Protein AF-0000000066025965 (afdb_homodimer)

Organism: Ganoderma lucidum (NCBI:txid5315)

InterPro domains:
  IPR005935 Diphosphomevalonate/phosphomevalonate decarboxylase [PIRSF015950] (2-389)
  IPR014721 Small ribosomal subunit protein uS5 domain 2-type fold, subgroup [G3DSA:3.30.230.10] (9-185)
  IPR020568 Ribosomal protein uS5 domain 2-type superfamily [SSF54211] (5-191)
  IPR029765 Diphosphomevalonate decarboxylase [TIGR01240] (7-332)
  IPR036554 GHMP kinase, C-terminal domain superfamily [G3DSA:3.30.70.890] (186-383)
  IPR036554 GHMP kinase, C-terminal domain superfamily [SSF55060] (193-396)
  IPR041431 Mvd1, C-terminal [PF18376] (195-385)
  IPR053859 Diphosphomevalonate decarboxylase-like N-terminal domain [PF22700] (10-181)

pLDDT: mean 95.3, std 6.75, range [55.03, 98.94]

Nearest PDB structures (foldseek):
  6xr5-assembly4_D  TM=9.720E-01  e=2.980E-64  Cryptococcus neoformans H99
  6xr5-assembly2_G  TM=9.558E-01  e=7.276E-63  Cryptococcus neoformans H99
  6xr5-assembly4_F  TM=9.600E-01  e=1.412E-62  Cryptococcus neoformans H99
  1fi4-assembly1_A-2  TM=9.049E-01  e=9.651E-51  Saccharomyces cerevisiae
  6n10-assembly1_A-2  TM=9.004E-01  e=1.641E-49  Arabidopsis thaliana

Foldseek 3Di:
DDWLKFKKKWFFWDWLFDFFAAPDLQLLFTLAKTKTFTFAVVFKIKMKMKTFDQVDPAAWEAEPQHTDDDDVSALVNQLLLVLLVQLVVVCVVPVPDDNRSPTHMYMYMYIPDDPPQPRPVQLRGLLRVLVGSCVSSVGPDDLFQSLSSSCSSPNNNQQRQWFGMKMQGSDDDPVCNPGTMDHLDHCVLAFQKKKKKFRFDDDDFPDDSVRLRHQLVVAAPLVVVCSPPVSVVLVVQCSVCSNVVPVQSVQVSSQVSQVVVQVSQQSGVVHGDAADPLLVLLVLLQVLLQVVVCVVPVGGAWHWHDDSHHMIMIMGGNVCVLQSVLQCCQQEPEPDFAPPPPCPPPPVGHHHDHDPPGDPVSDHRDDYRSRHYMRMTTTHGHMDIDDPVPHQADPVSHGD/DDWLKFKKKWFFKDWLFDFFAAPDLQLLFTLAKTKTFTFAVVFWIKMKMKTFDQVDPAAWEAEPQHTDDDDVSALVNQLLLVLLVQLVVVCVVPVPDDNRSPTHMYMYMYIPDDPVQPRPVQLRGLLRVLVGSCVSSVGPDDLFQSLSSSCSSPNNNQQRQWFGMKMQGSDDDPVCNPGTMDHLDHCVLAFQKKKKKFRFDDDDFPDDSVRLRHQLVVAAPLVVVCSPPPSVVLVVQCSVCSNVVPVQSVQVSSQVSQVVVQVSQQSGVVHGDAADPLLVLLVLLQVLLQVVVCVVPVGRAWHWHDDSHHMIMIMGGNVCVLQSVLQCCQQEPEPDFAPPPPCPPPPVGHHHDHDPPGDPVSDHRDDYRSRHYMRMTTTHGHMDTDDPVPHQADPVSHGD

Radius of gyration: 31.08 Å; Cα contacts (8 Å, |Δi|>4): 1855; chains: 2; bounding box: 59×111×73 Å

Sequence (800 aa):
MSVYQATASAPVNIACIKYWGKRDTKLILPTNSSLSVTLDQDHLRSTTTARADPSFQKDRLWLNGTEDEIKDGGRLATCIKEMKALRKQLEDKDASLPKISSYSVHISSRNNFPTAAGLASSASGFAALVASLAALYKLPTSQSDLSRIARQGSGSACRSLFGGFVAWQMGELPDGSDSLAVEIAPREHWPDIHALICVVNDEKKGTSSTAGMQRTVETSPLLQHRIKHVVPARMAAISAAIRTRDFDAFARITMQDSNQFHAVALDTEPPIFYMNDVSRAIIALIVEYNRVAVEKTGKLKAAYTYDAGPNAVIYTPKEHIKEIVELIVKYFPQAENFKDPFGLFGAAGVQGKVVDGFNEAVSKPFGVGAVKGLIHTRVGDGPRTLGPEEALLSPDGLPKMSVYQATASAPVNIACIKYWGKRDTKLILPTNSSLSVTLDQDHLRSTTTARADPSFQKDRLWLNGTEDEIKDGGRLATCIKEMKALRKQLEDKDASLPKISSYSVHISSRNNFPTAAGLASSASGFAALVASLAALYKLPTSQSDLSRIARQGSGSACRSLFGGFVAWQMGELPDGSDSLAVEIAPREHWPDIHALICVVNDEKKGTSSTAGMQRTVETSPLLQHRIKHVVPARMAAISAAIRTRDFDAFARITMQDSNQFHAVALDTEPPIFYMNDVSRAIIALIVEYNRVAVEKTGKLKAAYTYDAGPNAVIYTPKEHIKEIVELIVKYFPQAENFKDPFGLFGAAGVQGKVVDGFNEAVSKPFGVGAVKGLIHTRVGDGPRTLGPEEALLSPDGLPK

Solvent-accessible surface area (backbone atoms only — not comparable to full-atom values): 40570 Å² total; per-residue (Å²): 130,88,80,45,58,22,24,12,32,7,8,31,53,50,61,40,36,69,63,77,29,57,72,33,77,84,66,40,30,42,57,38,48,27,32,26,42,14,28,25,52,93,69,32,31,16,39,17,20,28,32,45,37,80,81,44,89,55,68,45,38,24,52,70,83,40,76,44,86,71,45,85,85,30,37,64,40,46,37,51,50,53,52,30,49,55,36,40,54,49,34,72,76,34,78,86,48,77,74,58,49,79,33,25,34,36,33,27,33,39,61,71,52,71,68,89,56,69,63,48,52,59,21,7,41,32,18,4,46,50,48,6,47,36,56,47,58,65,54,88,70,52,59,42,61,50,9,42,42,16,14,39,52,26,54,66,3,14,34,10,47,36,23,10,30,22,29,34,41,32,49,83,52,92,86,42,84,60,22,29,27,44,73,74,39,53,29,81,77,57,58,54,38,24,33,41,33,38,40,40,65,68,71,82,76,90,68,55,64,70,62,46,20,52,43,23,64,74,52,14,72,56,40,58,49,37,47,71,56,48,47,60,54,48,54,54,53,41,52,51,18,61,75,66,67,34,59,47,57,36,26,52,51,21,32,52,36,25,31,35,54,52,12,31,34,25,32,14,71,76,60,47,80,48,62,46,64,67,36,51,41,51,50,40,50,51,53,46,54,26,51,42,35,28,74,73,71,69,38,57,58,62,20,50,33,49,66,96,29,42,33,41,35,34,36,25,47,57,90,49,48,64,60,51,52,19,37,47,39,51,34,27,32,43,82,56,78,78,77,55,90,81,60,80,52,62,91,82,44,84,63,55,43,75,64,88,82,58,68,70,80,69,47,76,67,51,57,74,36,54,28,48,43,66,47,75,49,34,50,8,52,35,55,41,82,50,57,80,89,69,45,38,51,40,96,87,60,41,73,108,131,87,79,45,59,22,23,11,32,7,9,31,55,48,61,41,36,70,64,75,29,58,73,32,77,84,65,39,32,40,59,39,47,28,30,25,42,15,28,26,52,92,71,34,32,16,39,17,22,31,31,45,35,81,84,44,88,55,68,44,38,25,52,71,83,40,75,44,86,71,46,85,86,30,38,65,40,46,37,52,50,52,51,30,49,57,37,40,55,51,33,72,76,35,78,86,48,77,74,59,49,77,33,24,34,34,33,28,34,38,62,72,53,70,67,92,56,68,62,46,53,59,21,8,41,32,19,4,47,49,48,6,46,37,56,46,57,64,55,89,69,51,57,41,62,50,10,42,43,16,15,39,53,27,55,66,3,13,38,11,48,36,22,10,30,23,28,34,41,32,50,83,53,92,85,40,85,59,23,28,27,43,74,73,39,53,30,82,77,56,59,53,37,23,35,40,34,38,38,41,67,68,73,82,78,89,67,55,66,72,62,47,22,50,43,23,64,74,52,13,72,55,41,58,49,38,49,73,58,49,48,61,53,46,54,54,52,41,52,50,17,59,76,65,67,34,59,47,58,35,25,52,52,21,31,52,36,26,32,36,53,51,13,30,34,24,32,13,72,77,60,47,80,48,62,46,65,66,37,52,39,52,50,41,50,53,53,46,54,26,49,44,34,29,75,74,72,70,40,58,57,62,21,49,34,48,69,96,29,41,32,41,36,34,38,25,46,56,91,48,47,64,59,52,52,19,37,48,37,53,35,28,33,42,83,57,78,78,77,53,90,81,62,81,50,61,92,83,44,86,63,55,45,75,64,88,82,57,69,69,80,70,49,78,67,52,57,74,36,55,29,49,45,65,47,74,49,34,52,7,52,36,55,42,82,52,57,79,89,68,44,38,51,40,98,86,59,41,73,110

Secondary structure (DSSP, 8-state):
---EEEEEEEE-EEEEE----EEETTTTEESS-EEEEEBPTTTSEEEEEEEEETT--S-EEEETTEEE---TTSHHHHHHHHHHHHHHHHHHH-TTS--GGGSEEEEEEEESS-GGG-S-HHHHHHHHHHHHHHHHTT----HHHHHHHHHHH-GGGGGGGSSSEEEE---S-TT-TT--EEEEE-GGGSTTEEEEEEEE-----SS-HHHHHHHHHHH-HHHHHIIIIIHHHHHHHHHHHHHTT-HHHHHHHHHHHHHHHHHHHHTSSS------HHHHHHHHHHHHHHHHHHHHHSS---EEEE-SSS-EEEEEEGGGHHHHHHHHHHHS--SSPP--TT-SSGGG-------TT--GGG-PPPPTTSEEEEEEEEB----EEE-GGG--B-TTSSB-/---EEEEEEEE-EEEEE----EEETTTTEESS-EEEEEBPTTTSEEEEEEEEETT--S-EEEETTEEE---TTSHHHHHHHHHHHHHHHHHHH-TTS--GGGSEEEEEEEESS-GGG-S-HHHHHHHHHHHHHHHHTT----HHHHHHHHHHH-GGGGGGGSSSEEEE---S-TT-TT--EEEEE-GGGSTTEEEEEEEE-----SS-HHHHHHHHHHH-HHHHHIIIIIHHHHHHHHHHHHHTT-HHHHHHHHHHHHHHHHHHHHTSSS------HHHHHHHHHHHHHHHHHHHHHSS---EEEE-SSS-EEEEEEGGGHHHHHHHHHHHS--SSPP--TT-SSGGG-------TT--GGG-PPPPTTSEEEEEEEEB----EEE-GGG--B-TTSSB-

Structure (mmCIF, N/CA/C/O backbone):
data_AF-0000000066025965-model_v1
#
loop_
_entity.id
_entity.type
_entity.pdbx_description
1 polymer 'Diphosphomevalonate decarboxylase'
#
loop_
_atom_site.group_PDB
_atom_site.id
_atom_site.type_symbol
_atom_site.label_atom_id
_atom_site.label_alt_id
_atom_site.label_comp_id
_atom_site.label_asym_id
_atom_site.label_entity_id
_atom_site.label_seq_id
_atom_site.pdbx_PDB_ins_code
_atom_site.Cartn_x
_atom_site.Cartn_y
_atom_site.Cartn_z
_atom_site.occupancy
_atom_site.B_iso_or_equiv
_atom_site.auth_seq_id
_atom_site.auth_comp_id
_atom_site.auth_asym_id
_atom_site.auth_atom_id
_atom_site.pdbx_PDB_model_num
ATOM 1 N N . MET A 1 1 ? 12.047 50.906 28.297 1 57.75 1 MET A N 1
ATOM 2 C CA . MET A 1 1 ? 12.312 50.562 26.906 1 57.75 1 MET A CA 1
ATOM 3 C C . MET A 1 1 ? 11.18 49.719 26.328 1 57.75 1 MET A C 1
ATOM 5 O O . MET A 1 1 ? 10.531 48.969 27.047 1 57.75 1 MET A O 1
ATOM 9 N N . SER A 1 2 ? 10.75 50.031 25.125 1 80.62 2 SER A N 1
ATOM 10 C CA . SER A 1 2 ? 9.625 49.344 24.5 1 80.62 2 SER A CA 1
ATOM 11 C C . SER A 1 2 ? 9.945 47.875 24.25 1 80.62 2 SER A C 1
ATOM 13 O O . SER A 1 2 ? 11.062 47.562 23.844 1 80.62 2 SER A O 1
ATOM 15 N N . VAL A 1 3 ? 9.156 47.062 24.812 1 89.38 3 VAL A N 1
ATOM 16 C CA . VAL A 1 3 ? 9.305 45.656 24.594 1 89.38 3 VAL A CA 1
ATOM 17 C C . VAL A 1 3 ? 8.609 45.25 23.281 1 89.38 3 VAL A C 1
ATOM 19 O O . VAL A 1 3 ? 7.406 45.469 23.125 1 89.38 3 VAL A O 1
ATOM 22 N N . TYR A 1 4 ? 9.398 44.875 22.297 1 96.94 4 TYR A N 1
ATOM 23 C CA . TYR A 1 4 ? 8.859 44.375 21.047 1 96.94 4 TYR A CA 1
ATOM 24 C C . TYR A 1 4 ? 8.703 42.844 21.062 1 96.94 4 TYR A C 1
ATOM 26 O O . TYR A 1 4 ? 9.648 42.125 20.75 1 96.94 4 TYR A O 1
ATOM 34 N N . GLN A 1 5 ? 7.535 42.406 21.438 1 97.94 5 GLN A N 1
ATOM 35 C CA . GLN A 1 5 ? 7.254 41 21.609 1 97.94 5 GLN A CA 1
ATOM 36 C C . GLN A 1 5 ? 5.824 40.656 21.188 1 97.94 5 GLN A C 1
ATOM 38 O O . GLN A 1 5 ? 4.914 41.469 21.375 1 97.94 5 GLN A O 1
ATOM 43 N N . ALA A 1 6 ? 5.672 39.531 20.609 1 98.38 6 ALA A N 1
ATOM 44 C CA . ALA A 1 6 ? 4.336 39.031 20.297 1 98.38 6 ALA A CA 1
ATOM 45 C C . ALA A 1 6 ? 4.281 37.5 20.453 1 98.38 6 ALA A C 1
ATOM 47 O O . ALA A 1 6 ? 5.262 36.812 20.188 1 98.38 6 ALA A O 1
ATOM 48 N N . THR A 1 7 ? 3.172 37.031 20.922 1 98.62 7 THR A N 1
ATOM 49 C CA . THR A 1 7 ? 2.879 35.625 21.047 1 98.62 7 THR A CA 1
ATOM 50 C C . THR A 1 7 ? 1.687 35.25 20.172 1 98.62 7 THR A C 1
ATOM 52 O O . THR A 1 7 ? 0.68 35.938 20.141 1 98.62 7 THR A O 1
ATOM 55 N N . ALA A 1 8 ? 1.883 34.219 19.422 1 98.75 8 ALA A N 1
ATOM 56 C CA . ALA A 1 8 ? 0.799 33.688 18.594 1 98.75 8 ALA A CA 1
ATOM 57 C C . ALA A 1 8 ? 0.705 32.188 18.672 1 98.75 8 ALA A C 1
ATOM 59 O O . ALA A 1 8 ? 1.686 31.516 18.984 1 98.75 8 ALA A O 1
ATOM 60 N N . SER A 1 9 ? -0.475 31.672 18.484 1 98.56 9 SER A N 1
ATOM 61 C CA . SER A 1 9 ? -0.678 30.234 18.297 1 98.56 9 SER A CA 1
ATOM 62 C C . SER A 1 9 ? -1.191 29.922 16.891 1 98.56 9 SER A C 1
ATOM 64 O O . SER A 1 9 ? -1.806 30.781 16.25 1 98.56 9 SER A O 1
ATOM 66 N N . ALA A 1 10 ? -0.86 28.812 16.422 1 98.31 10 ALA A N 1
ATOM 67 C CA . ALA A 1 10 ? -1.322 28.344 15.117 1 98.31 10 ALA A CA 1
ATOM 68 C C . ALA A 1 10 ? -1.787 26.891 15.18 1 98.31 10 ALA A C 1
ATOM 70 O O . ALA A 1 10 ? -1.273 26.109 15.977 1 98.31 10 ALA A O 1
ATOM 71 N N . PRO A 1 11 ? -2.754 26.594 14.352 1 97.75 11 PRO A N 1
ATOM 72 C CA . PRO A 1 11 ? -3.398 25.281 14.406 1 97.75 11 PRO A CA 1
ATOM 73 C C . PRO A 1 11 ? -2.645 24.219 13.602 1 97.75 11 PRO A C 1
ATOM 75 O O . PRO A 1 11 ? -1.873 24.562 12.695 1 97.75 11 PRO A O 1
ATOM 78 N N . VAL A 1 12 ? -2.949 22.984 13.984 1 96.19 12 VAL A N 1
ATOM 79 C CA . VAL A 1 12 ? -2.609 21.828 13.164 1 96.19 12 VAL A CA 1
ATOM 80 C C . VAL A 1 12 ? -3.631 21.672 12.039 1 96.19 12 VAL A C 1
ATOM 82 O O . VAL A 1 12 ? -4.809 21.984 12.211 1 96.19 12 VAL A O 1
ATOM 85 N N . ASN A 1 13 ? -3.17 21.359 10.883 1 96.69 13 ASN A N 1
ATOM 86 C CA . ASN A 1 13 ? -4.086 20.969 9.812 1 96.69 13 ASN A CA 1
ATOM 87 C C . ASN A 1 13 ? -3.816 19.531 9.336 1 96.69 13 ASN A C 1
ATOM 89 O O . ASN A 1 13 ? -2.676 19.078 9.375 1 96.69 13 ASN A O 1
ATOM 93 N N . ILE A 1 14 ? -4.852 18.828 8.938 1 96.94 14 ILE A N 1
ATOM 94 C CA . ILE A 1 14 ? -4.73 17.484 8.391 1 96.94 14 ILE A CA 1
ATOM 95 C C . ILE A 1 14 ? -5.266 17.469 6.961 1 96.94 14 ILE A C 1
ATOM 97 O O . ILE A 1 14 ? -6.418 17.828 6.715 1 96.94 14 ILE A O 1
ATOM 101 N N . ALA A 1 15 ? -4.449 17.016 6.074 1 97.19 15 ALA A N 1
ATOM 102 C CA . ALA A 1 15 ? -4.773 17.047 4.652 1 97.19 15 ALA A CA 1
ATOM 103 C C . ALA A 1 15 ? -5.809 15.977 4.309 1 97.19 15 ALA A C 1
ATOM 105 O O . ALA A 1 15 ? -5.727 14.844 4.789 1 97.19 15 ALA A O 1
ATOM 106 N N . CYS A 1 16 ? -6.809 16.359 3.527 1 98.38 16 CYS A N 1
ATOM 107 C CA . CYS A 1 16 ? -7.754 15.461 2.879 1 98.38 16 CYS A CA 1
ATOM 108 C C . CYS A 1 16 ? -7.277 15.086 1.479 1 98.38 16 CYS A C 1
ATOM 110 O O . CYS A 1 16 ? -7.602 14.008 0.975 1 98.38 16 CYS A O 1
ATOM 112 N N . ILE A 1 17 ? -6.707 16.031 0.802 1 98.69 17 ILE A N 1
ATOM 113 C CA . ILE A 1 17 ? -5.949 15.812 -0.427 1 98.69 17 ILE A CA 1
ATOM 114 C C . ILE A 1 17 ? -4.465 16.047 -0.162 1 98.69 17 ILE A C 1
ATOM 116 O O . ILE A 1 17 ? -4.051 17.156 0.183 1 98.69 17 ILE A O 1
ATOM 120 N N . LYS A 1 18 ? -3.701 15.023 -0.365 1 97.5 18 LYS A N 1
ATOM 121 C CA . LYS A 1 18 ? -2.299 15.055 0.041 1 97.5 18 LYS A CA 1
ATOM 122 C C . LYS A 1 18 ? -1.429 15.688 -1.042 1 97.5 18 LYS A C 1
ATOM 124 O O . LYS A 1 18 ? -1.668 15.484 -2.234 1 97.5 18 LYS A O 1
ATOM 129 N N . TYR A 1 19 ? -0.544 16.422 -0.573 1 94.12 19 TYR A N 1
ATOM 130 C CA . TYR A 1 19 ? 0.591 16.766 -1.421 1 94.12 19 TYR A CA 1
ATOM 131 C C . TYR A 1 19 ? 1.782 15.859 -1.133 1 94.12 19 TYR A C 1
ATOM 133 O O . TYR A 1 19 ? 2.182 15.703 0.023 1 94.12 19 TYR A O 1
ATOM 141 N N . TRP A 1 20 ? 2.355 15.297 -2.158 1 95.94 20 TRP A N 1
ATOM 142 C CA . TRP A 1 20 ? 3.471 14.367 -1.99 1 95.94 20 TRP A CA 1
ATOM 143 C C . TRP A 1 20 ? 4.5 14.547 -3.102 1 95.94 20 TRP A C 1
ATOM 145 O O . TRP A 1 20 ? 4.543 13.758 -4.047 1 95.94 20 TRP A O 1
ATOM 155 N N . GLY A 1 21 ? 5.336 15.523 -2.951 1 95.31 21 GLY A N 1
ATOM 156 C CA . GLY A 1 21 ? 6.391 15.852 -3.9 1 95.31 21 GLY A CA 1
ATOM 157 C C . GLY A 1 21 ? 6.586 17.344 -4.074 1 95.31 21 GLY A C 1
ATOM 158 O O . GLY A 1 21 ? 5.641 18.125 -3.924 1 95.31 21 GLY A O 1
ATOM 159 N N . LYS A 1 22 ? 7.75 17.688 -4.398 1 95.81 22 LYS A N 1
ATOM 160 C CA . LYS A 1 22 ? 8.078 19.094 -4.641 1 95.81 22 LYS A CA 1
ATOM 161 C C . LYS A 1 22 ? 8.672 19.281 -6.035 1 95.81 22 LYS A C 1
ATOM 163 O O . LYS A 1 22 ? 9.586 18.547 -6.43 1 95.81 22 LYS A O 1
ATOM 168 N N . ARG A 1 23 ? 8.094 20.203 -6.785 1 96 23 ARG A N 1
ATOM 169 C CA . ARG A 1 23 ? 8.68 20.531 -8.086 1 96 23 ARG A CA 1
ATOM 170 C C . ARG A 1 23 ? 9.875 21.469 -7.93 1 96 23 ARG A C 1
ATOM 172 O O . ARG A 1 23 ? 10.68 21.609 -8.852 1 96 23 ARG A O 1
ATOM 179 N N . ASP A 1 24 ? 9.961 22.141 -6.812 1 96 24 ASP A N 1
ATOM 180 C CA . ASP A 1 24 ? 11.086 23 -6.43 1 96 24 ASP A CA 1
ATOM 181 C C . ASP A 1 24 ? 11.391 22.875 -4.938 1 96 24 ASP A C 1
ATOM 183 O O . ASP A 1 24 ? 10.633 23.359 -4.102 1 96 24 ASP A O 1
ATOM 187 N N . THR A 1 25 ? 12.523 22.344 -4.598 1 93.06 25 THR A N 1
ATOM 188 C CA . THR A 1 25 ? 12.844 22.047 -3.209 1 93.06 25 THR A CA 1
ATOM 189 C C . THR A 1 25 ? 13.344 23.281 -2.48 1 93.06 25 THR A C 1
ATOM 191 O O . THR A 1 25 ? 13.219 23.391 -1.259 1 93.06 25 THR A O 1
ATOM 194 N N . LYS A 1 26 ? 13.906 24.203 -3.162 1 92.06 26 LYS A N 1
ATOM 195 C CA . LYS A 1 26 ? 14.398 25.422 -2.539 1 92.06 26 LYS A CA 1
ATOM 196 C C . LYS A 1 26 ? 13.242 26.328 -2.111 1 92.06 26 LYS A C 1
ATOM 198 O O . LYS A 1 26 ? 13.227 26.828 -0.986 1 92.06 26 LYS A O 1
ATOM 203 N N . LEU A 1 27 ? 12.242 26.484 -2.986 1 95.12 27 LEU A N 1
ATOM 204 C CA . LEU A 1 27 ? 11.086 27.328 -2.717 1 95.12 27 LEU A CA 1
ATOM 205 C C . LEU A 1 27 ? 9.961 26.531 -2.082 1 95.12 27 LEU A C 1
ATOM 207 O O . LEU A 1 27 ? 8.914 27.094 -1.729 1 95.12 27 LEU A O 1
ATOM 211 N N . ILE A 1 28 ? 10.133 25.234 -2.012 1 95.69 28 ILE A N 1
ATOM 212 C CA . ILE A 1 28 ? 9.156 24.297 -1.47 1 95.69 28 ILE A CA 1
ATOM 213 C C . ILE A 1 28 ? 7.84 24.422 -2.242 1 95.69 28 ILE A C 1
ATOM 215 O O . ILE A 1 28 ? 6.777 24.594 -1.644 1 95.69 28 ILE A O 1
ATOM 219 N N . LEU A 1 29 ? 7.941 24.359 -3.521 1 97.56 29 LEU A N 1
ATOM 220 C CA . LEU A 1 29 ? 6.77 24.344 -4.391 1 97.56 29 LEU A CA 1
ATOM 221 C C . LEU A 1 29 ? 6.312 22.906 -4.652 1 97.56 29 LEU A C 1
ATOM 223 O O . LEU A 1 29 ? 7.117 22.047 -5.02 1 97.56 29 LEU A O 1
ATOM 227 N N . PRO A 1 30 ? 5.082 22.656 -4.426 1 97.5 30 PRO A N 1
ATOM 228 C CA . PRO A 1 30 ? 4.594 21.281 -4.52 1 97.5 30 PRO A CA 1
ATOM 229 C C . PRO A 1 30 ? 4.367 20.844 -5.965 1 97.5 30 PRO A C 1
ATOM 231 O O . PRO A 1 30 ? 4.266 21.672 -6.863 1 97.5 30 PRO A O 1
ATOM 234 N N . THR A 1 31 ? 4.266 19.5 -6.199 1 97.5 31 THR A N 1
ATOM 235 C CA . THR A 1 31 ? 3.939 18.922 -7.5 1 97.5 31 THR A CA 1
ATOM 236 C C . THR A 1 31 ? 2.434 18.969 -7.75 1 97.5 31 THR A C 1
ATOM 238 O O . THR A 1 31 ? 1.982 18.797 -8.883 1 97.5 31 THR A O 1
ATOM 241 N N . ASN A 1 32 ? 1.647 19.188 -6.746 1 98.12 32 ASN A N 1
ATOM 242 C CA . ASN A 1 32 ? 0.198 19.297 -6.867 1 98.12 32 ASN A CA 1
ATOM 243 C C . ASN A 1 32 ? -0.399 20.094 -5.711 1 98.12 32 ASN A C 1
ATOM 245 O O . ASN A 1 32 ? 0.225 20.234 -4.656 1 98.12 32 ASN A O 1
ATOM 249 N N . SER A 1 33 ? -1.613 20.609 -5.941 1 98.31 33 SER A N 1
ATOM 250 C CA . SER A 1 33 ? -2.363 21.281 -4.887 1 98.31 33 SER A CA 1
ATOM 251 C C . SER A 1 33 ? -2.828 20.297 -3.82 1 98.31 33 SER A C 1
ATOM 253 O O . SER A 1 33 ? -2.791 19.078 -4.035 1 98.31 33 SER A O 1
ATOM 255 N N . SER A 1 34 ? -3.17 20.828 -2.701 1 98.56 34 SER A N 1
ATOM 256 C CA . SER A 1 34 ? -3.662 20.031 -1.581 1 98.56 34 SER A CA 1
ATOM 257 C C . SER A 1 34 ? -4.738 20.781 -0.804 1 98.56 34 SER A C 1
ATOM 259 O O . SER A 1 34 ? -4.973 21.969 -1.039 1 98.56 34 SER A O 1
ATOM 261 N N . LEU A 1 35 ? -5.457 20.031 0.041 1 98.81 35 LEU A N 1
ATOM 262 C CA . LEU A 1 35 ? -6.539 20.609 0.834 1 98.81 35 LEU A CA 1
ATOM 263 C C . LEU A 1 35 ? -6.621 19.938 2.201 1 98.81 35 LEU A C 1
ATOM 265 O O . LEU A 1 35 ? -6.477 18.719 2.309 1 98.81 35 LEU A O 1
ATOM 269 N N . SER A 1 36 ? -6.82 20.766 3.24 1 98.5 36 SER A N 1
ATOM 270 C CA . SER A 1 36 ? -6.844 20.203 4.59 1 98.5 36 SER A CA 1
ATOM 271 C C . SER A 1 36 ? -7.984 20.797 5.41 1 98.5 36 SER A C 1
ATOM 273 O O . SER A 1 36 ? -8.625 21.766 4.984 1 98.5 36 SER A O 1
ATOM 275 N N . VAL A 1 37 ? -8.234 20.156 6.492 1 98.56 37 VAL A N 1
ATOM 276 C CA . VAL A 1 37 ? -9.078 20.688 7.559 1 98.56 37 VAL A CA 1
ATOM 277 C C . VAL A 1 37 ? -8.195 21.188 8.703 1 98.56 37 VAL A C 1
ATOM 279 O O . VAL A 1 37 ? -7.309 20.484 9.172 1 98.56 37 VAL A O 1
ATOM 282 N N . THR A 1 38 ? -8.398 22.422 9.023 1 98.19 38 THR A N 1
ATOM 283 C CA . THR A 1 38 ? -7.711 22.984 10.18 1 98.19 38 THR A CA 1
ATOM 284 C C . THR A 1 38 ? -8.359 22.516 11.477 1 98.19 38 THR A C 1
ATOM 286 O O . THR A 1 38 ? -9.586 22.547 11.609 1 98.19 38 THR A O 1
ATOM 289 N N . LEU A 1 39 ? -7.543 22.109 12.43 1 97.38 39 LEU A N 1
ATOM 290 C CA . LEU A 1 39 ? -8.078 21.547 13.672 1 97.38 39 LEU A CA 1
ATOM 291 C C . LEU A 1 39 ? -8.125 22.609 14.766 1 97.38 39 LEU A C 1
ATOM 293 O O . LEU A 1 39 ? -7.398 23.609 14.695 1 97.38 39 LEU A O 1
ATOM 297 N N . ASP A 1 40 ? -8.93 22.359 15.719 1 97.56 40 ASP A N 1
ATOM 298 C CA . ASP A 1 40 ? -9.227 23.344 16.766 1 97.56 40 ASP A CA 1
ATOM 299 C C . ASP A 1 40 ? -8.023 23.547 17.672 1 97.56 40 ASP A C 1
ATOM 301 O O . ASP A 1 40 ? -7.547 22.594 18.297 1 97.56 40 ASP A O 1
ATOM 305 N N . GLN A 1 41 ? -7.625 24.781 17.906 1 96.69 41 GLN A N 1
ATOM 306 C CA . GLN A 1 41 ? -6.422 25.141 18.641 1 96.69 41 GLN A CA 1
ATOM 307 C C . GLN A 1 41 ? -6.621 24.938 20.141 1 96.69 41 GLN A C 1
ATOM 309 O O . GLN A 1 41 ? -5.652 24.938 20.906 1 96.69 41 GLN A O 1
ATOM 314 N N . ASP A 1 42 ? -7.855 24.766 20.578 1 95.5 42 ASP A N 1
ATOM 315 C CA . ASP A 1 42 ? -8.086 24.484 21.984 1 95.5 42 ASP A CA 1
ATOM 316 C C . ASP A 1 42 ? -7.613 23.094 22.359 1 95.5 42 ASP A C 1
ATOM 318 O O . ASP A 1 42 ? -7.426 22.781 23.547 1 95.5 42 ASP A O 1
ATOM 322 N N . HIS A 1 43 ? -7.414 22.328 21.344 1 93.81 43 HIS A N 1
ATOM 323 C CA . HIS A 1 43 ? -7.004 20.938 21.594 1 93.81 43 HIS A CA 1
ATOM 324 C C . HIS A 1 43 ? -5.59 20.688 21.078 1 93.81 43 HIS A C 1
ATOM 326 O O . HIS A 1 43 ? -4.836 19.922 21.688 1 93.81 43 HIS A O 1
ATOM 332 N N . LEU A 1 44 ? -5.285 21.266 19.969 1 94 44 LEU A N 1
ATOM 333 C CA . LEU A 1 44 ? -3.973 21.094 19.344 1 94 44 LEU A CA 1
ATOM 334 C C . LEU A 1 44 ? -3.459 22.422 18.781 1 94 44 LEU A C 1
ATOM 336 O O . LEU A 1 44 ? -4.109 23.031 17.938 1 94 44 LEU A O 1
ATOM 340 N N . ARG A 1 45 ? -2.273 22.766 19.172 1 95.88 45 ARG A N 1
ATOM 341 C CA . ARG A 1 45 ? -1.713 24 18.625 1 95.88 45 ARG A CA 1
ATOM 342 C C . ARG A 1 45 ? -0.216 24.094 18.906 1 95.88 45 ARG A C 1
ATOM 344 O O . ARG A 1 45 ? 0.293 23.438 19.812 1 95.88 45 ARG A O 1
ATOM 351 N N . SER A 1 46 ? 0.42 24.859 18.125 1 96.81 46 SER A N 1
ATOM 352 C CA . SER A 1 46 ? 1.744 25.406 18.422 1 96.81 46 SER A CA 1
ATOM 353 C C . SER A 1 46 ? 1.66 26.844 18.891 1 96.81 46 SER A C 1
ATOM 355 O O . SER A 1 46 ? 0.88 27.641 18.359 1 96.81 46 SER A O 1
ATOM 357 N N . THR A 1 47 ? 2.336 27.141 19.938 1 98.12 47 THR A N 1
ATOM 358 C CA . THR A 1 47 ? 2.445 28.5 20.438 1 98.12 47 THR A CA 1
ATOM 359 C C . THR A 1 47 ? 3.875 29.016 20.297 1 98.12 47 THR A C 1
ATOM 361 O O . THR A 1 47 ? 4.832 28.328 20.641 1 98.12 47 THR A O 1
ATOM 364 N N . THR A 1 48 ? 4.023 30.203 19.75 1 98.5 48 THR A N 1
ATOM 365 C CA . THR A 1 48 ? 5.344 30.797 19.547 1 98.5 48 THR A CA 1
ATOM 366 C C . THR A 1 48 ? 5.383 32.25 20.031 1 98.5 48 THR A C 1
ATOM 368 O O . THR A 1 48 ? 4.461 33 19.766 1 98.5 48 THR A O 1
ATOM 371 N N . THR A 1 49 ? 6.383 32.562 20.797 1 98.75 49 THR A N 1
ATOM 372 C CA . THR A 1 49 ? 6.691 33.938 21.156 1 98.75 49 THR A CA 1
ATOM 373 C C . THR A 1 49 ? 7.941 34.438 20.438 1 98.75 49 THR A C 1
ATOM 375 O O . THR A 1 49 ? 8.977 33.75 20.453 1 98.75 49 THR A O 1
ATOM 378 N N . ALA A 1 50 ? 7.824 35.562 19.828 1 98.62 50 ALA A N 1
ATOM 379 C CA . ALA A 1 50 ? 8.961 36.219 19.188 1 98.62 50 ALA A CA 1
ATOM 380 C C . ALA A 1 50 ? 9.242 37.562 19.828 1 98.62 50 ALA A C 1
ATOM 382 O O . ALA A 1 50 ? 8.32 38.344 20.109 1 98.62 50 ALA A O 1
ATOM 383 N N . ARG A 1 51 ? 10.531 37.812 20.031 1 98.38 51 ARG A N 1
ATOM 384 C CA . ARG A 1 51 ? 10.953 39.062 20.609 1 98.38 51 ARG A CA 1
ATOM 385 C C . ARG A 1 51 ? 12.125 39.656 19.828 1 98.38 51 ARG A C 1
ATOM 387 O O . ARG A 1 51 ? 13.062 38.938 19.469 1 98.38 51 ARG A O 1
ATOM 394 N N . ALA A 1 52 ? 11.984 40.875 19.5 1 98.06 52 ALA A N 1
ATOM 395 C CA . ALA A 1 52 ? 13.094 41.625 18.906 1 98.06 52 ALA A CA 1
ATOM 396 C C . ALA A 1 52 ? 13.734 42.562 19.938 1 98.06 52 ALA A C 1
ATOM 398 O O . ALA A 1 52 ? 13.031 43.281 20.672 1 98.06 52 ALA A O 1
ATOM 399 N N . ASP A 1 53 ? 15.039 42.562 19.969 1 97.25 53 ASP A N 1
ATOM 400 C CA . ASP A 1 53 ? 15.773 43.406 20.922 1 97.25 53 ASP A CA 1
ATOM 401 C C . ASP A 1 53 ? 17.156 43.75 20.375 1 97.25 53 ASP A C 1
ATOM 403 O O . ASP A 1 53 ? 17.859 42.906 19.844 1 97.25 53 ASP A O 1
ATOM 407 N N . PRO A 1 54 ? 17.453 45 20.484 1 95.69 54 PRO A N 1
ATOM 408 C CA . PRO A 1 54 ? 18.75 45.438 19.953 1 95.69 54 PRO A CA 1
ATOM 409 C C . PRO A 1 54 ? 19.922 44.812 20.688 1 95.69 54 PRO A C 1
ATOM 411 O O . PRO A 1 54 ? 21.047 44.75 20.156 1 95.69 54 PRO A O 1
ATOM 414 N N . SER A 1 55 ? 19.672 44.344 21.875 1 95.75 55 SER A N 1
ATOM 415 C CA . SER A 1 55 ? 20.75 43.75 22.672 1 95.75 55 SER A CA 1
ATOM 416 C C . SER A 1 55 ? 21.031 42.312 22.219 1 95.75 55 SER A C 1
ATOM 418 O O . SER A 1 55 ? 22.047 41.719 22.578 1 95.75 55 SER A O 1
ATOM 420 N N . PHE A 1 56 ? 20.062 41.719 21.547 1 97.12 56 PHE A N 1
ATOM 421 C CA . PHE A 1 56 ? 20.266 40.344 21.078 1 97.12 56 PHE A CA 1
ATOM 422 C C . PHE A 1 56 ? 21.391 40.281 20.047 1 97.12 56 PHE A C 1
ATOM 424 O O . PHE A 1 56 ? 21.453 41.125 19.141 1 97.12 56 PHE A O 1
ATOM 431 N N . GLN A 1 57 ? 22.266 39.375 20.109 1 96 57 GLN A N 1
ATOM 432 C CA . GLN A 1 57 ? 23.453 39.281 19.25 1 96 57 GLN A CA 1
ATOM 433 C C . GLN A 1 57 ? 23.125 38.531 17.969 1 96 57 GLN A C 1
ATOM 435 O O . GLN A 1 57 ? 23.75 38.75 16.922 1 96 57 GLN A O 1
ATOM 440 N N . LYS A 1 58 ? 22.234 37.594 18.109 1 96.56 58 LYS A N 1
ATOM 441 C CA . LYS A 1 58 ? 21.844 36.781 16.953 1 96.56 58 LYS A CA 1
ATOM 442 C C . LYS A 1 58 ? 20.422 36.25 17.109 1 96.56 58 LYS A C 1
ATOM 444 O O . LYS A 1 58 ? 19.875 36.25 18.219 1 96.56 58 LYS A O 1
ATOM 449 N N . ASP A 1 59 ? 19.828 35.875 15.969 1 97.69 59 ASP A N 1
ATOM 450 C CA . ASP A 1 59 ? 18.547 35.156 16.031 1 97.69 59 ASP A CA 1
ATOM 451 C C . ASP A 1 59 ? 18.688 33.812 16.734 1 97.69 59 ASP A C 1
ATOM 453 O O . ASP A 1 59 ? 19.625 33.062 16.469 1 97.69 59 ASP A O 1
ATOM 457 N N . ARG A 1 60 ? 17.75 33.5 17.609 1 97.94 60 ARG A N 1
ATOM 458 C CA . ARG A 1 60 ? 17.75 32.219 18.328 1 97.94 60 ARG A CA 1
ATOM 459 C C . ARG A 1 60 ? 16.344 31.625 18.391 1 97.94 60 ARG A C 1
ATOM 461 O O . ARG A 1 60 ? 15.359 32.375 18.406 1 97.94 60 ARG A O 1
ATOM 468 N N . LEU A 1 61 ? 16.312 30.312 18.375 1 97.62 61 LEU A N 1
ATOM 469 C CA . LEU A 1 61 ? 15.031 29.625 18.453 1 97.62 61 LEU A CA 1
ATOM 470 C C . LEU A 1 61 ? 15.094 28.484 19.469 1 97.62 61 LEU A C 1
ATOM 472 O O . LEU A 1 61 ? 16.078 27.75 19.531 1 97.62 61 LEU A O 1
ATOM 476 N N . TRP A 1 62 ? 14.148 28.406 20.328 1 97.5 62 TRP A N 1
ATOM 477 C CA . TRP A 1 62 ? 13.945 27.281 21.25 1 97.5 62 TRP A CA 1
ATOM 478 C C . TRP A 1 62 ? 12.648 26.547 20.922 1 97.5 62 TRP A C 1
ATOM 480 O O . TRP A 1 62 ? 11.586 27.172 20.844 1 97.5 62 TRP A O 1
ATOM 490 N N . LEU A 1 63 ? 12.742 25.25 20.719 1 93.38 63 LEU A N 1
ATOM 491 C CA . LEU A 1 63 ? 11.586 24.391 20.547 1 93.38 63 LEU A CA 1
ATOM 492 C C . LEU A 1 63 ? 11.367 23.516 21.766 1 93.38 63 LEU A C 1
ATOM 494 O O . LEU A 1 63 ? 12.211 22.688 22.109 1 93.38 63 LEU A O 1
ATOM 498 N N . ASN A 1 64 ? 10.289 23.703 22.391 1 91.44 64 ASN A N 1
ATOM 499 C CA . ASN A 1 64 ? 9.992 22.969 23.625 1 91.44 64 ASN A CA 1
ATOM 500 C C . ASN A 1 64 ? 11.133 23.078 24.625 1 91.44 64 ASN A C 1
ATOM 502 O O . ASN A 1 64 ? 11.57 22.062 25.188 1 91.44 64 ASN A O 1
ATOM 506 N N . GLY A 1 65 ? 11.688 24.188 24.656 1 91.25 65 GLY A N 1
ATOM 507 C CA . GLY A 1 65 ? 12.688 24.484 25.672 1 91.25 65 GLY A CA 1
ATOM 508 C C . GLY A 1 65 ? 14.102 24.172 25.219 1 91.25 65 GLY A C 1
ATOM 509 O O . GLY A 1 65 ? 15.07 24.547 25.891 1 91.25 65 GLY A O 1
ATOM 510 N N . THR A 1 66 ? 14.227 23.516 24.172 1 94.38 66 THR A N 1
ATOM 511 C CA . THR A 1 66 ? 15.539 23.141 23.672 1 94.38 66 THR A CA 1
ATOM 512 C C . THR A 1 66 ? 15.938 24.031 22.484 1 94.38 66 THR A C 1
ATOM 514 O O . THR A 1 66 ? 15.172 24.188 21.531 1 94.38 66 THR A O 1
ATOM 517 N N . GLU A 1 67 ? 17.078 24.547 22.531 1 95.56 67 GLU A N 1
ATOM 518 C CA . GLU A 1 67 ? 17.531 25.422 21.469 1 95.56 67 GLU A CA 1
ATOM 519 C C . GLU A 1 67 ? 17.797 24.641 20.172 1 95.56 67 GLU A C 1
ATOM 521 O O . GLU A 1 67 ? 18.359 23.547 20.219 1 95.56 67 GLU A O 1
ATOM 526 N N . ASP A 1 68 ? 17.297 25.188 19.203 1 93.38 68 ASP A N 1
ATOM 527 C CA . ASP A 1 68 ? 17.531 24.656 17.875 1 93.38 68 ASP A CA 1
ATOM 528 C C . ASP A 1 68 ? 18.328 25.625 17.016 1 93.38 68 ASP A C 1
ATOM 530 O O . ASP A 1 68 ? 18.031 26.828 16.969 1 93.38 68 ASP A O 1
ATOM 534 N N . GLU A 1 69 ? 19.25 25.109 16.359 1 93.38 69 GLU A N 1
ATOM 535 C CA . GLU A 1 69 ? 20.125 25.953 15.547 1 93.38 69 GLU A CA 1
ATOM 536 C C . GLU A 1 69 ? 19.391 26.5 14.32 1 93.38 69 GLU A C 1
ATOM 538 O O . GLU A 1 69 ? 18.688 25.766 13.633 1 93.38 69 GLU A O 1
ATOM 543 N N . ILE A 1 70 ? 19.531 27.75 14.125 1 96.06 70 ILE A N 1
ATOM 544 C CA . ILE A 1 70 ? 19.047 28.375 12.898 1 96.06 70 ILE A CA 1
ATOM 545 C C . ILE A 1 70 ? 20.172 28.375 11.852 1 96.06 70 ILE A C 1
ATOM 547 O O . ILE A 1 70 ? 21.047 29.234 11.875 1 96.06 70 ILE A O 1
ATOM 551 N N . LYS A 1 71 ? 20.078 27.5 10.969 1 91.5 71 LYS A N 1
ATOM 552 C CA . LYS A 1 71 ? 21.109 27.375 9.945 1 91.5 71 LYS A CA 1
ATOM 553 C C . LYS A 1 71 ? 20.953 28.453 8.875 1 91.5 71 LYS A C 1
ATOM 555 O O . LYS A 1 71 ? 19.859 28.688 8.367 1 91.5 71 LYS A O 1
ATOM 560 N N . ASP A 1 72 ? 22.047 28.984 8.531 1 90.62 72 ASP A N 1
ATOM 561 C CA . ASP A 1 72 ? 22.047 29.984 7.465 1 90.62 72 ASP A CA 1
ATOM 562 C C . ASP A 1 72 ? 21.516 29.375 6.16 1 90.62 72 ASP A C 1
ATOM 564 O O . ASP A 1 72 ? 21.969 28.312 5.734 1 90.62 72 ASP A O 1
ATOM 568 N N . GLY A 1 73 ? 20.641 30.156 5.645 1 89.88 73 GLY A N 1
ATOM 569 C CA . GLY A 1 73 ? 20.078 29.672 4.395 1 89.88 73 GLY A CA 1
ATOM 570 C C . GLY A 1 73 ? 19.047 28.578 4.586 1 89.88 73 GLY A C 1
ATOM 571 O O . GLY A 1 73 ? 18.453 28.094 3.619 1 89.88 73 GLY A O 1
ATOM 572 N N . GLY A 1 74 ? 18.906 28.172 5.754 1 93.25 74 GLY A N 1
ATOM 573 C CA . GLY A 1 74 ? 17.922 27.141 6.043 1 93.25 74 GLY A CA 1
ATOM 574 C C . GLY A 1 74 ? 16.5 27.672 6.035 1 93.25 74 GLY A C 1
ATOM 575 O O . GLY A 1 74 ? 16.266 28.859 5.828 1 93.25 74 GLY A O 1
ATOM 576 N N . ARG A 1 75 ? 15.586 26.812 6.242 1 92.75 75 ARG A N 1
ATOM 577 C CA . ARG A 1 75 ? 14.156 27.094 6.164 1 92.75 75 ARG A CA 1
ATOM 578 C C . ARG A 1 75 ? 13.758 28.172 7.176 1 92.75 75 ARG A C 1
ATOM 580 O O . ARG A 1 75 ? 13.055 29.125 6.836 1 92.75 75 ARG A O 1
ATOM 587 N N . LEU A 1 76 ? 14.227 27.984 8.398 1 95 76 LEU A N 1
ATOM 588 C CA . LEU A 1 76 ? 13.898 28.938 9.461 1 95 76 LEU A CA 1
ATOM 589 C C . LEU A 1 76 ? 14.477 30.312 9.156 1 95 76 LEU A C 1
ATOM 591 O O . LEU A 1 76 ? 13.781 31.328 9.297 1 95 76 LEU A O 1
ATOM 595 N N . ALA A 1 77 ? 15.719 30.328 8.812 1 96.75 77 ALA A N 1
ATOM 596 C CA . ALA A 1 77 ? 16.391 31.578 8.477 1 96.75 77 ALA A CA 1
ATOM 597 C C . ALA A 1 77 ? 15.672 32.312 7.344 1 96.75 77 ALA A C 1
ATOM 599 O O . ALA A 1 77 ? 15.555 33.531 7.359 1 96.75 77 ALA A O 1
ATOM 600 N N . THR A 1 78 ? 15.234 31.547 6.414 1 96.56 78 THR A N 1
ATOM 601 C CA . THR A 1 78 ? 14.539 32.125 5.266 1 96.56 78 THR A CA 1
ATOM 602 C C . THR A 1 78 ? 13.234 32.781 5.699 1 96.56 78 THR A C 1
ATOM 604 O O . THR A 1 78 ? 12.938 33.906 5.27 1 96.56 78 THR A O 1
ATOM 607 N N . CYS A 1 79 ? 12.508 32.156 6.508 1 97.38 79 CYS A N 1
ATOM 608 C CA . CYS A 1 79 ? 11.258 32.719 6.984 1 97.38 79 CYS A CA 1
ATOM 609 C C . CYS A 1 79 ? 11.5 34.031 7.758 1 97.38 79 CYS A C 1
ATOM 611 O O . CYS A 1 79 ? 10.828 35.031 7.527 1 97.38 79 CYS A O 1
ATOM 613 N N . ILE A 1 80 ? 12.484 34 8.641 1 98.19 80 ILE A N 1
ATOM 614 C CA . ILE A 1 80 ? 12.805 35.156 9.461 1 98.19 80 ILE A CA 1
ATOM 615 C C . ILE A 1 80 ? 13.242 36.312 8.562 1 98.19 80 ILE A C 1
ATOM 617 O O . ILE A 1 80 ? 12.766 37.438 8.719 1 98.19 80 ILE A O 1
ATOM 621 N N . LYS A 1 81 ? 14.07 35.969 7.648 1 97.88 81 LYS A N 1
ATOM 622 C CA . LYS A 1 81 ? 14.578 37 6.727 1 97.88 81 LYS A CA 1
ATOM 623 C C . LYS A 1 81 ? 13.445 37.625 5.945 1 97.88 81 LYS A C 1
ATOM 625 O O . LYS A 1 81 ? 13.414 38.875 5.789 1 97.88 81 LYS A O 1
ATOM 630 N N . GLU A 1 82 ? 12.57 36.844 5.441 1 97.31 82 GLU A N 1
ATOM 631 C CA . GLU A 1 82 ? 11.445 37.344 4.664 1 97.31 82 GLU A CA 1
ATOM 632 C C . GLU A 1 82 ? 10.539 38.219 5.52 1 97.31 82 GLU A C 1
ATOM 634 O O . GLU A 1 82 ? 10.039 39.25 5.051 1 97.31 82 GLU A O 1
ATOM 639 N N . MET A 1 83 ? 10.359 37.844 6.711 1 98.44 83 MET A N 1
ATOM 640 C CA . MET A 1 83 ? 9.516 38.625 7.613 1 98.44 83 MET A CA 1
ATOM 641 C C . MET A 1 83 ? 10.172 39.969 7.941 1 98.44 83 MET A C 1
ATOM 643 O O . MET A 1 83 ? 9.508 41 7.965 1 98.44 83 MET A O 1
ATOM 647 N N . LYS A 1 84 ? 11.422 39.938 8.227 1 98.44 84 LYS A N 1
ATOM 648 C CA . LYS A 1 84 ? 12.172 41.188 8.469 1 98.44 84 LYS A CA 1
ATOM 649 C C . LYS A 1 84 ? 12.109 42.094 7.25 1 98.44 84 LYS A C 1
ATOM 651 O O . LYS A 1 84 ? 12.008 43.312 7.395 1 98.44 84 LYS A O 1
ATOM 656 N N . ALA A 1 85 ? 12.195 41.469 6.105 1 98.06 85 ALA A N 1
ATOM 657 C CA . ALA A 1 85 ? 12.141 42.25 4.871 1 98.06 85 ALA A CA 1
ATOM 658 C C . ALA A 1 85 ? 10.812 42.969 4.742 1 98.06 85 ALA A C 1
ATOM 660 O O . ALA A 1 85 ? 10.766 44.125 4.297 1 98.06 85 ALA A O 1
ATOM 661 N N . LEU A 1 86 ? 9.766 42.312 5.023 1 98.06 86 LEU A N 1
ATOM 662 C CA . LEU A 1 86 ? 8.453 42.938 4.984 1 98.06 86 LEU A CA 1
ATOM 663 C C . LEU A 1 86 ? 8.383 44.125 5.949 1 98.06 86 LEU A C 1
ATOM 665 O O . LEU A 1 86 ? 7.852 45.188 5.609 1 98.06 86 LEU A O 1
ATOM 669 N N . ARG A 1 87 ? 8.906 43.938 7.172 1 98.44 87 ARG A N 1
ATOM 670 C CA . ARG A 1 87 ? 8.922 45.031 8.148 1 98.44 87 ARG A CA 1
ATOM 671 C C . ARG A 1 87 ? 9.781 46.188 7.664 1 98.44 87 ARG A C 1
ATOM 673 O O . ARG A 1 87 ? 9.414 47.375 7.836 1 98.44 87 ARG A O 1
ATOM 680 N N . LYS A 1 88 ? 10.852 45.875 7.082 1 98.44 88 LYS A N 1
ATOM 681 C CA . LYS A 1 88 ? 11.742 46.906 6.551 1 98.44 88 LYS A CA 1
ATOM 682 C C . LYS A 1 88 ? 11.031 47.75 5.508 1 98.44 88 LYS A C 1
ATOM 684 O O . LYS A 1 88 ? 11.211 48.969 5.465 1 98.44 88 LYS A O 1
ATOM 689 N N . GLN A 1 89 ? 10.312 47.094 4.703 1 97.75 89 GLN A N 1
ATOM 690 C CA . GLN A 1 89 ? 9.547 47.844 3.699 1 97.75 89 GLN A CA 1
ATOM 691 C C . GLN A 1 89 ? 8.609 48.844 4.352 1 97.75 89 GLN A C 1
ATOM 693 O O . GLN A 1 89 ? 8.43 49.938 3.84 1 97.75 89 GLN A O 1
ATOM 698 N N . LEU A 1 90 ? 7.988 48.469 5.453 1 97.19 90 LEU A N 1
ATOM 699 C CA . LEU A 1 90 ? 7.129 49.406 6.195 1 97.19 90 LEU A CA 1
ATOM 700 C C . LEU A 1 90 ? 7.938 50.562 6.773 1 97.19 90 LEU A C 1
ATOM 702 O O . LEU A 1 90 ? 7.508 51.719 6.711 1 97.19 90 LEU A O 1
ATOM 706 N N . GLU A 1 91 ? 9.039 50.219 7.297 1 98 91 GLU A N 1
ATOM 707 C CA . GLU A 1 91 ? 9.898 51.219 7.922 1 98 91 GLU A CA 1
ATOM 708 C C . GLU A 1 91 ? 10.43 52.219 6.891 1 98 91 GLU A C 1
ATOM 710 O O . GLU A 1 91 ? 10.633 53.375 7.203 1 98 91 GLU A O 1
ATOM 715 N N . ASP A 1 92 ? 10.672 51.719 5.742 1 97.69 92 ASP A N 1
ATOM 716 C CA . ASP A 1 92 ? 11.164 52.562 4.664 1 97.69 92 ASP A CA 1
ATOM 717 C C . ASP A 1 92 ? 10.078 53.531 4.215 1 97.69 92 ASP A C 1
ATOM 719 O O . ASP A 1 92 ? 10.391 54.656 3.768 1 97.69 92 ASP A O 1
ATOM 723 N N . LYS A 1 93 ? 8.867 53.156 4.32 1 97.25 93 LYS A N 1
ATOM 724 C CA . LYS A 1 93 ? 7.746 54 3.895 1 97.25 93 LYS A CA 1
ATOM 725 C C . LYS A 1 93 ? 7.324 54.969 5.004 1 97.25 93 LYS A C 1
ATOM 727 O O . LYS A 1 93 ? 6.723 56 4.73 1 97.25 93 LYS A O 1
ATOM 732 N N . ASP A 1 94 ? 7.578 54.625 6.254 1 97 94 ASP A N 1
ATOM 733 C CA . ASP A 1 94 ? 7.203 55.406 7.414 1 97 94 ASP A CA 1
ATOM 734 C C . ASP A 1 94 ? 8.375 55.562 8.383 1 97 94 ASP A C 1
ATOM 736 O O . ASP A 1 94 ? 8.602 54.688 9.227 1 97 94 ASP A O 1
ATOM 740 N N . ALA A 1 95 ? 8.992 56.594 8.375 1 95.31 95 ALA A N 1
ATOM 741 C CA . ALA A 1 95 ? 10.203 56.875 9.141 1 95.31 95 ALA A CA 1
ATOM 742 C C . ALA A 1 95 ? 9.906 56.938 10.633 1 95.31 95 ALA A C 1
ATOM 744 O O . ALA A 1 95 ? 10.812 56.844 11.461 1 95.31 95 ALA A O 1
ATOM 745 N N . SER A 1 96 ? 8.672 57.156 10.977 1 96.62 96 SER A N 1
ATOM 746 C CA . SER A 1 96 ? 8.297 57.281 12.383 1 96.62 96 SER A CA 1
ATOM 747 C C . SER A 1 96 ? 8.289 55.906 13.078 1 96.62 96 SER A C 1
ATOM 749 O O . SER A 1 96 ? 8.297 55.844 14.305 1 96.62 96 SER A O 1
ATOM 751 N N . LEU A 1 97 ? 8.305 54.875 12.336 1 96.38 97 LEU A N 1
ATOM 752 C CA . LEU A 1 97 ? 8.281 53.531 12.906 1 96.38 97 LEU A CA 1
ATOM 753 C C . LEU A 1 97 ? 9.656 53.156 13.461 1 96.38 97 LEU A C 1
ATOM 755 O O . LEU A 1 97 ? 10.68 53.469 12.852 1 96.38 97 LEU A O 1
ATOM 759 N N . PRO A 1 98 ? 9.664 52.531 14.648 1 96.12 98 PRO A N 1
ATOM 760 C CA . PRO A 1 98 ? 10.945 52 15.109 1 96.12 98 PRO A CA 1
ATOM 761 C C . PRO A 1 98 ? 11.562 51 14.133 1 96.12 98 PRO A C 1
ATOM 763 O O . PRO A 1 98 ? 10.852 50.188 13.531 1 96.12 98 PRO A O 1
ATOM 766 N N . LYS A 1 99 ? 12.883 51.031 14.023 1 96.69 99 LYS A N 1
ATOM 767 C CA . LYS A 1 99 ? 13.594 50.188 13.062 1 96.69 99 LYS A CA 1
ATOM 768 C C . LYS A 1 99 ? 13.867 48.781 13.641 1 96.69 99 LYS A C 1
ATOM 770 O O . LYS A 1 99 ? 15.008 48.344 13.664 1 96.69 99 LYS A O 1
ATOM 775 N N . ILE A 1 100 ? 12.836 48.094 13.969 1 97.75 100 ILE A N 1
ATOM 776 C CA . ILE A 1 100 ? 12.992 46.844 14.688 1 97.75 100 ILE A CA 1
ATOM 777 C C . ILE A 1 100 ? 13.328 45.719 13.703 1 97.75 100 ILE A C 1
ATOM 779 O O . ILE A 1 100 ? 13.719 44.625 14.109 1 97.75 100 ILE A O 1
ATOM 783 N N . SER A 1 101 ? 13.219 45.906 12.383 1 98 101 SER A N 1
ATOM 784 C CA . SER A 1 101 ? 13.586 44.938 11.367 1 98 101 SER A CA 1
ATOM 785 C C . SER A 1 101 ? 15.07 44.594 11.445 1 98 101 SER A C 1
ATOM 787 O O . SER A 1 101 ? 15.5 43.531 10.984 1 98 101 SER A O 1
ATOM 789 N N . SER A 1 102 ? 15.859 45.469 11.977 1 97.56 102 SER A N 1
ATOM 790 C CA . SER A 1 102 ? 17.312 45.281 12.039 1 97.56 102 SER A CA 1
ATOM 791 C C . SER A 1 102 ? 17.719 44.531 13.305 1 97.56 102 SER A C 1
ATOM 793 O O . SER A 1 102 ? 18.859 44.094 13.438 1 97.56 102 SER A O 1
ATOM 795 N N . TYR A 1 103 ? 16.781 44.375 14.273 1 98.12 103 TYR A N 1
ATOM 796 C CA . TYR A 1 103 ? 17.094 43.688 15.523 1 98.12 103 TYR A CA 1
ATOM 797 C C . TYR A 1 103 ? 17.109 42.156 15.32 1 98.12 103 TYR A C 1
ATOM 799 O O . TYR A 1 103 ? 16.375 41.625 14.484 1 98.12 103 TYR A O 1
ATOM 807 N N . SER A 1 104 ? 17.953 41.531 16.109 1 97.81 104 SER A N 1
ATOM 808 C CA . SER A 1 104 ? 17.844 40.062 16.188 1 97.81 104 SER A CA 1
ATOM 809 C C . SER A 1 104 ? 16.609 39.656 16.969 1 97.81 104 SER A C 1
ATOM 811 O O . SER A 1 104 ? 16.078 40.438 17.766 1 97.81 104 SER A O 1
ATOM 813 N N . VAL A 1 105 ? 16.203 38.438 16.672 1 98.38 105 VAL A N 1
ATOM 814 C CA . VAL A 1 105 ? 14.984 37.969 17.328 1 98.38 105 VAL A CA 1
ATOM 815 C C . VAL A 1 105 ? 15.289 36.719 18.141 1 98.38 105 VAL A C 1
ATOM 817 O O . VAL A 1 105 ? 16.094 35.875 17.719 1 98.38 105 VAL A O 1
ATOM 820 N N . HIS A 1 106 ? 14.695 36.625 19.297 1 98.5 106 HIS A N 1
ATOM 821 C CA . HIS A 1 106 ? 14.578 35.406 20.062 1 98.5 106 HIS A CA 1
ATOM 822 C C . HIS A 1 106 ? 13.18 34.812 19.938 1 98.5 106 HIS A C 1
ATOM 824 O O . HIS A 1 106 ? 12.188 35.5 20.109 1 98.5 106 HIS A O 1
ATOM 830 N N . ILE A 1 107 ? 13.141 33.531 19.609 1 98.5 107 ILE A N 1
ATOM 831 C CA . ILE A 1 107 ? 11.875 32.875 19.344 1 98.5 107 ILE A CA 1
ATOM 832 C C . ILE A 1 107 ? 11.773 31.609 20.203 1 98.5 107 ILE A C 1
ATOM 834 O O . ILE A 1 107 ? 12.695 30.797 20.234 1 98.5 107 ILE A O 1
ATOM 838 N N . SER A 1 108 ? 10.719 31.469 20.906 1 98.38 108 SER A N 1
ATOM 839 C CA . SER A 1 108 ? 10.414 30.266 21.656 1 98.38 108 SER A CA 1
ATOM 840 C C . SER A 1 108 ? 9.078 29.656 21.234 1 98.38 108 SER A C 1
ATOM 842 O O . SER A 1 108 ? 8.062 30.359 21.172 1 98.38 108 SER A O 1
ATOM 844 N N . SER A 1 109 ? 9.117 28.422 20.875 1 97.12 109 SER A N 1
ATOM 845 C CA . SER A 1 109 ? 7.926 27.719 20.391 1 97.12 109 SER A CA 1
ATOM 846 C C . SER A 1 109 ? 7.66 26.453 21.203 1 97.12 109 SER A C 1
ATOM 848 O O . SER A 1 109 ? 8.602 25.797 21.656 1 97.12 109 SER A O 1
ATOM 850 N N . ARG A 1 110 ? 6.398 26.156 21.375 1 95.69 110 ARG A N 1
ATOM 851 C CA . ARG A 1 110 ? 5.973 24.969 22.125 1 95.69 110 ARG A CA 1
ATOM 852 C C . ARG A 1 110 ? 4.734 24.344 21.5 1 95.69 110 ARG A C 1
ATOM 854 O O . ARG A 1 110 ? 3.824 25.062 21.062 1 95.69 110 ARG A O 1
ATOM 861 N N . ASN A 1 111 ? 4.711 23.016 21.406 1 92.5 111 ASN A N 1
ATOM 862 C CA . ASN A 1 111 ? 3.521 22.266 21.016 1 92.5 111 ASN A CA 1
ATOM 863 C C . ASN A 1 111 ? 2.797 21.672 22.219 1 92.5 111 ASN A C 1
ATOM 865 O O . ASN A 1 111 ? 3.436 21.25 23.188 1 92.5 111 ASN A O 1
ATOM 869 N N . ASN A 1 112 ? 1.485 21.656 22.219 1 91.62 112 ASN A N 1
ATOM 870 C CA . ASN A 1 112 ? 0.765 21.047 23.328 1 91.62 112 ASN A CA 1
ATOM 871 C C . ASN A 1 112 ? 0.364 19.609 23 1 91.62 112 ASN A C 1
ATOM 873 O O . ASN A 1 112 ? -0.55 19.062 23.625 1 91.62 112 ASN A O 1
ATOM 877 N N . PHE A 1 113 ? 0.824 19.047 22 1 83.88 113 PHE A N 1
ATOM 878 C CA . PHE A 1 113 ? 0.632 17.656 21.609 1 83.88 113 PHE A CA 1
ATOM 879 C C . PHE A 1 113 ? 1.973 16.969 21.391 1 83.88 113 PHE A C 1
ATOM 881 O O . PHE A 1 113 ? 2.998 17.625 21.219 1 83.88 113 PHE A O 1
ATOM 888 N N . PRO A 1 114 ? 1.883 15.625 21.469 1 71.5 114 PRO A N 1
ATOM 889 C CA . PRO A 1 114 ? 3.17 14.945 21.328 1 71.5 114 PRO A CA 1
ATOM 890 C C . PRO A 1 114 ? 3.812 15.164 19.953 1 71.5 114 PRO A C 1
ATOM 892 O O . PRO A 1 114 ? 3.162 14.969 18.922 1 71.5 114 PRO A O 1
ATOM 895 N N . THR A 1 115 ? 5 15.68 19.875 1 59.06 115 THR A N 1
ATOM 896 C CA . THR A 1 115 ? 5.734 15.961 18.641 1 59.06 115 THR A CA 1
ATOM 897 C C . THR A 1 115 ? 5.93 14.68 17.828 1 59.06 115 THR A C 1
ATOM 899 O O . THR A 1 115 ? 5.77 14.688 16.609 1 59.06 115 THR A O 1
ATOM 902 N N . ALA A 1 116 ? 6.234 13.641 18.406 1 55.03 116 ALA A N 1
ATOM 903 C CA . ALA A 1 116 ? 6.578 12.406 17.703 1 55.03 116 ALA A CA 1
ATOM 904 C C . ALA A 1 116 ? 5.328 11.648 17.281 1 55.03 116 ALA A C 1
ATOM 906 O O . ALA A 1 116 ? 5.406 10.492 16.859 1 55.03 116 ALA A O 1
ATOM 907 N N . ALA A 1 117 ? 4.281 12.43 17.375 1 57.47 117 ALA A N 1
ATOM 908 C CA . ALA A 1 117 ? 3.064 11.672 17.109 1 57.47 117 ALA A CA 1
ATOM 909 C C . ALA A 1 117 ? 2.688 11.75 15.633 1 57.47 117 ALA A C 1
ATOM 911 O O . ALA A 1 117 ? 1.655 11.219 15.219 1 57.47 117 ALA A O 1
ATOM 912 N N . GLY A 1 118 ? 3.549 12.281 14.859 1 62.84 118 GLY A N 1
ATOM 913 C CA . GLY A 1 118 ? 3.219 12.367 13.445 1 62.84 118 GLY A CA 1
ATOM 914 C C . GLY A 1 118 ? 2.049 13.289 13.164 1 62.84 118 GLY A C 1
ATOM 915 O O . GLY A 1 118 ? 1.341 13.109 12.172 1 62.84 118 GLY A O 1
ATOM 916 N N . LEU A 1 119 ? 1.815 14.164 14.031 1 67.62 119 LEU A N 1
ATOM 917 C CA . LEU A 1 119 ? 0.665 15.047 13.891 1 67.62 119 LEU A CA 1
ATOM 918 C C . LEU A 1 119 ? 1.082 16.391 13.297 1 67.62 119 LEU A C 1
ATOM 920 O O . LEU A 1 119 ? 0.629 17.438 13.75 1 67.62 119 LEU A O 1
ATOM 924 N N . ALA A 1 120 ? 1.853 16.391 12.336 1 73.94 120 ALA A N 1
ATOM 925 C CA . ALA A 1 120 ? 2.193 17.562 11.516 1 73.94 120 ALA A CA 1
ATOM 926 C C . ALA A 1 120 ? 2.734 18.688 12.383 1 73.94 120 ALA A C 1
ATOM 928 O O . ALA A 1 120 ? 2.305 19.844 12.242 1 73.94 120 ALA A O 1
ATOM 929 N N . SER A 1 121 ? 3.584 18.5 13.219 1 82.31 121 SER A N 1
ATOM 930 C CA . SER A 1 121 ? 4.129 19.484 14.148 1 82.31 121 SER A CA 1
ATOM 931 C C . SER A 1 121 ? 4.902 20.562 13.398 1 82.31 121 SER A C 1
ATOM 933 O O . SER A 1 121 ? 4.898 21.734 13.805 1 82.31 121 SER A O 1
ATOM 935 N N . SER A 1 122 ? 5.375 20.219 12.289 1 88.12 122 SER A N 1
ATOM 936 C CA . SER A 1 122 ? 6.137 21.203 11.523 1 88.12 122 SER A CA 1
ATOM 937 C C . SER A 1 122 ? 5.219 22.25 10.906 1 88.12 122 SER A C 1
ATOM 939 O O . SER A 1 122 ? 5.574 23.422 10.836 1 88.12 122 SER A O 1
ATOM 941 N N . ALA A 1 123 ? 4.098 21.844 10.5 1 93.38 123 ALA A N 1
ATOM 942 C CA . ALA A 1 123 ? 3.154 22.766 9.859 1 93.38 123 ALA A CA 1
ATOM 943 C C . ALA A 1 123 ? 2.666 23.812 10.844 1 93.38 123 ALA A C 1
ATOM 945 O O . ALA A 1 123 ? 2.818 25.016 10.602 1 93.38 123 ALA A O 1
ATOM 946 N N . SER A 1 124 ? 2.201 23.453 11.961 1 96.19 124 SER A N 1
ATOM 947 C CA . SER A 1 124 ? 1.708 24.391 12.953 1 96.19 124 SER A CA 1
ATOM 948 C C . SER A 1 124 ? 2.844 25.234 13.531 1 96.19 124 SER A C 1
ATOM 950 O O . SER A 1 124 ? 2.66 26.422 13.82 1 96.19 124 SER A O 1
ATOM 952 N N . GLY A 1 125 ? 3.973 24.656 13.656 1 96.06 125 GLY A N 1
ATOM 953 C CA . GLY A 1 125 ? 5.121 25.375 14.18 1 96.06 125 GLY A CA 1
ATOM 954 C C . GLY A 1 125 ? 5.547 26.547 13.312 1 96.06 125 GLY A C 1
ATOM 955 O O . GLY A 1 125 ? 5.691 27.672 13.797 1 96.06 125 GLY A O 1
ATOM 956 N N . PHE A 1 126 ? 5.707 26.297 12.047 1 97.19 126 PHE A N 1
ATOM 957 C CA . PHE A 1 126 ? 6.137 27.359 11.141 1 97.19 126 PHE A CA 1
ATOM 958 C C . PHE A 1 126 ? 5.031 28.391 10.953 1 97.19 126 PHE A C 1
ATOM 960 O O . PHE A 1 126 ? 5.305 29.578 10.773 1 97.19 126 PHE A O 1
ATOM 967 N N . ALA A 1 127 ? 3.855 27.906 10.938 1 98.31 127 ALA A N 1
ATOM 968 C CA . ALA A 1 127 ? 2.744 28.859 10.875 1 98.31 127 ALA A CA 1
ATOM 969 C C . ALA A 1 127 ? 2.738 29.781 12.086 1 98.31 127 ALA A C 1
ATOM 971 O O . ALA A 1 127 ? 2.531 30.984 11.953 1 98.31 127 ALA A O 1
ATOM 972 N N . ALA A 1 128 ? 2.973 29.203 13.266 1 98.44 128 ALA A N 1
ATOM 973 C CA . ALA A 1 128 ? 3.029 30.016 14.492 1 98.44 128 ALA A CA 1
ATOM 974 C C . ALA A 1 128 ? 4.191 31 14.445 1 98.44 128 ALA A C 1
ATOM 976 O O . ALA A 1 128 ? 4.07 32.125 14.922 1 98.44 128 ALA A O 1
ATOM 977 N N . LEU A 1 129 ? 5.273 30.562 13.945 1 98.25 129 LEU A N 1
ATOM 978 C CA . LEU A 1 129 ? 6.434 31.438 13.773 1 98.25 129 LEU A CA 1
ATOM 979 C C . LEU A 1 129 ? 6.086 32.656 12.914 1 98.25 129 LEU A C 1
ATOM 981 O O . LEU A 1 129 ? 6.305 33.781 13.328 1 98.25 129 LEU A O 1
ATOM 985 N N . VAL A 1 130 ? 5.551 32.406 11.781 1 98.69 130 VAL A N 1
ATOM 986 C CA . VAL A 1 130 ? 5.223 33.469 10.836 1 98.69 130 VAL A CA 1
ATOM 987 C C . VAL A 1 130 ? 4.152 34.375 11.43 1 98.69 130 VAL A C 1
ATOM 989 O O . VAL A 1 130 ? 4.242 35.594 11.32 1 98.69 130 VAL A O 1
ATOM 992 N N . ALA A 1 131 ? 3.197 33.75 12.062 1 98.69 131 ALA A N 1
ATOM 993 C CA . ALA A 1 131 ? 2.139 34.562 12.695 1 98.69 131 ALA A CA 1
ATOM 994 C C . ALA A 1 131 ? 2.695 35.438 13.805 1 98.69 131 ALA A C 1
ATOM 996 O O . ALA A 1 131 ? 2.305 36.594 13.938 1 98.69 131 ALA A O 1
ATOM 997 N N . SER A 1 132 ? 3.555 34.906 14.641 1 98.75 132 SER A N 1
ATOM 998 C CA . SER A 1 132 ? 4.145 35.656 15.742 1 98.75 132 SER A CA 1
ATOM 999 C C . SER A 1 132 ? 4.992 36.844 15.227 1 98.75 132 SER A C 1
ATOM 1001 O O . SER A 1 132 ? 4.922 37.938 15.758 1 98.75 132 SER A O 1
ATOM 1003 N N . LEU A 1 133 ? 5.758 36.562 14.25 1 98.75 133 LEU A N 1
ATOM 1004 C CA . LEU A 1 133 ? 6.586 37.625 13.672 1 98.75 133 LEU A CA 1
ATOM 1005 C C . LEU A 1 133 ? 5.719 38.688 12.992 1 98.75 133 LEU A C 1
ATOM 1007 O O . LEU A 1 133 ? 6.035 39.875 13.039 1 98.75 133 LEU A O 1
ATOM 1011 N N . ALA A 1 134 ? 4.711 38.188 12.273 1 98.75 134 ALA A N 1
ATOM 1012 C CA . ALA A 1 134 ? 3.793 39.156 11.656 1 98.75 134 ALA A CA 1
ATOM 1013 C C . ALA A 1 134 ? 3.184 40.094 12.703 1 98.75 134 ALA A C 1
ATOM 1015 O O . ALA A 1 134 ? 3.049 41.281 12.469 1 98.75 134 ALA A O 1
ATOM 1016 N N . ALA A 1 135 ? 2.799 39.5 13.82 1 98.38 135 ALA A N 1
ATOM 1017 C CA . ALA A 1 135 ? 2.242 40.312 14.922 1 98.38 135 ALA A CA 1
ATOM 1018 C C . ALA A 1 135 ? 3.295 41.219 15.523 1 98.38 135 ALA A C 1
ATOM 1020 O O . ALA A 1 135 ? 3.016 42.406 15.805 1 98.38 135 ALA A O 1
ATOM 1021 N N . LEU A 1 136 ? 4.457 40.688 15.758 1 98.31 136 LEU A N 1
ATOM 1022 C CA . LEU A 1 136 ? 5.566 41.469 16.297 1 98.31 136 LEU A CA 1
ATOM 1023 C C . LEU A 1 136 ? 5.848 42.688 15.445 1 98.31 136 LEU A C 1
ATOM 1025 O O . LEU A 1 136 ? 6.008 43.812 15.977 1 98.31 136 LEU A O 1
ATOM 1029 N N . TYR A 1 137 ? 5.82 42.5 14.172 1 98.25 137 TYR A N 1
ATOM 1030 C CA . TYR A 1 137 ? 6.207 43.531 13.227 1 98.25 137 TYR A CA 1
ATOM 1031 C C . TYR A 1 137 ? 4.992 44.344 12.773 1 98.25 137 TYR A C 1
ATOM 1033 O O . TYR A 1 137 ? 5.109 45.25 11.953 1 98.25 137 TYR A O 1
ATOM 1041 N N . LYS A 1 138 ? 3.771 43.969 13.234 1 96.94 138 LYS A N 1
ATOM 1042 C CA . LYS A 1 138 ? 2.525 44.625 12.883 1 96.94 138 LYS A CA 1
ATOM 1043 C C . LYS A 1 138 ? 2.371 44.75 11.367 1 96.94 138 LYS A C 1
ATOM 1045 O O . LYS A 1 138 ? 2.145 45.844 10.844 1 96.94 138 LYS A O 1
ATOM 1050 N N . LEU A 1 139 ? 2.508 43.625 10.75 1 97.56 139 LEU A N 1
ATOM 1051 C CA . LEU A 1 139 ? 2.477 43.594 9.289 1 97.56 139 LEU A CA 1
ATOM 1052 C C . LEU A 1 139 ? 1.041 43.625 8.773 1 97.56 139 LEU A C 1
ATOM 1054 O O . LEU A 1 139 ? 0.193 42.875 9.234 1 97.56 139 LEU A O 1
ATOM 1058 N N . PRO A 1 140 ? 0.729 44.531 7.824 1 95.94 140 PRO A N 1
ATOM 1059 C CA . PRO A 1 140 ? -0.594 44.562 7.199 1 95.94 140 PRO A CA 1
ATOM 1060 C C . PRO A 1 140 ? -0.768 43.5 6.141 1 95.94 140 PRO A C 1
ATOM 1062 O O . PRO A 1 140 ? -1.784 43.469 5.441 1 95.94 140 PRO A O 1
ATOM 1065 N N . THR A 1 141 ? 0.094 42.594 5.977 1 94 141 THR A N 1
ATOM 1066 C CA . THR A 1 141 ? 0.158 41.562 4.953 1 94 141 THR A CA 1
ATOM 1067 C C . THR A 1 141 ? -1 40.562 5.102 1 94 141 THR A C 1
ATOM 1069 O O . THR A 1 141 ? -1.35 40.188 6.219 1 94 141 THR A O 1
ATOM 1072 N N . SER A 1 142 ? -1.564 40.156 3.947 1 95.19 142 SER A N 1
ATOM 1073 C CA . SER A 1 142 ? -2.67 39.219 3.971 1 95.19 142 SER A CA 1
ATOM 1074 C C . SER A 1 142 ? -2.199 37.812 4.406 1 95.19 142 SER A C 1
ATOM 1076 O O . SER A 1 142 ? -1.02 37.5 4.273 1 95.19 142 SER A O 1
ATOM 1078 N N . GLN A 1 143 ? -3.133 37 4.898 1 95.44 143 GLN A N 1
ATOM 1079 C CA . GLN A 1 143 ? -2.807 35.625 5.297 1 95.44 143 GLN A CA 1
ATOM 1080 C C . GLN A 1 143 ? -2.27 34.844 4.117 1 95.44 143 GLN A C 1
ATOM 1082 O O . GLN A 1 143 ? -1.37 34 4.281 1 95.44 143 GLN A O 1
ATOM 1087 N N . SER A 1 144 ? -2.807 35 2.953 1 95.94 144 SER A N 1
ATOM 1088 C CA . SER A 1 144 ? -2.332 34.312 1.764 1 95.94 144 SER A CA 1
ATOM 1089 C C . SER A 1 144 ? -0.889 34.688 1.441 1 95.94 144 SER A C 1
ATOM 1091 O O . SER A 1 144 ? -0.09 33.812 1.064 1 95.94 144 SER A O 1
ATOM 1093 N N . ASP A 1 145 ? -0.585 35.969 1.624 1 95.62 145 ASP A N 1
ATOM 1094 C CA . ASP A 1 145 ? 0.791 36.375 1.39 1 95.62 145 ASP A CA 1
ATOM 1095 C C . ASP A 1 145 ? 1.729 35.812 2.453 1 95.62 145 ASP A C 1
ATOM 1097 O O . ASP A 1 145 ? 2.863 35.438 2.152 1 95.62 145 ASP A O 1
ATOM 1101 N N . LEU A 1 146 ? 1.272 35.812 3.67 1 97.94 146 LEU A N 1
ATOM 1102 C CA . LEU A 1 146 ? 2.064 35.219 4.738 1 97.94 146 LEU A CA 1
ATOM 1103 C C . LEU A 1 146 ? 2.244 33.719 4.508 1 97.94 146 LEU A C 1
ATOM 1105 O O . LEU A 1 146 ? 3.273 33.156 4.875 1 97.94 146 LEU A O 1
ATOM 1109 N N . SER A 1 147 ? 1.227 33.094 3.885 1 98.19 147 SER A N 1
ATOM 1110 C CA . SER A 1 147 ? 1.289 31.672 3.627 1 98.19 147 SER A CA 1
ATOM 1111 C C . SER A 1 147 ? 2.438 31.328 2.686 1 98.19 147 SER A C 1
ATOM 1113 O O . SER A 1 147 ? 3.041 30.266 2.797 1 98.19 147 SER A O 1
ATOM 1115 N N . ARG A 1 148 ? 2.789 32.188 1.776 1 97.44 148 ARG A N 1
ATOM 1116 C CA . ARG A 1 148 ? 3.918 31.984 0.878 1 97.44 148 ARG A CA 1
ATOM 1117 C C . ARG A 1 148 ? 5.227 31.891 1.656 1 97.44 148 ARG A C 1
ATOM 1119 O O . ARG A 1 148 ? 6.121 31.125 1.291 1 97.44 148 ARG A O 1
ATOM 1126 N N . ILE A 1 149 ? 5.281 32.656 2.695 1 97.5 149 ILE A N 1
ATOM 1127 C CA . ILE A 1 149 ? 6.488 32.688 3.516 1 97.5 149 ILE A CA 1
ATOM 1128 C C . ILE A 1 149 ? 6.531 31.422 4.391 1 97.5 149 ILE A C 1
ATOM 1130 O O . ILE A 1 149 ? 7.562 30.75 4.473 1 97.5 149 ILE A O 1
ATOM 1134 N N . ALA A 1 150 ? 5.379 31.094 5.02 1 98.06 150 ALA A N 1
ATOM 1135 C CA . ALA A 1 150 ? 5.305 29.891 5.852 1 98.06 150 ALA A CA 1
ATOM 1136 C C . ALA A 1 150 ? 5.641 28.641 5.039 1 98.06 150 ALA A C 1
ATOM 1138 O O . ALA A 1 150 ? 6.277 27.719 5.547 1 98.06 150 ALA A O 1
ATOM 1139 N N . ARG A 1 151 ? 5.23 28.625 3.787 1 97.38 151 ARG A N 1
ATOM 1140 C CA . ARG A 1 151 ? 5.484 27.516 2.869 1 97.38 151 ARG A CA 1
ATOM 1141 C C . ARG A 1 151 ? 6.973 27.203 2.785 1 97.38 151 ARG A C 1
ATOM 1143 O O . ARG A 1 151 ? 7.363 26.031 2.693 1 97.38 151 ARG A O 1
ATOM 1150 N N . GLN A 1 152 ? 7.773 28.188 2.861 1 95.88 152 GLN A N 1
ATOM 1151 C CA . GLN A 1 152 ? 9.219 28.031 2.703 1 95.88 152 GLN A CA 1
ATOM 1152 C C . GLN A 1 152 ? 9.828 27.328 3.914 1 95.88 152 GLN A C 1
ATOM 1154 O O . GLN A 1 152 ? 10.938 26.797 3.84 1 95.88 152 GLN A O 1
ATOM 1159 N N . GLY A 1 153 ? 9.164 27.438 5.039 1 95 153 GLY A N 1
ATOM 1160 C CA . GLY A 1 153 ? 9.562 26.656 6.203 1 95 153 GLY A CA 1
ATOM 1161 C C . GLY A 1 153 ? 9.141 25.203 6.121 1 95 153 GLY A C 1
ATOM 1162 O O . GLY A 1 153 ? 9.977 24.297 6.25 1 95 153 GLY A O 1
ATOM 1163 N N . SER A 1 154 ? 7.844 25.047 5.914 1 94.19 154 SER A N 1
ATOM 1164 C CA . SER A 1 154 ? 7.191 23.766 5.68 1 94.19 154 SER A CA 1
ATOM 1165 C C . SER A 1 154 ? 6.016 23.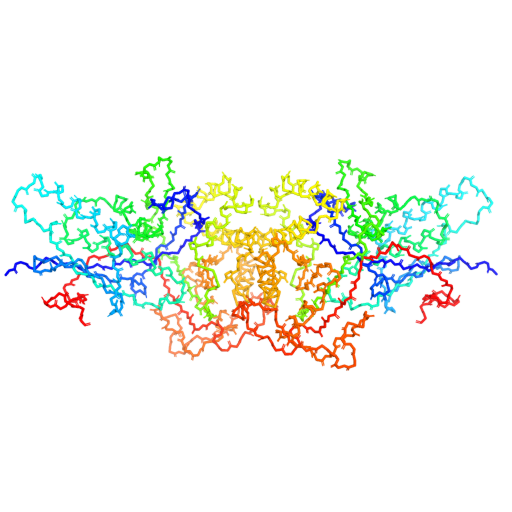906 4.723 1 94.19 154 SER A C 1
ATOM 1167 O O . SER A 1 154 ? 5.148 24.766 4.918 1 94.19 154 SER A O 1
ATOM 1169 N N . GLY A 1 155 ? 5.973 23.125 3.738 1 94.19 155 GLY A N 1
ATOM 1170 C CA . GLY A 1 155 ? 4.922 23.234 2.738 1 94.19 155 GLY A CA 1
ATOM 1171 C C . GLY A 1 155 ? 3.531 23.328 3.34 1 94.19 155 GLY A C 1
ATOM 1172 O O . GLY A 1 155 ? 2.807 24.297 3.092 1 94.19 155 GLY A O 1
ATOM 1173 N N . SER A 1 156 ? 3.207 22.469 4.195 1 94 156 SER A N 1
ATOM 1174 C CA . SER A 1 156 ? 1.85 22.391 4.723 1 94 156 SER A CA 1
ATOM 1175 C C . SER A 1 156 ? 1.576 23.5 5.723 1 94 156 SER A C 1
ATOM 1177 O O . SER A 1 156 ? 0.429 23.734 6.113 1 94 156 SER A O 1
ATOM 1179 N N . ALA A 1 157 ? 2.594 24.281 6.141 1 96.69 157 ALA A N 1
ATOM 1180 C CA . ALA A 1 157 ? 2.402 25.391 7.07 1 96.69 157 ALA A CA 1
ATOM 1181 C C . ALA A 1 157 ? 1.519 26.469 6.457 1 96.69 157 ALA A C 1
ATOM 1183 O O . ALA A 1 157 ? 0.889 27.25 7.176 1 96.69 157 ALA A O 1
ATOM 1184 N N . CYS A 1 158 ? 1.529 26.516 5.117 1 96.69 158 CYS A N 1
ATOM 1185 C CA . CYS A 1 158 ? 0.713 27.516 4.43 1 96.69 158 CYS A CA 1
ATOM 1186 C C . CYS A 1 158 ? -0.753 27.375 4.824 1 96.69 158 CYS A C 1
ATOM 1188 O O . CYS A 1 158 ? -1.416 28.375 5.102 1 96.69 158 CYS A O 1
ATOM 1190 N N . ARG A 1 159 ? -1.159 26.141 4.969 1 97.88 159 ARG A N 1
ATOM 1191 C CA . ARG A 1 159 ? -2.576 25.906 5.234 1 97.88 159 ARG A CA 1
ATOM 1192 C C . ARG A 1 159 ? -2.914 26.172 6.695 1 97.88 159 ARG A C 1
ATOM 1194 O O . ARG A 1 159 ? -4.07 26.438 7.031 1 97.88 159 ARG A O 1
ATOM 1201 N N . SER A 1 160 ? -1.942 26.172 7.574 1 97.94 160 SER A N 1
ATOM 1202 C CA . SER A 1 160 ? -2.156 26.438 8.992 1 97.94 160 SER A CA 1
ATOM 1203 C C . SER A 1 160 ? -2.312 27.922 9.266 1 97.94 160 SER A C 1
ATOM 1205 O O . SER A 1 160 ? -2.518 28.328 10.414 1 97.94 160 SER A O 1
ATOM 1207 N N . LEU A 1 161 ? -2.256 28.75 8.219 1 98.38 161 LEU A N 1
ATOM 1208 C CA . LEU A 1 161 ? -2.449 30.188 8.375 1 98.38 161 LEU A CA 1
ATOM 1209 C C . LEU A 1 161 ? -3.922 30.562 8.242 1 98.38 161 LEU A C 1
ATOM 1211 O O . LEU A 1 161 ? -4.285 31.734 8.344 1 98.38 161 LEU A O 1
ATOM 1215 N N . PHE A 1 162 ? -4.758 29.562 8.016 1 98.19 162 PHE A N 1
ATOM 1216 C CA . PHE A 1 162 ? -6.195 29.75 7.91 1 98.19 162 PHE A CA 1
ATOM 1217 C C . PHE A 1 162 ? -6.945 28.766 8.805 1 98.19 162 PHE A C 1
ATOM 1219 O O . PHE A 1 162 ? -6.387 27.75 9.211 1 98.19 162 PHE A O 1
ATOM 1226 N N . GLY A 1 163 ? -8.18 29.125 9.141 1 98 163 GLY A N 1
ATOM 1227 C CA . GLY A 1 163 ? -9.125 28.203 9.75 1 98 163 GLY A CA 1
ATOM 1228 C C . GLY A 1 163 ? -10.039 27.531 8.742 1 98 163 GLY A C 1
ATOM 1229 O O . GLY A 1 163 ? -10.062 27.906 7.57 1 98 163 GLY A O 1
ATOM 1230 N N . GLY A 1 164 ? -10.742 26.562 9.211 1 98.62 164 GLY A N 1
ATOM 1231 C CA . GLY A 1 164 ? -11.734 25.906 8.383 1 98.62 164 GLY A CA 1
ATOM 1232 C C . GLY A 1 164 ? -11.141 24.922 7.395 1 98.62 164 GLY A C 1
ATOM 1233 O O . GLY A 1 164 ? -10.367 24.031 7.785 1 98.62 164 GLY A O 1
ATOM 1234 N N . PHE A 1 165 ? -11.57 25.062 6.164 1 98.88 165 PHE A N 1
ATOM 1235 C CA . PHE A 1 165 ? -11.117 24.234 5.055 1 98.88 165 PHE A CA 1
ATOM 1236 C C . PHE A 1 165 ? -10.234 25.031 4.105 1 98.88 165 PHE A C 1
ATOM 1238 O O . PHE A 1 165 ? -10.648 26.062 3.576 1 98.88 165 PHE A O 1
ATOM 1245 N N . VAL A 1 166 ? -9.016 24.531 3.922 1 98.81 166 VAL A N 1
ATOM 1246 C CA . VAL A 1 166 ? -8.008 25.391 3.299 1 98.81 166 VAL A CA 1
ATOM 1247 C C . VAL A 1 166 ? -7.301 24.625 2.184 1 98.81 166 VAL A C 1
ATOM 1249 O O . VAL A 1 166 ? -6.898 23.469 2.371 1 98.81 166 VAL A O 1
ATOM 1252 N N . ALA A 1 167 ? -7.156 25.266 1.033 1 98.69 167 ALA A N 1
ATOM 1253 C CA . ALA A 1 167 ? -6.387 24.703 -0.074 1 98.69 167 ALA A CA 1
ATOM 1254 C C . ALA A 1 167 ? -5.012 25.359 -0.172 1 98.69 167 ALA A C 1
ATOM 1256 O O . ALA A 1 167 ? -4.875 26.562 0.061 1 98.69 167 ALA A O 1
ATOM 1257 N N . TRP A 1 168 ? -4.035 24.594 -0.377 1 98.62 168 TRP A N 1
ATOM 1258 C CA . TRP A 1 168 ? -2.756 25.062 -0.888 1 98.62 168 TRP A CA 1
ATOM 1259 C C . TRP A 1 168 ? -2.688 24.922 -2.404 1 98.62 168 TRP A C 1
ATOM 1261 O O . TRP A 1 168 ? -2.582 23.812 -2.928 1 98.62 168 TRP A O 1
ATOM 1271 N N . GLN A 1 169 ? -2.748 26.078 -3.051 1 98.19 169 GLN A N 1
ATOM 1272 C CA . GLN A 1 169 ? -2.629 26.094 -4.504 1 98.19 169 GLN A CA 1
ATOM 1273 C C . GLN A 1 169 ? -1.178 25.906 -4.941 1 98.19 169 GLN A C 1
ATOM 1275 O O . GLN A 1 169 ? -0.287 26.609 -4.473 1 98.19 169 GLN A O 1
ATOM 1280 N N . MET A 1 170 ? -0.959 25.016 -5.809 1 97.56 170 MET A N 1
ATOM 1281 C CA . MET A 1 170 ? 0.404 24.672 -6.207 1 97.56 170 MET A CA 1
ATOM 1282 C C . MET A 1 170 ? 1.066 25.844 -6.926 1 97.56 170 MET A C 1
ATOM 1284 O O . MET A 1 170 ? 2.273 26.062 -6.797 1 97.56 170 MET A O 1
ATOM 1288 N N . GLY A 1 171 ? 0.245 26.578 -7.668 1 96.94 171 GLY A N 1
ATOM 1289 C CA . GLY A 1 171 ? 0.791 27.641 -8.492 1 96.94 171 GLY A CA 1
ATOM 1290 C C . GLY A 1 171 ? 1.444 27.141 -9.766 1 96.94 171 GLY A C 1
ATOM 1291 O O . GLY A 1 171 ? 1.676 25.938 -9.914 1 96.94 171 GLY A O 1
ATOM 1292 N N . GLU A 1 172 ? 1.762 28.094 -10.664 1 96.38 172 GLU A N 1
ATOM 1293 C CA . GLU A 1 172 ? 2.355 27.734 -11.953 1 96.38 172 GLU A CA 1
ATOM 1294 C C . GLU A 1 172 ? 3.627 28.547 -12.211 1 96.38 172 GLU A C 1
ATOM 1296 O O . GLU A 1 172 ? 4.434 28.172 -13.07 1 96.38 172 GLU A O 1
ATOM 1301 N N . LEU A 1 173 ? 3.744 29.609 -11.484 1 97.44 173 LEU A N 1
ATOM 1302 C CA . LEU A 1 173 ? 4.863 30.5 -11.742 1 97.44 173 LEU A CA 1
ATOM 1303 C C . LEU A 1 173 ? 6.152 29.953 -11.148 1 97.44 173 LEU A C 1
ATOM 1305 O O . LEU A 1 173 ? 6.145 29.391 -10.055 1 97.44 173 LEU A O 1
ATOM 1309 N N . PRO A 1 174 ? 7.305 30.156 -11.789 1 96.56 174 PRO A N 1
ATOM 1310 C CA . PRO A 1 174 ? 8.586 29.625 -11.32 1 96.56 174 PRO A CA 1
ATOM 1311 C C . PRO A 1 174 ? 9.031 30.234 -9.992 1 96.56 174 PRO A C 1
ATOM 1313 O O . PRO A 1 174 ? 9.719 29.578 -9.203 1 96.56 174 PRO A O 1
ATOM 1316 N N . ASP A 1 175 ? 8.641 31.453 -9.773 1 96.31 175 ASP A N 1
ATOM 1317 C CA . ASP A 1 175 ? 9.086 32.125 -8.555 1 96.31 175 ASP A CA 1
ATOM 1318 C C . ASP A 1 175 ? 8.172 31.781 -7.375 1 96.31 175 ASP A C 1
ATOM 1320 O O . ASP A 1 175 ? 8.406 32.219 -6.25 1 96.31 175 ASP A O 1
ATOM 1324 N N . GLY A 1 176 ? 7.078 31.094 -7.609 1 97 176 GLY A N 1
ATOM 1325 C CA . GLY A 1 176 ? 6.191 30.578 -6.574 1 97 176 GLY A CA 1
ATOM 1326 C C . GLY A 1 176 ? 5.266 31.641 -6.008 1 97 176 GLY A C 1
ATOM 1327 O O . GLY A 1 176 ? 4.625 31.422 -4.977 1 97 176 GLY A O 1
ATOM 1328 N N . SER A 1 177 ? 5.156 32.781 -6.617 1 96.88 177 SER A N 1
ATOM 1329 C CA . SER A 1 177 ? 4.363 33.875 -6.09 1 96.88 177 SER A CA 1
ATOM 1330 C C . SER A 1 177 ? 2.877 33.562 -6.105 1 96.88 177 SER A C 1
ATOM 1332 O O . SER A 1 177 ? 2.094 34.156 -5.367 1 96.88 177 SER A O 1
ATOM 1334 N N . ASP A 1 178 ? 2.482 32.562 -6.961 1 97.75 178 ASP A N 1
ATOM 1335 C CA . ASP A 1 178 ? 1.074 32.188 -7.059 1 97.75 178 ASP A CA 1
ATOM 1336 C C . ASP A 1 178 ? 0.798 30.906 -6.305 1 97.75 178 ASP A C 1
ATOM 1338 O O . ASP A 1 178 ? -0.286 30.328 -6.426 1 97.75 178 ASP A O 1
ATOM 1342 N N . SER A 1 179 ? 1.792 30.391 -5.648 1 98.19 179 SER A N 1
ATOM 1343 C CA . SER A 1 179 ? 1.594 29.234 -4.773 1 98.19 179 SER A CA 1
ATOM 1344 C C . SER A 1 179 ? 1.287 29.672 -3.346 1 98.19 179 SER A C 1
ATOM 1346 O O . SER A 1 179 ? 2.199 29.984 -2.576 1 98.19 179 SER A O 1
ATOM 1348 N N . LEU A 1 180 ? 0.048 29.656 -2.969 1 97.75 180 LEU A N 1
ATOM 1349 C CA . LEU A 1 180 ? -0.388 30.203 -1.687 1 97.75 180 LEU A CA 1
ATOM 1350 C C . LEU A 1 180 ? -1.626 29.469 -1.181 1 97.75 180 LEU A C 1
ATOM 1352 O O . LEU A 1 180 ? -2.236 28.688 -1.918 1 97.75 180 LEU A O 1
ATOM 1356 N N . ALA A 1 181 ? -1.925 29.641 0.054 1 98.38 181 ALA A N 1
ATOM 1357 C CA . ALA A 1 181 ? -3.102 29.031 0.668 1 98.38 181 ALA A CA 1
ATOM 1358 C C . ALA A 1 181 ? -4.344 29.891 0.439 1 98.38 181 ALA A C 1
ATOM 1360 O O . ALA A 1 181 ? -4.266 31.109 0.417 1 98.38 181 ALA A O 1
ATOM 1361 N N . VAL A 1 182 ? -5.402 29.234 0.222 1 97.69 182 VAL A N 1
ATOM 1362 C CA . VAL A 1 182 ? -6.699 29.891 0.044 1 97.69 182 VAL A CA 1
ATOM 1363 C C . VAL A 1 182 ? -7.75 29.188 0.899 1 97.69 182 VAL A C 1
ATOM 1365 O O . VAL A 1 182 ? -7.848 27.953 0.89 1 97.69 182 VAL A O 1
ATOM 1368 N N . GLU A 1 183 ? -8.508 29.969 1.644 1 98.25 183 GLU A N 1
ATOM 1369 C CA . GLU A 1 183 ? -9.617 29.422 2.416 1 98.25 183 GLU A CA 1
ATOM 1370 C C . GLU A 1 183 ? -10.766 29 1.508 1 98.25 183 GLU A C 1
ATOM 1372 O O . GLU A 1 183 ? -11.305 29.812 0.758 1 98.25 183 GLU A O 1
ATOM 1377 N N . ILE A 1 184 ? -11.109 27.734 1.524 1 98.62 184 ILE A N 1
ATOM 1378 C CA . ILE A 1 184 ? -12.234 27.234 0.743 1 98.62 184 ILE A CA 1
ATOM 1379 C C . ILE A 1 184 ? -13.547 27.562 1.447 1 98.62 184 ILE A C 1
ATOM 1381 O O . ILE A 1 184 ? -14.523 27.953 0.803 1 98.62 184 ILE A O 1
ATOM 1385 N N . ALA A 1 185 ? -13.562 27.344 2.781 1 98.75 185 ALA A N 1
ATOM 1386 C CA . ALA A 1 185 ? -14.68 27.703 3.652 1 98.75 185 ALA A CA 1
ATOM 1387 C C . ALA A 1 185 ? -14.211 27.891 5.09 1 98.75 185 ALA A C 1
ATOM 1389 O O . ALA A 1 185 ? -13.336 27.172 5.57 1 98.75 185 ALA A O 1
ATOM 1390 N N . PRO A 1 186 ? -14.812 28.875 5.773 1 98.19 186 PRO A N 1
ATOM 1391 C CA . PRO A 1 186 ? -14.438 29.094 7.176 1 98.19 186 PRO A CA 1
ATOM 1392 C C . PRO A 1 186 ? -14.984 28 8.102 1 98.19 186 PRO A C 1
ATOM 1394 O O . PRO A 1 186 ? -15.812 27.188 7.688 1 98.19 186 PRO A O 1
ATOM 1397 N N . ARG A 1 187 ? -14.453 27.984 9.266 1 97.5 187 ARG A N 1
ATOM 1398 C CA . ARG A 1 187 ? -14.867 26.969 10.242 1 97.5 187 ARG A CA 1
ATOM 1399 C C . ARG A 1 187 ? -16.375 27.016 10.469 1 97.5 187 ARG A C 1
ATOM 1401 O O . ARG A 1 187 ? -17.016 25.984 10.68 1 97.5 187 ARG A O 1
ATOM 1408 N N . GLU A 1 188 ? -17 28.219 10.375 1 97.94 188 GLU A N 1
ATOM 1409 C CA . GLU A 1 188 ? -18.422 28.406 10.641 1 97.94 188 GLU A CA 1
ATOM 1410 C C . GLU A 1 188 ? -19.281 27.766 9.555 1 97.94 188 GLU A C 1
ATOM 1412 O O . GLU A 1 188 ? -20.469 27.531 9.758 1 97.94 188 GLU A O 1
ATOM 1417 N N . HIS A 1 189 ? -18.734 27.562 8.445 1 98 189 HIS A N 1
ATOM 1418 C CA . HIS A 1 189 ? -19.469 26.984 7.328 1 98 189 HIS A CA 1
ATOM 1419 C C . HIS A 1 189 ? -19.922 25.562 7.645 1 98 189 HIS A C 1
ATOM 1421 O O . HIS A 1 189 ? -21.016 25.156 7.262 1 98 189 HIS A O 1
ATOM 1427 N N . TRP A 1 190 ? -19.109 24.781 8.258 1 97.69 190 TRP A N 1
ATOM 1428 C CA . TRP A 1 190 ? -19.359 23.375 8.539 1 97.69 190 TRP A CA 1
ATOM 1429 C C . TRP A 1 190 ? -18.812 22.984 9.906 1 97.69 190 TRP A C 1
ATOM 1431 O O . TRP A 1 190 ? -17.953 22.109 10.008 1 97.69 190 TRP A O 1
ATOM 1441 N N . PRO A 1 191 ? -19.375 23.562 10.945 1 93.69 191 PRO A N 1
ATOM 1442 C CA . PRO A 1 191 ? -18.828 23.391 12.289 1 93.69 191 PRO A CA 1
ATOM 1443 C C . PRO A 1 191 ? -19.109 22 12.867 1 93.69 191 PRO A C 1
ATOM 1445 O O . PRO A 1 191 ? -18.469 21.609 13.852 1 93.69 191 PRO A O 1
ATOM 1448 N N . ASP A 1 192 ? -19.984 21.281 12.273 1 96.12 192 ASP A N 1
ATOM 1449 C CA . ASP A 1 192 ? -20.438 20 12.828 1 96.12 192 ASP A CA 1
ATOM 1450 C C . ASP A 1 192 ? -19.5 18.875 12.438 1 96.12 192 ASP A C 1
ATOM 1452 O O . ASP A 1 192 ? -19.719 17.719 12.82 1 96.12 192 ASP A O 1
ATOM 1456 N N . ILE A 1 193 ? -18.438 19.156 11.703 1 98.31 193 ILE A N 1
ATOM 1457 C CA . ILE A 1 193 ? -17.438 18.141 11.398 1 98.31 193 ILE A CA 1
ATOM 1458 C C . ILE A 1 193 ? -16.453 18.016 12.562 1 98.31 193 ILE A C 1
ATOM 1460 O O . ILE A 1 193 ? -15.891 19.016 13.008 1 98.31 193 ILE A O 1
ATOM 1464 N N . HIS A 1 194 ? -16.328 16.797 13.102 1 98.5 194 HIS A N 1
ATOM 1465 C CA . HIS A 1 194 ? -15.359 16.484 14.148 1 98.5 194 HIS A CA 1
ATOM 1466 C C . HIS A 1 194 ? -14.273 15.555 13.633 1 98.5 194 HIS A C 1
ATOM 1468 O O . HIS A 1 194 ? -14.406 14.984 12.547 1 98.5 194 HIS A O 1
ATOM 1474 N N . ALA A 1 195 ? -13.195 15.516 14.367 1 98.12 195 ALA A N 1
ATOM 1475 C CA . ALA A 1 195 ? -12.07 14.641 14.047 1 98.12 195 ALA A CA 1
ATOM 1476 C C . ALA A 1 195 ? -11.641 13.828 15.258 1 98.12 195 ALA A C 1
ATOM 1478 O O . ALA A 1 195 ? -11.547 14.359 16.375 1 98.12 195 ALA A O 1
ATOM 1479 N N . LEU A 1 196 ? -11.484 12.547 15.102 1 98.31 196 LEU A N 1
ATOM 1480 C CA . LEU A 1 196 ? -10.867 11.672 16.094 1 98.31 196 LEU A CA 1
ATOM 1481 C C . LEU A 1 196 ? -9.5 11.195 15.609 1 98.31 196 LEU A C 1
ATOM 1483 O O . LEU A 1 196 ? -9.391 10.5 14.594 1 98.31 196 LEU A O 1
ATOM 1487 N N . ILE A 1 197 ? -8.477 11.57 16.281 1 96.56 197 ILE A N 1
ATOM 1488 C CA . ILE A 1 197 ? -7.121 11.141 15.961 1 96.56 197 ILE A CA 1
ATOM 1489 C C . ILE A 1 197 ? -6.758 9.914 16.797 1 96.56 197 ILE A C 1
ATOM 1491 O O . ILE A 1 197 ? -6.832 9.945 18.016 1 96.56 197 ILE A O 1
ATOM 1495 N N . CYS A 1 198 ? -6.473 8.852 16.141 1 96.44 198 CYS A N 1
ATOM 1496 C CA . CYS A 1 198 ? -5.957 7.648 16.797 1 96.44 198 CYS A CA 1
ATOM 1497 C C . CYS A 1 198 ? -4.434 7.641 16.797 1 96.44 198 CYS A C 1
ATOM 1499 O O . CYS A 1 198 ? -3.809 7.383 15.766 1 96.44 198 CYS A O 1
ATOM 1501 N N . VAL A 1 199 ? -3.883 7.824 17.906 1 93.88 199 VAL A N 1
ATOM 1502 C CA . VAL A 1 199 ? -2.43 7.863 18.031 1 93.88 199 VAL A CA 1
ATOM 1503 C C . VAL A 1 199 ? -1.885 6.441 18.172 1 93.88 199 VAL A C 1
ATOM 1505 O O . VAL A 1 199 ? -2.01 5.82 19.219 1 93.88 199 VAL A O 1
ATOM 1508 N N . VAL A 1 200 ? -1.323 6 17.125 1 92.56 200 VAL A N 1
ATOM 1509 C CA . VAL A 1 200 ? -0.844 4.625 17.047 1 92.56 200 VAL A CA 1
ATOM 1510 C C . VAL A 1 200 ? 0.585 4.543 17.578 1 92.56 200 VAL A C 1
ATOM 1512 O O . VAL A 1 200 ? 1.378 5.469 17.391 1 92.56 200 VAL A O 1
ATOM 1515 N N . ASN A 1 201 ? 0.844 3.484 18.219 1 77.81 201 ASN A N 1
ATOM 1516 C CA . ASN A 1 201 ? 2.186 3.254 18.75 1 77.81 201 ASN A CA 1
ATOM 1517 C C . ASN A 1 201 ? 3.207 3.088 17.625 1 77.81 201 ASN A C 1
ATOM 1519 O O . ASN A 1 201 ? 3.078 2.191 16.797 1 77.81 201 ASN A O 1
ATOM 1523 N N . ASP A 1 202 ? 3.871 4.129 17.594 1 66.12 202 ASP A N 1
ATOM 1524 C CA . ASP A 1 202 ? 4.797 4.07 16.453 1 66.12 202 ASP A CA 1
ATOM 1525 C C . ASP A 1 202 ? 6.242 3.951 16.938 1 66.12 202 ASP A C 1
ATOM 1527 O O . ASP A 1 202 ? 6.602 4.504 17.984 1 66.12 202 ASP A O 1
ATOM 1531 N N . GLU A 1 203 ? 6.781 2.953 16.406 1 62.91 203 GLU A N 1
ATOM 1532 C CA . GLU A 1 203 ? 8.242 2.986 16.422 1 62.91 203 GLU A CA 1
ATOM 1533 C C . GLU A 1 203 ? 8.789 4.043 15.477 1 62.91 203 GLU A C 1
ATOM 1535 O O . GLU A 1 203 ? 8.031 4.66 14.727 1 62.91 203 GLU A O 1
ATOM 1540 N N . LYS A 1 204 ? 10.055 4.25 15.461 1 58.22 204 LYS A N 1
ATOM 1541 C CA . LYS A 1 204 ? 10.719 5.246 14.625 1 58.22 204 LYS A CA 1
ATOM 1542 C C . LYS A 1 204 ? 10.406 5.027 13.148 1 58.22 204 LYS A C 1
ATOM 1544 O O . LYS A 1 204 ? 10.398 3.889 12.68 1 58.22 204 LYS A O 1
ATOM 1549 N N . LYS A 1 205 ? 10.008 6.172 12.523 1 62.44 205 LYS A N 1
ATOM 1550 C CA . LYS A 1 205 ? 9.836 6.191 11.07 1 62.44 205 LYS A CA 1
ATOM 1551 C C . LYS A 1 205 ? 11.086 5.668 10.359 1 62.44 205 LYS A C 1
ATOM 1553 O O . LYS A 1 205 ? 12.203 6.055 10.695 1 62.44 205 LYS A O 1
ATOM 1558 N N . GLY A 1 206 ? 10.852 4.793 9.406 1 64.75 206 GLY A N 1
ATOM 1559 C CA . GLY A 1 206 ? 11.977 4.316 8.625 1 64.75 206 GLY A CA 1
ATOM 1560 C C . GLY A 1 206 ? 12.484 5.34 7.629 1 64.75 206 GLY A C 1
ATOM 1561 O O . GLY A 1 206 ? 13.695 5.496 7.453 1 64.75 206 GLY A O 1
ATOM 1562 N N . THR A 1 207 ? 11.523 6.105 6.926 1 77.38 207 THR A N 1
ATOM 1563 C CA . THR A 1 207 ? 11.883 7.105 5.926 1 77.38 207 THR A CA 1
ATOM 1564 C C . THR A 1 207 ? 11.234 8.453 6.246 1 77.38 207 THR A C 1
ATOM 1566 O O . THR A 1 207 ? 10.039 8.516 6.52 1 77.38 207 THR A O 1
ATOM 1569 N N . SER A 1 208 ? 12.047 9.477 6.234 1 81.25 208 SER A N 1
ATOM 1570 C CA . SER A 1 208 ? 11.5 10.812 6.438 1 81.25 208 SER A CA 1
ATOM 1571 C C . SER A 1 208 ? 10.578 11.219 5.293 1 81.25 208 SER A C 1
ATOM 1573 O O . SER A 1 208 ? 10.734 10.734 4.168 1 81.25 208 SER A O 1
ATOM 1575 N N . SER A 1 209 ? 9.703 12.07 5.59 1 84.56 209 SER A N 1
ATOM 1576 C CA . SER A 1 209 ? 8.758 12.516 4.57 1 84.56 209 SER A CA 1
ATOM 1577 C C . SER A 1 209 ? 9.469 13.258 3.443 1 84.56 209 SER A C 1
ATOM 1579 O O . SER A 1 209 ? 9.141 13.07 2.27 1 84.56 209 SER A O 1
ATOM 1581 N N . THR A 1 210 ? 10.445 14.023 3.781 1 84.38 210 THR A N 1
ATOM 1582 C CA . THR A 1 210 ? 11.164 14.797 2.779 1 84.38 210 THR A CA 1
ATOM 1583 C C . THR A 1 210 ? 11.898 13.883 1.803 1 84.38 210 THR A C 1
ATOM 1585 O O . THR A 1 210 ? 11.75 14.023 0.586 1 84.38 210 THR A O 1
ATOM 1588 N N . ALA A 1 211 ? 12.578 12.969 2.32 1 89.38 211 ALA A N 1
ATOM 1589 C CA . ALA A 1 211 ? 13.305 12.023 1.474 1 89.38 211 ALA A CA 1
ATOM 1590 C C . ALA A 1 211 ? 12.344 11.133 0.698 1 89.38 211 ALA A C 1
ATOM 1592 O O . ALA A 1 211 ? 12.57 10.828 -0.475 1 89.38 211 ALA A O 1
ATOM 1593 N N . GLY A 1 212 ? 11.312 10.789 1.36 1 94 212 GLY A N 1
ATOM 1594 C CA . GLY A 1 212 ? 10.32 9.938 0.725 1 94 212 GLY A CA 1
ATOM 1595 C C . GLY A 1 212 ? 9.633 10.594 -0.454 1 94 212 GLY A C 1
ATOM 1596 O O . GLY A 1 212 ? 9.461 9.977 -1.506 1 94 212 GLY A O 1
ATOM 1597 N N . MET A 1 213 ? 9.352 11.852 -0.302 1 94.06 213 MET A N 1
ATOM 1598 C CA . MET A 1 213 ? 8.672 12.602 -1.353 1 94.06 213 MET A CA 1
ATOM 1599 C C . MET A 1 213 ? 9.523 12.672 -2.613 1 94.06 213 MET A C 1
ATOM 1601 O O . MET A 1 213 ? 9.039 12.391 -3.713 1 94.06 213 MET A O 1
ATOM 1605 N N . GLN A 1 214 ? 10.703 13.016 -2.398 1 94.5 214 GLN A N 1
ATOM 1606 C CA . GLN A 1 214 ? 11.586 13.195 -3.549 1 94.5 214 GLN A CA 1
ATOM 1607 C C . GLN A 1 214 ? 11.852 11.867 -4.254 1 94.5 214 GLN A C 1
ATOM 1609 O O . GLN A 1 214 ? 11.883 11.805 -5.484 1 94.5 214 GLN A O 1
ATOM 1614 N N . ARG A 1 215 ? 12.039 10.812 -3.512 1 96.31 215 ARG A N 1
ATOM 1615 C CA . ARG A 1 215 ? 12.234 9.492 -4.102 1 96.31 215 ARG A CA 1
ATOM 1616 C C . ARG A 1 215 ? 11.008 9.062 -4.902 1 96.31 215 ARG A C 1
ATOM 1618 O O . ARG A 1 215 ? 11.133 8.461 -5.969 1 96.31 215 ARG A O 1
ATOM 1625 N N . THR A 1 216 ? 9.859 9.367 -4.379 1 98.12 216 THR A N 1
ATOM 1626 C CA . THR A 1 216 ? 8.617 9.016 -5.066 1 98.12 216 THR A CA 1
ATOM 1627 C C . THR A 1 216 ? 8.5 9.773 -6.387 1 98.12 216 THR A C 1
ATOM 1629 O O . THR A 1 216 ? 8.156 9.188 -7.414 1 98.12 216 THR A O 1
ATOM 1632 N N . VAL A 1 217 ? 8.828 11.055 -6.352 1 97.5 217 VAL A N 1
ATOM 1633 C CA . VAL A 1 217 ? 8.773 11.867 -7.559 1 97.5 217 VAL A CA 1
ATOM 1634 C C . VAL A 1 217 ? 9.703 11.289 -8.617 1 97.5 217 VAL A C 1
ATOM 1636 O O . VAL A 1 217 ? 9.352 11.227 -9.805 1 97.5 217 VAL A O 1
ATOM 1639 N N . GLU A 1 218 ? 10.789 10.805 -8.164 1 97.12 218 GLU A N 1
ATOM 1640 C CA . GLU A 1 218 ? 11.836 10.344 -9.078 1 97.12 218 GLU A CA 1
ATOM 1641 C C . GLU A 1 218 ? 11.516 8.953 -9.625 1 97.12 218 GLU A C 1
ATOM 1643 O O . GLU A 1 218 ? 11.898 8.617 -10.742 1 97.12 218 GLU A O 1
ATOM 1648 N N . THR A 1 219 ? 10.75 8.148 -8.883 1 97.94 219 THR A N 1
ATOM 1649 C CA . THR A 1 219 ? 10.805 6.734 -9.234 1 97.94 219 THR A CA 1
ATOM 1650 C C . THR A 1 219 ? 9.398 6.188 -9.484 1 97.94 219 THR A C 1
ATOM 1652 O O . THR A 1 219 ? 9.25 5.113 -10.07 1 97.94 219 THR A O 1
ATOM 1655 N N . SER A 1 220 ? 8.344 6.801 -9.039 1 98 220 SER A N 1
ATOM 1656 C CA . SER A 1 220 ? 7.004 6.23 -9.117 1 98 220 SER A CA 1
ATOM 1657 C C . SER A 1 220 ? 6.293 6.66 -10.398 1 98 220 SER A C 1
ATOM 1659 O O . SER A 1 220 ? 5.918 7.824 -10.547 1 98 220 SER A O 1
ATOM 1661 N N . PRO A 1 221 ? 6 5.793 -11.328 1 97.19 221 PRO A N 1
ATOM 1662 C CA . PRO A 1 221 ? 5.191 6.148 -12.492 1 97.19 221 PRO A CA 1
ATOM 1663 C C . PRO A 1 221 ? 3.746 6.488 -12.133 1 97.19 221 PRO A C 1
ATOM 1665 O O . PRO A 1 221 ? 3.109 7.293 -12.812 1 97.19 221 PRO A O 1
ATOM 1668 N N . LEU A 1 222 ? 3.217 5.926 -11.07 1 98.5 222 LEU A N 1
ATOM 1669 C CA . LEU A 1 222 ? 1.836 6.164 -10.664 1 98.5 222 LEU A CA 1
ATOM 1670 C C . LEU A 1 222 ? 1.662 7.582 -10.133 1 98.5 222 LEU A C 1
ATOM 1672 O O . LEU A 1 222 ? 0.608 8.195 -10.32 1 98.5 222 LEU A O 1
ATOM 1676 N N . LEU A 1 223 ? 2.738 8.07 -9.445 1 98.31 223 LEU A N 1
ATOM 1677 C CA . LEU A 1 223 ? 2.648 9.438 -8.93 1 98.31 223 LEU A CA 1
ATOM 1678 C C . LEU A 1 223 ? 2.471 10.438 -10.062 1 98.31 223 LEU A C 1
ATOM 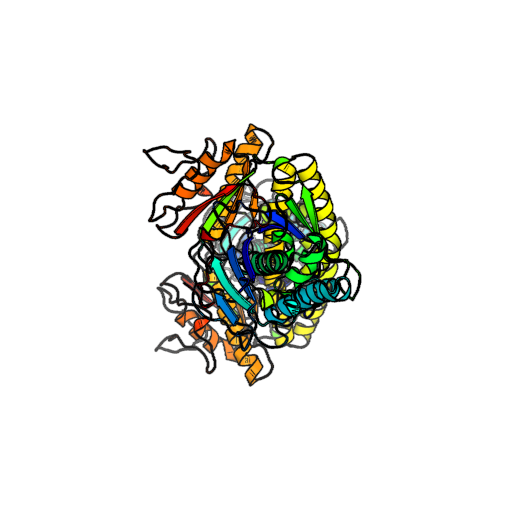1680 O O . LEU A 1 223 ? 1.719 11.406 -9.938 1 98.31 223 LEU A O 1
ATOM 1684 N N . GLN A 1 224 ? 3.152 10.234 -11.172 1 96.5 224 GLN A N 1
ATOM 1685 C CA . GLN A 1 224 ? 3.059 11.148 -12.312 1 96.5 224 GLN A CA 1
ATOM 1686 C C . GLN A 1 224 ? 1.628 11.227 -12.836 1 96.5 224 GLN A C 1
ATOM 1688 O O . GLN A 1 224 ? 1.142 12.305 -13.172 1 96.5 224 GLN A O 1
ATOM 1693 N N . HIS A 1 225 ? 0.981 10.086 -12.875 1 97.5 225 HIS A N 1
ATOM 1694 C CA . HIS A 1 225 ? -0.418 10.055 -13.289 1 97.5 225 HIS A CA 1
ATOM 1695 C C . HIS A 1 225 ? -1.312 10.742 -12.273 1 97.5 225 HIS A C 1
ATOM 1697 O O . HIS A 1 225 ? -2.215 11.5 -12.641 1 97.5 225 HIS A O 1
ATOM 1703 N N . ARG A 1 226 ? -1.104 10.5 -11.016 1 98.31 226 ARG A N 1
ATOM 1704 C CA . ARG A 1 226 ? -1.865 11.102 -9.922 1 98.31 226 ARG A CA 1
ATOM 1705 C C . ARG A 1 226 ? -1.813 12.625 -9.992 1 98.31 226 ARG A C 1
ATOM 1707 O O . ARG A 1 226 ? -2.852 13.289 -9.953 1 98.31 226 ARG A O 1
ATOM 1714 N N . ILE A 1 227 ? -0.595 13.172 -10.133 1 97.38 227 ILE A N 1
ATOM 1715 C CA . ILE A 1 227 ? -0.365 14.609 -10.117 1 97.38 227 ILE A CA 1
ATOM 1716 C C . ILE A 1 227 ? -1.044 15.258 -11.328 1 97.38 227 ILE A C 1
ATOM 1718 O O . ILE A 1 227 ? -1.646 16.328 -11.211 1 97.38 227 ILE A O 1
ATOM 1722 N N . LYS A 1 228 ? -1.012 14.602 -12.438 1 96.12 228 LYS A N 1
ATOM 1723 C CA . LYS A 1 228 ? -1.448 15.211 -13.688 1 96.12 228 LYS A CA 1
ATOM 1724 C C . LYS A 1 228 ? -2.957 15.078 -13.867 1 96.12 228 LYS A C 1
ATOM 1726 O O . LYS A 1 228 ? -3.607 15.984 -14.391 1 96.12 228 LYS A O 1
ATOM 1731 N N . HIS A 1 229 ? -3.523 14 -13.352 1 96.88 229 HIS A N 1
ATOM 1732 C CA . HIS A 1 229 ? -4.891 13.719 -13.773 1 96.88 229 HIS A CA 1
ATOM 1733 C C . HIS A 1 229 ? -5.816 13.547 -12.57 1 96.88 229 HIS A C 1
ATOM 1735 O O . HIS A 1 229 ? -6.961 14.008 -12.602 1 96.88 229 HIS A O 1
ATOM 1741 N N . VAL A 1 230 ? -5.387 12.977 -11.555 1 98.19 230 VAL A N 1
ATOM 1742 C CA . VAL A 1 230 ? -6.285 12.562 -10.477 1 98.19 230 VAL A CA 1
ATOM 1743 C C . VAL A 1 230 ? -6.512 13.734 -9.523 1 98.19 230 VAL A C 1
ATOM 1745 O O . VAL A 1 230 ? -7.652 14.078 -9.211 1 98.19 230 VAL A O 1
ATOM 1748 N N . VAL A 1 231 ? -5.441 14.406 -9.086 1 98.56 231 VAL A N 1
ATOM 1749 C CA . VAL A 1 231 ? -5.496 15.383 -8 1 98.56 231 VAL A CA 1
ATOM 1750 C C . VAL A 1 231 ? -6.301 16.609 -8.445 1 98.56 231 VAL A C 1
ATOM 1752 O O . VAL A 1 231 ? -7.145 17.109 -7.695 1 98.56 231 VAL A O 1
ATOM 1755 N N . PRO A 1 232 ? -6.109 17.141 -9.703 1 98.25 232 PRO A N 1
ATOM 1756 C CA . PRO A 1 232 ? -6.91 18.297 -10.094 1 98.25 232 PRO A CA 1
ATOM 1757 C C . PRO A 1 232 ? -8.414 18.031 -10.016 1 98.25 232 PRO A C 1
ATOM 1759 O O . PRO A 1 232 ? -9.164 18.891 -9.531 1 98.25 232 PRO A O 1
ATOM 1762 N N . ALA A 1 233 ? -8.812 16.859 -10.422 1 98.44 233 ALA A N 1
ATOM 1763 C CA . ALA A 1 233 ? -10.227 16.5 -10.352 1 98.44 233 ALA A CA 1
ATOM 1764 C C . ALA A 1 233 ? -10.688 16.375 -8.906 1 98.44 233 ALA A C 1
ATOM 1766 O O . ALA A 1 233 ? -11.797 16.797 -8.562 1 98.44 233 ALA A O 1
ATOM 1767 N N . ARG A 1 234 ? -9.906 15.82 -8.055 1 98.62 234 ARG A N 1
ATOM 1768 C CA . ARG A 1 234 ? -10.258 15.641 -6.648 1 98.62 234 ARG A CA 1
ATOM 1769 C C . ARG A 1 234 ? -10.344 16.984 -5.93 1 98.62 234 ARG A C 1
ATOM 1771 O O . ARG A 1 234 ? -11.195 17.188 -5.062 1 98.62 234 ARG A O 1
ATOM 1778 N N . MET A 1 235 ? -9.391 17.891 -6.27 1 98.81 235 MET A N 1
ATOM 1779 C CA . MET A 1 235 ? -9.414 19.234 -5.684 1 98.81 235 MET A CA 1
ATOM 1780 C C . MET A 1 235 ? -10.734 19.938 -5.98 1 98.81 235 MET A C 1
ATOM 1782 O O . MET A 1 235 ? -11.336 20.531 -5.086 1 98.81 235 MET A O 1
ATOM 1786 N N . ALA A 1 236 ? -11.148 19.844 -7.258 1 98.75 236 ALA A N 1
ATOM 1787 C CA . ALA A 1 236 ? -12.414 20.469 -7.648 1 98.75 236 ALA A CA 1
ATOM 1788 C C . ALA A 1 236 ? -13.586 19.812 -6.93 1 98.75 236 ALA A C 1
ATOM 1790 O O . ALA A 1 236 ? -14.461 20.5 -6.402 1 98.75 236 ALA A O 1
ATOM 1791 N N . ALA A 1 237 ? -13.609 18.5 -6.871 1 98.81 237 ALA A N 1
ATOM 1792 C CA . ALA A 1 237 ? -14.727 17.734 -6.316 1 98.81 237 ALA A CA 1
ATOM 1793 C C . ALA A 1 237 ? -14.844 17.953 -4.812 1 98.81 237 ALA A C 1
ATOM 1795 O O . ALA A 1 237 ? -15.953 18.141 -4.293 1 98.81 237 ALA A O 1
ATOM 1796 N N . ILE A 1 238 ? -13.734 17.953 -4.133 1 98.88 238 ILE A N 1
ATOM 1797 C CA . ILE A 1 238 ? -13.805 18.062 -2.68 1 98.88 238 ILE A CA 1
ATOM 1798 C C . ILE A 1 238 ? -14.148 19.484 -2.275 1 98.88 238 ILE A C 1
ATOM 1800 O O . ILE A 1 238 ? -14.852 19.703 -1.283 1 98.88 238 ILE A O 1
ATOM 1804 N N . SER A 1 239 ? -13.625 20.469 -3.008 1 98.88 239 SER A N 1
ATOM 1805 C CA . SER A 1 239 ? -14.016 21.859 -2.754 1 98.88 239 SER A CA 1
ATOM 1806 C C . SER A 1 239 ? -15.523 22.047 -2.893 1 98.88 239 SER A C 1
ATOM 1808 O O . SER A 1 239 ? -16.156 22.703 -2.066 1 98.88 239 SER A O 1
ATOM 1810 N N . ALA A 1 240 ? -16.062 21.453 -3.934 1 98.81 240 ALA A N 1
ATOM 1811 C CA . ALA A 1 240 ? -17.5 21.516 -4.133 1 98.81 240 ALA A CA 1
ATOM 1812 C C . ALA A 1 240 ? -18.25 20.828 -2.984 1 98.81 240 ALA A C 1
ATOM 1814 O O . ALA A 1 240 ? -19.266 21.328 -2.512 1 98.81 240 ALA A O 1
ATOM 1815 N N . ALA A 1 241 ? -17.75 19.672 -2.566 1 98.88 241 ALA A N 1
ATOM 1816 C CA . ALA A 1 241 ? -18.359 18.938 -1.457 1 98.88 241 ALA A CA 1
ATOM 1817 C C . ALA A 1 241 ? -18.375 19.797 -0.189 1 98.88 241 ALA A C 1
ATOM 1819 O O . ALA A 1 241 ? -19.375 19.797 0.542 1 98.88 241 ALA A O 1
ATOM 1820 N N . ILE A 1 242 ? -17.312 20.484 0.085 1 98.88 242 ILE A N 1
ATOM 1821 C CA . ILE A 1 242 ? -17.188 21.344 1.267 1 98.88 242 ILE A CA 1
ATOM 1822 C C . ILE A 1 242 ? -18.172 22.516 1.154 1 98.88 242 ILE A C 1
ATOM 1824 O O . ILE A 1 242 ? -18.906 22.812 2.096 1 98.88 242 ILE A O 1
ATOM 1828 N N . ARG A 1 243 ? -18.219 23.172 0.036 1 98.75 243 ARG A N 1
ATOM 1829 C CA . ARG A 1 243 ? -19.094 24.328 -0.168 1 98.75 243 ARG A CA 1
ATOM 1830 C C . ARG A 1 243 ? -20.562 23.953 0.001 1 98.75 243 ARG A C 1
ATOM 1832 O O . ARG A 1 243 ? -21.359 24.766 0.475 1 98.75 243 ARG A O 1
ATOM 1839 N N . THR A 1 244 ? -20.875 22.719 -0.335 1 98.62 244 THR A N 1
ATOM 1840 C CA . THR A 1 244 ? -22.266 22.297 -0.283 1 98.62 244 THR A CA 1
ATOM 1841 C C . THR A 1 244 ? -22.516 21.438 0.953 1 98.62 244 THR A C 1
ATOM 1843 O O . THR A 1 244 ? -23.609 20.875 1.111 1 98.62 244 THR A O 1
ATOM 1846 N N . ARG A 1 245 ? -21.578 21.234 1.771 1 98.44 245 ARG A N 1
ATOM 1847 C CA . ARG A 1 245 ? -21.656 20.438 2.994 1 98.44 245 ARG A CA 1
ATOM 1848 C C . ARG A 1 245 ? -22.125 19.016 2.695 1 98.44 245 ARG A C 1
ATOM 1850 O O . ARG A 1 245 ? -23.016 18.5 3.365 1 98.44 245 ARG A O 1
ATOM 1857 N N . ASP A 1 246 ? -21.609 18.5 1.608 1 98.38 246 ASP A N 1
ATOM 1858 C CA . ASP A 1 246 ? -21.859 17.109 1.196 1 98.38 246 ASP A CA 1
ATOM 1859 C C . ASP A 1 246 ? -20.859 16.156 1.839 1 98.38 246 ASP A C 1
ATOM 1861 O O . ASP A 1 246 ? -19.844 15.828 1.241 1 98.38 246 ASP A O 1
ATOM 1865 N N . PHE A 1 247 ? -21.25 15.562 2.998 1 98.62 247 PHE A N 1
ATOM 1866 C CA . PHE A 1 247 ? -20.312 14.727 3.742 1 98.62 247 PHE A CA 1
ATOM 1867 C C . PHE A 1 247 ? -20 13.445 2.977 1 98.62 247 PHE A C 1
ATOM 1869 O O . PHE A 1 247 ? -18.875 12.953 3.02 1 98.62 247 PHE A O 1
ATOM 1876 N N . ASP A 1 248 ? -20.969 12.938 2.336 1 98.56 248 ASP A N 1
ATOM 1877 C CA . ASP A 1 248 ? -20.781 11.703 1.578 1 98.56 248 ASP A CA 1
ATOM 1878 C C . ASP A 1 248 ? -19.641 11.859 0.563 1 98.56 248 ASP A C 1
ATOM 1880 O O . ASP A 1 248 ? -18.719 11.039 0.526 1 98.56 248 ASP A O 1
ATOM 1884 N N . ALA A 1 249 ? -19.719 12.875 -0.235 1 98.56 249 ALA A N 1
ATOM 1885 C CA . ALA A 1 249 ? -18.688 13.156 -1.229 1 98.56 249 ALA A CA 1
ATOM 1886 C C . ALA A 1 249 ? -17.344 13.469 -0.558 1 98.56 249 ALA A C 1
ATOM 1888 O O . ALA A 1 249 ? -16.297 12.969 -0.979 1 98.56 249 ALA A O 1
ATOM 1889 N N . PHE A 1 250 ? -17.375 14.297 0.51 1 98.88 250 PHE A N 1
ATOM 1890 C CA . PHE A 1 250 ? -16.172 14.656 1.266 1 98.88 250 PHE A CA 1
ATOM 1891 C C . PHE A 1 250 ? -15.477 13.406 1.787 1 98.88 250 PHE A C 1
ATOM 1893 O O . PHE A 1 250 ? -14.258 13.273 1.642 1 98.88 250 PHE A O 1
ATOM 1900 N N . ALA A 1 251 ? -16.281 12.492 2.352 1 98.88 251 ALA A N 1
ATOM 1901 C CA . ALA A 1 251 ? -15.742 11.289 2.969 1 98.88 251 ALA A CA 1
ATOM 1902 C C . ALA A 1 251 ? -15.109 10.375 1.923 1 98.88 251 ALA A C 1
ATOM 1904 O O . ALA A 1 251 ? -13.984 9.891 2.104 1 98.88 251 ALA A O 1
ATOM 1905 N N . ARG A 1 252 ? -15.828 10.172 0.856 1 98.62 252 ARG A N 1
ATOM 1906 C CA . ARG A 1 252 ? -15.352 9.289 -0.206 1 98.62 252 ARG A CA 1
ATOM 1907 C C . ARG A 1 252 ? -14.023 9.781 -0.773 1 98.62 252 ARG A C 1
ATOM 1909 O O . ARG A 1 252 ? -13.07 9.016 -0.888 1 98.62 252 ARG A O 1
ATOM 1916 N N . ILE A 1 253 ? -13.953 11.047 -1.106 1 98.81 253 ILE A N 1
ATOM 1917 C CA . ILE A 1 253 ? -12.766 11.633 -1.733 1 98.81 253 ILE A CA 1
ATOM 1918 C C . ILE A 1 253 ? -11.594 11.602 -0.755 1 98.81 253 ILE A C 1
ATOM 1920 O O . ILE A 1 253 ? -10.469 11.281 -1.138 1 98.81 253 ILE A O 1
ATOM 1924 N N . THR A 1 254 ? -11.852 11.875 0.51 1 98.94 254 THR A N 1
ATOM 1925 C CA . THR A 1 254 ? -10.82 11.898 1.542 1 98.94 254 THR A CA 1
ATOM 1926 C C . THR A 1 254 ? -10.195 10.516 1.71 1 98.94 254 THR A C 1
ATOM 1928 O O . THR A 1 254 ? -8.969 10.383 1.73 1 98.94 254 THR A O 1
ATOM 1931 N N . MET A 1 255 ? -11.008 9.5 1.779 1 98.88 255 MET A N 1
ATOM 1932 C CA . MET A 1 255 ? -10.516 8.141 1.98 1 98.88 255 MET A CA 1
ATOM 1933 C C . MET A 1 255 ? -9.766 7.645 0.749 1 98.88 255 MET A C 1
ATOM 1935 O O . MET A 1 255 ? -8.688 7.055 0.867 1 98.88 255 MET A O 1
ATOM 1939 N N . GLN A 1 256 ? -10.344 7.949 -0.422 1 98.69 256 GLN A N 1
ATOM 1940 C CA . GLN A 1 256 ? -9.703 7.547 -1.67 1 98.69 256 GLN A CA 1
ATOM 1941 C C . GLN A 1 256 ? -8.328 8.188 -1.81 1 98.69 256 GLN A C 1
ATOM 1943 O O . GLN A 1 256 ? -7.379 7.539 -2.258 1 98.69 256 GLN A O 1
ATOM 1948 N N . ASP A 1 257 ? -8.25 9.43 -1.452 1 98.81 257 ASP A N 1
ATOM 1949 C CA . ASP A 1 257 ? -6.977 10.133 -1.585 1 98.81 257 ASP A CA 1
ATOM 1950 C C . ASP A 1 257 ? -5.945 9.594 -0.595 1 98.81 257 ASP A C 1
ATOM 1952 O O . ASP A 1 257 ? -4.77 9.453 -0.932 1 98.81 257 ASP A O 1
ATOM 1956 N N . SER A 1 258 ? -6.387 9.305 0.61 1 98.5 258 SER A N 1
ATOM 1957 C CA . SER A 1 258 ? -5.512 8.703 1.606 1 98.5 258 SER A CA 1
ATOM 1958 C C . SER A 1 258 ? -4.922 7.387 1.102 1 98.5 258 SER A C 1
ATOM 1960 O O . SER A 1 258 ? -3.713 7.172 1.179 1 98.5 258 SER A O 1
ATOM 1962 N N . ASN A 1 259 ? -5.785 6.602 0.57 1 98.69 259 ASN A N 1
ATOM 1963 C CA . ASN A 1 259 ? -5.348 5.32 0.032 1 98.69 259 ASN A CA 1
ATOM 1964 C C . ASN A 1 259 ?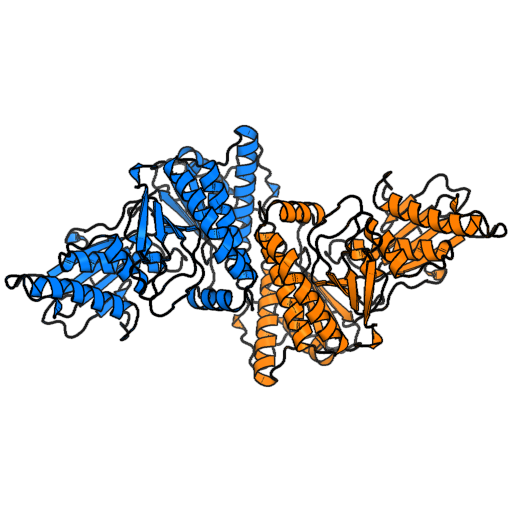 -4.359 5.5 -1.118 1 98.69 259 ASN A C 1
ATOM 1966 O O . ASN A 1 259 ? -3.348 4.801 -1.188 1 98.69 259 ASN A O 1
ATOM 1970 N N . GLN A 1 260 ? -4.664 6.395 -1.991 1 98.75 260 GLN A N 1
ATOM 1971 C CA . GLN A 1 260 ? -3.836 6.594 -3.176 1 98.75 260 GLN A CA 1
ATOM 1972 C C . GLN A 1 260 ? -2.48 7.191 -2.809 1 98.75 260 GLN A C 1
ATOM 1974 O O . GLN A 1 260 ? -1.467 6.875 -3.436 1 98.75 260 GLN A O 1
ATOM 1979 N N . PHE A 1 261 ? -2.471 8.062 -1.838 1 98.31 261 PHE A N 1
ATOM 1980 C CA . PHE A 1 261 ? -1.209 8.578 -1.317 1 98.31 261 PHE A CA 1
ATOM 1981 C C . PHE A 1 261 ? -0.291 7.438 -0.899 1 98.31 261 PHE A C 1
ATOM 1983 O O . PHE A 1 261 ? 0.866 7.375 -1.321 1 98.31 261 PHE A O 1
ATOM 1990 N N . HIS A 1 262 ? -0.792 6.547 -0.158 1 98.19 262 HIS A N 1
ATOM 1991 C CA . HIS A 1 262 ? 0.016 5.43 0.314 1 98.19 262 HIS A CA 1
ATOM 1992 C C . HIS A 1 262 ? 0.317 4.449 -0.817 1 98.19 262 HIS A C 1
ATOM 1994 O O . HIS A 1 262 ? 1.339 3.762 -0.792 1 98.19 262 HIS A O 1
ATOM 2000 N N . ALA A 1 263 ? -0.551 4.41 -1.813 1 98.75 263 ALA A N 1
ATOM 2001 C CA . ALA A 1 263 ? -0.284 3.6 -3 1 98.75 263 ALA A CA 1
ATOM 2002 C C . ALA A 1 263 ? 0.954 4.098 -3.738 1 98.75 263 ALA A C 1
ATOM 2004 O O . ALA A 1 263 ? 1.835 3.312 -4.09 1 98.75 263 ALA A O 1
ATOM 2005 N N . VAL A 1 264 ? 1.055 5.402 -3.971 1 98.62 264 VAL A N 1
ATOM 2006 C CA . VAL A 1 264 ? 2.201 5.922 -4.707 1 98.62 264 VAL A CA 1
ATOM 2007 C C . VAL A 1 264 ? 3.461 5.805 -3.854 1 98.62 264 VAL A C 1
ATOM 2009 O O . VAL A 1 264 ? 4.559 5.605 -4.379 1 98.62 264 VAL A O 1
ATOM 2012 N N . ALA A 1 265 ? 3.324 5.895 -2.494 1 98.12 265 ALA A N 1
ATOM 2013 C CA . ALA A 1 265 ? 4.461 5.613 -1.62 1 98.12 265 ALA A CA 1
ATOM 2014 C C . ALA A 1 265 ? 4.949 4.176 -1.801 1 98.12 265 ALA A C 1
ATOM 2016 O O . ALA A 1 265 ? 6.152 3.932 -1.884 1 98.12 265 ALA A O 1
ATOM 2017 N N . LEU A 1 266 ? 3.996 3.283 -1.909 1 98.44 266 LEU A N 1
ATOM 2018 C CA . LEU A 1 266 ? 4.309 1.87 -2.094 1 98.44 266 LEU A CA 1
ATOM 2019 C C . LEU A 1 266 ? 4.914 1.622 -3.471 1 98.44 266 LEU A C 1
ATOM 2021 O O . LEU A 1 266 ? 5.73 0.713 -3.639 1 98.44 266 LEU A O 1
ATOM 2025 N N . ASP A 1 267 ? 4.52 2.406 -4.445 1 98.62 267 ASP A N 1
ATOM 2026 C CA . ASP A 1 267 ? 5.012 2.285 -5.812 1 98.62 267 ASP A CA 1
ATOM 2027 C C . ASP A 1 267 ? 6.406 2.889 -5.953 1 98.62 267 ASP A C 1
ATOM 2029 O O . ASP A 1 267 ? 7.023 2.805 -7.016 1 98.62 267 ASP A O 1
ATOM 2033 N N . THR A 1 268 ? 6.992 3.43 -4.902 1 98.5 268 THR A N 1
ATOM 2034 C CA . THR A 1 268 ? 8.312 4.043 -4.875 1 98.5 268 THR A CA 1
ATOM 2035 C C . THR A 1 268 ? 9.406 2.975 -4.863 1 98.5 268 THR A C 1
ATOM 2037 O O . THR A 1 268 ? 9.156 1.828 -4.488 1 98.5 268 THR A O 1
ATOM 2040 N N . GLU A 1 269 ? 10.633 3.305 -5.258 1 97.25 269 GLU A N 1
ATOM 2041 C CA . GLU A 1 269 ? 11.758 2.375 -5.277 1 97.25 269 GLU A CA 1
ATOM 2042 C C . GLU A 1 269 ? 12.914 2.889 -4.422 1 97.25 269 GLU A C 1
ATOM 2044 O O . GLU A 1 269 ? 13.547 3.887 -4.762 1 97.25 269 GLU A O 1
ATOM 2049 N N . PRO A 1 270 ? 13.258 2.271 -3.352 1 96.94 270 PRO A N 1
ATOM 2050 C CA . PRO A 1 270 ? 12.508 1.205 -2.68 1 96.94 270 PRO A CA 1
ATOM 2051 C C . PRO A 1 270 ? 11.188 1.692 -2.092 1 96.94 270 PRO A C 1
ATOM 2053 O O . PRO A 1 270 ? 10.992 2.896 -1.909 1 96.94 270 PRO A O 1
ATOM 2056 N N . PRO A 1 271 ? 10.32 0.763 -1.871 1 97.88 271 PRO A N 1
ATOM 2057 C CA . PRO A 1 271 ? 8.984 1.171 -1.414 1 97.88 271 PRO A CA 1
ATOM 2058 C C . PRO A 1 271 ? 9.008 1.796 -0.021 1 97.88 271 PRO A C 1
ATOM 2060 O O . PRO A 1 271 ? 9.891 1.488 0.784 1 97.88 271 PRO A O 1
ATOM 2063 N N . ILE A 1 272 ? 8.031 2.66 0.201 1 97 272 ILE A N 1
ATOM 2064 C CA . ILE A 1 272 ? 7.879 3.33 1.488 1 97 272 ILE A CA 1
ATOM 2065 C C . ILE A 1 272 ? 6.59 2.865 2.166 1 97 272 ILE A C 1
ATOM 2067 O O . ILE A 1 272 ? 5.527 2.852 1.543 1 97 272 ILE A O 1
ATOM 2071 N N . PHE A 1 273 ? 6.734 2.473 3.416 1 94.75 273 PHE A N 1
ATOM 2072 C CA . PHE A 1 273 ? 5.59 2.041 4.211 1 94.75 273 PHE A CA 1
ATOM 2073 C C . PHE A 1 273 ? 5.406 2.941 5.426 1 94.75 273 PHE A C 1
ATOM 2075 O O . PHE A 1 273 ? 6.277 2.998 6.301 1 94.75 273 PHE A O 1
ATOM 2082 N N . TYR A 1 274 ? 4.27 3.588 5.48 1 93 274 TYR A N 1
ATOM 2083 C CA . TYR A 1 274 ? 3.992 4.418 6.645 1 93 274 TYR A CA 1
ATOM 2084 C C . TYR A 1 274 ? 2.957 3.76 7.551 1 93 274 TYR A C 1
ATOM 2086 O O . TYR A 1 274 ? 3.002 3.918 8.773 1 93 274 TYR A O 1
ATOM 2094 N N . MET A 1 275 ? 2.057 3.012 6.992 1 94.31 275 MET A N 1
ATOM 2095 C CA . MET A 1 275 ? 0.985 2.357 7.738 1 94.31 275 MET A CA 1
ATOM 2096 C C . MET A 1 275 ? 1.438 1 8.266 1 94.31 275 MET A C 1
ATOM 2098 O O . MET A 1 275 ? 2.309 0.36 7.672 1 94.31 275 MET A O 1
ATOM 2102 N N . ASN A 1 276 ? 0.899 0.571 9.32 1 93.38 276 ASN A N 1
ATOM 2103 C CA . ASN A 1 276 ? 1.173 -0.748 9.883 1 93.38 276 ASN A CA 1
ATOM 2104 C C . ASN A 1 276 ? -0.111 -1.548 10.086 1 93.38 276 ASN A C 1
ATOM 2106 O O . ASN A 1 276 ? -1.159 -1.197 9.539 1 93.38 276 ASN A O 1
ATOM 2110 N N . ASP A 1 277 ? -0.015 -2.629 10.758 1 93.06 277 ASP A N 1
ATOM 2111 C CA . ASP A 1 277 ? -1.156 -3.527 10.906 1 93.06 277 ASP A CA 1
ATOM 2112 C C . ASP A 1 277 ? -2.289 -2.857 11.68 1 93.06 277 ASP A C 1
ATOM 2114 O O . ASP A 1 277 ? -3.465 -3.117 11.414 1 93.06 277 ASP A O 1
ATOM 2118 N N . VAL A 1 278 ? -1.938 -1.993 12.656 1 95.88 278 VAL A N 1
ATOM 2119 C CA . VAL A 1 278 ? -2.939 -1.254 13.422 1 95.88 278 VAL A CA 1
ATOM 2120 C C . VAL A 1 278 ? -3.674 -0.28 12.5 1 95.88 278 VAL A C 1
ATOM 2122 O O . VAL A 1 278 ? -4.902 -0.185 12.539 1 95.88 278 VAL A O 1
ATOM 2125 N N . SER A 1 279 ? -2.928 0.408 11.656 1 96.69 279 SER A N 1
ATOM 2126 C CA . SER A 1 279 ? -3.508 1.32 10.672 1 96.69 279 SER A CA 1
ATOM 2127 C C . SER A 1 279 ? -4.531 0.609 9.797 1 96.69 279 SER A C 1
ATOM 2129 O O . SER A 1 279 ? -5.648 1.096 9.617 1 96.69 279 SER A O 1
ATOM 2131 N N . ARG A 1 280 ? -4.156 -0.512 9.305 1 96.38 280 ARG A N 1
ATOM 2132 C CA . ARG A 1 280 ? -5.008 -1.274 8.398 1 96.38 280 ARG A CA 1
ATOM 2133 C C . ARG A 1 280 ? -6.266 -1.766 9.109 1 96.38 280 ARG A C 1
ATOM 2135 O O . ARG A 1 280 ? -7.344 -1.816 8.516 1 96.38 280 ARG A O 1
ATOM 2142 N N . ALA A 1 281 ? -6.074 -2.139 10.336 1 97.25 281 ALA A N 1
ATOM 2143 C CA . ALA A 1 281 ? -7.223 -2.578 11.117 1 97.25 281 ALA A CA 1
ATOM 2144 C C . ALA A 1 281 ? -8.227 -1.443 11.297 1 97.25 281 ALA A C 1
ATOM 2146 O O . ALA A 1 281 ? -9.438 -1.659 11.203 1 97.25 281 ALA A O 1
ATOM 2147 N N . ILE A 1 282 ? -7.734 -0.279 11.57 1 98.56 282 ILE A N 1
ATOM 2148 C CA . ILE A 1 282 ? -8.617 0.869 11.734 1 98.56 282 ILE A CA 1
ATOM 2149 C C . ILE A 1 282 ? -9.367 1.135 10.43 1 98.56 282 ILE A C 1
ATOM 2151 O O . ILE A 1 282 ? -10.57 1.412 10.445 1 98.56 282 ILE A O 1
ATOM 2155 N N . ILE A 1 283 ? -8.688 1.031 9.32 1 98.62 283 ILE A N 1
ATOM 2156 C CA . ILE A 1 283 ? -9.336 1.194 8.023 1 98.62 283 ILE A CA 1
ATOM 2157 C C . ILE A 1 283 ? -10.453 0.167 7.867 1 98.62 283 ILE A C 1
ATOM 2159 O O . ILE A 1 283 ? -11.57 0.509 7.469 1 98.62 283 ILE A O 1
ATOM 2163 N N . ALA A 1 284 ? -10.164 -1.071 8.203 1 97.88 284 ALA A N 1
ATOM 2164 C CA . ALA A 1 284 ? -11.164 -2.133 8.086 1 97.88 284 ALA A CA 1
ATOM 2165 C C . ALA A 1 284 ? -12.398 -1.818 8.922 1 97.88 284 ALA A C 1
ATOM 2167 O O . ALA A 1 284 ? -13.523 -2.051 8.484 1 97.88 284 ALA A O 1
ATOM 2168 N N . LEU A 1 285 ? -12.203 -1.332 10.102 1 98.69 285 LEU A N 1
ATOM 2169 C CA . LEU A 1 285 ? -13.305 -0.993 10.992 1 98.69 285 LEU A CA 1
ATOM 2170 C C . LEU A 1 285 ? -14.164 0.119 10.406 1 98.69 285 LEU A C 1
ATOM 2172 O O . LEU A 1 285 ? -15.391 0.034 10.414 1 98.69 285 LEU A O 1
ATOM 2176 N N . ILE A 1 286 ? -13.531 1.154 9.922 1 98.88 286 ILE A N 1
ATOM 2177 C CA . ILE A 1 286 ? -14.266 2.303 9.406 1 98.88 286 ILE A CA 1
ATOM 2178 C C . ILE A 1 286 ? -15 1.91 8.125 1 98.88 286 ILE A C 1
ATOM 2180 O O . ILE A 1 286 ? -16.125 2.352 7.887 1 98.88 286 ILE A O 1
ATOM 2184 N N . VAL A 1 287 ? -14.359 1.101 7.281 1 98.5 287 VAL A N 1
ATOM 2185 C CA . VAL A 1 287 ? -15.008 0.599 6.074 1 98.5 287 VAL A CA 1
ATOM 2186 C C . VAL A 1 287 ? -16.281 -0.169 6.445 1 98.5 287 VAL A C 1
ATOM 2188 O O . VAL A 1 287 ? -17.328 0.024 5.832 1 98.5 287 VAL A O 1
ATOM 2191 N N . GLU A 1 288 ? -16.156 -1.014 7.426 1 98.56 288 GLU A N 1
ATOM 2192 C CA . GLU A 1 288 ? -17.312 -1.803 7.863 1 98.56 288 GLU A CA 1
ATOM 2193 C C . GLU A 1 288 ? -18.391 -0.914 8.477 1 98.56 288 GLU A C 1
ATOM 2195 O O . GLU A 1 288 ? -19.578 -1.119 8.234 1 98.56 288 GLU A O 1
ATOM 2200 N N . TYR A 1 289 ? -17.969 0.035 9.328 1 98.81 289 TYR A N 1
ATOM 2201 C CA . TYR A 1 289 ? -18.891 0.996 9.914 1 98.81 289 TYR A CA 1
ATOM 2202 C C . TYR A 1 289 ? -19.688 1.719 8.836 1 98.81 289 TYR A C 1
ATOM 2204 O O . TYR A 1 289 ? -20.906 1.862 8.938 1 98.81 289 TYR A O 1
ATOM 2212 N N . ASN A 1 290 ? -19 2.162 7.766 1 98.81 290 ASN A N 1
ATOM 2213 C CA . ASN A 1 290 ? -19.641 2.842 6.641 1 98.81 290 ASN A CA 1
ATOM 2214 C C . ASN A 1 290 ? -20.547 1.897 5.855 1 98.81 290 ASN A C 1
ATOM 2216 O O . ASN A 1 290 ? -21.578 2.312 5.34 1 98.81 290 ASN A O 1
ATOM 2220 N N . ARG A 1 291 ? -20.078 0.631 5.711 1 98.31 291 ARG A N 1
ATOM 2221 C CA . ARG A 1 291 ? -20.938 -0.337 5.023 1 98.31 291 ARG A CA 1
ATOM 2222 C C . ARG A 1 291 ? -22.297 -0.43 5.684 1 98.31 291 ARG A C 1
ATOM 2224 O O . ARG A 1 291 ? -23.328 -0.378 5.008 1 98.31 291 ARG A O 1
ATOM 2231 N N . VAL A 1 292 ? -22.344 -0.556 6.977 1 98.56 292 VAL A N 1
ATOM 2232 C CA . VAL A 1 292 ? -23.594 -0.625 7.738 1 98.56 292 VAL A CA 1
ATOM 2233 C C . VAL A 1 292 ? -24.391 0.663 7.543 1 98.56 292 VAL A C 1
ATOM 2235 O O . VAL A 1 292 ? -25.609 0.622 7.344 1 98.56 292 VAL A O 1
ATOM 2238 N N . ALA A 1 293 ? -23.703 1.79 7.633 1 98.5 293 ALA A N 1
ATOM 2239 C CA . ALA A 1 293 ? -24.344 3.09 7.488 1 98.5 293 ALA A CA 1
ATOM 2240 C C . ALA A 1 293 ? -25.016 3.217 6.125 1 98.5 293 ALA A C 1
ATOM 2242 O O . ALA A 1 293 ? -26.156 3.666 6.031 1 98.5 293 ALA A O 1
ATOM 2243 N N . VAL A 1 294 ? -24.312 2.857 5.082 1 98.25 294 VAL A N 1
ATOM 2244 C CA . VAL A 1 294 ? -24.828 2.955 3.721 1 98.25 294 VAL A CA 1
ATOM 2245 C C . VAL A 1 294 ? -26.047 2.041 3.566 1 98.25 294 VAL A C 1
ATOM 2247 O O . VAL A 1 294 ? -27.031 2.414 2.932 1 98.25 294 VAL A O 1
ATOM 2250 N N . GLU A 1 295 ? -25.984 0.866 4.102 1 98 295 GLU A N 1
ATOM 2251 C CA . GLU A 1 295 ? -27.094 -0.071 4.051 1 98 295 GLU A CA 1
ATOM 2252 C C . GLU A 1 295 ? -28.344 0.522 4.699 1 98 295 GLU A C 1
ATOM 2254 O O . GLU A 1 295 ? -29.453 0.349 4.195 1 98 295 GLU A O 1
ATOM 2259 N N . LYS A 1 296 ? -28.125 1.227 5.703 1 97.19 296 LYS A N 1
ATOM 2260 C CA . LYS A 1 296 ? -29.25 1.734 6.492 1 97.19 296 LYS A CA 1
ATOM 2261 C C . LYS A 1 296 ? -29.719 3.09 5.973 1 97.19 296 LYS A C 1
ATOM 2263 O O . LYS A 1 296 ? -30.906 3.385 5.984 1 97.19 296 LYS A O 1
ATOM 2268 N N . THR A 1 297 ? -28.812 3.961 5.504 1 96.44 297 THR A N 1
ATOM 2269 C CA . THR A 1 297 ? -29.188 5.348 5.25 1 96.44 297 THR A CA 1
ATOM 2270 C C . THR A 1 297 ? -28.781 5.766 3.84 1 96.44 297 THR A C 1
ATOM 2272 O O . THR A 1 297 ? -29.172 6.832 3.363 1 96.44 297 THR A O 1
ATOM 2275 N N . GLY A 1 298 ? -27.906 4.992 3.176 1 97.38 298 GLY A N 1
ATOM 2276 C CA . GLY A 1 298 ? -27.422 5.328 1.846 1 97.38 298 GLY A CA 1
ATOM 2277 C C . GLY A 1 298 ? -26.25 6.297 1.861 1 97.38 298 GLY A C 1
ATOM 2278 O O . GLY A 1 298 ? -25.797 6.754 0.808 1 97.38 298 GLY A O 1
ATOM 2279 N N . LYS A 1 299 ? -25.734 6.602 3.098 1 97.69 299 LYS A N 1
ATOM 2280 C CA . LYS A 1 299 ? -24.688 7.617 3.199 1 97.69 299 LYS A CA 1
ATOM 2281 C C . LYS A 1 299 ? -23.531 7.145 4.082 1 97.69 299 LYS A C 1
ATOM 2283 O O . LYS A 1 299 ? -23.734 6.352 5.004 1 97.69 299 LYS A O 1
ATOM 2288 N N . LEU A 1 300 ? -22.375 7.633 3.783 1 98.56 300 LEU A N 1
ATOM 2289 C CA . LEU A 1 300 ? -21.219 7.398 4.637 1 98.56 300 LEU A CA 1
ATOM 2290 C C . LEU A 1 300 ? -21.312 8.211 5.922 1 98.56 300 LEU A C 1
ATOM 2292 O O . LEU A 1 300 ? -21.953 9.273 5.945 1 98.56 300 LEU A O 1
ATOM 2296 N N . LYS A 1 301 ? -20.625 7.695 7.004 1 98.44 301 LYS A N 1
ATOM 2297 C CA . LYS A 1 301 ? -20.703 8.391 8.289 1 98.44 301 LYS A CA 1
ATOM 2298 C C . LYS A 1 301 ? -19.297 8.766 8.781 1 98.44 301 LYS A C 1
ATOM 2300 O O . LYS A 1 301 ? -19.156 9.57 9.703 1 98.44 301 LYS A O 1
ATOM 2305 N N . ALA A 1 302 ? -18.281 8.25 8.141 1 98.81 302 ALA A N 1
ATOM 2306 C CA . ALA A 1 302 ? -16.922 8.492 8.633 1 98.81 302 ALA A CA 1
ATOM 2307 C C . ALA A 1 302 ? -15.922 8.516 7.48 1 98.81 302 ALA A C 1
ATOM 2309 O O . ALA A 1 302 ? -16.109 7.84 6.469 1 98.81 302 ALA A O 1
ATOM 2310 N N . ALA A 1 303 ? -14.898 9.297 7.613 1 98.88 303 ALA A N 1
ATOM 2311 C CA . ALA A 1 303 ? -13.805 9.383 6.648 1 98.88 303 ALA A CA 1
ATOM 2312 C C . ALA A 1 303 ? -12.453 9.281 7.344 1 98.88 303 ALA A C 1
ATOM 2314 O O . ALA A 1 303 ? -12.094 10.141 8.156 1 98.88 303 ALA A O 1
ATOM 2315 N N . TYR A 1 304 ? -11.734 8.258 7.031 1 98.88 304 TYR A N 1
ATOM 2316 C CA . TYR A 1 304 ? -10.383 8.18 7.574 1 98.88 304 TYR A CA 1
ATOM 2317 C C . TYR A 1 304 ? -9.375 8.789 6.609 1 98.88 304 TYR A C 1
ATOM 2319 O O . TYR A 1 304 ? -9.594 8.805 5.395 1 98.88 304 TYR A O 1
ATOM 2327 N N . THR A 1 305 ? -8.305 9.25 7.129 1 98.56 305 THR A N 1
ATOM 2328 C CA . THR A 1 305 ? -7.156 9.68 6.344 1 98.56 305 THR A CA 1
ATOM 2329 C C . THR A 1 305 ? -5.863 9.477 7.121 1 98.56 305 THR A C 1
ATOM 2331 O O . THR A 1 305 ? -5.863 9.5 8.352 1 98.56 305 THR A O 1
ATOM 2334 N N . TYR A 1 306 ? -4.848 9.211 6.375 1 96.31 306 TYR A N 1
ATOM 2335 C CA . TYR A 1 306 ? -3.508 9 6.914 1 96.31 306 TYR A CA 1
ATOM 2336 C C . TYR A 1 306 ? -2.498 9.914 6.223 1 96.31 306 TYR A C 1
ATOM 2338 O O . TYR A 1 306 ? -2.508 10.039 4.996 1 96.31 306 TYR A O 1
ATOM 2346 N N . ASP A 1 307 ? -1.685 10.508 7.012 1 93.06 307 ASP A N 1
ATOM 2347 C CA . ASP A 1 307 ? -0.509 11.195 6.477 1 93.06 307 ASP A CA 1
ATOM 2348 C C . ASP A 1 307 ? 0.693 10.258 6.422 1 93.06 307 ASP A C 1
ATOM 2350 O O . ASP A 1 307 ? 0.536 9.047 6.223 1 93.06 307 ASP A O 1
ATOM 2354 N N . ALA A 1 308 ? 1.9 10.844 6.453 1 91.38 308 ALA A N 1
ATOM 2355 C CA . ALA A 1 308 ? 3.107 10.023 6.387 1 91.38 308 ALA A CA 1
ATOM 2356 C C . ALA A 1 308 ? 3.406 9.383 7.734 1 91.38 308 ALA A C 1
ATOM 2358 O O . ALA A 1 308 ? 4.473 9.602 8.312 1 91.38 308 ALA A O 1
ATOM 2359 N N . GLY A 1 309 ? 2.516 8.594 8.234 1 91.25 309 GLY A N 1
ATOM 2360 C CA . GLY A 1 309 ? 2.631 7.875 9.492 1 91.25 309 GLY A CA 1
ATOM 2361 C C . GLY A 1 309 ? 1.449 6.969 9.766 1 91.25 309 GLY A C 1
ATOM 2362 O O . GLY A 1 309 ? 0.521 6.879 8.961 1 91.25 309 GLY A O 1
ATOM 2363 N N . PRO A 1 310 ? 1.448 6.34 10.867 1 93.44 310 PRO A N 1
ATOM 2364 C CA . PRO A 1 310 ? 0.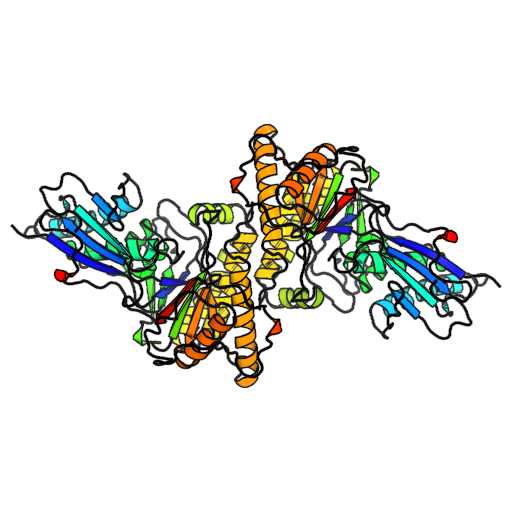456 5.293 11.133 1 93.44 310 PRO A CA 1
ATOM 2365 C C . PRO A 1 310 ? -0.802 5.832 11.805 1 93.44 310 PRO A C 1
ATOM 2367 O O . PRO A 1 310 ? -1.78 5.102 11.977 1 93.44 310 PRO A O 1
ATOM 2370 N N . ASN A 1 311 ? -0.867 7.113 12.156 1 94.25 311 ASN A N 1
ATOM 2371 C CA . ASN A 1 311 ? -1.989 7.672 12.906 1 94.25 311 ASN A CA 1
ATOM 2372 C C . ASN A 1 311 ? -3.211 7.875 12.008 1 94.25 311 ASN A C 1
ATOM 2374 O O . ASN A 1 311 ? -3.111 8.484 10.945 1 94.25 311 ASN A O 1
ATOM 2378 N N . ALA A 1 312 ? -4.316 7.438 12.5 1 96.88 312 ALA A N 1
ATOM 2379 C CA . ALA A 1 312 ? -5.559 7.664 11.766 1 96.88 312 ALA A CA 1
ATOM 2380 C C . ALA A 1 312 ? -6.223 8.969 12.203 1 96.88 312 ALA A C 1
ATOM 2382 O O . ALA A 1 312 ? -6.238 9.297 13.391 1 96.88 312 ALA A O 1
ATOM 2383 N N . VAL A 1 313 ? -6.613 9.695 11.305 1 97.94 313 VAL A N 1
ATOM 2384 C CA . VAL A 1 313 ? -7.559 10.781 11.562 1 97.94 313 VAL A CA 1
ATOM 2385 C C . VAL A 1 313 ? -8.914 10.445 10.945 1 97.94 313 VAL A C 1
ATOM 2387 O O . VAL A 1 313 ? -9.008 10.18 9.75 1 97.94 313 VAL A O 1
ATOM 2390 N N . ILE A 1 314 ? -9.938 10.422 11.781 1 98.88 314 ILE A N 1
ATOM 2391 C CA . ILE A 1 314 ? -11.281 10.07 11.336 1 98.88 314 ILE A CA 1
ATOM 2392 C C . ILE A 1 314 ? -12.188 11.289 11.43 1 98.88 314 ILE A C 1
ATOM 2394 O O . ILE A 1 314 ? -12.492 11.766 12.523 1 98.88 314 ILE A O 1
ATOM 2398 N N . TYR A 1 315 ? -12.594 11.828 10.289 1 98.88 315 TYR A N 1
ATOM 2399 C CA . TYR A 1 315 ? -13.578 12.898 10.234 1 98.88 315 TYR A CA 1
ATOM 2400 C C . TYR A 1 315 ? -15 12.336 10.258 1 98.88 315 TYR A C 1
ATOM 2402 O O . TYR A 1 315 ? -15.281 11.32 9.633 1 98.88 315 TYR A O 1
ATOM 2410 N N . THR A 1 316 ? -15.828 12.977 10.938 1 98.81 316 THR A N 1
ATOM 2411 C CA . THR A 1 316 ? -17.219 12.539 11.023 1 98.81 316 THR A CA 1
ATOM 2412 C C . THR A 1 316 ? -18.109 13.68 11.508 1 98.81 316 THR A C 1
ATOM 2414 O O . THR A 1 316 ? -17.656 14.555 12.25 1 98.81 316 THR A O 1
ATOM 2417 N N . PRO A 1 317 ? -19.359 13.68 11.008 1 98.5 317 PRO A N 1
ATOM 2418 C CA . PRO A 1 317 ? -20.312 14.562 11.695 1 98.5 317 PRO A CA 1
ATOM 2419 C C . PRO A 1 317 ? -20.391 14.297 13.195 1 98.5 317 PRO A C 1
ATOM 2421 O O . PRO A 1 317 ? -20.328 13.141 13.625 1 98.5 317 PRO A O 1
ATOM 2424 N N . LYS A 1 318 ? -20.578 15.336 13.984 1 97.88 318 LYS A N 1
ATOM 2425 C CA . LYS A 1 318 ? -20.5 15.281 15.445 1 97.88 318 LYS A CA 1
ATOM 2426 C C . LYS A 1 318 ? -21.453 14.25 16.016 1 97.88 318 LYS A C 1
ATOM 2428 O O . LYS A 1 318 ? -21.172 13.625 17.047 1 97.88 318 LYS A O 1
ATOM 2433 N N . GLU A 1 319 ? -22.562 14.031 15.352 1 97.31 319 GLU A N 1
ATOM 2434 C CA . GLU A 1 319 ? -23.594 13.141 15.875 1 97.31 319 GLU A CA 1
ATOM 2435 C C . GLU A 1 319 ? -23.125 11.688 15.867 1 97.31 319 GLU A C 1
ATOM 2437 O O . GLU A 1 319 ? -23.703 10.836 16.562 1 97.31 319 GLU A O 1
ATOM 2442 N N . HIS A 1 320 ? -22.016 11.359 15.117 1 98 320 HIS A N 1
ATOM 2443 C CA . HIS A 1 320 ? -21.594 9.977 14.977 1 98 320 HIS A CA 1
ATOM 2444 C C . HIS A 1 320 ? -20.312 9.711 15.758 1 98 320 HIS A C 1
ATOM 2446 O O . HIS A 1 320 ? -19.859 8.562 15.844 1 98 320 HIS A O 1
ATOM 2452 N N . ILE A 1 321 ? -19.688 10.664 16.359 1 98.12 321 ILE A N 1
ATOM 2453 C CA . ILE A 1 321 ? -18.375 10.539 17 1 98.12 321 ILE A CA 1
ATOM 2454 C C . ILE A 1 321 ? -18.438 9.539 18.141 1 98.12 321 ILE A C 1
ATOM 2456 O O . ILE A 1 321 ? -17.484 8.789 18.375 1 98.12 321 ILE A O 1
ATOM 2460 N N . LYS A 1 322 ? -19.547 9.516 18.859 1 97.62 322 LYS A N 1
ATOM 2461 C CA . LYS A 1 322 ? -19.688 8.609 20 1 97.62 322 LYS A CA 1
ATOM 2462 C C . LYS A 1 322 ? -19.547 7.156 19.562 1 97.62 322 LYS A C 1
ATOM 2464 O O . LYS A 1 322 ? -18.812 6.387 20.188 1 97.62 322 LYS A O 1
ATOM 2469 N N . GLU A 1 323 ? -20.203 6.809 18.484 1 98.38 323 GLU A N 1
ATOM 2470 C CA . GLU A 1 323 ? -20.141 5.445 17.953 1 98.38 323 GLU A CA 1
ATOM 2471 C C . GLU A 1 323 ? -18.719 5.074 17.547 1 98.38 323 GLU A C 1
ATOM 2473 O O . GLU A 1 323 ? -18.281 3.938 17.75 1 98.38 323 GLU A O 1
ATOM 2478 N N . ILE A 1 324 ? -18 6.016 16.969 1 98.69 324 ILE A N 1
ATOM 2479 C CA . ILE A 1 324 ? -16.672 5.758 16.453 1 98.69 324 ILE A CA 1
ATOM 2480 C C . ILE A 1 324 ? -15.695 5.559 17.609 1 98.69 324 ILE A C 1
ATOM 2482 O O . ILE A 1 324 ? -14.844 4.672 17.562 1 98.69 324 ILE A O 1
ATOM 2486 N N . VAL A 1 325 ? -15.859 6.375 18.641 1 98.5 325 VAL A N 1
ATOM 2487 C CA . VAL A 1 325 ? -15.016 6.223 19.812 1 98.5 325 VAL A CA 1
ATOM 2488 C C . VAL A 1 325 ? -15.25 4.852 20.438 1 98.5 325 VAL A C 1
ATOM 2490 O O . VAL A 1 325 ? -14.297 4.141 20.781 1 98.5 325 VAL A O 1
ATOM 2493 N N . GLU A 1 326 ? -16.516 4.453 20.594 1 98.31 326 GLU A N 1
ATOM 2494 C CA . GLU A 1 326 ? -16.859 3.148 21.141 1 98.31 326 GLU A CA 1
ATOM 2495 C C . GLU A 1 326 ? -16.266 2.018 20.312 1 98.31 326 GLU A C 1
ATOM 2497 O O . GLU A 1 326 ? -15.719 1.053 20.859 1 98.31 326 GLU A O 1
ATOM 2502 N N . LEU A 1 327 ? -16.375 2.17 19.031 1 98.69 327 LEU A N 1
ATOM 2503 C CA . LEU A 1 327 ? -15.852 1.185 18.078 1 98.69 327 LEU A CA 1
ATOM 2504 C C . LEU A 1 327 ? -14.344 1.026 18.25 1 98.69 327 LEU A C 1
ATOM 2506 O O . LEU A 1 327 ? -13.844 -0.094 18.359 1 98.69 327 LEU A O 1
ATOM 2510 N N . ILE A 1 328 ? -13.594 2.156 18.281 1 98.5 328 ILE A N 1
ATOM 2511 C CA . ILE A 1 328 ? -12.141 2.129 18.359 1 98.5 328 ILE A CA 1
ATOM 2512 C C . ILE A 1 328 ? -11.711 1.558 19.719 1 98.5 328 ILE A C 1
ATOM 2514 O O . ILE A 1 328 ? -10.781 0.746 19.781 1 98.5 328 ILE A O 1
ATOM 2518 N N . VAL A 1 329 ? -12.383 1.911 20.75 1 97.69 329 VAL A N 1
ATOM 2519 C CA . VAL A 1 329 ? -12.023 1.462 22.094 1 97.69 329 VAL A CA 1
ATOM 2520 C C . VAL A 1 329 ? -12.242 -0.046 22.203 1 97.69 329 VAL A C 1
ATOM 2522 O O . VAL A 1 329 ? -11.469 -0.739 22.875 1 97.69 329 VAL A O 1
ATOM 2525 N N . LYS A 1 330 ? -13.25 -0.547 21.594 1 97.81 330 LYS A N 1
ATOM 2526 C CA . LYS A 1 330 ? -13.523 -1.98 21.641 1 97.81 330 LYS A CA 1
ATOM 2527 C C . LYS A 1 330 ? -12.352 -2.781 21.078 1 97.81 330 LYS A C 1
ATOM 2529 O O . LYS A 1 330 ? -11.984 -3.826 21.625 1 97.81 330 LYS A O 1
ATOM 2534 N N . TYR A 1 331 ? -11.766 -2.287 20 1 98.19 331 TYR A N 1
ATOM 2535 C CA . TYR A 1 331 ? -10.758 -3.062 19.281 1 98.19 331 TYR A CA 1
ATOM 2536 C C . TYR A 1 331 ? -9.359 -2.65 19.703 1 98.19 331 TYR A C 1
ATOM 2538 O O . TYR A 1 331 ? -8.391 -3.393 19.484 1 98.19 331 TYR A O 1
ATOM 2546 N N . PHE A 1 332 ? -9.25 -1.444 20.25 1 97.75 332 PHE A N 1
ATOM 2547 C CA . PHE A 1 332 ? -7.953 -0.911 20.656 1 97.75 332 PHE A CA 1
ATOM 2548 C C . PHE A 1 332 ? -8.039 -0.291 22.047 1 97.75 332 PHE A C 1
ATOM 2550 O O . PHE A 1 332 ? -7.926 0.928 22.188 1 97.75 332 PHE A O 1
ATOM 2557 N N . PRO A 1 333 ? -8.109 -1.132 23.016 1 95.75 333 PRO A N 1
ATOM 2558 C CA . PRO A 1 333 ? -8.164 -0.565 24.359 1 95.75 333 PRO A CA 1
ATOM 2559 C C . PRO A 1 333 ? -6.902 0.226 24.719 1 95.75 333 PRO A C 1
ATOM 2561 O O . PRO A 1 333 ? -5.797 -0.161 24.328 1 95.75 333 PRO A O 1
ATOM 2564 N N . GLN A 1 334 ? -7.07 1.327 25.391 1 93.69 334 GLN A N 1
ATOM 2565 C CA . GLN A 1 334 ? -5.961 2.188 25.781 1 93.69 334 GLN A CA 1
ATOM 2566 C C . GLN A 1 334 ? -5.652 2.029 27.266 1 93.69 334 GLN A C 1
ATOM 2568 O O . GLN A 1 334 ? -6.523 1.646 28.062 1 93.69 334 GLN A O 1
ATOM 2573 N N . ALA A 1 335 ? -4.422 2.326 27.562 1 92.44 335 ALA A N 1
ATOM 2574 C CA . ALA A 1 335 ? -4.02 2.279 28.969 1 92.44 335 ALA A CA 1
ATOM 2575 C C . ALA A 1 335 ? -4.711 3.375 29.781 1 92.44 335 ALA A C 1
ATOM 2577 O O . ALA A 1 335 ? -5.141 3.145 30.906 1 92.44 335 ALA A O 1
ATOM 2578 N N . GLU A 1 336 ? -4.816 4.562 29.156 1 91 336 GLU A N 1
ATOM 2579 C CA . GLU A 1 336 ? -5.496 5.695 29.781 1 91 336 GLU A CA 1
ATOM 2580 C C . GLU A 1 336 ? -6.898 5.879 29.219 1 91 336 GLU A C 1
ATOM 2582 O O . GLU A 1 336 ? -7.133 5.617 28.031 1 91 336 GLU A O 1
ATOM 2587 N N . ASN A 1 337 ? -7.719 6.359 30.031 1 90.38 337 ASN A N 1
ATOM 2588 C CA . ASN A 1 337 ? -9.094 6.594 29.594 1 90.38 337 ASN A CA 1
ATOM 2589 C C . ASN A 1 337 ? -9.172 7.723 28.578 1 90.38 337 ASN A C 1
ATOM 2591 O O . ASN A 1 337 ? -8.367 8.656 28.609 1 90.38 337 ASN A O 1
ATOM 2595 N N . PHE A 1 338 ? -10.141 7.555 27.75 1 93 338 PHE A N 1
ATOM 2596 C CA . PHE A 1 338 ? -10.461 8.609 26.797 1 93 338 PHE A CA 1
ATOM 2597 C C . PHE A 1 338 ? -10.773 9.914 27.516 1 93 338 PHE A C 1
ATOM 2599 O O . PHE A 1 338 ? -11.602 9.945 28.438 1 93 338 PHE A O 1
ATOM 2606 N N . LYS A 1 339 ? -10.109 11.078 27.219 1 90.38 339 LYS A N 1
ATOM 2607 C CA . LYS A 1 339 ? -10.242 12.352 27.922 1 90.38 339 LYS A CA 1
ATOM 2608 C C . LYS A 1 339 ? -11.633 12.945 27.719 1 90.38 339 LYS A C 1
ATOM 2610 O O . LYS A 1 339 ? -12.133 13.68 28.562 1 90.38 339 LYS A O 1
ATOM 2615 N N . ASP A 1 340 ? -12.367 12.711 26.781 1 94.25 340 ASP A N 1
ATOM 2616 C CA . ASP A 1 340 ? -13.727 13.094 26.438 1 94.25 340 ASP A CA 1
ATOM 2617 C C . ASP A 1 340 ? -13.938 14.594 26.578 1 94.25 340 ASP A C 1
ATOM 2619 O O . ASP A 1 340 ? -14.789 15.039 27.359 1 94.25 340 ASP A O 1
ATOM 2623 N N . PRO A 1 341 ? -13.273 15.391 25.781 1 93.94 341 PRO A N 1
ATOM 2624 C CA . PRO A 1 341 ? -13.32 16.844 25.938 1 93.94 341 PRO A CA 1
ATOM 2625 C C . PRO A 1 341 ? -14.711 17.422 25.672 1 93.94 341 PRO A C 1
ATOM 2627 O O . PRO A 1 341 ? -15.008 18.547 26.109 1 93.94 341 PRO A O 1
ATOM 2630 N N . PHE A 1 342 ? -15.586 16.672 25.047 1 95.56 342 PHE A N 1
ATOM 2631 C CA . PHE A 1 342 ? -16.906 17.188 24.703 1 95.56 342 PHE A CA 1
ATOM 2632 C C . PHE A 1 342 ? -17.984 16.547 25.578 1 95.56 342 PHE A C 1
ATOM 2634 O O . PHE A 1 342 ? -19.172 16.719 25.328 1 95.56 342 PHE A O 1
ATOM 2641 N N . GLY A 1 343 ? -17.625 15.727 26.547 1 95.19 343 GLY A N 1
ATOM 2642 C CA . GLY A 1 343 ? -18.531 15.156 27.531 1 95.19 343 GLY A CA 1
ATOM 2643 C C . GLY A 1 343 ? -19.531 14.188 26.938 1 95.19 343 GLY A C 1
ATOM 2644 O O . GLY A 1 343 ? -20.703 14.195 27.312 1 95.19 343 GLY A O 1
ATOM 2645 N N . LEU A 1 344 ? -19.062 13.391 26.047 1 95.44 344 LEU A N 1
ATOM 2646 C CA . LEU A 1 344 ? -19.938 12.477 25.344 1 95.44 344 LEU A CA 1
ATOM 2647 C C . LEU A 1 344 ? -20.359 11.312 26.234 1 95.44 344 LEU A C 1
ATOM 2649 O O . LEU A 1 344 ? -21.422 10.711 26.047 1 95.44 344 LEU A O 1
ATOM 2653 N N . PHE A 1 345 ? -19.594 10.852 27.172 1 95.56 345 PHE A N 1
ATOM 2654 C CA . PHE A 1 345 ? -19.781 9.578 27.859 1 95.56 345 PHE A CA 1
ATOM 2655 C C . PHE A 1 345 ? -20.016 9.789 29.344 1 95.56 345 PHE A C 1
ATOM 2657 O O . PHE A 1 345 ? -20.359 8.852 30.062 1 95.56 345 PHE A O 1
ATOM 2664 N N . GLY A 1 346 ? -19.891 10.867 29.875 1 89.19 346 GLY A N 1
ATOM 2665 C CA . GLY A 1 346 ? -20.141 11.148 31.281 1 89.19 346 GLY A CA 1
ATOM 2666 C C . GLY A 1 346 ? -19.141 10.484 32.219 1 89.19 346 GLY A C 1
ATOM 2667 O O . GLY A 1 346 ? -18.031 10.164 31.812 1 89.19 346 GLY A O 1
ATOM 2668 N N . ALA A 1 347 ? -19.547 10.203 33.469 1 87.38 347 ALA A N 1
ATOM 2669 C CA . ALA A 1 347 ? -18.656 9.719 34.5 1 87.38 347 ALA A CA 1
ATOM 2670 C C . ALA A 1 347 ? -18.328 8.242 34.312 1 87.38 347 ALA A C 1
ATOM 2672 O O . ALA A 1 347 ? -17.266 7.777 34.719 1 87.38 347 ALA A O 1
ATOM 2673 N N . ALA A 1 348 ? -19.219 7.559 33.625 1 87.69 348 ALA A N 1
ATOM 2674 C CA . ALA A 1 348 ? -19.031 6.125 33.406 1 87.69 348 ALA A CA 1
ATOM 2675 C C . ALA A 1 348 ? -17.891 5.867 32.438 1 87.69 348 ALA A C 1
ATOM 2677 O O . ALA A 1 348 ? -17.297 4.785 32.438 1 87.69 348 ALA A O 1
ATOM 2678 N N . GLY A 1 349 ? -17.578 6.891 31.641 1 91.94 349 GLY A N 1
ATOM 2679 C CA . GLY A 1 349 ? -16.547 6.73 30.625 1 91.94 349 GLY A CA 1
ATOM 2680 C C . GLY A 1 349 ? -17.016 5.945 29.422 1 91.94 349 GLY A C 1
ATOM 2681 O O . GLY A 1 349 ? -18.203 5.625 29.297 1 91.94 349 GLY A O 1
ATOM 2682 N N . VAL A 1 350 ? -16.125 5.637 28.5 1 95.62 350 VAL A N 1
ATOM 2683 C CA . VAL A 1 350 ? -16.453 4.977 27.25 1 95.62 350 VAL A CA 1
ATOM 2684 C C . VAL A 1 350 ? -16.375 3.463 27.422 1 95.62 350 VAL A C 1
ATOM 2686 O O . VAL A 1 350 ? -15.469 2.959 28.094 1 95.62 350 VAL A O 1
ATOM 2689 N N . GLN A 1 351 ? -17.328 2.707 26.953 1 95 351 GLN A N 1
ATOM 2690 C CA . GLN A 1 351 ? -17.312 1.255 26.812 1 95 351 GLN A CA 1
ATOM 2691 C C . GLN A 1 351 ? -17.312 0.835 25.344 1 95 351 GLN A C 1
ATOM 2693 O O . GLN A 1 351 ? -18.062 1.382 24.547 1 95 351 GLN A O 1
ATOM 2698 N N . GLY A 1 352 ? -16.453 -0.096 25.047 1 96.12 352 GLY A N 1
ATOM 2699 C CA . GLY A 1 352 ? -16.359 -0.566 23.672 1 96.12 352 GLY A CA 1
ATOM 2700 C C . GLY A 1 352 ? -17.625 -1.251 23.188 1 96.12 352 GLY A C 1
ATOM 2701 O O . GLY A 1 352 ? -18.172 -2.104 23.875 1 96.12 352 GLY A O 1
ATOM 2702 N N . LYS A 1 353 ? -18.062 -0.92 22 1 96.94 353 LYS A N 1
ATOM 2703 C CA . LYS A 1 353 ? -19.219 -1.541 21.375 1 96.94 353 LYS A CA 1
ATOM 2704 C C . LYS A 1 353 ? -19.25 -1.289 19.859 1 96.94 353 LYS A C 1
ATOM 2706 O O . LYS A 1 353 ? -18.531 -0.414 19.375 1 96.94 353 LYS A O 1
ATOM 2711 N N . VAL A 1 354 ? -19.969 -2.084 19.141 1 98.19 354 VAL A N 1
ATOM 2712 C CA . VAL A 1 354 ? -20.141 -1.895 17.703 1 98.19 354 VAL A CA 1
ATOM 2713 C C . VAL A 1 354 ? -21.609 -1.622 17.406 1 98.19 354 VAL A C 1
ATOM 2715 O O . VAL A 1 354 ? -22.484 -1.896 18.234 1 98.19 354 VAL A O 1
ATOM 2718 N N . VAL A 1 355 ? -21.906 -1.03 16.281 1 98.31 355 VAL A N 1
ATOM 2719 C CA . VAL A 1 355 ? -23.266 -0.739 15.867 1 98.31 355 VAL A CA 1
ATOM 2720 C C . VAL A 1 355 ? -23.953 -2.021 15.398 1 98.31 355 VAL A C 1
ATOM 2722 O O . VAL A 1 355 ? -23.281 -3 15.062 1 98.31 355 VAL A O 1
ATOM 2725 N N . ASP A 1 356 ? -25.281 -2.035 15.367 1 97.94 356 ASP A N 1
ATOM 2726 C CA . ASP A 1 356 ? -26.062 -3.168 14.867 1 97.94 356 ASP A CA 1
ATOM 2727 C C . ASP A 1 356 ? -25.734 -3.449 13.406 1 97.94 356 ASP A C 1
ATOM 2729 O O . ASP A 1 356 ? -25.703 -2.531 12.578 1 97.94 356 ASP A O 1
ATOM 2733 N N . GLY A 1 357 ? -25.484 -4.656 13.109 1 98.19 357 GLY A N 1
ATOM 2734 C CA . GLY A 1 357 ? -25.188 -5.043 11.734 1 98.19 357 GLY A CA 1
ATOM 2735 C C . GLY A 1 357 ? -23.703 -5.082 11.438 1 98.19 357 GLY A C 1
ATOM 2736 O O . GLY A 1 357 ? -23.297 -5.488 10.344 1 98.19 357 GLY A O 1
ATOM 2737 N N . PHE A 1 358 ? -22.906 -4.738 12.422 1 98.38 358 PHE A N 1
ATOM 2738 C CA . PHE A 1 358 ? -21.469 -4.684 12.25 1 98.38 358 PHE A CA 1
ATOM 2739 C C . PHE A 1 358 ? -20.859 -6.09 12.242 1 98.38 358 PHE A C 1
ATOM 2741 O O . PHE A 1 358 ? -21.156 -6.902 13.117 1 98.38 358 PHE A O 1
ATOM 2748 N N . ASN A 1 359 ? -20.078 -6.445 11.227 1 97.75 359 ASN A N 1
ATOM 2749 C CA . ASN A 1 359 ? -19.344 -7.703 11.18 1 97.75 359 ASN A CA 1
ATOM 2750 C C . ASN A 1 359 ? -18.078 -7.645 12.023 1 97.75 359 ASN A C 1
ATOM 2752 O O . ASN A 1 359 ? -17.047 -7.105 11.586 1 97.75 359 ASN A O 1
ATOM 2756 N N . GLU A 1 360 ? -18.047 -8.281 13.086 1 96.94 360 GLU A N 1
ATOM 2757 C CA . GLU A 1 360 ? -16.938 -8.164 14.039 1 96.94 360 GLU A CA 1
ATOM 2758 C C . GLU A 1 360 ? -15.711 -8.938 13.562 1 96.94 360 GLU A C 1
ATOM 2760 O O . GLU A 1 360 ? -14.625 -8.789 14.117 1 96.94 360 GLU A O 1
ATOM 2765 N N . ALA A 1 361 ? -15.852 -9.672 12.5 1 94.19 361 ALA A N 1
ATOM 2766 C CA . ALA A 1 361 ? -14.773 -10.531 12.023 1 94.19 361 ALA A CA 1
ATOM 2767 C C . ALA A 1 361 ? -13.789 -9.742 11.156 1 94.19 361 ALA A C 1
ATOM 2769 O O . ALA A 1 361 ? -12.727 -10.25 10.789 1 94.19 361 ALA A O 1
ATOM 2770 N N . VAL A 1 362 ? -14.078 -8.461 10.859 1 94.81 362 VAL A N 1
ATOM 2771 C CA . VAL A 1 362 ? -13.258 -7.684 9.945 1 94.81 362 VAL A CA 1
ATOM 2772 C C . VAL A 1 362 ? -11.906 -7.383 10.594 1 94.81 362 VAL A C 1
ATOM 2774 O O . VAL A 1 362 ? -10.945 -7.012 9.906 1 94.81 362 VAL A O 1
ATOM 2777 N N . SER A 1 363 ? -11.898 -7.465 11.93 1 93.88 363 SER A N 1
ATOM 2778 C CA . SER A 1 363 ? -10.641 -7.305 12.656 1 93.88 363 SER A CA 1
ATOM 2779 C C . SER A 1 363 ? -10.695 -8 14.016 1 93.88 363 SER A C 1
ATOM 2781 O O . SER A 1 363 ? -11.766 -8.094 14.625 1 93.88 363 SER A O 1
ATOM 2783 N N . LYS A 1 364 ? -9.555 -8.469 14.43 1 92.69 364 LYS A N 1
ATOM 2784 C CA . LYS A 1 364 ? -9.43 -8.93 15.812 1 92.69 364 LYS A CA 1
ATOM 2785 C C . LYS A 1 364 ? -9.062 -7.773 16.734 1 92.69 364 LYS A C 1
ATOM 2787 O O . LYS A 1 364 ? -8.422 -6.809 16.312 1 92.69 364 LYS A O 1
ATOM 2792 N N . PRO A 1 365 ? -9.453 -7.879 17.984 1 95.44 365 PRO A N 1
ATOM 2793 C CA . PRO A 1 365 ? -9 -6.855 18.938 1 95.44 365 PRO A CA 1
ATOM 2794 C C . PRO A 1 365 ? -7.488 -6.879 19.141 1 95.44 365 PRO A C 1
ATOM 2796 O O . PRO A 1 365 ? -6.879 -7.949 19.156 1 95.44 365 PRO A O 1
ATOM 2799 N N . PHE A 1 366 ? -6.969 -5.746 19.25 1 95.94 366 PHE A N 1
ATOM 2800 C CA . PHE A 1 366 ? -5.543 -5.605 19.531 1 95.94 366 PHE A CA 1
ATOM 2801 C C . PHE A 1 366 ? -5.305 -5.445 21.031 1 95.94 366 PHE A C 1
ATOM 2803 O O . PHE A 1 366 ? -6.254 -5.281 21.797 1 95.94 366 PHE A O 1
ATOM 2810 N N . GLY A 1 367 ? -4.023 -5.57 21.438 1 94.31 367 GLY A N 1
ATOM 2811 C CA . GLY A 1 367 ? -3.67 -5.41 22.828 1 94.31 367 GLY A CA 1
ATOM 2812 C C . GLY A 1 367 ? -3.666 -3.961 23.281 1 94.31 367 GLY A C 1
ATOM 2813 O O . GLY A 1 367 ? -3.711 -3.047 22.453 1 94.31 367 GLY A O 1
ATOM 2814 N N . VAL A 1 368 ? -3.623 -3.814 24.594 1 95.38 368 VAL A N 1
ATOM 2815 C CA . VAL A 1 368 ? -3.59 -2.482 25.203 1 95.38 368 VAL A CA 1
ATOM 2816 C C . VAL A 1 368 ? -2.371 -1.719 24.688 1 95.38 368 VAL A C 1
ATOM 2818 O O . VAL A 1 368 ? -1.254 -2.242 24.703 1 95.38 368 VAL A O 1
ATOM 2821 N N . GLY A 1 369 ? -2.682 -0.551 24.125 1 91.88 369 GLY A N 1
ATOM 2822 C CA . GLY A 1 369 ? -1.558 0.302 23.781 1 91.88 369 GLY A CA 1
ATOM 2823 C C . GLY A 1 369 ? -1.272 0.324 22.281 1 91.88 369 GLY A C 1
ATOM 2824 O O . GLY A 1 369 ? -0.469 1.132 21.812 1 91.88 369 GLY A O 1
ATOM 2825 N N . ALA A 1 370 ? -1.887 -0.57 21.469 1 94.56 370 ALA A N 1
ATOM 2826 C CA . ALA A 1 370 ? -1.741 -0.484 20.031 1 94.56 370 ALA A CA 1
ATOM 2827 C C . ALA A 1 370 ? -2.125 0.902 19.516 1 94.56 370 ALA A C 1
ATOM 2829 O O . ALA A 1 370 ? -1.454 1.457 18.641 1 94.56 370 ALA A O 1
ATOM 2830 N N . VAL A 1 371 ? -3.217 1.368 20 1 95.06 371 VAL A N 1
ATOM 2831 C CA . VAL A 1 371 ? -3.553 2.787 19.969 1 95.06 371 VAL A CA 1
ATOM 2832 C C . VAL A 1 371 ? -3.344 3.398 21.359 1 95.06 371 VAL A C 1
ATOM 2834 O O . VAL A 1 371 ? -4.059 3.064 22.297 1 95.06 371 VAL A O 1
ATOM 2837 N N . LYS A 1 372 ? -2.402 4.242 21.453 1 92.62 372 LYS A N 1
ATOM 2838 C CA . LYS A 1 372 ? -1.969 4.77 22.75 1 92.62 372 LYS A CA 1
ATOM 2839 C C . LYS A 1 372 ? -3.008 5.723 23.328 1 92.62 372 LYS A C 1
ATOM 2841 O O . LYS A 1 372 ? -3.148 5.824 24.547 1 92.62 372 LYS A O 1
ATOM 2846 N N . GLY A 1 373 ? -3.666 6.434 22.453 1 92.62 373 GLY A N 1
ATOM 2847 C CA . GLY A 1 373 ? -4.645 7.418 22.875 1 92.62 373 GLY A CA 1
ATOM 2848 C C . GLY A 1 373 ? -5.473 7.973 21.734 1 92.62 373 GLY A C 1
ATOM 2849 O O . GLY A 1 373 ? -5.195 7.699 20.562 1 92.62 373 GLY A O 1
ATOM 2850 N N . LEU A 1 374 ? -6.492 8.641 22.156 1 95.19 374 LEU A N 1
ATOM 2851 C CA . LEU A 1 374 ? -7.414 9.266 21.219 1 95.19 374 LEU A CA 1
ATOM 2852 C C . LEU A 1 374 ? -7.516 10.766 21.469 1 95.19 374 LEU A C 1
ATOM 2854 O O . LEU A 1 374 ? -7.543 11.211 22.625 1 95.19 374 LEU A O 1
ATOM 2858 N N . ILE A 1 375 ? -7.445 11.539 20.422 1 94.94 375 ILE A N 1
ATOM 2859 C CA . ILE A 1 375 ? -7.676 12.977 20.516 1 94.94 375 ILE A CA 1
ATOM 2860 C C . ILE A 1 375 ? -8.945 13.344 19.734 1 94.94 375 ILE A C 1
ATOM 2862 O O . ILE A 1 375 ? -9.031 13.125 18.531 1 94.94 375 ILE A O 1
ATOM 2866 N N . HIS A 1 376 ? -9.922 13.781 20.453 1 97.06 376 HIS A N 1
ATOM 2867 C CA . HIS A 1 376 ? -11.18 14.242 19.875 1 97.06 376 HIS A CA 1
ATOM 2868 C C . HIS A 1 376 ? -11.195 15.766 19.734 1 97.06 376 HIS A C 1
ATOM 2870 O O . HIS A 1 376 ? -10.992 16.484 20.703 1 97.06 376 HIS A O 1
ATOM 2876 N N . THR A 1 377 ? -11.344 16.25 18.484 1 97.12 377 THR A N 1
ATOM 2877 C CA . THR A 1 377 ? -11.344 17.688 18.234 1 97.12 377 THR A CA 1
ATOM 2878 C C . THR A 1 377 ? -12.352 18.047 17.141 1 97.12 377 THR A C 1
ATOM 2880 O O . THR A 1 377 ? -13.242 17.25 16.828 1 97.12 377 THR A O 1
ATOM 2883 N N . ARG A 1 378 ? -12.375 19.281 16.703 1 98 378 ARG A N 1
ATOM 2884 C CA . ARG A 1 378 ? -13.297 19.781 15.68 1 98 378 ARG A CA 1
ATOM 2885 C C . ARG A 1 378 ? -12.594 20.75 14.742 1 98 378 ARG A C 1
ATOM 2887 O O . ARG A 1 378 ? -11.375 20.953 14.844 1 98 378 ARG A O 1
ATOM 2894 N N . VAL A 1 379 ? -13.336 21.281 13.734 1 98.25 379 VAL A N 1
ATOM 2895 C CA . VAL A 1 379 ? -12.789 22.266 12.812 1 98.25 379 VAL A CA 1
ATOM 2896 C C . VAL A 1 379 ? -12.398 23.531 13.578 1 98.25 379 VAL A C 1
ATOM 2898 O O . VAL A 1 379 ? -13.125 23.969 14.469 1 98.25 379 VAL A O 1
ATOM 2901 N N . GLY A 1 380 ? -11.25 24.031 13.242 1 98.19 380 GLY A N 1
ATOM 2902 C CA . GLY A 1 380 ? -10.719 25.125 14.047 1 98.19 380 GLY A CA 1
ATOM 2903 C C . GLY A 1 380 ? -10.492 26.391 13.258 1 98.19 380 GLY A C 1
ATOM 2904 O O . GLY A 1 380 ? -10.812 26.453 12.062 1 98.19 380 GLY A O 1
ATOM 2905 N N . ASP A 1 381 ? -10.055 27.438 13.969 1 97.88 381 ASP A N 1
ATOM 2906 C CA . ASP A 1 381 ? -9.766 28.734 13.375 1 97.88 381 ASP A CA 1
ATOM 2907 C C . ASP A 1 381 ? -8.281 28.859 13.031 1 97.88 381 ASP A C 1
ATOM 2909 O O . ASP A 1 381 ? -7.504 27.938 13.273 1 97.88 381 ASP A O 1
ATOM 2913 N N . GLY A 1 382 ? -7.91 29.938 12.336 1 97.94 382 GLY A N 1
ATOM 2914 C CA . GLY A 1 382 ? -6.527 30.234 12 1 97.94 382 GLY A CA 1
ATOM 2915 C C . GLY A 1 382 ? -5.719 30.734 13.18 1 97.94 382 GLY A C 1
ATOM 2916 O O . GLY A 1 382 ? -6.152 30.625 14.328 1 97.94 382 GLY A O 1
ATOM 2917 N N . PRO A 1 383 ? -4.57 31.281 12.938 1 98.44 383 PRO A N 1
ATOM 2918 C CA . PRO A 1 383 ? -3.674 31.734 14 1 98.44 383 PRO A CA 1
ATOM 2919 C C . PRO A 1 383 ? -4.324 32.781 14.914 1 98.44 383 PRO A C 1
ATOM 2921 O O . PRO A 1 383 ? -5.168 33.562 14.461 1 98.44 383 PRO A O 1
ATOM 2924 N N . ARG A 1 384 ? -3.926 32.719 16.188 1 98.38 384 ARG A N 1
ATOM 2925 C CA . ARG A 1 384 ? -4.387 33.656 17.203 1 98.38 384 ARG A CA 1
ATOM 2926 C C . ARG A 1 384 ? -3.232 34.5 17.734 1 98.38 384 ARG A C 1
ATOM 2928 O O . ARG A 1 384 ? -2.146 33.969 17.984 1 98.38 384 ARG A O 1
ATOM 2935 N N . THR A 1 385 ? -3.436 35.781 17.828 1 98.25 385 THR A N 1
ATOM 2936 C CA . THR A 1 385 ? -2.533 36.562 18.641 1 98.25 385 THR A CA 1
ATOM 2937 C C . THR A 1 385 ? -2.92 36.5 20.125 1 98.25 385 THR A C 1
ATOM 2939 O O . THR A 1 385 ? -4.074 36.719 20.484 1 98.25 385 THR A O 1
ATOM 2942 N N . LEU A 1 386 ? -1.959 36.156 20.922 1 98.19 386 LEU A N 1
ATOM 2943 C CA . LEU A 1 386 ? -2.25 35.875 22.328 1 98.19 386 LEU A CA 1
ATOM 2944 C C . LEU A 1 386 ? -1.761 37 23.219 1 98.19 386 LEU A C 1
ATOM 2946 O O . LEU A 1 386 ? -0.947 37.812 22.797 1 98.19 386 LEU A O 1
ATOM 2950 N N . GLY A 1 387 ? -2.246 37 24.469 1 96.31 387 GLY A N 1
ATOM 2951 C CA . GLY A 1 387 ? -1.857 38 25.438 1 96.31 387 GLY A CA 1
ATOM 2952 C C . GLY A 1 387 ? -0.503 37.719 26.062 1 96.31 387 GLY A C 1
ATOM 2953 O O . GLY A 1 387 ? 0.085 36.656 25.859 1 96.31 387 GLY A O 1
ATOM 2954 N N . PRO A 1 388 ? -0.027 38.688 26.766 1 94.38 388 PRO A N 1
ATOM 2955 C CA . PRO A 1 388 ? 1.305 38.594 27.359 1 94.38 388 PRO A CA 1
ATOM 2956 C C . PRO A 1 388 ? 1.418 37.406 28.328 1 94.38 388 PRO A C 1
ATOM 2958 O O . PRO A 1 388 ? 2.516 36.906 28.562 1 94.38 388 PRO A O 1
ATOM 2961 N N . GLU A 1 389 ? 0.281 37 28.891 1 95.06 389 GLU A N 1
ATOM 2962 C CA . GLU A 1 389 ? 0.286 35.906 29.859 1 95.06 389 GLU A CA 1
ATOM 2963 C C . GLU A 1 389 ? 0.695 34.594 29.203 1 95.06 389 GLU A C 1
ATOM 2965 O O . GLU A 1 389 ? 1.132 33.656 29.875 1 95.06 389 GLU A O 1
ATOM 2970 N N . GLU A 1 390 ? 0.614 34.531 27.891 1 96.56 390 GLU A N 1
ATOM 2971 C CA . GLU A 1 390 ? 0.925 33.312 27.156 1 96.56 390 GLU A CA 1
ATOM 2972 C C . GLU A 1 390 ? 2.348 33.344 26.609 1 96.56 390 GLU A C 1
ATOM 2974 O O . GLU A 1 390 ? 2.771 32.406 25.922 1 96.56 390 GLU A O 1
ATOM 2979 N N . ALA A 1 391 ? 3.131 34.344 26.938 1 97.38 391 ALA A N 1
ATOM 2980 C CA . ALA A 1 391 ? 4.484 34.469 26.406 1 97.38 391 ALA A CA 1
ATOM 2981 C C . ALA A 1 391 ? 5.391 33.344 26.906 1 97.38 391 ALA A C 1
ATOM 2983 O O . ALA A 1 391 ? 5.309 32.969 28.078 1 97.38 391 ALA A O 1
ATOM 2984 N N . LEU A 1 392 ? 6.219 32.938 26.016 1 98.19 392 LEU A N 1
ATOM 2985 C CA . LEU A 1 392 ? 7.113 31.812 26.328 1 98.19 392 LEU A CA 1
ATOM 2986 C C . LEU A 1 392 ? 8.508 32.312 26.672 1 98.19 392 LEU A C 1
ATOM 2988 O O . LEU A 1 392 ? 9.398 31.531 27 1 98.19 392 LEU A O 1
ATOM 2992 N N . LEU A 1 393 ? 8.719 33.594 26.594 1 97.25 393 LEU A N 1
ATOM 2993 C CA . LEU A 1 393 ? 10.016 34.188 26.906 1 97.25 393 LEU A CA 1
ATOM 2994 C C . LEU A 1 393 ? 9.93 35.031 28.172 1 97.25 393 LEU A C 1
ATOM 2996 O O . LEU A 1 393 ? 8.922 35.688 28.422 1 97.25 393 LEU A O 1
ATOM 3000 N N . SER A 1 394 ? 11.016 35.031 28.969 1 94.69 394 SER A N 1
ATOM 3001 C CA . SER A 1 394 ? 11.172 35.906 30.141 1 94.69 394 SER A CA 1
ATOM 3002 C C . SER A 1 394 ? 11.516 37.312 29.734 1 94.69 394 SER A C 1
ATOM 3004 O O . SER A 1 394 ? 11.727 37.594 28.547 1 94.69 394 SER A O 1
ATOM 3006 N N . PRO A 1 395 ? 11.562 38.188 30.703 1 91.69 395 PRO A N 1
ATOM 3007 C CA . PRO A 1 395 ? 11.898 39.594 30.391 1 91.69 395 PRO A CA 1
ATOM 3008 C C . PRO A 1 395 ? 13.281 39.719 29.75 1 91.69 395 PRO A C 1
ATOM 3010 O O . PRO A 1 395 ? 13.531 40.688 29.047 1 91.69 395 PRO A O 1
ATOM 3013 N N . ASP A 1 396 ? 14.14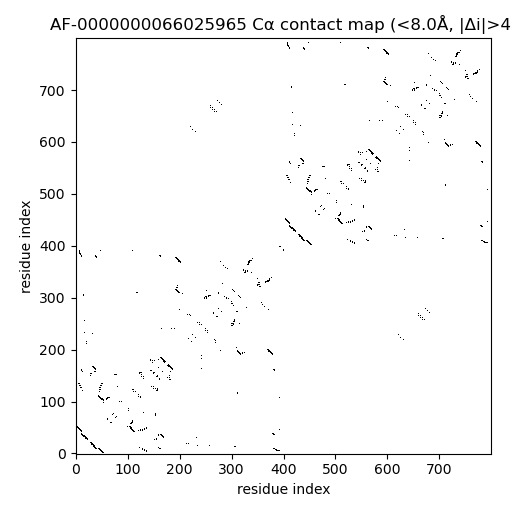1 38.75 30 1 91.5 396 ASP A N 1
ATOM 3014 C CA . ASP A 1 396 ? 15.492 38.844 29.438 1 91.5 396 ASP A CA 1
ATOM 3015 C C . ASP A 1 396 ? 15.539 38.281 28.031 1 91.5 396 ASP A C 1
ATOM 3017 O O . ASP A 1 396 ? 16.594 38.25 27.406 1 91.5 396 ASP A O 1
ATOM 3021 N N . GLY A 1 397 ? 14.414 37.75 27.578 1 93.69 397 GLY A N 1
ATOM 3022 C CA . GLY A 1 397 ? 14.359 37.25 26.203 1 93.69 397 GLY A CA 1
ATOM 3023 C C . GLY A 1 397 ? 14.789 35.812 26.094 1 93.69 397 GLY A C 1
ATOM 3024 O O . GLY A 1 397 ? 15.156 35.344 25.016 1 93.69 397 GLY A O 1
ATOM 3025 N N . LEU A 1 398 ? 14.82 35.094 27.188 1 95.06 398 LEU A N 1
ATOM 3026 C CA . LEU A 1 398 ? 15.141 33.688 27.219 1 95.06 398 LEU A CA 1
ATOM 3027 C C . LEU A 1 398 ? 13.906 32.875 27.578 1 95.06 398 LEU A C 1
ATOM 3029 O O . LEU A 1 398 ? 12.945 33.375 28.156 1 95.06 398 LEU A O 1
ATOM 3033 N N . PRO A 1 399 ? 13.922 31.625 27.141 1 95.75 399 PRO A N 1
ATOM 3034 C CA . PRO A 1 399 ? 12.742 30.797 27.422 1 95.75 399 PRO A CA 1
ATOM 3035 C C . PRO A 1 399 ? 12.43 30.703 28.922 1 95.75 399 PRO A C 1
ATOM 3037 O O . PRO A 1 399 ? 13.352 30.656 29.75 1 95.75 399 PRO A O 1
ATOM 3040 N N . LYS A 1 400 ? 11.156 30.656 29.234 1 93.5 400 LYS A N 1
ATOM 3041 C CA . LYS A 1 400 ? 10.703 30.469 30.609 1 93.5 400 LYS A CA 1
ATOM 3042 C C . LYS A 1 400 ? 10.977 29.047 31.094 1 93.5 400 LYS A C 1
ATOM 3044 O O . LYS A 1 400 ? 10.992 28.109 30.297 1 93.5 400 LYS A O 1
ATOM 3049 N N . MET B 1 1 ? -10.508 -55.156 -20.328 1 56.88 1 MET B N 1
ATOM 3050 C CA . MET B 1 1 ? -11.016 -53.875 -20.812 1 56.88 1 MET B CA 1
ATOM 3051 C C . MET B 1 1 ? -9.938 -52.812 -20.75 1 56.88 1 MET B C 1
ATOM 3053 O O . MET B 1 1 ? -9.086 -52.844 -19.859 1 56.88 1 MET B O 1
ATOM 3057 N N . SER B 1 2 ? -9.781 -52.031 -21.797 1 79.94 2 SER B N 1
ATOM 3058 C CA . SER B 1 2 ? -8.742 -51 -21.875 1 79.94 2 SER B CA 1
ATOM 3059 C C . SER B 1 2 ? -8.961 -49.906 -20.828 1 79.94 2 SER B C 1
ATOM 3061 O O . SER B 1 2 ? -10.094 -49.5 -20.594 1 79.94 2 SER B O 1
ATOM 3063 N N . VAL B 1 3 ? -8.016 -49.781 -20 1 89.19 3 VAL B N 1
ATOM 3064 C CA . VAL B 1 3 ? -8.07 -48.719 -19 1 89.19 3 VAL B CA 1
ATOM 3065 C C . VAL B 1 3 ? -7.602 -47.406 -19.609 1 89.19 3 VAL B C 1
ATOM 3067 O O . VAL B 1 3 ? -6.473 -47.312 -20.094 1 89.19 3 VAL B O 1
ATOM 3070 N N . TYR B 1 4 ? -8.523 -46.469 -19.75 1 96.88 4 TYR B N 1
ATOM 3071 C CA . TYR B 1 4 ? -8.188 -45.125 -20.234 1 96.88 4 TYR B CA 1
ATOM 3072 C C . TYR B 1 4 ? -7.891 -44.188 -19.078 1 96.88 4 TYR B C 1
ATOM 3074 O O . TYR B 1 4 ? -8.805 -43.562 -18.516 1 96.88 4 TYR B O 1
ATOM 3082 N N . GLN B 1 5 ? -6.645 -44.094 -18.734 1 97.94 5 GLN B N 1
ATOM 3083 C CA . GLN B 1 5 ? -6.199 -43.312 -17.578 1 97.94 5 GLN B CA 1
ATOM 3084 C C . GLN B 1 5 ? -4.855 -42.656 -17.844 1 97.94 5 GLN B C 1
ATOM 3086 O O . GLN B 1 5 ? -4.004 -43.219 -18.547 1 97.94 5 GLN B O 1
ATOM 3091 N N . ALA B 1 6 ? -4.711 -41.469 -17.375 1 98.38 6 ALA B N 1
ATOM 3092 C CA . ALA B 1 6 ? -3.418 -40.781 -17.422 1 98.38 6 ALA B CA 1
ATOM 3093 C C . ALA B 1 6 ? -3.193 -39.938 -16.172 1 98.38 6 ALA B C 1
ATOM 3095 O O . ALA B 1 6 ? -4.141 -39.406 -15.602 1 98.38 6 ALA B O 1
ATOM 3096 N N . THR B 1 7 ? -1.979 -39.906 -15.727 1 98.62 7 THR B N 1
ATOM 3097 C CA . THR B 1 7 ? -1.538 -39.094 -14.609 1 98.62 7 THR B CA 1
ATOM 3098 C C . THR B 1 7 ? -0.507 -38.062 -15.07 1 98.62 7 THR B C 1
ATOM 3100 O O . THR B 1 7 ? 0.402 -38.406 -15.836 1 98.62 7 THR B O 1
ATOM 3103 N N . ALA B 1 8 ? -0.747 -36.875 -14.68 1 98.75 8 ALA B N 1
ATOM 3104 C CA . ALA B 1 8 ? 0.195 -35.781 -15 1 98.75 8 ALA B CA 1
ATOM 3105 C C . ALA B 1 8 ? 0.445 -34.906 -13.789 1 98.75 8 ALA B C 1
ATOM 3107 O O . ALA B 1 8 ? -0.39 -34.812 -12.891 1 98.75 8 ALA B O 1
ATOM 3108 N N . SER B 1 9 ? 1.606 -34.312 -13.727 1 98.5 9 SER B N 1
ATOM 3109 C CA . SER B 1 9 ? 1.903 -33.25 -12.758 1 98.5 9 SER B CA 1
ATOM 3110 C C . SER B 1 9 ? 2.162 -31.938 -13.461 1 98.5 9 SER B C 1
ATOM 3112 O O . SER B 1 9 ? 2.562 -31.906 -14.625 1 98.5 9 SER B O 1
ATOM 3114 N N . ALA B 1 10 ? 1.849 -30.906 -12.82 1 98.25 10 ALA B N 1
ATOM 3115 C CA . ALA B 1 10 ? 2.088 -29.562 -13.344 1 98.25 10 ALA B CA 1
ATOM 3116 C C . ALA B 1 10 ? 2.688 -28.656 -12.266 1 98.25 10 ALA B C 1
ATOM 3118 O O . ALA B 1 10 ? 2.412 -28.828 -11.078 1 98.25 10 ALA B O 1
ATOM 3119 N N . PRO B 1 11 ? 3.502 -27.734 -12.703 1 97.62 11 PRO B N 1
ATOM 3120 C CA . PRO B 1 11 ? 4.262 -26.891 -11.781 1 97.62 11 PRO B CA 1
ATOM 3121 C C . PRO B 1 11 ? 3.469 -25.688 -11.297 1 97.62 11 PRO B C 1
ATOM 3123 O O . PRO B 1 11 ? 2.508 -25.266 -11.945 1 97.62 11 PRO B O 1
ATOM 3126 N N . VAL B 1 12 ? 3.951 -25.172 -10.164 1 96 12 VAL B N 1
ATOM 3127 C CA . VAL B 1 12 ? 3.566 -23.844 -9.703 1 96 12 VAL B CA 1
ATOM 3128 C C . VAL B 1 12 ? 4.359 -22.781 -10.461 1 96 12 VAL B C 1
ATOM 3130 O O . VAL B 1 12 ? 5.516 -23 -10.828 1 96 12 VAL B O 1
ATOM 3133 N N . ASN B 1 13 ? 3.721 -21.719 -10.805 1 96.62 13 ASN B N 1
ATOM 3134 C CA . ASN B 1 13 ? 4.441 -20.562 -11.328 1 96.62 13 ASN B CA 1
ATOM 3135 C C . ASN B 1 13 ? 4.219 -19.328 -10.461 1 96.62 13 ASN B C 1
ATOM 3137 O O . ASN B 1 13 ? 3.156 -19.172 -9.859 1 96.62 13 ASN B O 1
ATOM 3141 N N . ILE B 1 14 ? 5.219 -18.484 -10.359 1 96.88 14 ILE B N 1
ATOM 3142 C CA . ILE B 1 14 ? 5.117 -17.234 -9.625 1 96.88 14 ILE B CA 1
ATOM 3143 C C . ILE B 1 14 ? 5.363 -16.047 -10.562 1 96.88 14 ILE B C 1
ATOM 3145 O O . ILE B 1 14 ? 6.406 -15.984 -11.219 1 96.88 14 ILE B O 1
ATOM 3149 N N . ALA B 1 15 ? 4.441 -15.156 -10.586 1 97.12 15 ALA B N 1
ATOM 3150 C CA . ALA B 1 15 ? 4.48 -14.039 -11.531 1 97.12 15 ALA B CA 1
ATOM 3151 C C . ALA B 1 15 ? 5.527 -13.008 -11.109 1 97.12 15 ALA B C 1
ATOM 3153 O O . ALA B 1 15 ? 5.641 -12.68 -9.922 1 97.12 15 ALA B O 1
ATOM 3154 N N . CYS B 1 16 ? 6.32 -12.547 -12.062 1 98.44 16 CYS B N 1
ATOM 3155 C CA . CYS B 1 16 ? 7.199 -11.398 -11.93 1 98.44 16 CYS B CA 1
ATOM 3156 C C . CYS B 1 16 ? 6.5 -10.125 -12.391 1 98.44 16 CYS B C 1
ATOM 3158 O O . CYS B 1 16 ? 6.812 -9.031 -11.914 1 98.44 16 CYS B O 1
ATOM 3160 N N . ILE B 1 17 ? 5.727 -10.227 -13.43 1 98.69 17 ILE B N 1
ATOM 3161 C CA . ILE B 1 17 ? 4.77 -9.219 -13.859 1 98.69 17 ILE B CA 1
ATOM 3162 C C . ILE B 1 17 ? 3.348 -9.703 -13.586 1 98.69 17 ILE B C 1
ATOM 3164 O O . ILE B 1 17 ? 2.906 -10.703 -14.156 1 98.69 17 ILE B O 1
ATOM 3168 N N . LYS B 1 18 ? 2.666 -8.977 -12.766 1 97.5 18 LYS B N 1
ATOM 3169 C CA . LYS B 1 18 ? 1.372 -9.445 -12.281 1 97.5 18 LYS B CA 1
ATOM 3170 C C . LYS B 1 18 ? 0.254 -9.086 -13.25 1 97.5 18 LYS B C 1
ATOM 3172 O O . LYS B 1 18 ? 0.279 -8.008 -13.859 1 97.5 18 LYS B O 1
ATOM 3177 N N . TYR B 1 19 ? -0.598 -9.977 -13.375 1 94.25 19 TYR B N 1
ATOM 3178 C CA . TYR B 1 19 ? -1.903 -9.633 -13.93 1 94.25 19 TYR B CA 1
ATOM 3179 C C . TYR B 1 19 ? -2.924 -9.414 -12.82 1 94.25 19 TYR B C 1
ATOM 3181 O O . TYR B 1 19 ? -3.074 -10.25 -11.922 1 94.25 19 TYR B O 1
ATOM 3189 N N . TRP B 1 20 ? -3.639 -8.328 -12.875 1 95.88 20 TRP B N 1
ATOM 3190 C CA . TRP B 1 20 ? -4.605 -7.984 -11.836 1 95.88 20 TRP B CA 1
ATOM 3191 C C . TRP B 1 20 ? -5.844 -7.332 -12.438 1 95.88 20 TRP B C 1
ATOM 3193 O O . TRP B 1 20 ? -6.012 -6.109 -12.367 1 95.88 20 TRP B O 1
ATOM 3203 N N . GLY B 1 21 ? -6.707 -8.125 -12.961 1 95.31 21 GLY B N 1
ATOM 3204 C CA . GLY B 1 21 ? -7.949 -7.699 -13.586 1 95.31 21 GLY B CA 1
ATOM 3205 C C . GLY B 1 21 ? -8.312 -8.516 -14.812 1 95.31 21 GLY B C 1
ATOM 3206 O O . GLY B 1 21 ? -7.438 -9.016 -15.516 1 95.31 21 GLY B O 1
ATOM 3207 N N . LYS B 1 22 ? -9.555 -8.602 -15.039 1 95.75 22 LYS B N 1
ATOM 3208 C CA . LYS B 1 22 ? -10.055 -9.32 -16.203 1 95.75 22 LYS B CA 1
ATOM 3209 C C . LYS B 1 22 ? -10.93 -8.414 -17.078 1 95.75 22 LYS B C 1
ATOM 3211 O O . LYS B 1 22 ? -11.82 -7.734 -16.562 1 95.75 22 LYS B O 1
ATOM 3216 N N . ARG B 1 23 ? -10.602 -8.367 -18.359 1 96 23 ARG B N 1
ATOM 3217 C CA . ARG B 1 23 ? -11.453 -7.621 -19.281 1 96 23 ARG B CA 1
ATOM 3218 C C . ARG B 1 23 ? -12.672 -8.438 -19.688 1 96 23 ARG B C 1
ATOM 3220 O O . ARG B 1 23 ? -13.648 -7.895 -20.188 1 96 23 ARG B O 1
ATOM 3227 N N . ASP B 1 24 ? -12.609 -9.734 -19.516 1 96 24 ASP B N 1
ATOM 3228 C CA . ASP B 1 24 ? -13.711 -10.672 -19.719 1 96 24 ASP B CA 1
ATOM 3229 C C . ASP B 1 24 ? -13.703 -11.773 -18.672 1 96 24 ASP B C 1
ATOM 3231 O O . ASP B 1 24 ? -12.844 -12.656 -18.688 1 96 24 ASP B O 1
ATOM 3235 N N . THR B 1 25 ? -14.695 -11.82 -17.844 1 93.06 25 THR B N 1
ATOM 3236 C CA . THR B 1 25 ? -14.711 -12.742 -16.719 1 93.06 25 THR B CA 1
ATOM 3237 C C . THR B 1 25 ? -15.172 -14.125 -17.141 1 93.06 25 THR B C 1
ATOM 3239 O O . THR B 1 25 ? -14.805 -15.125 -16.516 1 93.06 25 THR B O 1
ATOM 3242 N N . LYS B 1 26 ? -15.938 -14.227 -18.141 1 92.25 26 LYS B N 1
ATOM 3243 C CA . LYS B 1 26 ? -16.406 -15.523 -18.625 1 92.25 26 LYS B CA 1
ATOM 3244 C C . LYS B 1 26 ? -15.281 -16.312 -19.281 1 92.25 26 LYS B C 1
ATOM 3246 O O . LYS B 1 26 ? -15.086 -17.5 -19 1 92.25 26 LYS B O 1
ATOM 3251 N N . LEU B 1 27 ? -14.484 -15.633 -20.125 1 95.19 27 LEU B N 1
ATOM 3252 C CA . LEU B 1 27 ? -13.383 -16.266 -20.844 1 95.19 27 LEU B CA 1
ATOM 3253 C C . LEU B 1 27 ? -12.086 -16.141 -20.062 1 95.19 27 LEU B C 1
ATOM 3255 O O . LEU B 1 27 ? -11.047 -16.656 -20.484 1 95.19 27 LEU B O 1
ATOM 3259 N N . ILE B 1 28 ? -12.125 -15.406 -18.984 1 95.69 28 ILE B N 1
ATOM 3260 C CA . ILE B 1 28 ? -10.969 -15.141 -18.125 1 95.69 28 ILE B CA 1
ATOM 3261 C C . ILE B 1 28 ? -9.852 -14.492 -18.938 1 95.69 28 ILE B C 1
ATOM 3263 O O . ILE B 1 28 ? -8.711 -14.961 -18.922 1 95.69 28 ILE B O 1
ATOM 3267 N N . LEU B 1 29 ? -10.195 -13.469 -19.656 1 97.56 29 LEU B N 1
ATOM 3268 C CA . LEU B 1 29 ? -9.219 -12.672 -20.391 1 97.56 29 LEU B CA 1
ATOM 3269 C C . LEU B 1 29 ? -8.688 -11.531 -19.516 1 97.56 29 LEU B C 1
ATOM 3271 O O . LEU B 1 29 ? -9.469 -10.781 -18.922 1 97.56 29 LEU B O 1
ATOM 3275 N N . PRO B 1 30 ? -7.426 -11.438 -19.438 1 97.56 30 PRO B N 1
ATOM 3276 C CA . PRO B 1 30 ? -6.836 -10.453 -18.516 1 97.56 30 PRO B CA 1
ATOM 3277 C C . PRO B 1 30 ? -6.852 -9.039 -19.094 1 97.56 30 PRO B C 1
ATOM 3279 O O . PRO B 1 30 ? -7.012 -8.852 -20.297 1 97.56 30 PRO B O 1
ATOM 3282 N N . THR B 1 31 ? -6.664 -8.008 -18.219 1 97.5 31 THR B N 1
ATOM 3283 C CA . THR B 1 31 ? -6.547 -6.609 -18.625 1 97.5 31 THR B CA 1
ATOM 3284 C C . THR B 1 31 ? -5.129 -6.301 -19.094 1 97.5 31 THR B C 1
ATOM 3286 O O . THR B 1 31 ? -4.891 -5.27 -19.734 1 97.5 31 THR B O 1
ATOM 3289 N N . ASN B 1 32 ? -4.191 -7.141 -18.812 1 98.06 32 ASN B N 1
ATOM 3290 C CA . ASN B 1 32 ? -2.811 -6.984 -19.25 1 98.06 32 ASN B CA 1
ATOM 3291 C C . ASN B 1 32 ? -2.08 -8.328 -19.297 1 98.06 32 ASN B C 1
ATOM 3293 O O . ASN B 1 32 ? -2.5 -9.289 -18.656 1 98.06 32 ASN B O 1
ATOM 3297 N N . SER B 1 33 ? -0.984 -8.367 -20.062 1 98.31 33 SER B N 1
ATOM 3298 C CA . SER B 1 33 ? -0.111 -9.531 -20.094 1 98.31 33 SER B CA 1
ATOM 3299 C C . SER B 1 33 ? 0.642 -9.695 -18.781 1 98.31 33 SER B C 1
ATOM 3301 O O . SER B 1 33 ? 0.677 -8.773 -17.953 1 98.31 33 SER B O 1
ATOM 3303 N N . SER B 1 34 ? 1.147 -10.859 -18.562 1 98.56 34 SER B N 1
ATOM 3304 C CA . SER B 1 34 ? 1.921 -11.18 -17.375 1 98.56 34 SER B CA 1
ATOM 3305 C C . SER B 1 34 ? 3.055 -12.148 -17.688 1 98.56 34 SER B C 1
ATOM 3307 O O . SER B 1 34 ? 3.121 -12.695 -18.797 1 98.56 34 SER B O 1
ATOM 3309 N N . LEU B 1 35 ? 3.99 -12.273 -16.75 1 98.81 35 LEU B N 1
ATOM 3310 C CA . LEU B 1 35 ? 5.148 -13.141 -16.922 1 98.81 35 LEU B CA 1
ATOM 3311 C C . LEU B 1 35 ? 5.555 -13.773 -15.602 1 98.81 35 LEU B C 1
ATOM 3313 O O . LEU B 1 35 ? 5.551 -13.109 -14.562 1 98.81 35 LEU B O 1
ATOM 3317 N N . SER B 1 36 ? 5.871 -15.078 -15.656 1 98.44 36 SER B N 1
ATOM 3318 C CA . SER B 1 36 ? 6.207 -15.781 -14.414 1 98.44 36 SER B CA 1
ATOM 3319 C C . SER B 1 36 ? 7.426 -16.672 -14.602 1 98.44 36 SER B C 1
ATOM 3321 O O . SER B 1 36 ? 7.883 -16.891 -15.727 1 98.44 36 SER B O 1
ATOM 3323 N N . VAL B 1 37 ? 7.938 -17.078 -13.5 1 98.56 37 VAL B N 1
ATOM 3324 C CA . VAL B 1 37 ? 8.914 -18.172 -13.438 1 98.56 37 VAL B CA 1
ATOM 3325 C C . VAL B 1 37 ? 8.234 -19.453 -12.969 1 98.56 37 VAL B C 1
ATOM 3327 O O . VAL B 1 37 ? 7.527 -19.453 -11.961 1 98.56 37 VAL B O 1
ATOM 3330 N N . THR B 1 38 ? 8.375 -20.453 -13.75 1 98.19 38 THR B N 1
ATOM 3331 C CA . THR B 1 38 ? 7.879 -21.766 -13.359 1 98.19 38 THR B CA 1
ATOM 3332 C C . THR B 1 38 ? 8.805 -22.422 -12.336 1 98.19 38 THR B C 1
ATOM 3334 O O . THR B 1 38 ? 10.023 -22.422 -12.516 1 98.19 38 THR B O 1
ATOM 3337 N N . LEU B 1 39 ? 8.227 -22.969 -11.289 1 97.31 39 LEU B N 1
ATOM 3338 C CA . LEU B 1 39 ? 9.039 -23.531 -10.219 1 97.31 39 LEU B CA 1
ATOM 3339 C C . LEU B 1 39 ? 9.195 -25.047 -10.391 1 97.31 39 LEU B C 1
ATOM 3341 O O . LEU B 1 39 ? 8.383 -25.688 -11.062 1 97.31 39 LEU B O 1
ATOM 3345 N N . ASP B 1 40 ? 10.195 -25.562 -9.781 1 97.5 40 ASP B N 1
ATOM 3346 C CA . ASP B 1 40 ? 10.594 -26.938 -9.977 1 97.5 40 ASP B CA 1
ATOM 3347 C C . ASP B 1 40 ? 9.578 -27.906 -9.359 1 97.5 40 ASP B C 1
ATOM 3349 O O . ASP B 1 40 ? 9.312 -27.844 -8.156 1 97.5 40 ASP B O 1
ATOM 3353 N N . GLN B 1 41 ? 9.117 -28.875 -10.094 1 96.5 41 GLN B N 1
ATOM 3354 C CA . GLN B 1 41 ? 8.055 -29.797 -9.695 1 96.5 41 GLN B CA 1
ATOM 3355 C C . GLN B 1 41 ? 8.555 -30.812 -8.672 1 96.5 41 GLN B C 1
ATOM 3357 O O . GLN B 1 41 ? 7.762 -31.5 -8.039 1 96.5 41 GLN B O 1
ATOM 3362 N N . ASP B 1 42 ? 9.867 -30.922 -8.523 1 95.25 42 ASP B N 1
ATOM 3363 C CA . ASP B 1 42 ? 10.391 -31.828 -7.5 1 95.25 42 ASP B CA 1
ATOM 3364 C C . ASP B 1 42 ? 10.117 -31.281 -6.098 1 95.25 42 ASP B C 1
ATOM 3366 O O . ASP B 1 42 ? 10.188 -32.031 -5.117 1 95.25 42 ASP B O 1
ATOM 3370 N N . HIS B 1 43 ? 9.797 -30.047 -6.07 1 93.44 43 HIS B N 1
ATOM 3371 C CA . HIS B 1 43 ? 9.578 -29.406 -4.773 1 93.44 43 HIS B CA 1
ATOM 3372 C C . HIS B 1 43 ? 8.117 -28.984 -4.613 1 93.44 43 HIS B C 1
ATOM 3374 O O . HIS B 1 43 ? 7.566 -29.047 -3.51 1 93.44 43 HIS B O 1
ATOM 3380 N N . LEU B 1 44 ? 7.547 -28.516 -5.676 1 93.81 44 LEU B N 1
ATOM 3381 C CA . LEU B 1 44 ? 6.164 -28.047 -5.66 1 93.81 44 LEU B CA 1
ATOM 3382 C C . LEU B 1 44 ? 5.43 -28.484 -6.922 1 93.81 44 LEU B C 1
ATOM 3384 O O . LEU B 1 44 ? 5.844 -28.156 -8.039 1 93.81 44 LEU B O 1
ATOM 3388 N N . ARG B 1 45 ? 4.316 -29.125 -6.746 1 95.69 45 ARG B N 1
ATOM 3389 C CA . ARG B 1 45 ? 3.549 -29.516 -7.922 1 95.69 45 ARG B CA 1
ATOM 3390 C C . ARG B 1 45 ? 2.133 -29.938 -7.539 1 95.69 45 ARG B C 1
ATOM 3392 O O . ARG B 1 45 ? 1.871 -30.281 -6.383 1 95.69 45 ARG B O 1
ATOM 3399 N N . SER B 1 46 ? 1.29 -29.875 -8.477 1 96.62 46 SER B N 1
ATOM 3400 C CA . SER B 1 46 ? 0.006 -30.562 -8.461 1 96.62 46 SER B CA 1
ATOM 3401 C C . SER B 1 46 ? 0.046 -31.828 -9.32 1 96.62 46 SER B C 1
ATOM 3403 O O . SER B 1 46 ? 0.629 -31.828 -10.406 1 96.62 46 SER B O 1
ATOM 3405 N N . THR B 1 47 ? -0.437 -32.875 -8.797 1 98.06 47 THR B N 1
ATOM 3406 C CA . THR B 1 47 ? -0.572 -34.125 -9.531 1 98.06 47 THR B CA 1
ATOM 3407 C C . THR B 1 47 ? -2.043 -34.469 -9.742 1 98.06 47 THR B C 1
ATOM 3409 O O . THR B 1 47 ? -2.846 -34.406 -8.812 1 98.06 47 THR B O 1
ATOM 3412 N N . THR B 1 48 ? -2.408 -34.812 -10.969 1 98.44 48 THR B N 1
ATOM 3413 C CA . THR B 1 48 ? -3.793 -35.156 -11.289 1 98.44 48 THR B CA 1
ATOM 3414 C C . THR B 1 48 ? -3.867 -36.438 -12.109 1 98.44 48 THR B C 1
ATOM 3416 O O . THR B 1 48 ? -3.084 -36.625 -13.047 1 98.44 48 THR B O 1
ATOM 3419 N N . THR B 1 49 ? -4.723 -37.344 -11.711 1 98.75 49 THR B N 1
ATOM 3420 C CA . THR B 1 49 ? -5.082 -38.5 -12.508 1 98.75 49 THR B CA 1
ATOM 3421 C C . THR B 1 49 ? -6.484 -38.344 -13.086 1 98.75 49 THR B C 1
ATOM 3423 O O . THR B 1 49 ? -7.434 -38.031 -12.359 1 98.75 49 THR B O 1
ATOM 3426 N N . ALA B 1 50 ? -6.605 -38.594 -14.352 1 98.62 50 ALA B N 1
ATOM 3427 C CA . ALA B 1 50 ? -7.898 -38.594 -15.031 1 98.62 50 ALA B CA 1
ATOM 3428 C C . ALA B 1 50 ? -8.18 -39.969 -15.641 1 98.62 50 ALA B C 1
ATOM 3430 O O . ALA B 1 50 ? -7.289 -40.594 -16.234 1 98.62 50 ALA B O 1
ATOM 3431 N N . ARG B 1 51 ? -9.414 -40.406 -15.438 1 98.38 51 ARG B N 1
ATOM 3432 C CA . ARG B 1 51 ? -9.844 -41.688 -15.992 1 98.38 51 ARG B CA 1
ATOM 3433 C C . ARG B 1 51 ? -11.188 -41.562 -16.688 1 98.38 51 ARG B C 1
ATOM 3435 O O . ARG B 1 51 ? -12.109 -40.906 -16.172 1 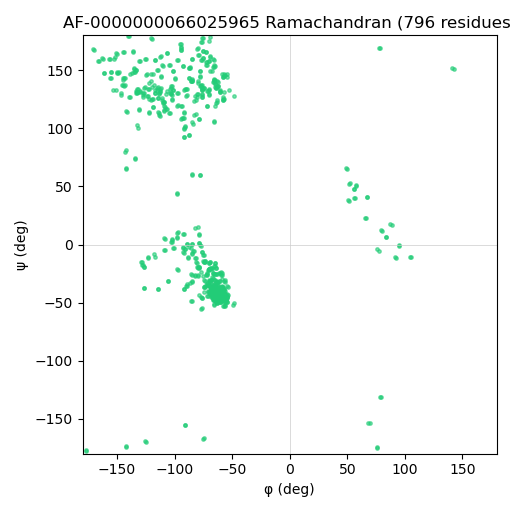98.38 51 ARG B O 1
ATOM 3442 N N . ALA B 1 52 ? -11.227 -42.062 -17.875 1 98.06 52 ALA B N 1
ATOM 3443 C CA . ALA B 1 52 ? -12.492 -42.156 -18.594 1 98.06 52 ALA B CA 1
ATOM 3444 C C . ALA B 1 52 ? -13 -43.594 -18.578 1 98.06 52 ALA B C 1
ATOM 3446 O O . ALA B 1 52 ? -12.242 -44.562 -18.812 1 98.06 52 ALA B O 1
ATOM 3447 N N . ASP B 1 53 ? -14.273 -43.75 -18.281 1 97.25 53 ASP B N 1
ATOM 3448 C CA . ASP B 1 53 ? -14.883 -45.062 -18.219 1 97.25 53 ASP B CA 1
ATOM 3449 C C . ASP B 1 53 ? -16.375 -45 -18.578 1 97.25 53 ASP B C 1
ATOM 3451 O O . ASP B 1 53 ? -17.094 -44.125 -18.094 1 97.25 53 ASP B O 1
ATOM 3455 N N . PRO B 1 54 ? -16.766 -45.906 -19.422 1 95.69 54 PRO B N 1
ATOM 3456 C CA . PRO B 1 54 ? -18.172 -45.875 -19.812 1 95.69 54 PRO B CA 1
ATOM 3457 C C . PRO B 1 54 ? -19.125 -46.156 -18.656 1 95.69 54 PRO B C 1
ATOM 3459 O O . PRO B 1 54 ? -20.312 -45.844 -18.719 1 95.69 54 PRO B O 1
ATOM 3462 N N . SER B 1 55 ? -18.594 -46.781 -17.625 1 95.75 55 SER B N 1
ATOM 3463 C CA . SER B 1 55 ? -19.438 -47.125 -16.484 1 95.75 55 SER B CA 1
ATOM 3464 C C . SER B 1 55 ? -19.672 -45.906 -15.586 1 95.75 55 SER B C 1
ATOM 3466 O O . SER B 1 55 ? -20.531 -45.906 -14.711 1 95.75 55 SER B O 1
ATOM 3468 N N . PHE B 1 56 ? -18.781 -44.906 -15.711 1 97.12 56 PHE B N 1
ATOM 3469 C CA . PHE B 1 56 ? -18.953 -43.719 -14.883 1 97.12 56 PHE B CA 1
ATOM 3470 C C . PHE B 1 56 ? -20.25 -43 -15.25 1 97.12 56 PHE B C 1
ATOM 3472 O O . PHE B 1 56 ? -20.562 -42.812 -16.422 1 97.12 56 PHE B O 1
ATOM 3479 N N . GLN B 1 57 ? -21 -42.531 -14.336 1 96 57 GLN B N 1
ATOM 3480 C CA . GLN B 1 57 ? -22.312 -41.938 -14.555 1 96 57 GLN B CA 1
ATOM 3481 C C . GLN B 1 57 ? -22.172 -40.438 -14.812 1 96 57 GLN B C 1
ATOM 3483 O O . GLN B 1 57 ? -23 -39.844 -15.516 1 96 57 GLN B O 1
ATOM 3488 N N . LYS B 1 58 ? -21.203 -39.844 -14.164 1 96.56 58 LYS B N 1
ATOM 3489 C CA . LYS B 1 58 ? -20.953 -38.438 -14.32 1 96.56 58 LYS B CA 1
ATOM 3490 C C . LYS B 1 58 ? -19.484 -38.094 -14.078 1 96.56 58 LYS B C 1
ATOM 3492 O O . LYS B 1 58 ? -18.734 -38.906 -13.531 1 96.56 58 LYS B O 1
ATOM 3497 N N . ASP B 1 59 ? -19.094 -36.906 -14.586 1 97.69 59 ASP B N 1
ATOM 3498 C CA . ASP B 1 59 ? -17.766 -36.406 -14.258 1 97.69 59 ASP B CA 1
ATOM 3499 C C . ASP B 1 59 ? -17.641 -36.125 -12.758 1 97.69 59 ASP B C 1
ATOM 3501 O O . ASP B 1 59 ? -18.547 -35.531 -12.164 1 97.69 59 ASP B O 1
ATOM 3505 N N . ARG B 1 60 ? -16.531 -36.5 -12.156 1 97.94 60 ARG B N 1
ATOM 3506 C CA . ARG B 1 60 ? -16.281 -36.25 -10.734 1 97.94 60 ARG B CA 1
ATOM 3507 C C . ARG B 1 60 ? -14.844 -35.812 -10.5 1 97.94 60 ARG B C 1
ATOM 3509 O O . ARG B 1 60 ? -13.938 -36.219 -11.25 1 97.94 60 ARG B O 1
ATOM 3516 N N . LEU B 1 61 ? -14.688 -34.969 -9.516 1 97.62 61 LEU B N 1
ATOM 3517 C CA . LEU B 1 61 ? -13.359 -34.469 -9.18 1 97.62 61 LEU B CA 1
ATOM 3518 C C . LEU B 1 61 ? -13.117 -34.562 -7.676 1 97.62 61 LEU B C 1
ATOM 3520 O O . LEU B 1 61 ? -14 -34.25 -6.879 1 97.62 61 LEU B O 1
ATOM 3524 N N . TRP B 1 62 ? -12.023 -35.094 -7.266 1 97.44 62 TRP B N 1
ATOM 3525 C CA . TRP B 1 62 ? -11.547 -35.062 -5.887 1 97.44 62 TRP B CA 1
ATOM 3526 C C . TRP B 1 62 ? -10.273 -34.25 -5.758 1 97.44 62 TRP B C 1
ATOM 3528 O O . TRP B 1 62 ? -9.305 -34.469 -6.492 1 97.44 62 TRP B O 1
ATOM 3538 N N . LEU B 1 63 ? -10.281 -33.281 -4.871 1 93.38 63 LEU B N 1
ATOM 3539 C CA . LEU B 1 63 ? -9.109 -32.5 -4.527 1 93.38 63 LEU B CA 1
ATOM 3540 C C . LEU B 1 63 ? -8.578 -32.875 -3.15 1 93.38 63 LEU B C 1
ATOM 3542 O O . LEU B 1 63 ? -9.266 -32.688 -2.145 1 93.38 63 LEU B O 1
ATOM 3546 N N . ASN B 1 64 ? -7.41 -33.375 -3.129 1 91.31 64 ASN B N 1
ATOM 3547 C CA . ASN B 1 64 ? -6.816 -33.844 -1.881 1 91.31 64 ASN B CA 1
ATOM 3548 C C . ASN B 1 64 ? -7.746 -34.781 -1.137 1 91.31 64 ASN B C 1
ATOM 3550 O O . ASN B 1 64 ? -7.973 -34.625 0.065 1 91.31 64 ASN B O 1
ATOM 3554 N N . GLY B 1 65 ? -8.383 -35.562 -1.864 1 91.31 65 GLY B N 1
ATOM 3555 C CA . GLY B 1 65 ? -9.195 -36.625 -1.297 1 91.31 65 GLY B CA 1
ATOM 3556 C C . GLY B 1 65 ? -10.633 -36.219 -1.049 1 91.31 65 GLY B C 1
ATOM 3557 O O . GLY B 1 65 ? -11.477 -37.062 -0.75 1 91.31 65 GLY B O 1
ATOM 3558 N N . THR B 1 66 ? -10.891 -35 -1.148 1 94.31 66 THR B N 1
ATOM 3559 C CA . THR B 1 66 ? -12.242 -34.5 -0.91 1 94.31 66 THR B CA 1
ATOM 3560 C C . THR B 1 66 ? -12.938 -34.188 -2.227 1 94.31 66 THR B C 1
ATOM 3562 O O . THR B 1 66 ? -12.391 -33.469 -3.064 1 94.31 66 THR B O 1
ATOM 3565 N N . GLU B 1 67 ? -14.102 -34.656 -2.393 1 95.44 67 GLU B N 1
ATOM 3566 C CA . GLU B 1 67 ? -14.828 -34.406 -3.633 1 95.44 67 GLU B CA 1
ATOM 3567 C C . GLU B 1 67 ? -15.25 -32.938 -3.75 1 95.44 67 GLU B C 1
ATOM 3569 O O . GLU B 1 67 ? -15.695 -32.344 -2.77 1 95.44 67 GLU B O 1
ATOM 3574 N N . ASP B 1 68 ? -15.008 -32.5 -4.848 1 93.31 68 ASP B N 1
ATOM 3575 C CA . ASP B 1 68 ? -15.43 -31.156 -5.195 1 93.31 68 ASP B CA 1
ATOM 3576 C C . ASP B 1 68 ? -16.469 -31.172 -6.312 1 93.31 68 ASP B C 1
ATOM 3578 O O . ASP B 1 68 ? -16.281 -31.828 -7.332 1 93.31 68 ASP B O 1
ATOM 3582 N N . GLU B 1 69 ? -17.438 -30.438 -6.133 1 93.5 69 GLU B N 1
ATOM 3583 C CA . GLU B 1 69 ? -18.531 -30.422 -7.105 1 93.5 69 GLU B CA 1
ATOM 3584 C C . GLU B 1 69 ? -18.109 -29.734 -8.406 1 93.5 69 GLU B C 1
ATOM 3586 O O . GLU B 1 69 ? -17.484 -28.672 -8.383 1 93.5 69 GLU B O 1
ATOM 3591 N N . ILE B 1 70 ? -18.406 -30.391 -9.469 1 96.12 70 ILE B N 1
ATOM 3592 C CA . ILE B 1 70 ? -18.234 -29.781 -10.781 1 96.12 70 ILE B CA 1
ATOM 3593 C C . ILE B 1 70 ? -19.516 -29.078 -11.195 1 96.12 70 ILE B C 1
ATOM 3595 O O . ILE B 1 70 ? -20.453 -29.719 -11.672 1 96.12 70 ILE B O 1
ATOM 3599 N N . LYS B 1 71 ? -19.531 -27.828 -11.055 1 91.69 71 LYS B N 1
ATOM 3600 C CA . LYS B 1 71 ? -20.719 -27.062 -11.375 1 91.69 71 LYS B CA 1
ATOM 3601 C C . LYS B 1 71 ? -20.875 -26.891 -12.883 1 91.69 71 LYS B C 1
ATOM 3603 O O . LYS B 1 71 ? -19.922 -26.531 -13.578 1 91.69 71 LYS B O 1
ATOM 3608 N N . ASP B 1 72 ? -22.062 -27.062 -13.297 1 90.88 72 ASP B N 1
ATOM 3609 C CA . ASP B 1 72 ? -22.344 -26.859 -14.719 1 90.88 72 ASP B CA 1
ATOM 3610 C C . ASP B 1 72 ? -22.031 -25.422 -15.133 1 90.88 72 ASP B C 1
ATOM 3612 O O . ASP B 1 72 ? -22.469 -24.469 -14.484 1 90.88 72 ASP B O 1
ATOM 3616 N N . GLY B 1 73 ? -21.344 -25.406 -16.219 1 90 73 GLY B N 1
ATOM 3617 C CA . GLY B 1 73 ? -20.984 -24.094 -16.719 1 90 73 GLY B CA 1
ATOM 3618 C C . GLY B 1 73 ? -19.859 -23.453 -15.93 1 90 73 GLY B C 1
ATOM 3619 O O . GLY B 1 73 ? -19.422 -22.344 -16.266 1 90 73 GLY B O 1
ATOM 3620 N N . GLY B 1 74 ? -19.453 -24.078 -14.938 1 93.5 74 GLY B N 1
ATOM 3621 C CA . GLY B 1 74 ? -18.344 -23.562 -14.156 1 93.5 74 GLY B CA 1
ATOM 3622 C C . GLY B 1 74 ? -17 -23.766 -14.828 1 93.5 74 GLY B C 1
ATOM 3623 O O . GLY B 1 74 ? -16.922 -24.344 -15.922 1 93.5 74 GLY B O 1
ATOM 3624 N N . ARG B 1 75 ? -15.977 -23.297 -14.219 1 92.94 75 ARG B N 1
ATOM 3625 C CA . ARG B 1 75 ? -14.625 -23.297 -14.766 1 92.94 75 ARG B CA 1
ATOM 3626 C C . ARG B 1 75 ? -14.141 -24.703 -15.055 1 92.94 75 ARG B C 1
ATOM 3628 O O . ARG B 1 75 ? -13.609 -24.969 -16.141 1 92.94 75 ARG B O 1
ATOM 3635 N N . LEU B 1 76 ? -14.359 -25.594 -14.094 1 95.12 76 LEU B N 1
ATOM 3636 C CA . LEU B 1 76 ? -13.922 -26.984 -14.25 1 95.12 76 LEU B CA 1
ATOM 3637 C C . LEU B 1 76 ? -14.664 -27.656 -15.398 1 95.12 76 LEU B C 1
ATOM 3639 O O . LEU B 1 76 ? -14.055 -28.328 -16.234 1 95.12 76 LEU B O 1
ATOM 3643 N N . ALA B 1 77 ? -15.953 -27.516 -15.375 1 96.88 77 ALA B N 1
ATOM 3644 C CA . ALA B 1 77 ? -16.797 -28.094 -16.422 1 96.88 77 ALA B CA 1
ATOM 3645 C C . ALA B 1 77 ? -16.375 -27.594 -17.797 1 96.88 77 ALA B C 1
ATOM 3647 O O . ALA B 1 77 ? -16.359 -28.359 -18.766 1 96.88 77 ALA B O 1
ATOM 3648 N N . THR B 1 78 ? -16.047 -26.359 -17.859 1 96.62 78 THR B N 1
ATOM 3649 C CA . THR B 1 78 ? -15.641 -25.75 -19.125 1 96.62 78 THR B CA 1
ATOM 3650 C C . THR B 1 78 ? -14.352 -26.391 -19.641 1 96.62 78 THR B C 1
ATOM 3652 O O . THR B 1 78 ? -14.242 -26.734 -20.812 1 96.62 78 THR B O 1
ATOM 3655 N N . CYS B 1 79 ? -13.422 -26.562 -18.812 1 97.44 79 CYS B N 1
ATOM 3656 C CA . CYS B 1 79 ? -12.156 -27.172 -19.203 1 97.44 79 CYS B CA 1
ATOM 3657 C C . CYS B 1 79 ? -12.375 -28.609 -19.688 1 97.44 79 CYS B C 1
ATOM 3659 O O . CYS B 1 79 ? -11.852 -28.984 -20.734 1 97.44 79 CYS B O 1
ATOM 3661 N N . ILE B 1 80 ? -13.156 -29.375 -18.953 1 98.25 80 ILE B N 1
ATOM 3662 C CA . ILE B 1 80 ? -13.422 -30.766 -19.312 1 98.25 80 ILE B CA 1
ATOM 3663 C C . ILE B 1 80 ? -14.125 -30.828 -20.656 1 98.25 80 ILE B C 1
ATOM 3665 O O . ILE B 1 80 ? -13.742 -31.609 -21.531 1 98.25 80 ILE B O 1
ATOM 3669 N N . LYS B 1 81 ? -15.086 -29.984 -20.766 1 97.94 81 LYS B N 1
ATOM 3670 C CA . LYS B 1 81 ? -15.852 -29.938 -22.016 1 97.94 81 LYS B CA 1
ATOM 3671 C C . LYS B 1 81 ? -14.953 -29.641 -23.203 1 97.94 81 LYS B C 1
ATOM 3673 O O . LYS B 1 81 ? -15.07 -30.281 -24.25 1 97.94 81 LYS B O 1
ATOM 3678 N N . GLU B 1 82 ? -14.125 -28.656 -23.062 1 97.38 82 GLU B N 1
ATOM 3679 C CA . GLU B 1 82 ? -13.227 -28.281 -24.141 1 97.38 82 GLU B CA 1
ATOM 3680 C C . GLU B 1 82 ? -12.258 -29.406 -24.484 1 97.38 82 GLU B C 1
ATOM 3682 O O . GLU B 1 82 ? -11.961 -29.641 -25.672 1 97.38 82 GLU B O 1
ATOM 3687 N N . MET B 1 83 ? -11.812 -30.078 -23.516 1 98.44 83 MET B N 1
ATOM 3688 C CA . MET B 1 83 ? -10.891 -31.188 -23.734 1 98.44 83 MET B CA 1
ATOM 3689 C C . MET B 1 83 ? -11.594 -32.344 -24.453 1 98.44 83 MET B C 1
ATOM 3691 O O . MET B 1 83 ? -11.031 -32.938 -25.375 1 98.44 83 MET B O 1
ATOM 3695 N N . LYS B 1 84 ? -12.766 -32.656 -24.016 1 98.44 84 LYS B N 1
ATOM 3696 C CA . LYS B 1 84 ? -13.562 -33.688 -24.688 1 98.44 84 LYS B CA 1
ATOM 3697 C C . LYS B 1 84 ? -13.82 -33.312 -26.141 1 98.44 84 LYS B C 1
ATOM 3699 O O . LYS B 1 84 ? -13.812 -34.188 -27.031 1 98.44 84 LYS B O 1
ATOM 3704 N N . ALA B 1 85 ? -14.062 -32.031 -26.328 1 98.12 85 ALA B N 1
ATOM 3705 C CA . ALA B 1 85 ? -14.328 -31.562 -27.672 1 98.12 85 ALA B CA 1
ATOM 3706 C C . ALA B 1 85 ? -13.125 -31.797 -28.578 1 98.12 85 ALA B C 1
ATOM 3708 O O . ALA B 1 85 ? -13.273 -32.156 -29.75 1 98.12 85 ALA B O 1
ATOM 3709 N N . LEU B 1 86 ? -11.984 -31.5 -28.109 1 98 86 LEU B N 1
ATOM 3710 C CA . LEU B 1 86 ? -10.766 -31.75 -28.875 1 98 86 LEU B CA 1
ATOM 3711 C C . LEU B 1 86 ? -10.633 -33.219 -29.219 1 98 86 LEU B C 1
ATOM 3713 O O . LEU B 1 86 ? -10.273 -33.562 -30.359 1 98 86 LEU B O 1
ATOM 3717 N N . ARG B 1 87 ? -10.883 -34.125 -28.25 1 98.44 87 ARG B N 1
ATOM 3718 C CA . ARG B 1 87 ? -10.805 -35.562 -28.5 1 98.44 87 ARG B CA 1
ATOM 3719 C C . ARG B 1 87 ? -11.844 -36 -29.531 1 98.44 87 ARG B C 1
ATOM 3721 O O . ARG B 1 87 ? -11.562 -36.812 -30.391 1 98.44 87 ARG B O 1
ATOM 3728 N N . LYS B 1 88 ? -12.984 -35.438 -29.406 1 98.44 88 LYS B N 1
ATOM 3729 C CA . LYS B 1 88 ? -14.055 -35.75 -30.344 1 98.44 88 LYS B CA 1
ATOM 3730 C C . LYS B 1 88 ? -13.641 -35.406 -31.781 1 98.44 88 LYS B C 1
ATOM 3732 O O . LYS B 1 88 ? -13.945 -36.156 -32.719 1 98.44 88 LYS B O 1
ATOM 3737 N N . GLN B 1 89 ? -13.031 -34.312 -31.906 1 97.69 89 GLN B N 1
ATOM 3738 C CA . GLN B 1 89 ? -12.547 -33.906 -33.219 1 97.69 89 GLN B CA 1
ATOM 3739 C C . GLN B 1 89 ? -11.602 -34.969 -33.781 1 97.69 89 GLN B C 1
ATOM 3741 O O . GLN B 1 89 ? -11.633 -35.25 -35 1 97.69 89 GLN B O 1
ATOM 3746 N N . LEU B 1 90 ? -10.734 -35.531 -32.969 1 97.19 90 LEU B N 1
ATOM 3747 C CA . LEU B 1 90 ? -9.836 -36.594 -33.406 1 97.19 90 LEU B CA 1
ATOM 3748 C C . LEU B 1 90 ? -10.625 -37.844 -33.781 1 97.19 90 LEU B C 1
ATOM 3750 O O . LEU B 1 90 ? -10.328 -38.469 -34.812 1 97.19 90 LEU B O 1
ATOM 3754 N N . GLU B 1 91 ? -11.57 -38.156 -33 1 98 91 GLU B N 1
ATOM 3755 C CA . GLU B 1 91 ? -12.383 -39.344 -33.219 1 98 91 GLU B CA 1
ATOM 3756 C C . GLU B 1 91 ? -13.195 -39.219 -34.5 1 98 91 GLU B C 1
ATOM 3758 O O . GLU B 1 91 ? -13.438 -40.188 -35.188 1 98 91 GLU B O 1
ATOM 3763 N N . ASP B 1 92 ? -13.609 -38.031 -34.75 1 97.69 92 ASP B N 1
ATOM 3764 C CA . ASP B 1 92 ? -14.375 -37.781 -35.969 1 97.69 92 ASP B CA 1
ATOM 3765 C C . ASP B 1 92 ? -13.5 -37.938 -37.219 1 97.69 92 ASP B C 1
ATOM 3767 O O . ASP B 1 92 ? -13.992 -38.312 -38.281 1 97.69 92 ASP B O 1
ATOM 3771 N N . LYS B 1 93 ? -12.266 -37.656 -37.094 1 97.25 93 LYS B N 1
ATOM 3772 C CA . LYS B 1 93 ? -11.328 -37.75 -38.219 1 97.25 93 LYS B CA 1
ATOM 3773 C C . LYS B 1 93 ? -10.797 -39.156 -38.375 1 97.25 93 LYS B C 1
ATOM 3775 O O . LYS B 1 93 ? -10.352 -39.531 -39.469 1 97.25 93 LYS B O 1
ATOM 3780 N N . ASP B 1 94 ? -10.75 -39.938 -37.312 1 97 94 ASP B N 1
ATOM 3781 C CA . ASP B 1 94 ? -10.234 -41.312 -37.312 1 97 94 ASP B CA 1
ATOM 3782 C C . ASP B 1 94 ? -11.203 -42.25 -36.594 1 97 94 ASP B C 1
ATOM 3784 O O . ASP B 1 94 ? -11.18 -42.406 -35.375 1 97 94 ASP B O 1
ATOM 3788 N N . ALA B 1 95 ? -11.914 -42.969 -37.312 1 95.12 95 ALA B N 1
ATOM 3789 C CA . ALA B 1 95 ? -12.977 -43.844 -36.781 1 95.12 95 ALA B CA 1
ATOM 3790 C C . ALA B 1 95 ? -12.398 -45 -36 1 95.12 95 ALA B C 1
ATOM 3792 O O . ALA B 1 95 ? -13.117 -45.656 -35.25 1 95.12 95 ALA B O 1
ATOM 3793 N N . SER B 1 96 ? -11.148 -45.312 -36.219 1 96.5 96 SER B N 1
ATOM 3794 C CA . SER B 1 96 ? -10.523 -46.438 -35.531 1 96.5 96 SER B CA 1
ATOM 3795 C C . SER B 1 96 ? -10.242 -46.125 -34.062 1 96.5 96 SER B C 1
ATOM 3797 O O . SER B 1 96 ? -10 -47.031 -33.281 1 96.5 96 SER B O 1
ATOM 3799 N N . LEU B 1 97 ? -10.305 -44.906 -33.719 1 96.31 97 LEU B N 1
ATOM 3800 C CA . LEU B 1 97 ? -10.047 -44.5 -32.344 1 96.31 97 LEU B CA 1
ATOM 3801 C C . LEU B 1 97 ? -11.234 -44.812 -31.453 1 96.31 97 LEU B C 1
ATOM 3803 O O . LEU B 1 97 ? -12.391 -44.625 -31.859 1 96.31 97 LEU B O 1
ATOM 3807 N N . PRO B 1 98 ? -10.953 -45.344 -30.25 1 96.12 98 PRO B N 1
ATOM 3808 C CA . PRO B 1 98 ? -12.07 -45.5 -29.312 1 96.12 98 PRO B CA 1
ATOM 3809 C C . PRO B 1 98 ? -12.773 -44.188 -29 1 96.12 98 PRO B C 1
ATOM 3811 O O . PRO B 1 98 ? -12.117 -43.125 -28.891 1 96.12 98 PRO B O 1
ATOM 3814 N N . LYS B 1 99 ? -14.078 -44.219 -28.828 1 96.62 99 LYS B N 1
ATOM 3815 C CA . LYS B 1 99 ? -14.891 -43.031 -28.625 1 96.62 99 LYS B CA 1
ATOM 3816 C C . LYS B 1 99 ? -14.914 -42.625 -27.141 1 96.62 99 LYS B C 1
ATOM 3818 O O . LYS B 1 99 ? -15.992 -42.469 -26.562 1 96.62 99 LYS B O 1
ATOM 3823 N N . ILE B 1 100 ? -13.789 -42.344 -26.594 1 97.75 100 ILE B N 1
ATOM 3824 C CA . ILE B 1 100 ? -13.688 -42.125 -25.156 1 97.75 100 ILE B CA 1
ATOM 3825 C C . ILE B 1 100 ? -14.102 -40.688 -24.828 1 97.75 100 ILE B C 1
ATOM 3827 O O . ILE B 1 100 ? -14.305 -40.375 -23.656 1 97.75 100 ILE B O 1
ATOM 3831 N N . SER B 1 101 ? -14.266 -39.781 -25.797 1 98 101 SER B N 1
ATOM 3832 C CA . SER B 1 101 ? -14.734 -38.406 -25.578 1 98 101 SER B CA 1
ATOM 3833 C C . SER B 1 101 ? -16.141 -38.406 -24.984 1 98 101 SER B C 1
ATOM 3835 O O . SER B 1 101 ? -16.547 -37.438 -24.359 1 98 101 SER B O 1
ATOM 3837 N N . SER B 1 102 ? -16.891 -39.438 -25.203 1 97.56 102 SER B N 1
ATOM 3838 C CA . SER B 1 102 ? -18.266 -39.5 -24.75 1 97.56 102 SER B CA 1
ATOM 3839 C C . SER B 1 102 ? -18.359 -40.062 -23.328 1 97.56 102 SER B C 1
ATOM 3841 O O . SER B 1 102 ? -19.406 -40 -22.703 1 97.56 102 SER B O 1
ATOM 3843 N N . TYR B 1 103 ? -17.25 -40.625 -22.781 1 98.12 103 TYR B N 1
ATOM 3844 C CA . TYR B 1 103 ? -17.25 -41.188 -21.438 1 98.12 103 TYR B CA 1
ATOM 3845 C C . TYR B 1 103 ? -17.156 -40.094 -20.375 1 98.12 103 TYR B C 1
ATOM 3847 O O . TYR B 1 103 ? -16.562 -39.031 -20.609 1 98.12 103 TYR B O 1
ATOM 3855 N N . SER B 1 104 ? -17.75 -40.375 -19.266 1 97.88 104 SER B N 1
ATOM 3856 C CA . SER B 1 104 ? -17.5 -39.531 -18.109 1 97.88 104 SER B CA 1
ATOM 3857 C C . SER B 1 104 ? -16.094 -39.75 -17.547 1 97.88 104 SER B C 1
ATOM 3859 O O . SER B 1 104 ? -15.5 -40.812 -17.766 1 97.88 104 SER B O 1
ATOM 3861 N N . VAL B 1 105 ? -15.656 -38.75 -16.859 1 98.38 105 VAL B N 1
ATOM 3862 C CA . VAL B 1 105 ? -14.297 -38.844 -16.328 1 98.38 105 VAL B CA 1
ATOM 3863 C C . VAL B 1 105 ? -14.32 -38.688 -14.812 1 98.38 105 VAL B C 1
ATOM 3865 O O . VAL B 1 105 ? -15.117 -37.938 -14.266 1 98.38 105 VAL B O 1
ATOM 3868 N N . HIS B 1 106 ? -13.516 -39.5 -14.164 1 98.5 106 HIS B N 1
ATOM 3869 C CA . HIS B 1 106 ? -13.141 -39.312 -12.766 1 98.5 106 HIS B CA 1
ATOM 3870 C C . HIS B 1 106 ? -11.742 -38.719 -12.648 1 98.5 106 HIS B C 1
ATOM 3872 O O . HIS B 1 106 ? -10.805 -39.188 -13.297 1 98.5 106 HIS B O 1
ATOM 3878 N N . ILE B 1 107 ? -11.648 -37.656 -11.875 1 98.56 107 ILE B N 1
ATOM 3879 C CA . ILE B 1 107 ? -10.406 -36.906 -11.758 1 98.56 107 ILE B CA 1
ATOM 3880 C C . ILE B 1 107 ? -10.023 -36.75 -10.289 1 98.56 107 ILE B C 1
ATOM 3882 O O . ILE B 1 107 ? -10.844 -36.375 -9.453 1 98.56 107 ILE B O 1
ATOM 3886 N N . SER B 1 108 ? -8.836 -37.125 -9.953 1 98.38 108 SER B N 1
ATOM 3887 C CA . SER B 1 108 ? -8.281 -36.938 -8.617 1 98.38 108 SER B CA 1
ATOM 3888 C C . SER B 1 108 ? -7.012 -36.094 -8.672 1 98.38 108 SER B C 1
ATOM 3890 O O . SER B 1 108 ? -6.09 -36.375 -9.438 1 98.38 108 SER B O 1
ATOM 3892 N N . SER B 1 109 ? -7.004 -35.031 -7.93 1 97.06 109 SER B N 1
ATOM 3893 C CA . SER B 1 109 ? -5.867 -34.125 -7.906 1 97.06 109 SER B CA 1
ATOM 3894 C C . SER B 1 109 ? -5.34 -33.938 -6.488 1 97.06 109 SER B C 1
ATOM 3896 O O . SER B 1 109 ? -6.109 -33.938 -5.527 1 97.06 109 SER B O 1
ATOM 3898 N N . ARG B 1 110 ? -4.039 -33.75 -6.383 1 95.56 110 ARG B N 1
ATOM 3899 C CA . ARG B 1 110 ? -3.371 -33.562 -5.098 1 95.56 110 ARG B CA 1
ATOM 3900 C C . ARG B 1 110 ? -2.223 -32.562 -5.227 1 95.56 110 ARG B C 1
ATOM 3902 O O . ARG B 1 110 ? -1.484 -32.594 -6.211 1 95.56 110 ARG B O 1
ATOM 3909 N N . ASN B 1 111 ? -2.107 -31.656 -4.262 1 92.38 111 ASN B N 1
ATOM 3910 C CA . ASN B 1 111 ? -0.955 -30.766 -4.145 1 92.38 111 ASN B CA 1
ATOM 3911 C C . ASN B 1 111 ? 0.037 -31.281 -3.1 1 92.38 111 ASN B C 1
ATOM 3913 O O . ASN B 1 111 ? -0.363 -31.812 -2.066 1 92.38 111 ASN B O 1
ATOM 3917 N N . ASN B 1 112 ? 1.324 -31.125 -3.328 1 91.44 112 ASN B N 1
ATOM 3918 C CA . ASN B 1 112 ? 2.297 -31.531 -2.32 1 91.44 112 ASN B CA 1
ATOM 3919 C C . ASN B 1 112 ? 2.76 -30.359 -1.474 1 91.44 112 ASN B C 1
ATOM 3921 O O . ASN B 1 112 ? 3.818 -30.406 -0.845 1 91.44 112 ASN B O 1
ATOM 3925 N N . PHE B 1 113 ? 2.172 -29.25 -1.554 1 83.81 113 PHE B N 1
ATOM 3926 C CA . PHE B 1 113 ? 2.418 -28.062 -0.745 1 83.81 113 PHE B CA 1
ATOM 3927 C C . PHE B 1 113 ? 1.132 -27.594 -0.081 1 83.81 113 PHE B C 1
ATOM 3929 O O . PHE B 1 113 ? 0.034 -27.969 -0.5 1 83.81 113 PHE B O 1
ATOM 3936 N N . PRO B 1 114 ? 1.372 -26.797 1.008 1 71.75 114 PRO B N 1
ATOM 3937 C CA . PRO B 1 114 ? 0.156 -26.375 1.708 1 71.75 114 PRO B CA 1
ATOM 3938 C C . PRO B 1 114 ? -0.755 -25.516 0.842 1 71.75 114 PRO B C 1
ATOM 3940 O O . PRO B 1 114 ? -0.298 -24.531 0.242 1 71.75 114 PRO B O 1
ATOM 3943 N N . THR B 1 115 ? -2.041 -25.875 0.636 1 59.09 115 THR B N 1
ATOM 3944 C CA . THR B 1 115 ? -3.02 -25.156 -0.178 1 59.09 115 THR B CA 1
ATOM 3945 C C . THR B 1 115 ? -3.217 -23.734 0.332 1 59.09 115 THR B C 1
ATOM 3947 O O . THR B 1 115 ? -3.301 -22.797 -0.459 1 59.09 115 THR B O 1
ATOM 3950 N N . ALA B 1 116 ? -3.352 -23.531 1.62 1 55.69 116 ALA B N 1
ATOM 3951 C CA . ALA B 1 116 ? -3.68 -22.234 2.221 1 55.69 116 ALA B CA 1
ATOM 3952 C C . ALA B 1 116 ? -2.449 -21.344 2.299 1 55.69 116 ALA B C 1
ATOM 3954 O O . ALA B 1 116 ? -2.482 -20.297 2.938 1 55.69 116 ALA B O 1
ATOM 3955 N N . ALA B 1 117 ? -1.417 -21.844 1.479 1 57.5 117 ALA B N 1
ATOM 3956 C CA . ALA B 1 117 ? -0.197 -21.047 1.648 1 57.5 117 ALA B CA 1
ATOM 3957 C C . ALA B 1 117 ? -0.13 -19.922 0.632 1 57.5 117 ALA B C 1
ATOM 3959 O O . ALA B 1 117 ? 0.857 -19.172 0.581 1 57.5 117 ALA B O 1
ATOM 3960 N N . GLY B 1 118 ? -1.189 -19.734 -0.065 1 62.78 118 GLY B N 1
ATOM 3961 C CA . GLY B 1 118 ? -1.158 -18.656 -1.043 1 62.78 118 GLY B CA 1
ATOM 3962 C C . GLY B 1 118 ? -0.174 -18.906 -2.17 1 62.78 118 GLY B C 1
ATOM 3963 O O . GLY B 1 118 ? 0.334 -17.969 -2.777 1 62.78 118 GLY B O 1
ATOM 3964 N N . LEU B 1 119 ? 0.15 -20.109 -2.387 1 67.5 119 LEU B N 1
ATOM 3965 C CA . LEU B 1 119 ? 1.153 -20.438 -3.393 1 67.5 119 LEU B CA 1
ATOM 3966 C C . LEU B 1 119 ? 0.492 -20.844 -4.703 1 67.5 119 LEU B C 1
ATOM 3968 O O . LEU B 1 119 ? 0.923 -21.812 -5.348 1 67.5 119 LEU B O 1
ATOM 3972 N N . ALA B 1 120 ? -0.461 -20.188 -5.121 1 72.81 120 ALA B N 1
ATOM 3973 C CA . ALA B 1 120 ? -1.078 -20.312 -6.438 1 72.81 120 ALA B CA 1
ATOM 3974 C C . ALA B 1 120 ? -1.536 -21.75 -6.699 1 72.81 120 ALA B C 1
ATOM 3976 O O . ALA B 1 120 ? -1.267 -22.312 -7.766 1 72.81 120 ALA B O 1
ATOM 3977 N N . SER B 1 121 ? -2.172 -22.375 -5.867 1 81.88 121 SER B N 1
ATOM 3978 C CA . SER B 1 121 ? -2.602 -23.766 -5.984 1 81.88 121 SER B CA 1
ATOM 3979 C C . SER B 1 121 ? -3.6 -23.938 -7.125 1 81.88 121 SER B C 1
ATOM 3981 O O . SER B 1 121 ? -3.617 -24.984 -7.785 1 81.88 121 SER B O 1
ATOM 3983 N N . SER B 1 122 ? -4.25 -22.906 -7.426 1 88.12 122 SER B N 1
ATOM 3984 C CA . SER B 1 122 ? -5.23 -23 -8.5 1 88.12 122 SER B CA 1
ATOM 3985 C C . SER B 1 122 ? -4.551 -23.078 -9.859 1 88.12 122 SER B C 1
ATOM 3987 O O . SER B 1 122 ? -5.016 -23.797 -10.75 1 88.12 122 SER B O 1
ATOM 3989 N N . ALA B 1 123 ? -3.5 -22.422 -10.016 1 93.25 123 ALA B N 1
ATOM 3990 C CA . ALA B 1 123 ? -2.783 -22.406 -11.289 1 93.25 123 ALA B CA 1
ATOM 3991 C C . ALA B 1 123 ? -2.213 -23.781 -11.617 1 93.25 123 ALA B C 1
ATOM 3993 O O . ALA B 1 123 ? -2.52 -24.359 -12.664 1 93.25 123 ALA B O 1
ATOM 3994 N N . SER B 1 124 ? -1.504 -24.375 -10.742 1 96.06 124 SER B N 1
ATOM 3995 C CA . SER B 1 124 ? -0.918 -25.688 -10.977 1 96.06 124 SER B CA 1
ATOM 3996 C C . SER B 1 124 ? -1.994 -26.766 -11.062 1 96.06 124 SER B C 1
ATOM 3998 O O . SER B 1 124 ? -1.868 -27.719 -11.844 1 96.06 124 SER B O 1
ATOM 4000 N N . GLY B 1 125 ? -3.023 -26.609 -10.328 1 95.94 125 GLY B N 1
ATOM 4001 C CA . GLY B 1 125 ? -4.109 -27.578 -10.352 1 95.94 125 GLY B CA 1
ATOM 4002 C C . GLY B 1 125 ? -4.801 -27.672 -11.695 1 95.94 125 GLY B C 1
ATOM 4003 O O . GLY B 1 125 ? -4.953 -28.75 -12.25 1 95.94 125 GLY B O 1
ATOM 4004 N N . PHE B 1 126 ? -5.18 -26.547 -12.234 1 97.06 126 PHE B N 1
ATOM 4005 C CA . PHE B 1 126 ? -5.871 -26.547 -13.523 1 97.06 126 PHE B CA 1
ATOM 4006 C C . PHE B 1 126 ? -4.922 -26.938 -14.648 1 97.06 126 PHE B C 1
ATOM 4008 O O . PHE B 1 126 ? -5.332 -27.562 -15.625 1 97.06 126 PHE B O 1
ATOM 4015 N N . ALA B 1 127 ? -3.725 -26.531 -14.508 1 98.31 127 ALA B N 1
ATOM 4016 C CA . ALA B 1 127 ? -2.738 -26.969 -15.492 1 98.31 127 ALA B CA 1
ATOM 4017 C C . ALA B 1 127 ? -2.586 -28.484 -15.484 1 98.31 127 ALA B C 1
ATOM 4019 O O . ALA B 1 127 ? -2.527 -29.109 -16.531 1 98.31 127 ALA B O 1
ATOM 4020 N N . ALA B 1 128 ? -2.533 -29.062 -14.281 1 98.38 128 ALA B N 1
ATOM 4021 C CA . ALA B 1 128 ? -2.428 -30.516 -14.164 1 98.38 128 ALA B CA 1
ATOM 4022 C C . ALA B 1 128 ? -3.664 -31.203 -14.734 1 98.38 128 ALA B C 1
ATOM 4024 O O . ALA B 1 128 ? -3.561 -32.281 -15.344 1 98.38 128 ALA B O 1
ATOM 4025 N N . LEU B 1 129 ? -4.785 -30.641 -14.492 1 98.25 129 LEU B N 1
ATOM 4026 C CA . LEU B 1 129 ? -6.031 -31.172 -15.047 1 98.25 129 LEU B CA 1
ATOM 4027 C C . LEU B 1 129 ? -5.969 -31.234 -16.562 1 98.25 129 LEU B C 1
ATOM 4029 O O . LEU B 1 129 ? -6.207 -32.281 -17.156 1 98.25 129 LEU B O 1
ATOM 4033 N N . VAL B 1 130 ? -5.641 -30.141 -17.172 1 98.69 130 VAL B N 1
ATOM 4034 C CA . VAL B 1 130 ? -5.598 -30.047 -18.625 1 98.69 130 VAL B CA 1
ATOM 4035 C C . VAL B 1 130 ? -4.523 -30.984 -19.172 1 98.69 130 VAL B C 1
ATOM 4037 O O . VAL B 1 130 ? -4.746 -31.672 -20.172 1 98.69 130 VAL B O 1
ATOM 4040 N N . ALA B 1 131 ? -3.408 -31 -18.5 1 98.69 131 ALA B N 1
ATOM 4041 C CA . ALA B 1 131 ? -2.324 -31.875 -18.938 1 98.69 131 ALA B CA 1
ATOM 4042 C C . ALA B 1 131 ? -2.734 -33.344 -18.844 1 98.69 131 ALA B C 1
ATOM 4044 O O . ALA B 1 131 ? -2.436 -34.125 -19.734 1 98.69 131 ALA B O 1
ATOM 4045 N N . SER B 1 132 ? -3.369 -33.75 -17.766 1 98.75 132 SER B N 1
ATOM 4046 C CA . SER B 1 132 ? -3.801 -35.125 -17.578 1 98.75 132 SER B CA 1
ATOM 4047 C C . SER B 1 132 ? -4.836 -35.531 -18.625 1 98.75 132 SER B C 1
ATOM 4049 O O . SER B 1 132 ? -4.766 -36.625 -19.188 1 98.75 132 SER B O 1
ATOM 4051 N N . LEU B 1 133 ? -5.754 -34.688 -18.875 1 98.75 133 LEU B N 1
ATOM 4052 C CA . LEU B 1 133 ? -6.77 -34.969 -19.891 1 98.75 133 LEU B CA 1
ATOM 4053 C C . LEU B 1 133 ? -6.156 -35.031 -21.281 1 98.75 133 LEU B C 1
ATOM 4055 O O . LEU B 1 133 ? -6.559 -35.844 -22.109 1 98.75 133 LEU B O 1
ATOM 4059 N N . ALA B 1 134 ? -5.258 -34.062 -21.531 1 98.75 134 ALA B N 1
ATOM 4060 C CA . ALA B 1 134 ? -4.566 -34.094 -22.828 1 98.75 134 ALA B CA 1
ATOM 4061 C C . ALA B 1 134 ? -3.855 -35.438 -23.031 1 98.75 134 ALA B C 1
ATOM 4063 O O . ALA B 1 134 ? -3.885 -36 -24.125 1 98.75 134 ALA B O 1
ATOM 4064 N N . ALA B 1 135 ? -3.209 -35.906 -21.984 1 98.44 135 ALA B N 1
ATOM 4065 C CA . ALA B 1 135 ? -2.525 -37.219 -22.031 1 98.44 135 ALA B CA 1
ATOM 4066 C C . ALA B 1 135 ? -3.523 -38.344 -22.188 1 98.44 135 ALA B C 1
ATOM 4068 O O . ALA B 1 135 ? -3.307 -39.281 -22.984 1 98.44 135 ALA B O 1
ATOM 4069 N N . LEU B 1 136 ? -4.57 -38.312 -21.406 1 98.31 136 LEU B N 1
ATOM 4070 C CA . LEU B 1 136 ? -5.621 -39.312 -21.469 1 98.31 136 LEU B CA 1
ATOM 4071 C C . LEU B 1 136 ? -6.172 -39.469 -22.875 1 98.31 136 LEU B C 1
ATOM 4073 O O . LEU B 1 136 ? -6.324 -40.562 -23.391 1 98.31 136 LEU B O 1
ATOM 4077 N N . TYR B 1 137 ? -6.375 -38.344 -23.5 1 98.25 137 TYR B N 1
ATOM 4078 C CA . TYR B 1 137 ? -7.023 -38.281 -24.797 1 98.25 137 TYR B CA 1
ATOM 4079 C C . TYR B 1 137 ? -5.996 -38.312 -25.922 1 98.25 137 TYR B C 1
ATOM 4081 O O . TYR B 1 137 ? -6.355 -38.281 -27.109 1 98.25 137 TYR B O 1
ATOM 4089 N N . LYS B 1 138 ? -4.688 -38.344 -25.594 1 96.88 138 LYS B N 1
ATOM 4090 C CA . LYS B 1 138 ? -3.6 -38.375 -26.562 1 96.88 138 LYS B CA 1
ATOM 4091 C C . LYS B 1 138 ? -3.754 -37.25 -27.594 1 96.88 138 LYS B C 1
ATOM 4093 O O . LYS B 1 138 ? -3.73 -37.5 -28.797 1 96.88 138 LYS B O 1
ATOM 4098 N N . LEU B 1 139 ? -3.908 -36.094 -27.094 1 97.5 139 LEU B N 1
ATOM 4099 C CA . LEU B 1 139 ? -4.156 -34.938 -27.938 1 97.5 139 LEU B CA 1
ATOM 4100 C C . LEU B 1 139 ? -2.859 -34.438 -28.562 1 97.5 139 LEU B C 1
ATOM 4102 O O . LEU B 1 139 ? -1.87 -34.219 -27.844 1 97.5 139 LEU B O 1
ATOM 4106 N N . PRO B 1 140 ? -2.822 -34.219 -29.906 1 95.88 140 PRO B N 1
ATOM 4107 C CA . PRO B 1 140 ? -1.652 -33.625 -30.547 1 95.88 140 PRO B CA 1
ATOM 4108 C C . PRO B 1 140 ? -1.588 -32.125 -30.375 1 95.88 140 PRO B C 1
ATOM 4110 O O . PRO B 1 140 ? -0.729 -31.453 -30.984 1 95.88 140 PRO B O 1
ATOM 4113 N N . THR B 1 141 ? -2.379 -31.5 -29.609 1 93.94 141 THR B N 1
ATOM 4114 C CA . THR B 1 141 ? -2.541 -30.062 -29.406 1 93.94 141 THR B CA 1
ATOM 4115 C C . THR B 1 141 ? -1.29 -29.469 -28.781 1 93.94 141 THR B C 1
ATOM 4117 O O . THR B 1 141 ? -0.696 -30.062 -27.875 1 93.94 141 THR B O 1
ATOM 4120 N N . SER B 1 142 ? -0.918 -28.25 -29.266 1 95.19 142 SER B N 1
ATOM 4121 C CA . SER B 1 142 ? 0.255 -27.578 -28.719 1 95.19 142 SER B CA 1
ATOM 4122 C C . SER B 1 142 ? 0.009 -27.094 -27.297 1 95.19 142 SER B C 1
ATOM 4124 O O . SER B 1 142 ? -1.139 -26.906 -26.891 1 95.19 142 SER B O 1
ATOM 4126 N N . GLN B 1 143 ? 1.09 -26.875 -26.531 1 95.56 143 GLN B N 1
ATOM 4127 C CA . GLN B 1 143 ? 0.975 -26.359 -25.172 1 95.56 143 GLN B CA 1
ATOM 4128 C C . GLN B 1 143 ? 0.299 -25 -25.156 1 95.56 143 GLN B C 1
ATOM 4130 O O . GLN B 1 143 ? -0.469 -24.688 -24.234 1 95.56 143 GLN B O 1
ATOM 4135 N N . SER B 1 144 ? 0.579 -24.141 -26.094 1 96 144 SER B N 1
ATOM 4136 C CA . SER B 1 144 ? -0.049 -22.828 -26.172 1 96 144 SER B CA 1
ATOM 4137 C C . SER B 1 144 ? -1.557 -22.953 -26.375 1 96 144 SER B C 1
ATOM 4139 O O . SER B 1 144 ? -2.33 -22.188 -25.781 1 96 144 SER B O 1
ATOM 4141 N N . ASP B 1 145 ? -1.937 -23.922 -27.203 1 95.69 145 ASP B N 1
ATOM 4142 C CA . ASP B 1 145 ? -3.365 -24.125 -27.406 1 95.69 145 ASP B CA 1
ATOM 4143 C C . ASP B 1 145 ? -4.023 -24.688 -26.141 1 95.69 145 ASP B C 1
ATOM 4145 O O . ASP B 1 145 ? -5.152 -24.328 -25.812 1 95.69 145 ASP B O 1
ATOM 4149 N N . LEU B 1 146 ? -3.35 -25.594 -25.5 1 97.94 146 LEU B N 1
ATOM 4150 C CA . LEU B 1 146 ? -3.859 -26.109 -24.234 1 97.94 146 LEU B CA 1
ATOM 4151 C C . LEU B 1 146 ? -3.941 -25.016 -23.188 1 97.94 146 LEU B C 1
ATOM 4153 O O . LEU B 1 146 ? -4.824 -25.047 -22.328 1 97.94 146 LEU B O 1
ATOM 4157 N N . SER B 1 147 ? -3 -24.062 -23.281 1 98.25 147 SER B N 1
ATOM 4158 C CA . SER B 1 147 ? -2.979 -22.969 -22.312 1 98.25 147 SER B CA 1
ATOM 4159 C C . SER B 1 147 ? -4.25 -22.141 -22.391 1 98.25 147 SER B C 1
ATOM 4161 O O . SER B 1 147 ? -4.719 -21.609 -21.391 1 98.25 147 SER B O 1
ATOM 4163 N N . ARG B 1 148 ? -4.852 -22 -23.547 1 97.5 148 ARG B N 1
ATOM 4164 C CA . ARG B 1 148 ? -6.109 -21.281 -23.703 1 97.5 148 ARG B CA 1
ATOM 4165 C C . ARG B 1 148 ? -7.23 -21.938 -22.922 1 97.5 148 ARG B C 1
ATOM 4167 O O . ARG B 1 148 ? -8.102 -21.266 -22.375 1 97.5 148 ARG B O 1
ATOM 4174 N N . ILE B 1 149 ? -7.156 -23.234 -22.875 1 97.56 149 ILE B N 1
ATOM 4175 C CA . ILE B 1 149 ? -8.18 -24 -22.172 1 97.56 149 ILE B CA 1
ATOM 4176 C C . ILE B 1 149 ? -7.938 -23.891 -20.656 1 97.56 149 ILE B C 1
ATOM 4178 O O . ILE B 1 149 ? -8.867 -23.625 -19.891 1 97.56 149 ILE B O 1
ATOM 4182 N N . ALA B 1 150 ? -6.664 -24.062 -20.25 1 98.12 150 ALA B N 1
ATOM 4183 C CA . ALA B 1 150 ? -6.32 -23.953 -18.828 1 98.12 150 ALA B CA 1
ATOM 4184 C C . ALA B 1 150 ? -6.684 -22.578 -18.281 1 98.12 150 ALA B C 1
ATOM 4186 O O . ALA B 1 150 ? -7.125 -22.453 -17.141 1 98.12 150 ALA B O 1
ATOM 4187 N N . ARG B 1 151 ? -6.523 -21.547 -19.094 1 97.38 151 ARG B N 1
ATOM 4188 C CA . ARG B 1 151 ? -6.84 -20.172 -18.75 1 97.38 151 ARG B CA 1
ATOM 4189 C C . ARG B 1 151 ? -8.281 -20.047 -18.25 1 97.38 151 ARG B C 1
ATOM 4191 O O . ARG B 1 151 ? -8.562 -19.281 -17.328 1 97.38 151 ARG B O 1
ATOM 4198 N N . GLN B 1 152 ? -9.141 -20.797 -18.828 1 96 152 GLN B N 1
ATOM 4199 C CA . GLN B 1 152 ? -10.562 -20.703 -18.516 1 96 152 GLN B CA 1
ATOM 4200 C C . GLN B 1 152 ? -10.867 -21.266 -17.125 1 96 152 GLN B C 1
ATOM 4202 O O . GLN B 1 152 ? -11.914 -20.984 -16.547 1 96 152 GLN B O 1
ATOM 4207 N N . GLY B 1 153 ? -10.016 -22.141 -16.656 1 95 153 GLY B N 1
ATOM 4208 C CA . GLY B 1 153 ? -10.109 -22.609 -15.281 1 95 153 GLY B CA 1
ATOM 4209 C C . GLY B 1 153 ? -9.578 -21.594 -14.281 1 95 153 GLY B C 1
ATOM 4210 O O . GLY B 1 153 ? -10.281 -21.203 -13.344 1 95 153 GLY B O 1
ATOM 4211 N N . SER B 1 154 ? -8.328 -21.219 -14.547 1 94.19 154 SER B N 1
ATOM 4212 C CA . SER B 1 154 ? -7.621 -20.172 -13.812 1 94.19 154 SER B CA 1
ATOM 4213 C C . SER B 1 154 ? -6.668 -19.406 -14.727 1 94.19 154 SER B C 1
ATOM 4215 O O . SER B 1 154 ? -5.859 -20.016 -15.43 1 94.19 154 SER B O 1
ATOM 4217 N N . GLY B 1 155 ? -6.734 -18.141 -14.703 1 94.12 155 GLY B N 1
ATOM 4218 C CA . GLY B 1 155 ? -5.91 -17.344 -15.594 1 94.12 155 GLY B CA 1
ATOM 4219 C C . GLY B 1 155 ? -4.449 -17.75 -15.578 1 94.12 155 GLY B C 1
ATOM 4220 O O . GLY B 1 155 ? -3.885 -18.094 -16.609 1 94.12 155 GLY B O 1
ATOM 4221 N N . SER B 1 156 ? -3.877 -17.828 -14.453 1 93.88 156 SER B N 1
ATOM 4222 C CA . SER B 1 156 ? -2.441 -18.062 -14.344 1 93.88 156 SER B CA 1
ATOM 4223 C C . SER B 1 156 ? -2.092 -19.516 -14.664 1 93.88 156 SER B C 1
ATOM 4225 O O . SER B 1 156 ? -0.917 -19.859 -14.82 1 93.88 156 SER B O 1
ATOM 4227 N N . ALA B 1 157 ? -3.072 -20.422 -14.812 1 96.62 157 ALA B N 1
ATOM 4228 C CA . ALA B 1 157 ? -2.814 -21.812 -15.156 1 96.62 157 ALA B CA 1
ATOM 4229 C C . ALA B 1 157 ? -2.174 -21.922 -16.547 1 96.62 157 ALA B C 1
ATOM 4231 O O . ALA B 1 157 ? -1.495 -22.922 -16.844 1 96.62 157 ALA B O 1
ATOM 4232 N N . CYS B 1 158 ? -2.453 -20.906 -17.375 1 96.56 158 CYS B N 1
ATOM 4233 C CA . CYS B 1 158 ? -1.879 -20.922 -18.719 1 96.56 158 CYS B CA 1
ATOM 4234 C C . CYS B 1 158 ? -0.358 -21 -18.656 1 96.56 158 CYS B C 1
ATOM 4236 O O . CYS B 1 158 ? 0.25 -21.781 -19.391 1 96.56 158 CYS B O 1
ATOM 4238 N N . ARG B 1 159 ? 0.178 -20.297 -17.688 1 97.81 159 ARG B N 1
ATOM 4239 C CA . ARG B 1 159 ? 1.634 -20.219 -17.625 1 97.81 159 ARG B CA 1
ATOM 4240 C C . ARG B 1 159 ? 2.221 -21.5 -17.016 1 97.81 159 ARG B C 1
ATOM 4242 O O . ARG B 1 159 ? 3.389 -21.812 -17.25 1 97.81 159 ARG B O 1
ATOM 4249 N N . SER B 1 160 ? 1.45 -22.281 -16.297 1 97.88 160 SER B N 1
ATOM 4250 C CA . SER B 1 160 ? 1.91 -23.516 -15.688 1 97.88 160 SER B CA 1
ATOM 4251 C C . SER B 1 160 ? 1.977 -24.656 -16.703 1 97.88 160 SER B C 1
ATOM 4253 O O . SER B 1 160 ? 2.357 -25.766 -16.375 1 97.88 160 SER B O 1
ATOM 4255 N N . LEU B 1 161 ? 1.642 -24.359 -17.969 1 98.38 161 LEU B N 1
ATOM 4256 C CA . LEU B 1 161 ? 1.726 -25.359 -19.031 1 98.38 161 LEU B CA 1
ATOM 4257 C C . LEU B 1 161 ? 3.104 -25.359 -19.688 1 98.38 161 LEU B C 1
ATOM 4259 O O . LEU B 1 161 ? 3.369 -26.125 -20.594 1 98.38 161 LEU B O 1
ATOM 4263 N N . PHE B 1 162 ? 3.971 -24.484 -19.203 1 98.19 162 PHE B N 1
ATOM 4264 C CA . PHE B 1 162 ? 5.34 -24.391 -19.703 1 98.19 162 PHE B CA 1
ATOM 4265 C C . PHE B 1 162 ? 6.332 -24.391 -18.547 1 98.19 162 PHE B C 1
ATOM 4267 O O . PHE B 1 162 ? 5.965 -24.125 -17.391 1 98.19 162 PHE B O 1
ATOM 4274 N N . GLY B 1 163 ? 7.57 -24.766 -18.844 1 98 163 GLY B N 1
ATOM 4275 C CA . GLY B 1 163 ? 8.695 -24.578 -17.938 1 98 163 GLY B CA 1
ATOM 4276 C C . GLY B 1 163 ? 9.461 -23.297 -18.203 1 98 163 GLY B C 1
ATOM 4277 O O . GLY B 1 163 ? 9.211 -22.609 -19.203 1 98 163 GLY B O 1
ATOM 4278 N N . GLY B 1 164 ? 10.32 -22.969 -17.312 1 98.62 164 GLY B N 1
ATOM 4279 C CA . GLY B 1 164 ? 11.195 -21.828 -17.5 1 98.62 164 GLY B CA 1
ATOM 4280 C C . GLY B 1 164 ? 10.516 -20.5 -17.203 1 98.62 164 GLY B C 1
ATOM 4281 O O . GLY B 1 164 ? 9.914 -20.328 -16.141 1 98.62 164 GLY B O 1
ATOM 4282 N N . PHE B 1 165 ? 10.68 -19.594 -18.141 1 98.88 165 PHE B N 1
ATOM 4283 C CA . PHE B 1 165 ? 10.102 -18.266 -18.078 1 98.88 165 PHE B CA 1
ATOM 4284 C C . PHE B 1 165 ? 8.977 -18.109 -19.094 1 98.88 165 PHE B C 1
ATOM 4286 O O . PHE B 1 165 ? 9.188 -18.297 -20.297 1 98.88 165 PHE B O 1
ATOM 4293 N N . VAL B 1 166 ? 7.805 -17.766 -18.594 1 98.81 166 VAL B N 1
ATOM 4294 C CA . VAL B 1 166 ? 6.621 -17.906 -19.438 1 98.81 166 VAL B CA 1
ATOM 4295 C C . VAL B 1 166 ? 5.785 -16.625 -19.375 1 98.81 166 VAL B C 1
ATOM 4297 O O . VAL B 1 166 ? 5.535 -16.094 -18.297 1 98.81 166 VAL B O 1
ATOM 4300 N N . ALA B 1 167 ? 5.359 -16.156 -20.531 1 98.69 167 ALA B N 1
ATOM 4301 C CA . ALA B 1 167 ? 4.441 -15.016 -20.609 1 98.69 167 ALA B CA 1
ATOM 4302 C C . ALA B 1 167 ? 3.02 -15.484 -20.922 1 98.69 167 ALA B C 1
ATOM 4304 O O . ALA B 1 167 ? 2.82 -16.422 -21.688 1 98.69 167 ALA B O 1
ATOM 4305 N N . TRP B 1 168 ? 2.09 -14.938 -20.25 1 98.62 168 TRP B N 1
ATOM 4306 C CA . TRP B 1 168 ? 0.698 -14.961 -20.688 1 98.62 168 TRP B CA 1
ATOM 4307 C C . TRP B 1 168 ? 0.351 -13.703 -21.484 1 98.62 168 TRP B C 1
ATOM 4309 O O . TRP B 1 168 ? 0.257 -12.617 -20.906 1 98.62 168 TRP B O 1
ATOM 4319 N N . GLN B 1 169 ? 0.177 -13.906 -22.781 1 98.25 169 GLN B N 1
ATOM 4320 C CA . GLN B 1 169 ? -0.222 -12.805 -23.641 1 98.25 169 GLN B CA 1
ATOM 4321 C C . GLN B 1 169 ? -1.706 -12.484 -23.469 1 98.25 169 GLN B C 1
ATOM 4323 O O . GLN B 1 169 ? -2.553 -13.375 -23.578 1 98.25 169 GLN B O 1
ATOM 4328 N N . MET B 1 170 ? -2.002 -11.281 -23.25 1 97.56 170 MET B N 1
ATOM 4329 C CA . MET B 1 170 ? -3.379 -10.883 -22.969 1 97.56 170 MET B CA 1
ATOM 4330 C C . MET B 1 170 ? -4.27 -11.125 -24.188 1 97.56 170 MET B C 1
ATOM 4332 O O . MET B 1 170 ? -5.441 -11.477 -24.047 1 97.56 170 MET B O 1
ATOM 4336 N N . GLY B 1 171 ? -3.678 -10.914 -25.359 1 97 171 GLY B N 1
ATOM 4337 C CA . GLY B 1 171 ? -4.469 -11 -26.578 1 97 171 GLY B CA 1
ATOM 4338 C C . GLY B 1 171 ? -5.312 -9.766 -26.828 1 97 171 GLY B C 1
ATOM 4339 O O . GLY B 1 171 ? -5.465 -8.922 -25.938 1 97 171 GLY B O 1
ATOM 4340 N N . GLU B 1 172 ? -5.879 -9.688 -28.047 1 96.38 172 GLU B N 1
ATOM 4341 C CA . GLU B 1 172 ? -6.676 -8.523 -28.422 1 96.38 172 GLU B CA 1
ATOM 4342 C C . GLU B 1 172 ? -8.047 -8.945 -28.953 1 96.38 172 GLU B C 1
ATOM 4344 O O . GLU B 1 172 ? -8.961 -8.125 -29.031 1 96.38 172 GLU B O 1
ATOM 4349 N N . LEU B 1 173 ? -8.117 -10.18 -29.312 1 97.44 173 LEU B N 1
ATOM 4350 C CA . LEU B 1 173 ? -9.344 -10.648 -29.953 1 97.44 173 LEU B CA 1
ATOM 4351 C C . LEU B 1 173 ? -10.438 -10.891 -28.906 1 97.44 173 LEU B C 1
ATOM 4353 O O . LEU B 1 173 ? -10.156 -11.398 -27.812 1 97.44 173 LEU B O 1
ATOM 4357 N N . PRO B 1 174 ? -11.703 -10.617 -29.219 1 96.62 174 PRO B N 1
ATOM 4358 C CA . PRO B 1 174 ? -12.812 -10.773 -28.281 1 96.62 174 PRO B CA 1
ATOM 4359 C C . PRO B 1 174 ? -13.047 -12.227 -27.875 1 96.62 174 PRO B C 1
ATOM 4361 O O . PRO B 1 174 ? -13.508 -12.5 -26.766 1 96.62 174 PRO B O 1
ATOM 4364 N N . ASP B 1 175 ? -12.742 -13.125 -28.766 1 96.31 175 ASP B N 1
ATOM 4365 C CA . ASP B 1 175 ? -13.008 -14.531 -28.469 1 96.31 175 ASP B CA 1
ATOM 4366 C C . ASP B 1 175 ? -11.867 -15.148 -27.672 1 96.31 175 ASP B C 1
ATOM 4368 O O . ASP B 1 175 ? -11.922 -16.328 -27.297 1 96.31 175 ASP B O 1
ATOM 4372 N N . GLY B 1 176 ? -10.773 -14.445 -27.5 1 97.06 176 GLY B N 1
ATOM 4373 C CA . GLY B 1 176 ? -9.664 -14.859 -26.641 1 97.06 176 GLY B CA 1
ATOM 4374 C C . GLY B 1 176 ? -8.75 -15.867 -27.297 1 97.06 176 GLY B C 1
ATOM 4375 O O . GLY B 1 176 ? -7.898 -16.469 -26.641 1 97.06 176 GLY B O 1
ATOM 4376 N N . SER B 1 177 ? -8.859 -16.094 -28.578 1 96.88 177 SER B N 1
ATOM 4377 C CA . SER B 1 177 ? -8.078 -17.109 -29.266 1 96.88 177 SER B CA 1
ATOM 4378 C C . SER B 1 177 ? -6.602 -16.75 -29.312 1 96.88 177 SER B C 1
ATOM 4380 O O . SER B 1 177 ? -5.746 -17.625 -29.484 1 96.88 177 SER B O 1
ATOM 4382 N N . ASP B 1 178 ? -6.293 -15.438 -29.141 1 97.81 178 ASP B N 1
ATOM 4383 C CA . ASP B 1 178 ? -4.902 -14.992 -29.172 1 97.81 178 ASP B CA 1
ATOM 4384 C C . ASP B 1 178 ? -4.371 -14.734 -27.766 1 97.81 178 ASP B C 1
ATOM 4386 O O . ASP B 1 178 ? -3.287 -14.164 -27.609 1 97.81 178 ASP B O 1
ATOM 4390 N N . SER B 1 179 ? -5.164 -15.023 -26.781 1 98.25 179 SER B N 1
ATOM 4391 C CA . SER B 1 179 ? -4.699 -14.961 -25.406 1 98.25 179 SER B CA 1
ATOM 4392 C C . SER B 1 179 ? -4.164 -16.312 -24.938 1 98.25 179 SER B C 1
ATOM 4394 O O . SER B 1 179 ? -4.934 -17.188 -24.547 1 98.25 179 SER B O 1
ATOM 4396 N N . LEU B 1 180 ? -2.871 -16.484 -24.953 1 97.81 180 LEU B N 1
ATOM 4397 C CA . LEU B 1 180 ? -2.242 -17.766 -24.688 1 97.81 180 LEU B CA 1
ATOM 4398 C C . LEU B 1 180 ? -0.869 -17.594 -24.062 1 97.81 180 LEU B C 1
ATOM 4400 O O . LEU B 1 180 ? -0.346 -16.469 -24 1 97.81 180 LEU B O 1
ATOM 4404 N N . ALA B 1 181 ? -0.352 -18.641 -23.5 1 98.38 181 ALA B N 1
ATOM 4405 C CA . ALA B 1 181 ? 0.973 -18.609 -22.891 1 98.38 181 ALA B CA 1
ATOM 4406 C C . ALA B 1 181 ? 2.064 -18.859 -23.922 1 98.38 181 ALA B C 1
ATOM 4408 O O . ALA B 1 181 ? 1.869 -19.609 -24.875 1 98.38 181 ALA B O 1
ATOM 4409 N N . VAL B 1 182 ? 3.121 -18.172 -23.766 1 97.81 182 VAL B N 1
ATOM 4410 C CA . VAL B 1 182 ? 4.289 -18.328 -24.625 1 97.81 182 VAL B CA 1
ATOM 4411 C C . VAL B 1 182 ? 5.547 -18.453 -23.781 1 97.81 182 VAL B C 1
ATOM 4413 O O . VAL B 1 182 ? 5.754 -17.672 -22.844 1 97.81 182 VAL B O 1
ATOM 4416 N N . GLU B 1 183 ? 6.359 -19.453 -24.078 1 98.25 183 GLU B N 1
ATOM 4417 C CA . GLU B 1 183 ? 7.641 -19.609 -23.391 1 98.25 183 GLU B CA 1
ATOM 4418 C C . GLU B 1 183 ? 8.633 -18.531 -23.844 1 98.25 183 GLU B C 1
ATOM 4420 O O . GLU B 1 183 ? 8.945 -18.422 -25.031 1 98.25 183 GLU B O 1
ATOM 4425 N N . ILE B 1 184 ? 9.086 -17.703 -22.922 1 98.62 184 ILE B N 1
ATOM 4426 C CA . ILE B 1 184 ? 10.07 -16.688 -23.203 1 98.62 184 ILE B CA 1
ATOM 4427 C C . ILE B 1 184 ? 11.461 -17.312 -23.297 1 98.62 184 ILE B C 1
ATOM 4429 O O . ILE B 1 184 ? 12.25 -16.969 -24.188 1 98.62 184 ILE B O 1
ATOM 4433 N N . ALA B 1 185 ? 11.766 -18.203 -22.328 1 98.75 185 ALA B N 1
ATOM 4434 C CA . ALA B 1 185 ? 12.992 -19 -22.297 1 98.75 185 ALA B CA 1
ATOM 4435 C C . ALA B 1 185 ? 12.797 -20.281 -21.5 1 98.75 185 ALA B C 1
ATOM 4437 O O . ALA B 1 185 ? 12.109 -20.281 -20.469 1 98.75 185 ALA B O 1
ATOM 4438 N N . PRO B 1 186 ? 13.422 -21.375 -21.953 1 98.19 186 PRO B N 1
ATOM 4439 C CA . PRO B 1 186 ? 13.305 -22.625 -21.203 1 98.19 186 PRO B CA 1
ATOM 4440 C C . PRO B 1 186 ? 14.117 -22.609 -19.906 1 98.19 186 PRO B C 1
ATOM 4442 O O . PRO B 1 186 ? 14.922 -21.703 -19.688 1 98.19 186 PRO B O 1
ATOM 4445 N N . ARG B 1 187 ? 13.836 -23.547 -19.078 1 97.5 187 ARG B N 1
ATOM 4446 C CA . ARG B 1 187 ? 14.516 -23.625 -17.797 1 97.5 187 ARG B CA 1
ATOM 4447 C C . ARG B 1 187 ? 16.031 -23.703 -17.984 1 97.5 187 ARG B C 1
ATOM 4449 O O . ARG B 1 187 ? 16.781 -23.156 -17.172 1 97.5 187 ARG B O 1
ATOM 4456 N N . GLU B 1 188 ? 16.516 -24.312 -19.094 1 97.88 188 GLU B N 1
ATOM 4457 C CA . GLU B 1 188 ? 17.938 -24.5 -19.359 1 97.88 188 GLU B CA 1
ATOM 4458 C C . GLU B 1 188 ? 18.625 -23.188 -19.672 1 97.88 188 GLU B C 1
ATOM 4460 O O . GLU B 1 188 ? 19.859 -23.078 -19.609 1 97.88 188 GLU B O 1
ATOM 4465 N N . HIS B 1 189 ? 17.891 -22.25 -20.078 1 97.94 189 HIS B N 1
ATOM 4466 C CA . HIS B 1 189 ? 18.453 -20.953 -20.453 1 97.94 189 HIS B CA 1
ATOM 4467 C C . HIS B 1 189 ? 19.094 -20.25 -19.25 1 97.94 189 HIS B C 1
ATOM 4469 O O . HIS B 1 189 ? 20.125 -19.594 -19.391 1 97.94 189 HIS B O 1
ATOM 4475 N N . TRP B 1 190 ? 18.484 -20.328 -18.125 1 97.62 190 TRP B N 1
ATOM 4476 C CA . TRP B 1 190 ? 18.922 -19.641 -16.906 1 97.62 190 TRP B CA 1
ATOM 4477 C C . TRP B 1 190 ? 18.688 -20.516 -15.688 1 97.62 190 TRP B C 1
ATOM 4479 O O . TRP B 1 190 ? 17.953 -20.125 -14.773 1 97.62 190 TRP B O 1
ATOM 4489 N N . PRO B 1 191 ? 19.391 -21.625 -15.609 1 93.56 191 PRO B N 1
ATOM 4490 C CA . PRO B 1 191 ? 19.141 -22.625 -14.562 1 93.56 191 PRO B CA 1
ATOM 4491 C C . PRO B 1 191 ? 19.641 -22.172 -13.195 1 93.56 191 PRO B C 1
ATOM 4493 O O . PRO B 1 191 ? 19.266 -22.75 -12.172 1 93.56 191 PRO B O 1
ATOM 4496 N N . ASP B 1 192 ? 20.453 -21.172 -13.156 1 96 192 ASP B N 1
ATOM 4497 C CA . ASP B 1 192 ? 21.125 -20.766 -11.922 1 96 192 ASP B CA 1
ATOM 4498 C C . ASP B 1 192 ? 20.234 -19.844 -11.094 1 96 192 ASP B C 1
ATOM 4500 O O . ASP B 1 192 ? 20.625 -19.422 -10 1 96 192 ASP B O 1
ATOM 4504 N N . ILE B 1 193 ? 19.031 -19.547 -11.555 1 98.31 193 ILE B N 1
ATOM 4505 C CA . ILE B 1 193 ? 18.078 -18.781 -10.75 1 98.31 193 ILE B CA 1
ATOM 4506 C C . ILE B 1 193 ? 17.375 -19.703 -9.766 1 98.31 193 ILE B C 1
ATOM 4508 O O . ILE B 1 193 ? 16.812 -20.719 -10.164 1 98.31 193 ILE B O 1
ATOM 4512 N N . HIS B 1 194 ? 17.438 -19.375 -8.469 1 98.44 194 HIS B N 1
ATOM 4513 C CA . HIS B 1 194 ? 16.734 -20.078 -7.406 1 98.44 194 HIS B CA 1
ATOM 4514 C C . HIS B 1 194 ? 15.648 -19.203 -6.789 1 98.44 194 HIS B C 1
ATOM 4516 O O . HIS B 1 194 ? 15.625 -17.984 -7.023 1 98.44 194 HIS B O 1
ATOM 4522 N N . ALA B 1 195 ? 14.742 -19.844 -6.113 1 98.12 195 ALA B N 1
ATOM 4523 C CA . ALA B 1 195 ? 13.664 -19.141 -5.414 1 98.12 195 ALA B CA 1
ATOM 4524 C C . ALA B 1 195 ? 13.555 -19.625 -3.967 1 98.12 195 ALA B C 1
ATOM 4526 O O . ALA B 1 195 ? 13.625 -20.828 -3.693 1 98.12 195 ALA B O 1
ATOM 4527 N N . LEU B 1 196 ? 13.484 -18.719 -3.037 1 98.25 196 LEU B N 1
ATOM 4528 C CA . LEU B 1 196 ? 13.148 -18.984 -1.643 1 98.25 196 LEU B CA 1
ATOM 4529 C C . LEU B 1 196 ? 11.766 -18.453 -1.302 1 98.25 196 LEU B C 1
ATOM 4531 O O . LEU B 1 196 ? 11.531 -17.234 -1.354 1 98.25 196 LEU B O 1
ATOM 4535 N N . ILE B 1 197 ? 10.859 -19.297 -0.997 1 96.44 197 ILE B N 1
ATOM 4536 C CA . ILE B 1 197 ? 9.508 -18.906 -0.598 1 96.44 197 ILE B CA 1
ATOM 4537 C C . ILE B 1 197 ? 9.43 -18.812 0.925 1 96.44 197 ILE B C 1
ATOM 4539 O O . ILE B 1 197 ? 9.742 -19.781 1.626 1 96.44 197 ILE B O 1
ATOM 4543 N N . CYS B 1 198 ? 9.133 -17.672 1.424 1 96.31 198 CYS B N 1
ATOM 4544 C CA . CYS B 1 198 ? 8.867 -17.469 2.844 1 96.31 198 CYS B CA 1
ATOM 4545 C C . CYS B 1 198 ? 7.379 -17.609 3.145 1 96.31 198 CYS B C 1
ATOM 4547 O O . CYS B 1 198 ? 6.59 -16.719 2.834 1 96.31 198 CYS B O 1
ATOM 4549 N N . VAL B 1 199 ? 7.031 -18.641 3.779 1 93.56 199 VAL B N 1
ATOM 4550 C CA . VAL B 1 199 ? 5.633 -18.906 4.105 1 93.56 199 VAL B CA 1
ATOM 4551 C C . VAL B 1 199 ? 5.254 -18.172 5.391 1 93.56 199 VAL B C 1
ATOM 4553 O O . VAL B 1 199 ? 5.637 -18.594 6.484 1 93.56 199 VAL B O 1
ATOM 4556 N N . VAL B 1 200 ? 4.555 -17.125 5.211 1 92.44 200 VAL B N 1
ATOM 4557 C CA . VAL B 1 200 ? 4.203 -16.25 6.324 1 92.44 200 VAL B CA 1
ATOM 4558 C C . VAL B 1 200 ? 2.916 -16.75 6.98 1 92.44 200 VAL B C 1
ATOM 4560 O O . VAL B 1 200 ? 2.018 -17.25 6.301 1 92.44 200 VAL B O 1
ATOM 4563 N N . ASN B 1 201 ? 2.885 -16.625 8.234 1 78.12 201 ASN B N 1
ATOM 4564 C CA . ASN B 1 201 ? 1.695 -17.016 8.984 1 78.12 201 ASN B CA 1
ATOM 4565 C C . ASN B 1 201 ? 0.499 -16.125 8.633 1 78.12 201 ASN B C 1
ATOM 4567 O O . ASN B 1 201 ? 0.55 -14.906 8.797 1 78.12 201 ASN B O 1
ATOM 4571 N N . ASP B 1 202 ? -0.276 -16.797 7.91 1 65.81 202 ASP B N 1
ATOM 4572 C CA . ASP B 1 202 ? -1.393 -15.977 7.461 1 65.81 202 ASP B CA 1
ATOM 4573 C C . ASP B 1 202 ? -2.701 -16.422 8.109 1 65.81 202 ASP B C 1
ATOM 4575 O O . ASP B 1 202 ? -2.893 -17.609 8.383 1 65.81 202 ASP B O 1
ATOM 4579 N N . GLU B 1 203 ? -3.24 -15.445 8.695 1 63.25 203 GLU B N 1
ATOM 4580 C CA . GLU B 1 203 ? -4.66 -15.648 8.953 1 63.25 203 GLU B CA 1
ATOM 4581 C C . GLU B 1 203 ? -5.469 -15.625 7.66 1 63.25 203 GLU B C 1
ATOM 4583 O O . GLU B 1 203 ? -4.918 -15.367 6.586 1 63.25 203 GLU B O 1
ATOM 4588 N N . LYS B 1 204 ? -6.734 -15.82 7.711 1 58.97 204 LYS B N 1
ATOM 4589 C CA . LYS B 1 204 ? -7.648 -15.875 6.574 1 58.97 204 LYS B CA 1
ATOM 4590 C C . LYS B 1 204 ? -7.598 -14.586 5.762 1 58.97 204 LYS B C 1
ATOM 4592 O O . LYS B 1 204 ? -7.598 -13.492 6.332 1 58.97 204 LYS B O 1
ATOM 4597 N N . LYS B 1 205 ? -7.367 -14.773 4.379 1 64.5 205 LYS B N 1
ATOM 4598 C CA . LYS B 1 205 ? -7.477 -13.656 3.441 1 64.5 205 LYS B CA 1
ATOM 4599 C C . LYS B 1 205 ? -8.773 -12.883 3.656 1 64.5 205 LYS B C 1
ATOM 4601 O O . LYS B 1 205 ? -9.844 -13.477 3.795 1 64.5 205 LYS B O 1
ATOM 4606 N N . GLY B 1 206 ? -8.68 -11.594 3.805 1 63.62 206 GLY B N 1
ATOM 4607 C CA . GLY B 1 206 ? -9.883 -10.781 3.936 1 63.62 206 GLY B CA 1
ATOM 4608 C C . GLY B 1 206 ? -10.68 -10.68 2.65 1 63.62 206 GLY B C 1
ATOM 4609 O O . GLY B 1 206 ? -11.914 -10.758 2.672 1 63.62 206 GLY B O 1
ATOM 4610 N N . THR B 1 207 ? -9.984 -10.523 1.458 1 76.62 207 THR B N 1
ATOM 4611 C CA . THR B 1 207 ? -10.641 -10.406 0.158 1 76.62 207 THR B CA 1
ATOM 4612 C C . THR B 1 207 ? -10.07 -11.422 -0.827 1 76.62 207 THR B C 1
ATOM 4614 O O . THR B 1 207 ? -8.852 -11.562 -0.956 1 76.62 207 THR B O 1
ATOM 4617 N N . SER B 1 208 ? -10.953 -12.133 -1.461 1 81 208 SER B N 1
ATOM 4618 C CA . SER B 1 208 ? -10.516 -13.078 -2.484 1 81 208 SER B CA 1
ATOM 4619 C C . SER B 1 208 ? -9.875 -12.352 -3.664 1 81 208 SER B C 1
ATOM 4621 O O . SER B 1 208 ? -10.195 -11.195 -3.934 1 81 208 SER B O 1
ATOM 4623 N N . SER B 1 209 ? -9.031 -13.031 -4.316 1 84.25 209 SER B N 1
ATOM 4624 C CA . SER B 1 209 ? -8.344 -12.43 -5.453 1 84.25 209 SER B CA 1
ATOM 4625 C C . SER B 1 209 ? -9.328 -12.078 -6.57 1 84.25 209 SER B C 1
ATOM 4627 O O . SER B 1 209 ? -9.211 -11.023 -7.191 1 84.25 209 SER B O 1
ATOM 4629 N N . THR B 1 210 ? -10.297 -12.906 -6.773 1 84.12 210 THR B N 1
ATOM 4630 C CA . THR B 1 210 ? -11.258 -12.68 -7.844 1 84.12 210 THR B CA 1
ATOM 4631 C C . THR B 1 210 ? -12.078 -11.422 -7.574 1 84.12 210 THR B C 1
ATOM 4633 O O . THR B 1 210 ? -12.18 -10.547 -8.438 1 84.12 210 THR B O 1
ATOM 4636 N N . ALA B 1 211 ? -12.562 -11.32 -6.422 1 89.19 211 ALA B N 1
ATOM 4637 C CA . ALA B 1 211 ? -13.344 -10.141 -6.059 1 89.19 211 ALA B CA 1
ATOM 4638 C C . ALA B 1 211 ? -12.469 -8.891 -6.012 1 89.19 211 ALA B C 1
ATOM 4640 O O . ALA B 1 211 ? -12.883 -7.816 -6.434 1 89.19 211 ALA B O 1
ATOM 4641 N N . GLY B 1 212 ? -11.312 -9.094 -5.547 1 93.88 212 GLY B N 1
ATOM 4642 C CA . GLY B 1 212 ? -10.383 -7.977 -5.453 1 93.88 212 GLY B CA 1
ATOM 4643 C C . GLY B 1 212 ? -10 -7.406 -6.805 1 93.88 212 GLY B C 1
ATOM 4644 O O . GLY B 1 212 ? -9.977 -6.188 -6.992 1 93.88 212 GLY B O 1
ATOM 4645 N N . MET B 1 213 ? -9.812 -8.273 -7.742 1 93.88 213 MET B N 1
ATOM 4646 C CA . MET B 1 213 ? -9.422 -7.871 -9.094 1 93.88 213 MET B CA 1
ATOM 4647 C C . MET B 1 213 ? -10.5 -7.008 -9.734 1 93.88 213 MET B C 1
ATOM 4649 O O . MET B 1 213 ? -10.211 -5.941 -10.273 1 93.88 213 MET B O 1
ATOM 4653 N N . GLN B 1 214 ? -11.633 -7.504 -9.648 1 94.44 214 GLN B N 1
ATOM 4654 C CA . GLN B 1 214 ? -12.727 -6.805 -10.305 1 94.44 214 GLN B CA 1
ATOM 4655 C C . GLN B 1 214 ? -13 -5.453 -9.648 1 94.44 214 GLN B C 1
ATOM 4657 O O . GLN B 1 214 ? -13.266 -4.465 -10.336 1 94.44 214 GLN B O 1
ATOM 4662 N N . ARG B 1 215 ? -12.945 -5.391 -8.352 1 96.31 215 ARG B N 1
ATOM 4663 C CA . ARG B 1 215 ? -13.125 -4.129 -7.641 1 96.31 215 ARG B CA 1
ATOM 4664 C C . ARG B 1 215 ? -12.039 -3.125 -8.023 1 96.31 215 ARG B C 1
ATOM 4666 O O . ARG B 1 215 ? -12.312 -1.932 -8.164 1 96.31 215 ARG B O 1
ATOM 4673 N N . THR B 1 216 ? -10.852 -3.615 -8.164 1 98.06 216 THR B N 1
ATOM 4674 C CA . THR B 1 216 ? -9.742 -2.744 -8.547 1 98.06 216 THR B CA 1
ATOM 4675 C C . THR B 1 216 ? -9.953 -2.18 -9.945 1 98.06 216 THR B C 1
ATOM 4677 O O . THR B 1 216 ? -9.758 -0.986 -10.18 1 98.06 216 THR B O 1
ATOM 4680 N N . VAL B 1 217 ? -10.383 -3.033 -10.859 1 97.44 217 VAL B N 1
ATOM 4681 C CA . VAL B 1 217 ? -10.641 -2.598 -12.234 1 97.44 217 VAL B CA 1
ATOM 4682 C C . VAL B 1 217 ? -11.703 -1.497 -12.234 1 97.44 217 VAL B C 1
ATOM 4684 O O . VAL B 1 217 ? -11.578 -0.512 -12.961 1 97.44 217 VAL B O 1
ATOM 4687 N N . GLU B 1 218 ? -12.633 -1.653 -11.375 1 97.06 218 GLU B N 1
ATOM 4688 C CA . GLU B 1 218 ? -13.781 -0.754 -11.359 1 97.06 218 GLU B CA 1
ATOM 4689 C C . GLU B 1 218 ? -13.445 0.564 -10.664 1 97.06 218 GLU B C 1
ATOM 4691 O O . GLU B 1 218 ? -14 1.609 -11 1 97.06 218 GLU B O 1
ATOM 4696 N N . THR B 1 219 ? -12.469 0.566 -9.75 1 97.94 219 THR B N 1
ATOM 4697 C CA . THR B 1 219 ? -12.453 1.711 -8.852 1 97.94 219 THR B CA 1
ATOM 4698 C C . THR B 1 219 ? -11.086 2.381 -8.844 1 97.94 219 THR B C 1
ATOM 4700 O O . THR B 1 219 ? -10.945 3.518 -8.391 1 97.94 219 THR B O 1
ATOM 4703 N N . SER B 1 220 ? -10.023 1.752 -9.258 1 97.94 220 SER B N 1
ATOM 4704 C CA . SER B 1 220 ? -8.672 2.293 -9.125 1 97.94 220 SER B CA 1
ATOM 4705 C C . SER B 1 220 ? -8.273 3.088 -10.359 1 97.94 220 SER B C 1
ATOM 4707 O O . SER B 1 220 ? -8.039 2.514 -11.43 1 97.94 220 SER B O 1
ATOM 4709 N N . PRO B 1 221 ? -8.078 4.379 -10.297 1 97.12 221 PRO B N 1
ATOM 4710 C CA . PRO B 1 221 ? -7.555 5.137 -11.438 1 97.12 221 PRO B CA 1
ATOM 4711 C C . PRO B 1 221 ? -6.105 4.781 -11.766 1 97.12 221 PRO B C 1
ATOM 4713 O O . PRO B 1 221 ? -5.691 4.871 -12.922 1 97.12 221 PRO B O 1
ATOM 4716 N N . LEU B 1 222 ? -5.324 4.352 -10.805 1 98.5 222 LEU B N 1
ATOM 4717 C CA . LEU B 1 222 ? -3.922 4.023 -11.008 1 98.5 222 LEU B CA 1
ATOM 4718 C C . LEU B 1 222 ? -3.781 2.742 -11.828 1 98.5 222 LEU B C 1
ATOM 4720 O O . LEU B 1 222 ? -2.846 2.605 -12.625 1 98.5 222 LEU B O 1
ATOM 4724 N N . LEU B 1 223 ? -4.746 1.8 -11.586 1 98.31 223 LEU B N 1
ATOM 4725 C CA . LEU B 1 223 ? -4.684 0.558 -12.352 1 98.31 223 LEU B CA 1
ATOM 4726 C C . LEU B 1 223 ? -4.82 0.832 -13.844 1 98.31 223 LEU B C 1
ATOM 4728 O O . LEU B 1 223 ? -4.148 0.199 -14.656 1 98.31 223 LEU B O 1
ATOM 4732 N N . GLN B 1 224 ? -5.68 1.757 -14.227 1 96.44 224 GLN B N 1
ATOM 4733 C CA . GLN B 1 224 ? -5.891 2.074 -15.633 1 96.44 224 GLN B CA 1
ATOM 4734 C C . GLN B 1 224 ? -4.602 2.568 -16.281 1 96.44 224 GLN B C 1
ATOM 4736 O O . GLN B 1 224 ? -4.293 2.203 -17.422 1 96.44 224 GLN B O 1
ATOM 4741 N N . HIS B 1 225 ? -3.873 3.369 -15.547 1 97.5 225 HIS B N 1
ATOM 4742 C CA . HIS B 1 225 ? -2.584 3.842 -16.031 1 97.5 225 HIS B CA 1
ATOM 4743 C C . HIS B 1 225 ? -1.58 2.697 -16.141 1 97.5 225 HIS B C 1
ATOM 4745 O O . HIS B 1 225 ? -0.842 2.598 -17.125 1 97.5 225 HIS B O 1
ATOM 4751 N N . ARG B 1 226 ? -1.516 1.854 -15.156 1 98.31 226 ARG B N 1
ATOM 4752 C CA . ARG B 1 226 ? -0.617 0.705 -15.109 1 98.31 226 ARG B CA 1
ATOM 4753 C C . ARG B 1 226 ? -0.823 -0.198 -16.328 1 98.31 226 ARG B C 1
ATOM 4755 O O . ARG B 1 226 ? 0.135 -0.54 -17.016 1 98.31 226 ARG B O 1
ATOM 4762 N N . ILE B 1 227 ? -2.092 -0.541 -16.594 1 97.38 227 ILE B N 1
ATOM 4763 C CA . ILE B 1 227 ? -2.445 -1.474 -17.672 1 97.38 227 ILE B CA 1
ATOM 4764 C C . ILE B 1 227 ? -2.078 -0.872 -19.016 1 97.38 227 ILE B C 1
ATOM 4766 O O . ILE B 1 227 ? -1.566 -1.57 -19.906 1 97.38 227 ILE B O 1
ATOM 4770 N N . LYS B 1 228 ? -2.264 0.386 -19.172 1 96.19 228 LYS B N 1
ATOM 4771 C CA . LYS B 1 228 ? -2.139 1.024 -20.484 1 96.19 228 LYS B CA 1
ATOM 4772 C C . LYS B 1 228 ? -0.688 1.387 -20.781 1 96.19 228 LYS B C 1
ATOM 4774 O O . LYS B 1 228 ? -0.241 1.287 -21.922 1 96.19 228 LYS B O 1
ATOM 4779 N N . HIS B 1 229 ? 0.069 1.718 -19.734 1 96.88 229 HIS B N 1
ATOM 4780 C CA . HIS B 1 229 ? 1.348 2.352 -20.031 1 96.88 229 HIS B CA 1
ATOM 4781 C C . HIS B 1 229 ? 2.5 1.613 -19.359 1 96.88 229 HIS B C 1
ATOM 4783 O O . HIS B 1 229 ? 3.574 1.465 -19.953 1 96.88 229 HIS B O 1
ATOM 4789 N N . VAL B 1 230 ? 2.33 1.138 -18.219 1 98.25 230 VAL B N 1
ATOM 4790 C CA . VAL B 1 230 ? 3.453 0.643 -17.438 1 98.25 230 VAL B CA 1
ATOM 4791 C C . VAL B 1 230 ? 3.75 -0.807 -17.812 1 98.25 230 VAL B C 1
ATOM 4793 O O . VAL B 1 230 ? 4.895 -1.154 -18.109 1 98.25 230 VAL B O 1
ATOM 4796 N N . VAL B 1 231 ? 2.732 -1.674 -17.859 1 98.62 231 VAL B N 1
ATOM 4797 C CA . VAL B 1 231 ? 2.904 -3.117 -17.984 1 98.62 231 VAL B CA 1
ATOM 4798 C C . VAL B 1 231 ? 3.49 -3.459 -19.344 1 98.62 231 VAL B C 1
ATOM 4800 O O . VAL B 1 231 ? 4.406 -4.277 -19.453 1 98.62 231 VAL B O 1
ATOM 4803 N N . PRO B 1 232 ? 3.016 -2.834 -20.484 1 98.25 232 PRO B N 1
ATOM 4804 C CA . PRO B 1 232 ? 3.609 -3.182 -21.766 1 98.25 232 PRO B CA 1
ATOM 4805 C C . PRO B 1 232 ? 5.117 -2.939 -21.812 1 98.25 232 PRO B C 1
ATOM 4807 O O . PRO B 1 232 ? 5.867 -3.773 -22.328 1 98.25 232 PRO B O 1
ATOM 4810 N N . ALA B 1 233 ? 5.535 -1.851 -21.219 1 98.44 233 ALA B N 1
ATOM 4811 C CA . ALA B 1 233 ? 6.965 -1.551 -21.188 1 98.44 233 ALA B CA 1
ATOM 4812 C C . ALA B 1 233 ? 7.711 -2.549 -20.297 1 98.44 233 ALA B C 1
ATOM 4814 O O . ALA B 1 233 ? 8.82 -2.977 -20.641 1 98.44 233 ALA B O 1
ATOM 4815 N N . ARG B 1 234 ? 7.152 -2.936 -19.203 1 98.62 234 ARG B N 1
ATOM 4816 C CA . ARG B 1 234 ? 7.785 -3.881 -18.297 1 98.62 234 ARG B CA 1
ATOM 4817 C C . ARG B 1 234 ? 7.875 -5.27 -18.922 1 98.62 234 ARG B C 1
ATOM 4819 O O . ARG B 1 234 ? 8.859 -5.98 -18.719 1 98.62 234 ARG B O 1
ATOM 4826 N N . MET B 1 235 ? 6.805 -5.668 -19.641 1 98.81 235 MET B N 1
ATOM 4827 C CA . MET B 1 235 ? 6.812 -6.953 -20.328 1 98.81 235 MET B CA 1
ATOM 4828 C C . MET B 1 235 ? 7.984 -7.039 -21.312 1 98.81 235 MET B C 1
ATOM 4830 O O . MET B 1 235 ? 8.688 -8.047 -21.344 1 98.81 235 MET B O 1
ATOM 4834 N N . ALA B 1 236 ? 8.148 -5.957 -22.094 1 98.75 236 ALA B N 1
ATOM 4835 C CA . ALA B 1 236 ? 9.25 -5.922 -23.047 1 98.75 236 ALA B CA 1
ATOM 4836 C C . ALA B 1 236 ? 10.602 -5.965 -22.328 1 98.75 236 ALA B C 1
ATOM 4838 O O . ALA B 1 236 ? 11.492 -6.723 -22.719 1 98.75 236 ALA B O 1
ATOM 4839 N N . ALA B 1 237 ? 10.758 -5.176 -21.281 1 98.81 237 ALA B N 1
ATOM 4840 C CA . ALA B 1 237 ? 12.023 -5.027 -20.578 1 98.81 237 ALA B CA 1
ATOM 4841 C C . ALA B 1 237 ? 12.414 -6.324 -19.875 1 98.81 237 ALA B C 1
ATOM 4843 O O . ALA B 1 237 ? 13.57 -6.738 -19.922 1 98.81 237 ALA B O 1
ATOM 4844 N N . ILE B 1 238 ? 11.461 -6.953 -19.25 1 98.88 238 ILE B N 1
ATOM 4845 C CA . ILE B 1 238 ? 11.805 -8.141 -18.469 1 98.88 238 ILE B CA 1
ATOM 4846 C C . ILE B 1 238 ? 12.086 -9.312 -19.391 1 98.88 238 ILE B C 1
ATOM 4848 O O . ILE B 1 238 ? 12.938 -10.156 -19.109 1 98.88 238 ILE B O 1
ATOM 4852 N N . SER B 1 239 ? 11.336 -9.414 -20.5 1 98.88 239 SER B N 1
ATOM 4853 C CA . SER B 1 239 ? 11.633 -10.438 -21.5 1 98.88 239 SER B CA 1
ATOM 4854 C C . SER B 1 239 ? 13.062 -10.305 -22.016 1 98.88 239 SER B C 1
ATOM 4856 O O . SER B 1 239 ? 13.773 -11.297 -22.156 1 98.88 239 SER B O 1
ATOM 4858 N N . ALA B 1 240 ? 13.438 -9.078 -22.281 1 98.81 240 ALA B N 1
ATOM 4859 C CA . ALA B 1 240 ? 14.805 -8.828 -22.734 1 98.81 240 ALA B CA 1
ATOM 4860 C C . ALA B 1 240 ? 15.82 -9.219 -21.656 1 98.81 240 ALA B C 1
ATOM 4862 O O . ALA B 1 240 ? 16.859 -9.805 -21.953 1 98.81 240 ALA B O 1
ATOM 4863 N N . ALA B 1 241 ? 15.523 -8.867 -20.422 1 98.88 241 ALA B N 1
ATOM 4864 C CA . ALA B 1 241 ? 16.406 -9.211 -19.297 1 98.88 241 ALA B CA 1
ATOM 4865 C C . ALA B 1 241 ? 16.594 -10.727 -19.203 1 98.88 241 ALA B C 1
ATOM 4867 O O . ALA B 1 241 ? 17.703 -11.203 -18.953 1 98.88 241 ALA B O 1
ATOM 4868 N N . ILE B 1 242 ? 15.539 -11.477 -19.359 1 98.88 242 ILE B N 1
ATOM 4869 C CA . ILE B 1 242 ? 15.578 -12.938 -19.281 1 98.88 242 ILE B CA 1
ATOM 4870 C C . ILE B 1 242 ? 16.391 -13.492 -20.453 1 98.88 242 ILE B C 1
ATOM 4872 O O . ILE B 1 242 ? 17.266 -14.336 -20.25 1 98.88 242 ILE B O 1
ATOM 4876 N N . ARG B 1 243 ? 16.172 -13.031 -21.656 1 98.69 243 ARG B N 1
ATOM 4877 C CA . ARG B 1 243 ? 16.859 -13.516 -22.844 1 98.69 243 ARG B CA 1
ATOM 4878 C C . ARG B 1 243 ? 18.359 -13.273 -22.734 1 98.69 243 ARG B C 1
ATOM 4880 O O . ARG B 1 243 ? 19.172 -14.07 -23.219 1 98.69 243 ARG B O 1
ATOM 4887 N N . THR B 1 244 ? 18.719 -12.211 -22.047 1 98.62 244 THR B N 1
ATOM 4888 C CA . THR B 1 244 ? 20.141 -11.844 -21.938 1 98.62 244 THR B CA 1
ATOM 4889 C C . THR B 1 244 ? 20.703 -12.242 -20.578 1 98.62 244 THR B C 1
ATOM 4891 O O . THR B 1 244 ? 21.844 -11.914 -20.266 1 98.62 244 THR B O 1
ATOM 4894 N N . ARG B 1 245 ? 19.953 -12.852 -19.75 1 98.44 245 ARG B N 1
ATOM 4895 C CA . ARG B 1 245 ? 20.344 -13.297 -18.422 1 98.44 245 ARG B CA 1
ATOM 4896 C C . ARG B 1 245 ? 20.875 -12.133 -17.594 1 98.44 245 ARG B C 1
ATOM 4898 O O . ARG B 1 245 ? 21.922 -12.25 -16.953 1 98.44 245 ARG B O 1
ATOM 4905 N N . ASP B 1 246 ? 20.219 -11 -17.734 1 98.38 246 ASP B N 1
ATOM 4906 C CA . ASP B 1 246 ? 20.516 -9.797 -16.953 1 98.38 246 ASP B CA 1
ATOM 4907 C C . ASP B 1 246 ? 19.75 -9.789 -15.641 1 98.38 246 ASP B C 1
ATOM 4909 O O . ASP B 1 246 ? 18.656 -9.219 -15.547 1 98.38 246 ASP B O 1
ATOM 4913 N N . PHE B 1 247 ? 20.406 -10.289 -14.555 1 98.62 247 PHE B N 1
ATOM 4914 C CA . PHE B 1 247 ? 19.703 -10.43 -13.281 1 98.62 247 PHE B CA 1
ATOM 4915 C C . PHE B 1 247 ? 19.375 -9.07 -12.688 1 98.62 247 PHE B C 1
ATOM 4917 O O . PHE B 1 247 ? 18.328 -8.898 -12.062 1 98.62 247 PHE B O 1
ATOM 4924 N N . ASP B 1 248 ? 20.25 -8.156 -12.859 1 98.56 248 ASP B N 1
ATOM 4925 C CA . ASP B 1 248 ? 20.016 -6.82 -12.32 1 98.56 248 ASP B CA 1
ATOM 4926 C C . ASP B 1 248 ? 18.703 -6.234 -12.828 1 98.56 248 ASP B C 1
ATOM 4928 O O . ASP B 1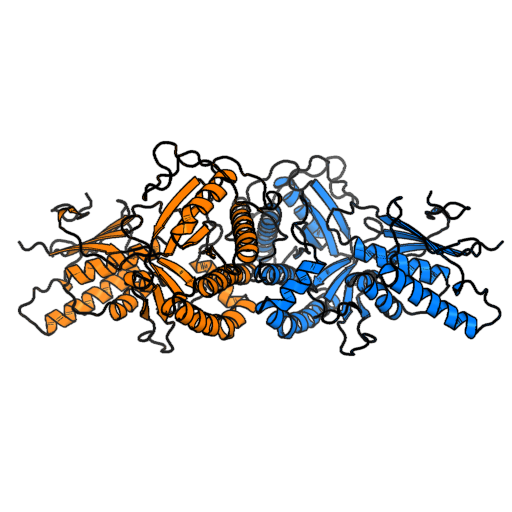 248 ? 17.875 -5.785 -12.039 1 98.56 248 ASP B O 1
ATOM 4932 N N . ALA B 1 249 ? 18.531 -6.246 -14.117 1 98.56 249 ALA B N 1
ATOM 4933 C CA . ALA B 1 249 ? 17.297 -5.742 -14.727 1 98.56 249 ALA B CA 1
ATOM 4934 C C . ALA B 1 249 ? 16.094 -6.586 -14.312 1 98.56 249 ALA B C 1
ATOM 4936 O O . ALA B 1 249 ? 15.039 -6.047 -13.977 1 98.56 249 ALA B O 1
ATOM 4937 N N . PHE B 1 250 ? 16.25 -7.93 -14.312 1 98.88 250 PHE B N 1
ATOM 4938 C CA . PHE B 1 250 ? 15.188 -8.852 -13.906 1 98.88 250 PHE B CA 1
ATOM 4939 C C . PHE B 1 250 ? 14.719 -8.547 -12.492 1 98.88 250 PHE B C 1
ATOM 4941 O O . PHE B 1 250 ? 13.516 -8.461 -12.242 1 98.88 250 PHE B O 1
ATOM 4948 N N . ALA B 1 251 ? 15.695 -8.344 -11.602 1 98.88 251 ALA B N 1
ATOM 4949 C CA . ALA B 1 251 ? 15.406 -8.117 -10.188 1 98.88 251 ALA B CA 1
ATOM 4950 C C . ALA B 1 251 ? 14.672 -6.793 -9.984 1 98.88 251 ALA B C 1
ATOM 4952 O O . ALA B 1 251 ? 13.648 -6.742 -9.289 1 98.88 251 ALA B O 1
ATOM 4953 N N . ARG B 1 252 ? 15.188 -5.766 -10.602 1 98.62 252 ARG B N 1
ATOM 4954 C CA . ARG B 1 252 ? 14.602 -4.438 -10.461 1 98.62 252 ARG B CA 1
ATOM 4955 C C . ARG B 1 252 ? 13.148 -4.43 -10.93 1 98.62 252 ARG B C 1
ATOM 4957 O O . ARG B 1 252 ? 12.266 -3.953 -10.219 1 98.62 252 ARG B O 1
ATOM 4964 N N . ILE B 1 253 ? 12.891 -4.973 -12.102 1 98.81 253 ILE B N 1
ATOM 4965 C CA . ILE B 1 253 ? 11.562 -4.957 -12.703 1 98.81 253 ILE B CA 1
ATOM 4966 C C . ILE B 1 253 ? 10.609 -5.809 -11.867 1 98.81 253 ILE B C 1
ATOM 4968 O O . ILE B 1 253 ? 9.461 -5.422 -11.633 1 98.81 253 ILE B O 1
ATOM 4972 N N . THR B 1 254 ? 11.07 -6.938 -11.367 1 98.94 254 THR B N 1
ATOM 4973 C CA . THR B 1 254 ? 10.266 -7.848 -10.57 1 98.94 254 THR B CA 1
ATOM 4974 C C . THR B 1 254 ? 9.812 -7.176 -9.273 1 98.94 254 THR B C 1
ATOM 4976 O O . THR B 1 254 ? 8.633 -7.223 -8.922 1 98.94 254 THR B O 1
ATOM 4979 N N . MET B 1 255 ? 10.719 -6.52 -8.602 1 98.88 255 MET B N 1
ATOM 4980 C CA . MET B 1 255 ? 10.406 -5.875 -7.332 1 98.88 255 MET B CA 1
ATOM 4981 C C . MET B 1 255 ? 9.484 -4.68 -7.543 1 98.88 255 MET B C 1
ATOM 4983 O O . MET B 1 255 ? 8.508 -4.504 -6.805 1 98.88 255 MET B O 1
ATOM 4987 N N . GLN B 1 256 ? 9.797 -3.9 -8.586 1 98.75 256 GLN B N 1
ATOM 4988 C CA . GLN B 1 256 ? 8.969 -2.742 -8.898 1 98.75 256 GLN B CA 1
ATOM 4989 C C . GLN B 1 256 ? 7.535 -3.16 -9.219 1 98.75 256 GLN B C 1
ATOM 4991 O O . GLN B 1 256 ? 6.582 -2.494 -8.805 1 98.75 256 GLN B O 1
ATOM 4996 N N . ASP B 1 257 ? 7.418 -4.223 -9.953 1 98.81 257 ASP B N 1
ATOM 4997 C CA . ASP B 1 257 ? 6.082 -4.676 -10.336 1 98.81 257 ASP B CA 1
ATOM 4998 C C . ASP B 1 257 ? 5.312 -5.203 -9.133 1 98.81 257 ASP B C 1
ATOM 5000 O O . ASP B 1 257 ? 4.113 -4.965 -9 1 98.81 257 ASP B O 1
ATOM 5004 N N . SER B 1 258 ? 6 -5.922 -8.266 1 98.5 258 SER B N 1
ATOM 5005 C CA . SER B 1 258 ? 5.387 -6.398 -7.027 1 98.5 258 SER B CA 1
ATOM 5006 C C . SER B 1 258 ? 4.84 -5.242 -6.199 1 98.5 258 SER B C 1
ATOM 5008 O O . SER B 1 258 ? 3.693 -5.277 -5.754 1 98.5 258 SER B O 1
ATOM 5010 N N . ASN B 1 259 ? 5.652 -4.258 -6.07 1 98.69 259 ASN B N 1
ATOM 5011 C CA . ASN B 1 259 ? 5.242 -3.078 -5.316 1 98.69 259 ASN B CA 1
ATOM 5012 C C . ASN B 1 259 ? 4.039 -2.391 -5.957 1 98.69 259 ASN B C 1
ATOM 5014 O O . ASN B 1 259 ? 3.102 -1.994 -5.262 1 98.69 259 ASN B O 1
ATOM 5018 N N . GLN B 1 260 ? 4.082 -2.244 -7.238 1 98.75 260 GLN B N 1
ATOM 5019 C CA . GLN B 1 260 ? 3.027 -1.524 -7.941 1 98.75 260 GLN B CA 1
ATOM 5020 C C . GLN B 1 260 ? 1.72 -2.311 -7.926 1 98.75 260 GLN B C 1
ATOM 5022 O O . GLN B 1 260 ? 0.638 -1.724 -7.863 1 98.75 260 GLN B O 1
ATOM 5027 N N . PHE B 1 261 ? 1.817 -3.611 -8.016 1 98.31 261 PHE B N 1
ATOM 5028 C CA . PHE B 1 261 ? 0.638 -4.453 -7.859 1 98.31 261 PHE B CA 1
ATOM 5029 C C . PHE B 1 261 ? -0.071 -4.152 -6.547 1 98.31 261 PHE B C 1
ATOM 5031 O O . PHE B 1 261 ? -1.275 -3.891 -6.531 1 98.31 261 PHE B O 1
ATOM 5038 N N . HIS B 1 262 ? 0.646 -4.121 -5.512 1 98.19 262 HIS B N 1
ATOM 5039 C CA . HIS B 1 262 ? 0.053 -3.867 -4.203 1 98.19 262 HIS B CA 1
ATOM 5040 C C . HIS B 1 262 ? -0.37 -2.408 -4.062 1 98.19 262 HIS B C 1
ATOM 5042 O O . HIS B 1 262 ? -1.297 -2.094 -3.314 1 98.19 262 HIS B O 1
ATOM 5048 N N . ALA B 1 263 ? 0.286 -1.527 -4.797 1 98.75 263 ALA B N 1
ATOM 5049 C CA . ALA B 1 263 ? -0.129 -0.128 -4.828 1 98.75 263 ALA B CA 1
ATOM 5050 C C . ALA B 1 263 ? -1.528 0.015 -5.422 1 98.75 263 ALA B C 1
ATOM 5052 O O . ALA B 1 263 ? -2.385 0.696 -4.852 1 98.75 263 ALA B O 1
ATOM 5053 N N . VAL B 1 264 ? -1.793 -0.629 -6.547 1 98.62 264 VAL B N 1
ATOM 5054 C CA . VAL B 1 264 ? -3.105 -0.488 -7.172 1 98.62 264 VAL B CA 1
ATOM 5055 C C . VAL B 1 264 ? -4.156 -1.2 -6.324 1 98.62 264 VAL B C 1
ATOM 5057 O O . VAL B 1 264 ? -5.312 -0.772 -6.27 1 98.62 264 VAL B O 1
ATOM 5060 N N . ALA B 1 265 ? -3.768 -2.297 -5.617 1 98.12 265 ALA B N 1
ATOM 5061 C CA . ALA B 1 265 ? -4.68 -2.906 -4.652 1 98.12 265 ALA B CA 1
ATOM 5062 C C . ALA B 1 265 ? -5.055 -1.916 -3.553 1 98.12 265 ALA B C 1
ATOM 5064 O O . ALA B 1 265 ? -6.227 -1.807 -3.184 1 98.12 265 ALA B O 1
ATOM 5065 N N . LEU B 1 266 ? -4.074 -1.182 -3.102 1 98.44 266 LEU B N 1
ATOM 5066 C CA . LEU B 1 266 ? -4.281 -0.188 -2.055 1 98.44 266 LEU B CA 1
ATOM 5067 C C . LEU B 1 266 ? -5.117 0.979 -2.57 1 98.44 266 LEU B C 1
ATOM 5069 O O . LEU B 1 266 ? -5.863 1.599 -1.809 1 98.44 266 LEU B O 1
ATOM 5073 N N . ASP B 1 267 ? -4.992 1.287 -3.838 1 98.62 267 ASP B N 1
ATOM 5074 C CA . ASP B 1 267 ? -5.727 2.379 -4.473 1 98.62 267 ASP B CA 1
ATOM 5075 C C . ASP B 1 267 ? -7.176 1.979 -4.746 1 98.62 267 ASP B C 1
ATOM 5077 O O . ASP B 1 267 ? -7.977 2.803 -5.195 1 98.62 267 ASP B O 1
ATOM 5081 N N . THR B 1 268 ? -7.59 0.772 -4.434 1 98.5 268 THR B N 1
ATOM 5082 C CA . THR B 1 268 ? -8.938 0.245 -4.633 1 98.5 268 THR B CA 1
ATOM 5083 C C . THR B 1 268 ? -9.898 0.802 -3.588 1 98.5 268 THR B C 1
ATOM 5085 O O . THR B 1 268 ? -9.469 1.255 -2.525 1 98.5 268 THR B O 1
ATOM 5088 N N . GLU B 1 269 ? -11.203 0.783 -3.84 1 97.25 269 GLU B N 1
ATOM 5089 C CA . GLU B 1 269 ? -12.219 1.27 -2.912 1 97.25 269 GLU B CA 1
ATOM 5090 C C . GLU B 1 269 ? -13.219 0.174 -2.57 1 97.25 269 GLU B C 1
ATOM 5092 O O . GLU B 1 269 ? -14 -0.247 -3.426 1 97.25 269 GLU B O 1
ATOM 5097 N N . PRO B 1 270 ? -13.305 -0.301 -1.38 1 96.94 270 PRO B N 1
ATOM 5098 C CA . PRO B 1 270 ? -12.344 -0.083 -0.295 1 96.94 270 PRO B CA 1
ATOM 5099 C C . PRO B 1 270 ? -10.984 -0.721 -0.574 1 96.94 270 PRO B C 1
ATOM 5101 O O . PRO B 1 270 ? -10.875 -1.595 -1.438 1 96.94 270 PRO B O 1
ATOM 5104 N N . PRO B 1 271 ? -10.008 -0.224 0.106 1 97.88 271 PRO B N 1
ATOM 5105 C CA . PRO B 1 271 ? -8.656 -0.708 -0.195 1 97.88 271 PRO B CA 1
ATOM 5106 C C . PRO B 1 271 ? -8.461 -2.18 0.16 1 97.88 271 PRO B C 1
ATOM 5108 O O . PRO B 1 271 ? -9.141 -2.697 1.055 1 97.88 271 PRO B O 1
ATOM 5111 N N . ILE B 1 272 ? -7.539 -2.801 -0.568 1 96.94 272 ILE B N 1
ATOM 5112 C CA . ILE B 1 272 ? -7.207 -4.203 -0.342 1 96.94 272 ILE B CA 1
ATOM 5113 C C . ILE B 1 272 ? -5.777 -4.316 0.176 1 96.94 272 ILE B C 1
ATOM 5115 O O . ILE B 1 272 ? -4.855 -3.725 -0.391 1 96.94 272 ILE B O 1
ATOM 5119 N N . PHE B 1 273 ? -5.637 -5.062 1.259 1 94.69 273 PHE B N 1
ATOM 5120 C CA . PHE B 1 273 ? -4.324 -5.301 1.851 1 94.69 273 PHE B CA 1
ATOM 5121 C C . PHE B 1 273 ? -3.99 -6.785 1.848 1 94.69 273 PHE B C 1
ATOM 5123 O O . PHE B 1 273 ? -4.672 -7.582 2.494 1 94.69 273 PHE B O 1
ATOM 5130 N N . TYR B 1 274 ? -2.928 -7.125 1.16 1 92.75 274 TYR B N 1
ATOM 5131 C CA . TYR B 1 274 ? -2.504 -8.523 1.162 1 92.75 274 TYR B CA 1
ATOM 5132 C C . TYR B 1 274 ? -1.26 -8.711 2.021 1 92.75 274 TYR B C 1
ATOM 5134 O O . TYR B 1 274 ? -1.087 -9.758 2.65 1 92.75 274 TYR B O 1
ATOM 5142 N N . MET B 1 275 ? -0.423 -7.723 2.094 1 94.19 275 MET B N 1
ATOM 5143 C CA . MET B 1 275 ? 0.828 -7.793 2.844 1 94.19 275 MET B CA 1
ATOM 5144 C C . MET B 1 275 ? 0.613 -7.398 4.301 1 94.19 275 MET B C 1
ATOM 5146 O O . MET B 1 275 ? -0.292 -6.625 4.609 1 94.19 275 MET B O 1
ATOM 5150 N N . ASN B 1 276 ? 1.385 -7.902 5.156 1 93.31 276 ASN B N 1
ATOM 5151 C CA . ASN B 1 276 ? 1.349 -7.539 6.57 1 93.31 276 ASN B CA 1
ATOM 5152 C C . ASN B 1 276 ? 2.717 -7.082 7.066 1 93.31 276 ASN B C 1
ATOM 5154 O O . ASN B 1 276 ? 3.605 -6.785 6.266 1 93.31 276 ASN B O 1
ATOM 5158 N N . ASP B 1 277 ? 2.859 -6.941 8.336 1 93.19 277 ASP B N 1
ATOM 5159 C CA . ASP B 1 277 ? 4.086 -6.391 8.898 1 93.19 277 ASP B CA 1
ATOM 5160 C C . ASP B 1 277 ? 5.277 -7.301 8.625 1 93.19 277 ASP B C 1
ATOM 5162 O O . ASP B 1 277 ? 6.402 -6.828 8.438 1 93.19 277 ASP B O 1
ATOM 5166 N N . VAL B 1 278 ? 5.047 -8.625 8.609 1 95.81 278 VAL B N 1
ATOM 5167 C CA . VAL B 1 278 ? 6.102 -9.586 8.297 1 95.81 278 VAL B CA 1
ATOM 5168 C C . VAL B 1 278 ? 6.547 -9.414 6.848 1 95.81 278 VAL B C 1
ATOM 5170 O O . VAL B 1 278 ? 7.746 -9.391 6.559 1 95.81 278 VAL B O 1
ATOM 5173 N N . SER B 1 279 ? 5.582 -9.25 5.945 1 96.56 279 SER B N 1
ATOM 5174 C CA . SER B 1 279 ? 5.875 -9.008 4.539 1 96.56 279 SER B CA 1
ATOM 5175 C C . SER B 1 279 ? 6.77 -7.785 4.363 1 96.56 279 SER B C 1
ATOM 5177 O O . SER B 1 279 ? 7.785 -7.844 3.666 1 96.56 279 SER B O 1
ATOM 5179 N N . ARG B 1 280 ? 6.414 -6.73 5.02 1 96.44 280 ARG B N 1
ATOM 5180 C CA . ARG B 1 280 ? 7.141 -5.473 4.898 1 96.44 280 ARG B CA 1
ATOM 5181 C C . ARG B 1 280 ? 8.555 -5.602 5.469 1 96.44 280 ARG B C 1
ATOM 5183 O O . ARG B 1 280 ? 9.492 -5.004 4.945 1 96.44 280 ARG B O 1
ATOM 5190 N N . ALA B 1 281 ? 8.641 -6.34 6.52 1 97.25 281 ALA B N 1
ATOM 5191 C CA . ALA B 1 281 ? 9.953 -6.566 7.109 1 97.25 281 ALA B CA 1
ATOM 5192 C C . ALA B 1 281 ? 10.867 -7.316 6.145 1 97.25 281 ALA B C 1
ATOM 5194 O O . ALA B 1 281 ? 12.055 -6.992 6.02 1 97.25 281 ALA B O 1
ATOM 5195 N N . ILE B 1 282 ? 10.328 -8.305 5.504 1 98.56 282 ILE B N 1
ATOM 5196 C CA . ILE B 1 282 ? 11.117 -9.07 4.539 1 98.56 282 ILE B CA 1
ATOM 5197 C C . ILE B 1 282 ? 11.57 -8.148 3.404 1 98.56 282 ILE B C 1
ATOM 5199 O O . ILE B 1 282 ? 12.719 -8.219 2.963 1 98.56 282 ILE B O 1
ATOM 5203 N N . ILE B 1 283 ? 10.703 -7.289 2.949 1 98.62 283 ILE B N 1
ATOM 5204 C CA . ILE B 1 283 ? 11.062 -6.32 1.918 1 98.62 283 ILE B CA 1
ATOM 5205 C C . ILE B 1 283 ? 12.227 -5.457 2.406 1 98.62 283 ILE B C 1
ATOM 5207 O O . ILE B 1 283 ? 13.203 -5.254 1.683 1 98.62 283 ILE B O 1
ATOM 5211 N N . ALA B 1 284 ? 12.125 -4.969 3.621 1 97.94 284 ALA B N 1
ATOM 5212 C CA . ALA B 1 284 ? 13.18 -4.121 4.18 1 97.94 284 ALA B CA 1
ATOM 5213 C C . ALA B 1 284 ? 14.516 -4.852 4.203 1 97.94 284 ALA B C 1
ATOM 5215 O O . ALA B 1 284 ? 15.555 -4.262 3.898 1 97.94 284 ALA B O 1
ATOM 5216 N N . LEU B 1 285 ? 14.508 -6.09 4.566 1 98.69 285 LEU B N 1
ATOM 5217 C CA . LEU B 1 285 ? 15.727 -6.895 4.633 1 98.69 285 LEU B CA 1
ATOM 5218 C C . LEU B 1 285 ? 16.344 -7.055 3.25 1 98.69 285 LEU B C 1
ATOM 5220 O O . LEU B 1 285 ? 17.562 -6.898 3.086 1 98.69 285 LEU B O 1
ATOM 5224 N N . ILE B 1 286 ? 15.531 -7.383 2.277 1 98.88 286 ILE B N 1
ATOM 5225 C CA . ILE B 1 286 ? 16.047 -7.629 0.934 1 98.88 286 ILE B CA 1
ATOM 5226 C C . ILE B 1 286 ? 16.547 -6.324 0.328 1 98.88 286 ILE B C 1
ATOM 5228 O O . ILE B 1 286 ? 17.562 -6.312 -0.373 1 98.88 286 ILE B O 1
ATOM 5232 N N . VAL B 1 287 ? 15.844 -5.223 0.575 1 98.56 287 VAL B N 1
ATOM 5233 C CA . VAL B 1 287 ? 16.281 -3.912 0.112 1 98.56 287 VAL B CA 1
ATOM 5234 C C . VAL B 1 287 ? 17.672 -3.602 0.687 1 98.56 287 VAL B C 1
ATOM 5236 O O . VAL B 1 287 ? 18.562 -3.148 -0.033 1 98.56 287 VAL B O 1
ATOM 5239 N N . GLU B 1 288 ? 17.828 -3.844 1.95 1 98.56 288 GLU B N 1
ATOM 5240 C CA . GLU B 1 288 ? 19.109 -3.584 2.605 1 98.56 288 GLU B CA 1
ATOM 5241 C C . GLU B 1 288 ? 20.188 -4.516 2.08 1 98.56 288 GLU B C 1
ATOM 5243 O O . GLU B 1 288 ? 21.328 -4.09 1.864 1 98.56 288 GLU B O 1
ATOM 5248 N N . TYR B 1 289 ? 19.859 -5.805 1.938 1 98.81 289 TYR B N 1
ATOM 5249 C CA . TYR B 1 289 ? 20.797 -6.773 1.368 1 98.81 289 TYR B CA 1
ATOM 5250 C C . TYR B 1 289 ? 21.297 -6.316 0.004 1 98.81 289 TYR B C 1
ATOM 5252 O O . TYR B 1 289 ? 22.5 -6.379 -0.277 1 98.81 289 TYR B O 1
ATOM 5260 N N . ASN B 1 290 ? 20.375 -5.82 -0.848 1 98.81 290 ASN B N 1
ATOM 5261 C CA . ASN B 1 290 ? 20.719 -5.312 -2.174 1 98.81 290 ASN B CA 1
ATOM 5262 C C . ASN B 1 290 ? 21.531 -4.031 -2.09 1 98.81 290 ASN B C 1
ATOM 5264 O O . ASN B 1 290 ? 22.422 -3.793 -2.922 1 98.81 290 ASN B O 1
ATOM 5268 N N . ARG B 1 291 ? 21.172 -3.172 -1.106 1 98.38 291 ARG B N 1
ATOM 5269 C CA . ARG B 1 291 ? 21.969 -1.956 -0.932 1 98.38 291 ARG B CA 1
ATOM 5270 C C . ARG B 1 291 ? 23.438 -2.283 -0.726 1 98.38 291 ARG B C 1
ATOM 5272 O O . ARG B 1 291 ? 24.312 -1.694 -1.373 1 98.38 291 ARG B O 1
ATOM 5279 N N . VAL B 1 292 ? 23.734 -3.199 0.141 1 98.56 292 VAL B N 1
ATOM 5280 C CA . VAL B 1 292 ? 25.109 -3.633 0.413 1 98.56 292 VAL B CA 1
ATOM 5281 C C . VAL B 1 292 ? 25.734 -4.207 -0.857 1 98.56 292 VAL B C 1
ATOM 5283 O O . VAL B 1 292 ? 26.875 -3.912 -1.18 1 98.56 292 VAL B O 1
ATOM 5286 N N . ALA B 1 293 ? 24.969 -5.047 -1.546 1 98.44 293 ALA B N 1
ATOM 5287 C CA . ALA B 1 293 ? 25.453 -5.684 -2.768 1 98.44 293 ALA B CA 1
ATOM 5288 C C . ALA B 1 293 ? 25.828 -4.641 -3.814 1 98.44 293 ALA B C 1
ATOM 5290 O O . ALA B 1 293 ? 26.891 -4.742 -4.438 1 98.44 293 ALA B O 1
ATOM 5291 N N . VAL B 1 294 ? 24.969 -3.678 -4.023 1 98.25 294 VAL B N 1
ATOM 5292 C CA . VAL B 1 294 ? 25.219 -2.637 -5.02 1 98.25 294 VAL B CA 1
ATOM 5293 C C . VAL B 1 294 ? 26.453 -1.832 -4.637 1 98.25 294 VAL B C 1
ATOM 5295 O O . VAL B 1 294 ? 27.266 -1.479 -5.5 1 98.25 294 VAL B O 1
ATOM 5298 N N . GLU B 1 295 ? 26.594 -1.519 -3.396 1 98 295 GLU B N 1
ATOM 5299 C CA . GLU B 1 295 ? 27.766 -0.789 -2.916 1 98 295 GLU B CA 1
ATOM 5300 C C . GLU B 1 295 ? 29.062 -1.545 -3.227 1 98 295 GLU B C 1
ATOM 5302 O O . GLU B 1 295 ? 30.062 -0.939 -3.609 1 98 295 GLU B O 1
ATOM 5307 N N . LYS B 1 296 ? 28.984 -2.783 -3.133 1 97.19 296 LYS B N 1
ATOM 5308 C CA . LYS B 1 296 ? 30.172 -3.607 -3.27 1 97.19 296 LYS B CA 1
ATOM 5309 C C . LYS B 1 296 ? 30.406 -4.008 -4.723 1 97.19 296 LYS B C 1
ATOM 5311 O O . LYS B 1 296 ? 31.547 -4.09 -5.176 1 97.19 296 LYS B O 1
ATOM 5316 N N . THR B 1 297 ? 29.344 -4.258 -5.512 1 96.38 297 THR B N 1
ATOM 5317 C CA . THR B 1 297 ? 29.531 -4.891 -6.812 1 96.38 297 THR B CA 1
ATOM 5318 C C . THR B 1 297 ? 28.812 -4.098 -7.906 1 96.38 297 THR B C 1
ATOM 5320 O O . THR B 1 297 ? 29.016 -4.355 -9.094 1 96.38 297 THR B O 1
ATOM 5323 N N . GLY B 1 298 ? 27.906 -3.191 -7.531 1 97.31 298 GLY B N 1
ATOM 5324 C CA . GLY B 1 298 ? 27.141 -2.416 -8.5 1 97.31 298 GLY B CA 1
ATOM 5325 C C . GLY B 1 298 ? 25.922 -3.143 -9.016 1 97.31 298 GLY B C 1
ATOM 5326 O O . GLY B 1 298 ? 25.234 -2.65 -9.914 1 97.31 298 GLY B O 1
ATOM 5327 N N . LYS B 1 299 ? 25.625 -4.348 -8.406 1 97.56 299 LYS B N 1
ATOM 5328 C CA . LYS B 1 299 ? 24.531 -5.16 -8.938 1 97.56 299 LYS B CA 1
ATOM 5329 C C . LYS B 1 299 ? 23.625 -5.656 -7.812 1 97.56 299 LYS B C 1
ATOM 5331 O O . LYS B 1 299 ? 24.078 -5.859 -6.684 1 97.56 299 LYS B O 1
ATOM 5336 N N . LEU B 1 300 ? 22.391 -5.828 -8.141 1 98.56 300 LEU B N 1
ATOM 5337 C CA . LEU B 1 300 ? 21.438 -6.453 -7.223 1 98.56 300 LEU B CA 1
ATOM 5338 C C . LEU B 1 300 ? 21.719 -7.949 -7.102 1 98.56 300 LEU B C 1
ATOM 5340 O O . LEU B 1 300 ? 22.234 -8.57 -8.031 1 98.56 300 LEU B O 1
ATOM 5344 N N . LYS B 1 301 ? 21.297 -8.531 -5.922 1 98.38 301 LYS B N 1
ATOM 5345 C CA . LYS B 1 301 ? 21.547 -9.953 -5.699 1 98.38 301 LYS B CA 1
ATOM 5346 C C . LYS B 1 301 ? 20.25 -10.703 -5.43 1 98.38 301 LYS B C 1
ATOM 5348 O O . LYS B 1 301 ? 20.219 -11.938 -5.469 1 98.38 301 LYS B O 1
ATOM 5353 N N . ALA B 1 302 ? 19.172 -9.984 -5.207 1 98.81 302 ALA B N 1
ATOM 5354 C CA . ALA B 1 302 ? 17.922 -10.641 -4.84 1 98.81 302 ALA B CA 1
ATOM 5355 C C . ALA B 1 302 ? 16.719 -9.867 -5.359 1 98.81 302 ALA B C 1
ATOM 5357 O O . ALA B 1 302 ? 16.766 -8.641 -5.484 1 98.81 302 ALA B O 1
ATOM 5358 N N . ALA B 1 303 ? 15.672 -10.547 -5.684 1 98.88 303 ALA B N 1
ATOM 5359 C CA . ALA B 1 303 ? 14.414 -9.961 -6.125 1 98.88 303 ALA B CA 1
ATOM 5360 C C . ALA B 1 303 ? 13.234 -10.562 -5.363 1 98.88 303 ALA B C 1
ATOM 5362 O O . ALA B 1 303 ? 12.969 -11.766 -5.461 1 98.88 303 ALA B O 1
ATOM 5363 N N . TYR B 1 304 ? 12.57 -9.742 -4.621 1 98.88 304 TYR B N 1
ATOM 5364 C CA . TYR B 1 304 ? 11.359 -10.242 -3.973 1 98.88 304 TYR B CA 1
ATOM 5365 C C . TYR B 1 304 ? 10.133 -9.969 -4.828 1 98.88 304 TYR B C 1
ATOM 5367 O O . TYR B 1 304 ? 10.109 -9.016 -5.613 1 98.88 304 TYR B O 1
ATOM 5375 N N . THR B 1 305 ? 9.141 -10.766 -4.672 1 98.56 305 THR B N 1
ATOM 5376 C CA . THR B 1 305 ? 7.828 -10.531 -5.266 1 98.56 305 THR B CA 1
ATOM 5377 C C . THR B 1 305 ? 6.73 -11.141 -4.391 1 98.56 305 THR B C 1
ATOM 5379 O O . THR B 1 305 ? 6.969 -12.109 -3.668 1 98.56 305 THR B O 1
ATOM 5382 N N . TYR B 1 306 ? 5.625 -10.484 -4.43 1 96.19 306 TYR B N 1
ATOM 5383 C CA . TYR B 1 306 ? 4.438 -10.906 -3.693 1 96.19 306 TYR B CA 1
ATOM 5384 C C . TYR B 1 306 ? 3.234 -11.031 -4.621 1 96.19 306 TYR B C 1
ATOM 5386 O O . TYR B 1 306 ? 2.994 -10.156 -5.461 1 96.19 306 TYR B O 1
ATOM 5394 N N . ASP B 1 307 ? 2.529 -12.086 -4.453 1 92.94 307 ASP B N 1
ATOM 5395 C CA . ASP B 1 307 ? 1.216 -12.211 -5.078 1 92.94 307 ASP B CA 1
ATOM 5396 C C . ASP B 1 307 ? 0.118 -11.688 -4.152 1 92.94 307 ASP B C 1
ATOM 5398 O O . ASP B 1 307 ? 0.347 -10.766 -3.369 1 92.94 307 ASP B O 1
ATOM 5402 N N . ALA B 1 308 ? -1.106 -12.195 -4.359 1 91.31 308 ALA B N 1
ATOM 5403 C CA . ALA B 1 308 ? -2.223 -11.742 -3.533 1 91.31 308 ALA B CA 1
ATOM 5404 C C . ALA B 1 308 ? -2.197 -12.414 -2.16 1 91.31 308 ALA B C 1
ATOM 5406 O O . ALA B 1 308 ? -3.148 -13.094 -1.779 1 91.31 308 ALA B O 1
ATOM 5407 N N . GLY B 1 309 ? -1.157 -12.227 -1.423 1 91 309 GLY B N 1
ATOM 5408 C CA . GLY B 1 309 ? -0.962 -12.758 -0.085 1 91 309 GLY B CA 1
ATOM 5409 C C . GLY B 1 309 ? 0.331 -12.297 0.56 1 91 309 GLY B C 1
ATOM 5410 O O . GLY B 1 309 ? 1.093 -11.539 -0.039 1 91 309 GLY B O 1
ATOM 5411 N N . PRO B 1 310 ? 0.605 -12.758 1.7 1 93.31 310 PRO B N 1
ATOM 5412 C CA . PRO B 1 310 ? 1.721 -12.219 2.479 1 93.31 310 PRO B CA 1
ATOM 5413 C C . PRO B 1 310 ? 3.031 -12.961 2.229 1 93.31 310 PRO B C 1
ATOM 5415 O O . PRO B 1 310 ? 4.086 -12.539 2.711 1 93.31 310 PRO B O 1
ATOM 5418 N N . ASN B 1 311 ? 3.047 -14.016 1.44 1 94 311 ASN B N 1
ATOM 5419 C CA . ASN B 1 311 ? 4.234 -14.844 1.241 1 94 311 ASN B CA 1
ATOM 5420 C C . ASN B 1 311 ? 5.238 -14.164 0.313 1 94 311 ASN B C 1
ATOM 5422 O O . ASN B 1 311 ? 4.879 -13.727 -0.781 1 94 311 ASN B O 1
ATOM 5426 N N . ALA B 1 312 ? 6.449 -14.172 0.726 1 96.81 312 ALA B N 1
ATOM 5427 C CA . ALA B 1 312 ? 7.504 -13.633 -0.126 1 96.81 312 ALA B CA 1
ATOM 5428 C C . ALA B 1 312 ? 8.117 -14.719 -1.001 1 96.81 312 ALA B C 1
ATOM 5430 O O . ALA B 1 312 ? 8.328 -15.844 -0.543 1 96.81 312 ALA B O 1
ATOM 5431 N N . VAL B 1 313 ? 8.258 -14.438 -2.186 1 97.94 313 VAL B N 1
ATOM 5432 C CA . VAL B 1 313 ? 9.125 -15.227 -3.051 1 97.94 313 VAL B CA 1
ATOM 5433 C C . VAL B 1 313 ? 10.367 -14.414 -3.418 1 97.94 313 VAL B C 1
ATOM 5435 O O . VAL B 1 313 ? 10.258 -13.312 -3.957 1 97.94 313 VAL B O 1
ATOM 5438 N N . ILE B 1 314 ? 11.523 -14.953 -3.1 1 98.88 314 ILE B N 1
ATOM 5439 C CA . ILE B 1 314 ? 12.781 -14.258 -3.35 1 98.88 314 ILE B CA 1
ATOM 5440 C C . ILE B 1 314 ? 13.578 -15.008 -4.414 1 98.88 314 ILE B C 1
ATOM 5442 O O . ILE B 1 314 ? 14.039 -16.125 -4.184 1 98.88 314 ILE B O 1
ATOM 5446 N N . TYR B 1 315 ? 13.719 -14.422 -5.59 1 98.88 315 TYR B N 1
ATOM 5447 C CA . TYR B 1 315 ? 14.57 -14.961 -6.641 1 98.88 315 TYR B CA 1
ATOM 5448 C C . TYR B 1 315 ? 16.016 -14.492 -6.465 1 98.88 315 TYR B C 1
ATOM 5450 O O . TYR B 1 315 ? 16.266 -13.344 -6.109 1 98.88 315 TYR B O 1
ATOM 5458 N N . THR B 1 316 ? 16.891 -15.344 -6.707 1 98.81 316 THR B N 1
ATOM 5459 C CA . THR B 1 316 ? 18.312 -15 -6.594 1 98.81 316 THR B CA 1
ATOM 5460 C C . THR B 1 316 ? 19.172 -16 -7.359 1 98.81 316 THR B C 1
ATOM 5462 O O . THR B 1 316 ? 18.797 -17.172 -7.504 1 98.81 316 THR B O 1
ATOM 5465 N N . PRO B 1 317 ? 20.297 -15.5 -7.91 1 98.44 317 PRO B N 1
ATOM 5466 C CA . PRO B 1 317 ? 21.266 -16.5 -8.367 1 98.44 317 PRO B CA 1
ATOM 5467 C C . PRO B 1 317 ? 21.656 -17.484 -7.27 1 98.44 317 PRO B C 1
ATOM 5469 O O . PRO B 1 317 ? 21.781 -17.094 -6.105 1 98.44 317 PRO B O 1
ATOM 5472 N N . LYS B 1 318 ? 21.922 -18.734 -7.633 1 97.81 318 LYS B N 1
ATOM 5473 C CA . LYS B 1 318 ? 22.109 -19.828 -6.699 1 97.81 318 LYS B CA 1
ATOM 5474 C C . LYS B 1 318 ? 23.266 -19.547 -5.738 1 97.81 318 LYS B C 1
ATOM 5476 O O . LYS B 1 318 ? 23.25 -19.984 -4.586 1 97.81 318 LYS B O 1
ATOM 5481 N N . GLU B 1 319 ? 24.25 -18.781 -6.184 1 97.25 319 GLU B N 1
ATOM 5482 C CA . GLU B 1 319 ? 25.438 -18.531 -5.375 1 97.25 319 GLU B CA 1
ATOM 5483 C C . GLU B 1 319 ? 25.109 -17.656 -4.164 1 97.25 319 GLU B C 1
ATOM 5485 O O . GLU B 1 319 ? 25.875 -17.625 -3.197 1 97.25 319 GLU B O 1
ATOM 5490 N N . HIS B 1 320 ? 23.906 -16.984 -4.148 1 98 320 HIS B N 1
ATOM 5491 C CA . HIS B 1 320 ? 23.594 -16.047 -3.076 1 98 320 HIS B CA 1
ATOM 5492 C C . HIS B 1 320 ? 22.516 -16.609 -2.152 1 98 320 HIS B C 1
ATOM 5494 O O . HIS B 1 320 ? 22.188 -16 -1.128 1 98 320 HIS B O 1
ATOM 5500 N N . ILE B 1 321 ? 21.938 -17.734 -2.406 1 98.06 321 ILE B N 1
ATOM 5501 C CA . ILE B 1 321 ? 20.781 -18.266 -1.687 1 98.06 321 ILE B CA 1
ATOM 5502 C C . ILE B 1 321 ? 21.156 -18.516 -0.229 1 98.06 321 ILE B C 1
ATOM 5504 O O . ILE B 1 321 ? 20.344 -18.328 0.673 1 98.06 321 ILE B O 1
ATOM 5508 N N . LYS B 1 322 ? 22.375 -18.969 0.013 1 97.62 322 LYS B N 1
ATOM 5509 C CA . LYS B 1 322 ? 22.828 -19.266 1.369 1 97.62 322 LYS B CA 1
ATOM 5510 C C . LYS B 1 322 ? 22.719 -18.047 2.266 1 97.62 322 LYS B C 1
ATOM 5512 O O . LYS B 1 322 ? 22.203 -18.125 3.381 1 97.62 322 LYS B O 1
ATOM 5517 N N . GLU B 1 323 ? 23.188 -16.922 1.765 1 98.31 323 GLU B N 1
ATOM 5518 C CA . GLU B 1 323 ? 23.156 -15.672 2.516 1 98.31 323 GLU B CA 1
ATOM 5519 C C . GLU B 1 323 ? 21.719 -15.258 2.83 1 98.31 323 GLU B C 1
ATOM 5521 O O . GLU B 1 323 ? 21.438 -14.734 3.914 1 98.31 323 GLU B O 1
ATOM 5526 N N . ILE B 1 324 ? 20.828 -15.461 1.882 1 98.69 324 ILE B N 1
ATOM 5527 C CA . ILE B 1 324 ? 19.438 -15.023 2.027 1 98.69 324 ILE B CA 1
ATOM 5528 C C . ILE B 1 324 ? 18.734 -15.891 3.066 1 98.69 324 ILE B C 1
ATOM 5530 O O . ILE B 1 324 ? 17.969 -15.383 3.895 1 98.69 324 ILE B O 1
ATOM 5534 N N . VAL B 1 325 ? 19.016 -17.172 3.018 1 98.5 325 VAL B N 1
ATOM 5535 C CA . VAL B 1 325 ? 18.438 -18.078 4.008 1 98.5 325 VAL B CA 1
ATOM 5536 C C . VAL B 1 325 ? 18.906 -17.688 5.406 1 98.5 325 VAL B C 1
ATOM 5538 O O . VAL B 1 325 ? 18.109 -17.594 6.336 1 98.5 325 VAL B O 1
ATOM 5541 N N . GLU B 1 326 ? 20.203 -17.438 5.562 1 98.31 326 GLU B N 1
ATOM 5542 C CA . GLU B 1 326 ? 20.781 -17.031 6.844 1 98.31 326 GLU B CA 1
ATOM 5543 C C . GLU B 1 326 ? 20.141 -15.727 7.332 1 98.31 326 GLU B C 1
ATOM 5545 O O . GLU B 1 326 ? 19.797 -15.602 8.516 1 98.31 326 GLU B O 1
ATOM 5550 N N . LEU B 1 327 ? 19.984 -14.812 6.41 1 98.62 327 LEU B N 1
ATOM 5551 C CA . LEU B 1 327 ? 19.375 -13.516 6.711 1 98.62 327 LEU B CA 1
ATOM 5552 C C . LEU B 1 327 ? 17.953 -13.688 7.223 1 98.62 327 LEU B C 1
ATOM 5554 O O . LEU B 1 327 ? 17.594 -13.125 8.258 1 98.62 327 LEU B O 1
ATOM 5558 N N . ILE B 1 328 ? 17.125 -14.484 6.512 1 98.44 328 ILE B N 1
ATOM 5559 C CA . ILE B 1 328 ? 15.719 -14.664 6.863 1 98.44 328 ILE B CA 1
ATOM 5560 C C . ILE B 1 328 ? 15.609 -15.398 8.195 1 98.44 328 ILE B C 1
ATOM 5562 O O . ILE B 1 328 ? 14.797 -15.039 9.047 1 98.44 328 ILE B O 1
ATOM 5566 N N . VAL B 1 329 ? 16.438 -16.359 8.414 1 97.69 329 VAL B N 1
ATOM 5567 C CA . VAL B 1 329 ? 16.391 -17.156 9.641 1 97.69 329 VAL B CA 1
ATOM 5568 C C . VAL B 1 329 ? 16.766 -16.281 10.836 1 97.69 329 VAL B C 1
ATOM 5570 O O . VAL B 1 329 ? 16.203 -16.453 11.922 1 97.69 329 VAL B O 1
ATOM 5573 N N . LYS B 1 330 ? 17.672 -15.398 10.664 1 97.81 330 LYS B N 1
ATOM 5574 C CA . LYS B 1 330 ? 18.094 -14.516 11.75 1 97.81 330 LYS B CA 1
ATOM 5575 C C . LYS B 1 330 ? 16.906 -13.688 12.258 1 97.81 330 LYS B C 1
ATOM 5577 O O . LYS B 1 330 ? 16.75 -13.492 13.469 1 97.81 330 LYS B O 1
ATOM 5582 N N . TYR B 1 331 ? 16.078 -13.219 11.344 1 98.19 331 TYR B N 1
ATOM 5583 C CA . TYR B 1 331 ? 15.031 -12.273 11.711 1 98.19 331 TYR B CA 1
ATOM 5584 C C . TYR B 1 331 ? 13.703 -12.992 11.914 1 98.19 331 TYR B C 1
ATOM 5586 O O . TYR B 1 331 ? 12.789 -12.453 12.555 1 98.19 331 TYR B O 1
ATOM 5594 N N . PHE B 1 332 ? 13.594 -14.18 11.328 1 97.69 332 PHE B N 1
ATOM 5595 C CA . PHE B 1 332 ? 12.359 -14.945 11.414 1 97.69 332 PHE B CA 1
ATOM 5596 C C . PHE B 1 332 ? 12.648 -16.406 11.758 1 97.69 332 PHE B C 1
ATOM 5598 O O . PHE B 1 332 ? 12.453 -17.297 10.922 1 97.69 332 PHE B O 1
ATOM 5605 N N . PRO B 1 333 ? 12.992 -16.625 12.977 1 95.62 333 PRO B N 1
ATOM 5606 C CA . PRO B 1 333 ? 13.242 -18.016 13.344 1 95.62 333 PRO B CA 1
ATOM 5607 C C . PRO B 1 333 ? 12.008 -18.906 13.188 1 95.62 333 PRO B C 1
ATOM 5609 O O . PRO B 1 333 ? 10.891 -18.469 13.461 1 95.62 333 PRO B O 1
ATOM 5612 N N . GLN B 1 334 ? 12.188 -20.094 12.703 1 93.44 334 GLN B N 1
ATOM 5613 C CA . GLN B 1 334 ? 11.102 -21.047 12.492 1 93.44 334 GLN B CA 1
ATOM 5614 C C . GLN B 1 334 ? 11.102 -22.125 13.562 1 93.44 334 GLN B C 1
ATOM 5616 O O . GLN B 1 334 ? 12.141 -22.406 14.164 1 93.44 334 GLN B O 1
ATOM 5621 N N . ALA B 1 335 ? 9.93 -22.656 13.75 1 92.31 335 ALA B N 1
ATOM 5622 C CA . ALA B 1 335 ? 9.812 -23.766 14.703 1 92.31 335 ALA B CA 1
ATOM 5623 C C . ALA B 1 335 ? 10.547 -25 14.211 1 92.31 335 ALA B C 1
ATOM 5625 O O . ALA B 1 335 ? 11.195 -25.703 14.992 1 92.31 335 ALA B O 1
ATOM 5626 N N . GLU B 1 336 ? 10.43 -25.266 12.898 1 90.69 336 GLU B N 1
ATOM 5627 C CA . GLU B 1 336 ? 11.109 -26.391 12.266 1 90.69 336 GLU B CA 1
ATOM 5628 C C . GLU B 1 336 ? 12.352 -25.922 11.508 1 90.69 336 GLU B C 1
ATOM 5630 O O . GLU B 1 336 ? 12.375 -24.828 10.961 1 90.69 336 GLU B O 1
ATOM 5635 N N . ASN B 1 337 ? 13.273 -26.781 11.477 1 90.19 337 ASN B N 1
ATOM 5636 C CA . ASN B 1 337 ? 14.508 -26.469 10.773 1 90.19 337 ASN B CA 1
ATOM 5637 C C . ASN B 1 337 ? 14.281 -26.359 9.266 1 90.19 337 ASN B C 1
ATOM 5639 O O . ASN B 1 337 ? 13.422 -27.062 8.719 1 90.19 337 ASN B O 1
ATOM 5643 N N . PHE B 1 338 ? 15.086 -25.531 8.727 1 92.75 338 PHE B N 1
ATOM 5644 C CA . PHE B 1 338 ? 15.117 -25.406 7.273 1 92.75 338 PHE B CA 1
ATOM 5645 C C . PHE B 1 338 ? 15.438 -26.75 6.629 1 92.75 338 PHE B C 1
ATOM 5647 O O . PHE B 1 338 ? 16.422 -27.406 6.992 1 92.75 338 PHE B O 1
ATOM 5654 N N . LYS B 1 339 ? 14.617 -27.312 5.66 1 90.19 339 LYS B N 1
ATOM 5655 C CA . LYS B 1 339 ? 14.766 -28.625 5.059 1 90.19 339 LYS B CA 1
ATOM 5656 C C . LYS B 1 339 ? 16.031 -28.719 4.211 1 90.19 339 LYS B C 1
ATOM 5658 O O . LYS B 1 339 ? 16.609 -29.781 4.062 1 90.19 339 LYS B O 1
ATOM 5663 N N . ASP B 1 340 ? 16.594 -27.781 3.693 1 94.19 340 ASP B N 1
ATOM 5664 C CA . ASP B 1 340 ? 17.828 -27.625 2.928 1 94.19 340 ASP B CA 1
ATOM 5665 C C . ASP B 1 340 ? 17.922 -28.656 1.807 1 94.19 340 ASP B C 1
ATOM 5667 O O . ASP B 1 340 ? 18.859 -29.453 1.763 1 94.19 340 ASP B O 1
ATOM 5671 N N . PRO B 1 341 ? 17.047 -28.594 0.828 1 93.88 341 PRO B N 1
ATOM 5672 C CA . PRO B 1 341 ? 16.984 -29.609 -0.217 1 93.88 341 PRO B CA 1
ATOM 5673 C C . PRO B 1 341 ? 18.234 -29.641 -1.088 1 93.88 341 PRO B C 1
ATOM 5675 O O . PRO B 1 341 ? 18.5 -30.656 -1.758 1 93.88 341 PRO B O 1
ATOM 5678 N N . PHE B 1 342 ? 19.047 -28.609 -1.047 1 95.5 342 PHE B N 1
ATOM 5679 C CA . PHE B 1 342 ? 20.219 -28.547 -1.911 1 95.5 342 PHE B CA 1
ATOM 5680 C C . PHE B 1 342 ? 21.5 -28.719 -1.101 1 95.5 342 PHE B C 1
ATOM 5682 O O . PHE B 1 342 ? 22.594 -28.516 -1.616 1 95.5 342 PHE B O 1
ATOM 5689 N N . GLY B 1 343 ? 21.422 -29 0.198 1 95.06 343 GLY B N 1
ATOM 5690 C CA . GLY B 1 343 ? 22.547 -29.328 1.054 1 95.06 343 GLY B CA 1
ATOM 5691 C C . GLY B 1 343 ? 23.5 -28.172 1.255 1 95.06 343 GLY B C 1
ATOM 5692 O O . GLY B 1 343 ? 24.719 -28.344 1.229 1 95.06 343 GLY B O 1
ATOM 5693 N N . LEU B 1 344 ? 22.938 -27.016 1.42 1 95.38 344 LEU B N 1
ATOM 5694 C CA . LEU B 1 344 ? 23.75 -25.812 1.529 1 95.38 344 LEU B CA 1
ATOM 5695 C C . LEU B 1 344 ? 24.438 -25.75 2.891 1 95.38 344 LEU B C 1
ATOM 5697 O O . LEU B 1 344 ? 25.484 -25.125 3.029 1 95.38 344 LEU B O 1
ATOM 5701 N N . PHE B 1 345 ? 23.906 -26.25 3.947 1 95.56 345 PHE B N 1
ATOM 5702 C CA . PHE B 1 345 ? 24.328 -25.969 5.312 1 95.56 345 PHE B CA 1
ATOM 5703 C C . PHE B 1 345 ? 24.844 -27.234 5.996 1 95.56 345 PHE B C 1
ATOM 5705 O O . PHE B 1 345 ? 25.391 -27.172 7.094 1 95.56 345 PHE B O 1
ATOM 5712 N N . GLY B 1 346 ? 24.703 -28.344 5.52 1 89.12 346 GLY B N 1
ATOM 5713 C CA . GLY B 1 346 ? 25.203 -29.594 6.098 1 89.12 346 GLY B CA 1
ATOM 5714 C C . GLY B 1 346 ? 24.469 -29.984 7.371 1 89.12 346 GLY B C 1
ATOM 5715 O O . GLY B 1 346 ? 23.328 -29.562 7.594 1 89.12 346 GLY B O 1
ATOM 5716 N N . ALA B 1 347 ? 25.125 -30.734 8.258 1 87.25 347 ALA B N 1
ATOM 5717 C CA . ALA B 1 347 ? 24.516 -31.328 9.445 1 87.25 347 ALA B CA 1
ATOM 5718 C C . ALA B 1 347 ? 24.281 -30.266 10.523 1 87.25 347 ALA B C 1
ATOM 5720 O O . ALA B 1 347 ? 23.375 -30.391 11.344 1 87.25 347 ALA B O 1
ATOM 5721 N N . ALA B 1 348 ? 25.094 -29.234 10.477 1 87.62 348 ALA B N 1
ATOM 5722 C CA . ALA B 1 348 ? 25.016 -28.188 11.492 1 87.62 348 ALA B CA 1
ATOM 5723 C C . ALA B 1 348 ? 23.734 -27.359 11.328 1 87.62 348 ALA B C 1
ATOM 5725 O O . ALA B 1 348 ? 23.25 -26.734 12.281 1 87.62 348 ALA B O 1
ATOM 5726 N N . GLY B 1 349 ? 23.172 -27.422 10.109 1 91.88 349 GLY B N 1
ATOM 5727 C CA . GLY B 1 349 ? 21.984 -26.625 9.836 1 91.88 349 GLY B CA 1
ATOM 5728 C C . GLY B 1 349 ? 22.281 -25.156 9.625 1 91.88 349 GLY B C 1
ATOM 5729 O O . GLY B 1 349 ? 23.438 -24.75 9.57 1 91.88 349 GLY B O 1
ATOM 5730 N N . VAL B 1 350 ? 21.266 -24.344 9.469 1 95.56 350 VAL B N 1
ATOM 5731 C CA . VAL B 1 350 ? 21.406 -22.922 9.164 1 95.56 350 VAL B CA 1
ATOM 5732 C C . VAL B 1 350 ? 21.5 -22.125 10.461 1 95.56 350 VAL B C 1
ATOM 5734 O O . VAL B 1 350 ? 20.781 -22.422 11.43 1 95.56 350 VAL B O 1
ATOM 5737 N N . GLN B 1 351 ? 22.422 -21.203 10.586 1 95 351 GLN B N 1
ATOM 5738 C CA . GLN B 1 351 ? 22.5 -20.188 11.641 1 95 351 GLN B CA 1
ATOM 5739 C C . GLN B 1 351 ? 22.25 -18.797 11.086 1 95 351 GLN B C 1
ATOM 5741 O O . GLN B 1 351 ? 22.781 -18.438 10.031 1 95 351 GLN B O 1
ATOM 5746 N N . GLY B 1 352 ? 21.438 -18.062 11.781 1 96.19 352 GLY B N 1
ATOM 5747 C CA . GLY B 1 352 ? 21.109 -16.703 11.344 1 96.19 352 GLY B CA 1
ATOM 5748 C C . GLY B 1 352 ? 22.312 -15.781 11.336 1 96.19 352 GLY B C 1
ATOM 5749 O O . GLY B 1 352 ? 23.078 -15.727 12.312 1 96.19 352 GLY B O 1
ATOM 5750 N N . LYS B 1 353 ? 22.484 -15.016 10.281 1 96.94 353 LYS B N 1
ATOM 5751 C CA . LYS B 1 353 ? 23.547 -14.031 10.172 1 96.94 353 LYS B CA 1
ATOM 5752 C C . LYS B 1 353 ? 23.266 -13.023 9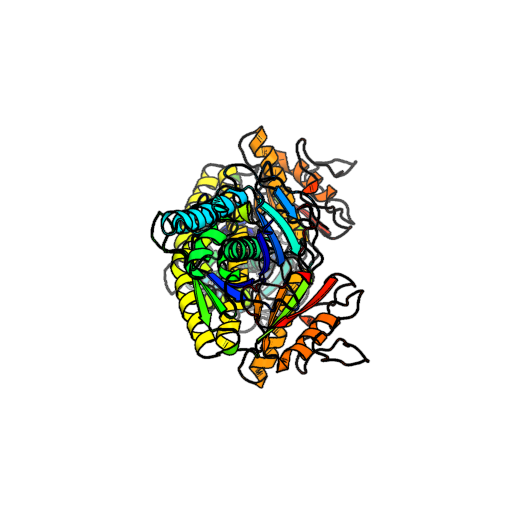.062 1 96.94 353 LYS B C 1
ATOM 5754 O O . LYS B 1 353 ? 22.391 -13.258 8.219 1 96.94 353 LYS B O 1
ATOM 5759 N N . VAL B 1 354 ? 23.906 -11.898 9.094 1 98.19 354 VAL B N 1
ATOM 5760 C CA . VAL B 1 354 ? 23.781 -10.883 8.047 1 98.19 354 VAL B CA 1
ATOM 5761 C C . VAL B 1 354 ? 25.141 -10.68 7.375 1 98.19 354 VAL B C 1
ATOM 5763 O O . VAL B 1 354 ? 26.172 -11.07 7.918 1 98.19 354 VAL B O 1
ATOM 5766 N N . VAL B 1 355 ? 25.156 -10.156 6.188 1 98.31 355 VAL B N 1
ATOM 5767 C CA . VAL B 1 355 ? 26.391 -9.883 5.449 1 98.31 355 VAL B CA 1
ATOM 5768 C C . VAL B 1 355 ? 27.078 -8.648 6.031 1 98.31 355 VAL B C 1
ATOM 5770 O O . VAL B 1 355 ? 26.453 -7.844 6.715 1 98.31 355 VAL B O 1
ATOM 5773 N N . ASP B 1 356 ? 28.375 -8.492 5.758 1 97.94 356 ASP B N 1
ATOM 5774 C CA . ASP B 1 356 ? 29.141 -7.324 6.191 1 97.94 356 ASP B CA 1
ATOM 5775 C C . ASP B 1 356 ? 28.562 -6.043 5.594 1 97.94 356 ASP B C 1
ATOM 5777 O O . ASP B 1 356 ? 28.297 -5.977 4.391 1 97.94 356 ASP B O 1
ATOM 5781 N N . GLY B 1 357 ? 28.375 -5.094 6.41 1 98.19 357 GLY B N 1
ATOM 5782 C CA . GLY B 1 357 ? 27.859 -3.812 5.945 1 98.19 357 GLY B CA 1
ATOM 5783 C C . GLY B 1 357 ? 26.359 -3.693 6.074 1 98.19 357 GLY B C 1
ATOM 5784 O O . GLY B 1 357 ? 25.781 -2.631 5.816 1 98.19 357 GLY B O 1
ATOM 5785 N N . PHE B 1 358 ? 25.75 -4.75 6.562 1 98.38 358 PHE B N 1
ATOM 5786 C CA . PHE B 1 358 ? 24.297 -4.789 6.691 1 98.38 358 PHE B CA 1
ATOM 5787 C C . PHE B 1 358 ? 23.828 -3.961 7.887 1 98.38 358 PHE B C 1
ATOM 5789 O O . PHE B 1 358 ? 24.359 -4.113 8.992 1 98.38 358 PHE B O 1
ATOM 5796 N N . ASN B 1 359 ? 22.891 -3.018 7.699 1 97.81 359 ASN B N 1
ATOM 5797 C CA . ASN B 1 359 ? 22.281 -2.266 8.789 1 97.81 359 ASN B CA 1
ATOM 5798 C C . ASN B 1 359 ? 21.203 -3.078 9.492 1 97.81 359 ASN B C 1
ATOM 5800 O O . ASN B 1 359 ? 20.062 -3.168 9.008 1 97.81 359 ASN B O 1
ATOM 5804 N N . GLU B 1 360 ? 21.422 -3.523 10.625 1 96.94 360 GLU B N 1
ATOM 5805 C CA . GLU B 1 360 ? 20.516 -4.434 11.312 1 96.94 360 GLU B CA 1
ATOM 5806 C C . GLU B 1 360 ? 19.297 -3.695 11.867 1 96.94 360 GLU B C 1
ATOM 5808 O O . GLU B 1 360 ? 18.328 -4.32 12.289 1 96.94 360 GLU B O 1
ATOM 5813 N N . ALA B 1 361 ? 19.312 -2.402 11.773 1 94.38 361 ALA B N 1
ATOM 5814 C CA . ALA B 1 361 ? 18.234 -1.596 12.352 1 94.38 361 ALA B CA 1
ATOM 5815 C C . ALA B 1 361 ? 17.031 -1.51 11.406 1 94.38 361 ALA B C 1
ATOM 5817 O O . ALA B 1 361 ? 15.977 -1 11.789 1 94.38 361 ALA B O 1
ATOM 5818 N N . VAL B 1 362 ? 17.141 -2.039 10.188 1 94.88 362 VAL B N 1
ATOM 5819 C CA . VAL B 1 362 ? 16.094 -1.895 9.195 1 94.88 362 VAL B CA 1
ATOM 5820 C C . VAL B 1 362 ? 14.867 -2.713 9.609 1 94.88 362 VAL B C 1
ATOM 5822 O O . VAL B 1 362 ? 13.766 -2.504 9.094 1 94.88 362 VAL B O 1
ATOM 5825 N N . SER B 1 363 ? 15.125 -3.699 10.484 1 93.88 363 SER B N 1
ATOM 5826 C CA . SER B 1 363 ? 14.031 -4.484 11.039 1 93.88 363 SER B CA 1
ATOM 5827 C C . SER B 1 363 ? 14.414 -5.094 12.383 1 93.88 363 SER B C 1
ATOM 5829 O O . SER B 1 363 ? 15.578 -5.41 12.617 1 93.88 363 SER B O 1
ATOM 5831 N N . LYS B 1 364 ? 13.414 -5.242 13.219 1 92.94 364 LYS B N 1
ATOM 5832 C CA . LYS B 1 364 ? 13.602 -6.039 14.422 1 92.94 364 LYS B CA 1
ATOM 5833 C C . LYS B 1 364 ? 13.328 -7.516 14.156 1 92.94 364 LYS B C 1
ATOM 5835 O O . LYS B 1 364 ? 12.531 -7.852 13.273 1 92.94 364 LYS B O 1
ATOM 5840 N N . PRO B 1 365 ? 13.953 -8.383 14.914 1 95.44 365 PRO B N 1
ATOM 5841 C CA . PRO B 1 365 ? 13.594 -9.797 14.773 1 95.44 365 PRO B CA 1
ATOM 5842 C C . PRO B 1 365 ? 12.156 -10.086 15.211 1 95.44 365 PRO B C 1
ATOM 5844 O O . PRO B 1 365 ? 11.664 -9.477 16.172 1 95.44 365 PRO B O 1
ATOM 5847 N N . PHE B 1 366 ? 11.562 -10.922 14.5 1 96 366 PHE B N 1
ATOM 5848 C CA . PHE B 1 366 ? 10.219 -11.367 14.836 1 96 366 PHE B CA 1
ATOM 5849 C C . PHE B 1 366 ? 10.258 -12.648 15.664 1 96 366 PHE B C 1
ATOM 5851 O O . PHE B 1 366 ? 11.312 -13.258 15.812 1 96 366 PHE B O 1
ATOM 5858 N N . GLY B 1 367 ? 9.094 -13 16.25 1 94.25 367 GLY B N 1
ATOM 5859 C CA . GLY B 1 367 ? 8.992 -14.219 17.031 1 94.25 367 GLY B CA 1
ATOM 5860 C C . GLY B 1 367 ? 8.945 -15.477 16.188 1 94.25 367 GLY B C 1
ATOM 5861 O O . GLY B 1 367 ? 8.742 -15.398 14.969 1 94.25 367 GLY B O 1
ATOM 5862 N N . VAL B 1 368 ? 9.141 -16.594 16.859 1 95.19 368 VAL B N 1
ATOM 5863 C CA . VAL B 1 368 ? 9.102 -17.891 16.203 1 95.19 368 VAL B CA 1
ATOM 5864 C C . VAL B 1 368 ? 7.738 -18.094 15.531 1 95.19 368 VAL B C 1
ATOM 5866 O O . VAL B 1 368 ? 6.699 -17.875 16.156 1 95.19 368 VAL B O 1
ATOM 5869 N N . GLY B 1 369 ? 7.82 -18.359 14.234 1 91.56 369 GLY B N 1
ATOM 5870 C CA . GLY B 1 369 ? 6.574 -18.719 13.578 1 91.56 369 GLY B CA 1
ATOM 5871 C C . GLY B 1 369 ? 6.008 -17.594 12.727 1 91.56 369 GLY B C 1
ATOM 5872 O O . GLY B 1 369 ? 5.055 -17.797 11.969 1 91.56 369 GLY B O 1
ATOM 5873 N N . ALA B 1 370 ? 6.543 -16.359 12.82 1 94.44 370 ALA B N 1
ATOM 5874 C CA . ALA B 1 370 ? 6.121 -15.297 11.906 1 94.44 370 ALA B CA 1
ATOM 5875 C C . ALA B 1 370 ? 6.27 -15.734 10.453 1 94.44 370 ALA B C 1
ATOM 5877 O O . ALA B 1 370 ? 5.395 -15.461 9.625 1 94.44 370 ALA B O 1
ATOM 5878 N N . VAL B 1 371 ? 7.375 -16.312 10.172 1 94.88 371 VAL B N 1
ATOM 5879 C CA . VAL B 1 371 ? 7.566 -17.141 8.984 1 94.88 371 VAL B CA 1
ATOM 5880 C C . VAL B 1 371 ? 7.57 -18.609 9.383 1 94.88 371 VAL B C 1
ATOM 5882 O O . VAL B 1 371 ? 8.477 -19.078 10.078 1 94.88 371 VAL B O 1
ATOM 5885 N N . LYS B 1 372 ? 6.59 -19.297 8.961 1 92.38 372 LYS B N 1
ATOM 5886 C CA . LYS B 1 372 ? 6.363 -20.672 9.414 1 92.38 372 LYS B CA 1
ATOM 5887 C C . LYS B 1 372 ? 7.402 -21.625 8.82 1 92.38 372 LYS B C 1
ATOM 5889 O O . LYS B 1 372 ? 7.758 -22.625 9.445 1 92.38 372 LYS B O 1
ATOM 5894 N N . GLY B 1 373 ? 7.824 -21.328 7.617 1 92.38 373 GLY B N 1
ATOM 5895 C CA . GLY B 1 373 ? 8.773 -22.188 6.926 1 92.38 373 GLY B CA 1
ATOM 5896 C C . GLY B 1 373 ? 9.312 -21.562 5.648 1 92.38 373 GLY B C 1
ATOM 5897 O O . GLY B 1 373 ? 8.844 -20.516 5.215 1 92.38 373 GLY B O 1
ATOM 5898 N N . LEU B 1 374 ? 10.32 -22.219 5.191 1 94.94 374 LEU B N 1
ATOM 5899 C CA . LEU B 1 374 ? 10.992 -21.781 3.965 1 94.94 374 LEU B CA 1
ATOM 5900 C C . LEU B 1 374 ? 11 -22.906 2.932 1 94.94 374 LEU B C 1
ATOM 5902 O O . LEU B 1 374 ? 11.203 -24.078 3.275 1 94.94 374 LEU B O 1
ATOM 5906 N N . ILE B 1 375 ? 10.664 -22.578 1.73 1 94.81 375 ILE B N 1
ATOM 5907 C CA . ILE B 1 375 ? 10.766 -23.516 0.622 1 94.81 375 ILE B CA 1
ATOM 5908 C C . ILE B 1 375 ? 11.82 -23.047 -0.368 1 94.81 375 ILE B C 1
ATOM 5910 O O . ILE B 1 375 ? 11.695 -21.953 -0.94 1 94.81 375 ILE B O 1
ATOM 5914 N N . HIS B 1 376 ? 12.875 -23.781 -0.478 1 97 376 HIS B N 1
ATOM 5915 C CA . HIS B 1 376 ? 13.953 -23.5 -1.422 1 97 376 HIS B CA 1
ATOM 5916 C C . HIS B 1 376 ? 13.805 -24.328 -2.689 1 97 376 HIS B C 1
ATOM 5918 O O . HIS B 1 376 ? 13.734 -25.562 -2.625 1 97 376 HIS B O 1
ATOM 5924 N N . THR B 1 377 ? 13.664 -23.656 -3.844 1 97.06 377 THR B N 1
ATOM 5925 C CA . THR B 1 377 ? 13.477 -24.359 -5.113 1 97.06 377 THR B CA 1
ATOM 5926 C C . THR B 1 377 ? 14.219 -23.641 -6.238 1 97.06 377 THR B C 1
ATOM 5928 O O . THR B 1 377 ? 15.094 -22.812 -5.98 1 97.06 377 THR B O 1
ATOM 5931 N N . ARG B 1 378 ? 14.055 -24.078 -7.469 1 98 378 ARG B N 1
ATOM 5932 C CA . ARG B 1 378 ? 14.695 -23.5 -8.648 1 98 378 ARG B CA 1
ATOM 5933 C C . ARG B 1 378 ? 13.734 -23.453 -9.828 1 98 378 ARG B C 1
ATOM 5935 O O . ARG B 1 378 ? 12.547 -23.766 -9.688 1 98 378 ARG B O 1
ATOM 5942 N N . VAL B 1 379 ? 14.211 -22.922 -10.984 1 98.25 379 VAL B N 1
ATOM 5943 C CA . VAL B 1 379 ? 13.398 -22.875 -12.195 1 98.25 379 VAL B CA 1
ATOM 5944 C C . VAL B 1 379 ? 13.047 -24.297 -12.641 1 98.25 379 VAL B C 1
ATOM 5946 O O . VAL B 1 379 ? 13.898 -25.188 -12.602 1 98.25 379 VAL B O 1
ATOM 5949 N N . GLY B 1 380 ? 11.812 -24.469 -13.008 1 98.12 380 GLY B N 1
ATOM 5950 C CA . GLY B 1 380 ? 11.352 -25.812 -13.266 1 98.12 380 GLY B CA 1
ATOM 5951 C C . GLY B 1 380 ? 10.867 -26.016 -14.688 1 98.12 380 GLY B C 1
ATOM 5952 O O . GLY B 1 380 ? 10.945 -25.109 -15.516 1 98.12 380 GLY B O 1
ATOM 5953 N N . ASP B 1 381 ? 10.492 -27.266 -14.984 1 97.81 381 ASP B N 1
ATOM 5954 C CA . ASP B 1 381 ? 9.977 -27.641 -16.297 1 97.81 381 ASP B CA 1
ATOM 5955 C C . ASP B 1 381 ? 8.445 -27.609 -16.312 1 97.81 381 ASP B C 1
ATOM 5957 O O . ASP B 1 381 ? 7.816 -27.281 -15.312 1 97.81 381 ASP B O 1
ATOM 5961 N N . GLY B 1 382 ? 7.852 -27.781 -17.5 1 97.94 382 GLY B N 1
ATOM 5962 C CA . GLY B 1 382 ? 6.406 -27.828 -17.672 1 97.94 382 GLY B CA 1
ATOM 5963 C C . GLY B 1 382 ? 5.801 -29.141 -17.203 1 97.94 382 GLY B C 1
ATOM 5964 O O . GLY B 1 382 ? 6.457 -29.922 -16.5 1 97.94 382 GLY B O 1
ATOM 5965 N N . PRO B 1 383 ? 4.578 -29.391 -17.531 1 98.38 383 PRO B N 1
ATOM 5966 C CA . PRO B 1 383 ? 3.867 -30.594 -17.078 1 98.38 383 PRO B CA 1
ATOM 5967 C C . PRO B 1 383 ? 4.582 -31.891 -17.469 1 98.38 383 PRO B C 1
ATOM 5969 O O . PRO B 1 383 ? 5.246 -31.938 -18.5 1 98.38 383 PRO B O 1
ATOM 5972 N N . ARG B 1 384 ? 4.438 -32.875 -16.578 1 98.38 384 ARG B N 1
ATOM 5973 C CA . ARG B 1 384 ? 5 -34.188 -16.797 1 98.38 384 ARG B CA 1
ATOM 5974 C C . ARG B 1 384 ? 3.898 -35.25 -16.891 1 98.38 384 ARG B C 1
ATOM 5976 O O . ARG B 1 384 ? 2.939 -35.219 -16.109 1 98.38 384 ARG B O 1
ATOM 5983 N N . THR B 1 385 ? 3.988 -36.094 -17.875 1 98.25 385 THR B N 1
ATOM 5984 C CA . THR B 1 385 ? 3.193 -37.312 -17.844 1 98.25 385 THR B CA 1
ATOM 5985 C C . THR B 1 385 ? 3.865 -38.375 -16.953 1 98.25 385 THR B C 1
ATOM 5987 O O . THR B 1 385 ? 5.043 -38.688 -17.141 1 98.25 385 THR B O 1
ATOM 5990 N N . LEU B 1 386 ? 3.119 -38.875 -16.031 1 98.19 386 LEU B N 1
ATOM 5991 C CA . LEU B 1 386 ? 3.703 -39.75 -15.016 1 98.19 386 LEU B CA 1
ATOM 5992 C C . LEU B 1 386 ? 3.297 -41.188 -15.258 1 98.19 386 LEU B C 1
ATOM 5994 O O . LEU B 1 386 ? 2.352 -41.469 -16 1 98.19 386 LEU B O 1
ATOM 5998 N N . GLY B 1 387 ? 4.008 -42.125 -14.594 1 96.25 387 GLY B N 1
ATOM 5999 C CA . GLY B 1 387 ? 3.723 -43.531 -14.727 1 96.25 387 GLY B CA 1
ATOM 6000 C C . GLY B 1 387 ? 2.547 -44 -13.875 1 96.25 387 GLY B C 1
ATOM 6001 O O . GLY B 1 387 ? 2.031 -43.219 -13.062 1 96.25 387 GLY B O 1
ATOM 6002 N N . PRO B 1 388 ? 2.121 -45.156 -14.125 1 94.31 388 PRO B N 1
ATOM 6003 C CA . PRO B 1 388 ? 0.948 -45.688 -13.422 1 94.31 388 PRO B CA 1
ATOM 6004 C C . PRO B 1 388 ? 1.136 -45.719 -11.906 1 94.31 388 PRO B C 1
ATOM 6006 O O . PRO B 1 388 ? 0.155 -45.688 -11.156 1 94.31 388 PRO B O 1
ATOM 6009 N N . GLU B 1 389 ? 2.393 -45.812 -11.469 1 95 389 GLU B N 1
ATOM 6010 C CA . GLU B 1 389 ? 2.676 -45.875 -10.039 1 95 389 GLU B CA 1
ATOM 6011 C C . GLU B 1 389 ? 2.271 -44.594 -9.336 1 95 389 GLU B C 1
ATOM 6013 O O . GLU B 1 389 ? 2.07 -44.562 -8.117 1 95 389 GLU B O 1
ATOM 6018 N N . GLU B 1 390 ? 2.1 -43.5 -10.086 1 96.5 390 GLU B N 1
ATOM 6019 C CA . GLU B 1 390 ? 1.768 -42.219 -9.508 1 96.5 390 GLU B CA 1
ATOM 6020 C C . GLU B 1 390 ? 0.269 -41.938 -9.594 1 96.5 390 GLU B C 1
ATOM 6022 O O . GLU B 1 390 ? -0.192 -40.844 -9.211 1 96.5 390 GLU B O 1
ATOM 6027 N N . ALA B 1 391 ? -0.526 -42.875 -10.023 1 97.38 391 ALA B N 1
ATOM 6028 C CA . ALA B 1 391 ? -1.965 -42.688 -10.188 1 97.38 391 ALA B CA 1
ATOM 6029 C C . ALA B 1 391 ? -2.648 -42.469 -8.844 1 97.38 391 ALA B C 1
ATOM 6031 O O . ALA B 1 391 ? -2.305 -43.094 -7.848 1 97.38 391 ALA B O 1
ATOM 6032 N N . LEU B 1 392 ? -3.588 -41.594 -8.891 1 98.19 392 LEU B N 1
ATOM 6033 C CA . LEU B 1 392 ? -4.297 -41.219 -7.672 1 98.19 392 LEU B CA 1
ATOM 6034 C C . LEU B 1 392 ? -5.645 -41.938 -7.586 1 98.19 392 LEU B C 1
ATOM 6036 O O . LEU B 1 392 ? -6.375 -41.781 -6.605 1 98.19 392 LEU B O 1
ATOM 6040 N N . LEU B 1 393 ? -5.996 -42.688 -8.562 1 97.25 393 LEU B N 1
ATOM 6041 C CA . LEU B 1 393 ? -7.254 -43.406 -8.609 1 97.25 393 LEU B CA 1
ATOM 6042 C C . LEU B 1 393 ? -7.008 -44.938 -8.508 1 97.25 393 LEU B C 1
ATOM 6044 O O . LEU B 1 393 ? -6.035 -45.438 -9.07 1 97.25 393 LEU B O 1
ATOM 6048 N N . SER B 1 394 ? -7.914 -45.656 -7.82 1 94.62 394 SER B N 1
ATOM 6049 C CA . SER B 1 394 ? -7.918 -47.094 -7.754 1 94.62 394 SER B CA 1
ATOM 6050 C C . SER B 1 394 ? -8.469 -47.719 -9.039 1 94.62 394 SER B C 1
ATOM 6052 O O . SER B 1 394 ? -8.922 -47 -9.93 1 94.62 394 SER B O 1
ATOM 6054 N N . PRO B 1 395 ? -8.406 -49 -9.125 1 91.62 395 PRO B N 1
ATOM 6055 C CA . PRO B 1 395 ? -8.922 -49.688 -10.32 1 91.62 395 PRO B CA 1
ATOM 6056 C C . PRO B 1 395 ? -10.406 -49.406 -10.555 1 91.62 395 PRO B C 1
ATOM 6058 O O . PRO B 1 395 ? -10.883 -49.469 -11.688 1 91.62 395 PRO B O 1
ATOM 6061 N N . ASP B 1 396 ? -11.102 -49.062 -9.492 1 91.5 396 ASP B N 1
ATOM 6062 C CA . ASP B 1 396 ? -12.539 -48.812 -9.633 1 91.5 396 ASP B CA 1
ATOM 6063 C C . ASP B 1 396 ? -12.805 -47.375 -10.023 1 91.5 396 ASP B C 1
ATOM 6065 O O . ASP B 1 396 ? -13.961 -46.969 -10.172 1 91.5 396 ASP B O 1
ATOM 6069 N N . GLY B 1 397 ? -11.75 -46.594 -10.125 1 93.69 397 GLY B N 1
ATOM 6070 C CA . GLY B 1 397 ? -11.906 -45.219 -10.562 1 93.69 397 GLY B CA 1
ATOM 6071 C C . GLY B 1 397 ? -12.219 -44.25 -9.422 1 93.69 397 GLY B C 1
ATOM 6072 O O . GLY B 1 397 ? -12.742 -43.156 -9.648 1 93.69 397 GLY B O 1
ATOM 6073 N N . LEU B 1 398 ? -11.969 -44.656 -8.219 1 95.12 398 LEU B N 1
ATOM 6074 C CA . LEU B 1 398 ? -12.141 -43.844 -7.035 1 95.12 398 LEU B CA 1
ATOM 6075 C C . LEU B 1 398 ? -10.789 -43.469 -6.418 1 95.12 398 LEU B C 1
ATOM 6077 O O . LEU B 1 398 ? -9.789 -44.156 -6.664 1 95.12 398 LEU B O 1
ATOM 6081 N N . PRO B 1 399 ? -10.781 -42.344 -5.723 1 95.69 399 PRO B N 1
ATOM 6082 C CA . PRO B 1 399 ? -9.5 -41.969 -5.129 1 95.69 399 PRO B CA 1
ATOM 6083 C C . PRO B 1 399 ? -8.906 -43.031 -4.227 1 95.69 399 PRO B C 1
ATOM 6085 O O . PRO B 1 399 ? -9.641 -43.719 -3.521 1 95.69 399 PRO B O 1
ATOM 6088 N N . LYS B 1 400 ? -7.59 -43.125 -4.223 1 93.44 400 LYS B N 1
ATOM 6089 C CA . LYS B 1 400 ? -6.867 -44.031 -3.342 1 93.44 400 LYS B CA 1
ATOM 6090 C C . LYS B 1 400 ? -6.914 -43.562 -1.895 1 93.44 400 LYS B C 1
ATOM 6092 O O . LYS B 1 400 ? -7 -42.344 -1.637 1 93.44 400 LYS B O 1
#